Protein AF-A0A1C3MW18-F1 (afdb_monomer_lite)

Structure (mmCIF, N/CA/C/O backbone):
data_AF-A0A1C3MW18-F1
#
_entry.id   AF-A0A1C3MW18-F1
#
loop_
_atom_site.group_PDB
_atom_site.id
_atom_site.type_symbol
_atom_site.label_atom_id
_atom_site.label_alt_id
_atom_site.label_comp_id
_atom_site.label_asym_id
_atom_site.label_entity_id
_atom_site.label_seq_id
_atom_site.pdbx_PDB_ins_code
_atom_site.Cartn_x
_atom_site.Cartn_y
_atom_site.Cartn_z
_atom_site.occupancy
_atom_site.B_iso_or_equiv
_atom_site.auth_seq_id
_atom_site.auth_comp_id
_atom_site.auth_asym_id
_atom_site.auth_atom_id
_atom_site.pdbx_PDB_model_num
ATOM 1 N N . MET A 1 1 ? 19.384 6.526 34.925 1.00 29.81 1 MET A N 1
ATOM 2 C CA . MET A 1 1 ? 20.751 7.084 34.807 1.00 29.81 1 MET A CA 1
ATOM 3 C C . MET A 1 1 ? 21.714 6.099 35.447 1.00 29.81 1 MET A C 1
ATOM 5 O O . MET A 1 1 ? 21.604 5.882 36.644 1.00 29.81 1 MET A O 1
ATOM 9 N N . LEU A 1 2 ? 22.582 5.460 34.663 1.00 31.50 2 LEU A N 1
ATOM 10 C CA . LEU A 1 2 ? 23.669 4.613 35.172 1.00 31.50 2 LEU A CA 1
ATOM 11 C C . LEU A 1 2 ? 24.960 5.451 35.224 1.00 31.50 2 LEU A C 1
ATOM 13 O O . LEU A 1 2 ? 25.157 6.311 34.366 1.00 31.50 2 LEU A O 1
ATOM 17 N N . CYS A 1 3 ? 25.785 5.250 36.256 1.00 32.03 3 CYS A N 1
ATOM 18 C CA . CYS A 1 3 ? 27.031 5.993 36.486 1.00 32.03 3 CYS A CA 1
ATOM 19 C C . CYS A 1 3 ? 28.016 5.883 35.301 1.00 32.03 3 CYS A C 1
ATOM 21 O O . CYS A 1 3 ? 28.134 4.801 34.724 1.00 32.03 3 CYS A O 1
ATOM 23 N N . PRO A 1 4 ? 28.770 6.951 34.973 1.00 40.31 4 PRO A N 1
ATOM 24 C CA . PRO A 1 4 ? 29.884 6.882 34.025 1.00 40.31 4 PRO A CA 1
ATOM 25 C C . PRO A 1 4 ? 30.968 5.908 34.509 1.00 40.31 4 PRO A C 1
ATOM 27 O O . PRO A 1 4 ? 31.241 5.837 35.708 1.00 40.31 4 PRO A O 1
ATOM 30 N N . GLY A 1 5 ? 31.593 5.177 33.581 1.00 43.56 5 GLY A N 1
ATOM 31 C CA . GLY A 1 5 ? 32.762 4.345 33.873 1.00 43.56 5 GLY A CA 1
ATOM 32 C C . GLY A 1 5 ? 33.980 5.190 34.256 1.00 43.56 5 GLY A C 1
ATOM 33 O O . GLY A 1 5 ? 34.116 6.338 33.828 1.00 43.56 5 GLY A O 1
ATOM 34 N N . GLU A 1 6 ? 34.874 4.626 35.069 1.00 46.44 6 GLU A N 1
ATOM 35 C CA . GLU A 1 6 ? 36.147 5.270 35.397 1.00 46.44 6 GLU A CA 1
ATOM 36 C C . GLU A 1 6 ? 36.964 5.494 34.106 1.00 46.44 6 GLU A C 1
ATOM 38 O O . GLU A 1 6 ? 37.171 4.573 33.316 1.00 46.44 6 GLU A O 1
ATOM 43 N N . ASN A 1 7 ? 37.441 6.729 33.905 1.00 44.31 7 ASN A N 1
ATOM 44 C CA . ASN A 1 7 ? 38.323 7.178 32.812 1.00 44.31 7 ASN A CA 1
ATOM 45 C C . ASN A 1 7 ? 37.696 7.457 31.433 1.00 44.31 7 ASN A C 1
ATOM 47 O O . ASN A 1 7 ? 38.315 7.123 30.423 1.00 44.31 7 ASN A O 1
ATOM 51 N N . ASP A 1 8 ? 36.522 8.096 31.350 1.00 48.06 8 ASP A N 1
ATOM 52 C CA . ASP A 1 8 ? 35.960 8.583 30.065 1.00 48.06 8 ASP A CA 1
ATOM 53 C C . ASP A 1 8 ? 35.749 7.478 29.002 1.00 48.06 8 ASP A C 1
ATOM 55 O O . ASP A 1 8 ? 35.502 7.736 27.821 1.00 48.06 8 ASP A O 1
ATOM 59 N N . THR A 1 9 ? 35.813 6.215 29.424 1.00 49.28 9 THR A N 1
ATOM 60 C CA . THR A 1 9 ? 35.511 5.059 28.590 1.00 49.28 9 THR A CA 1
ATOM 61 C C . THR A 1 9 ? 34.041 4.716 28.762 1.00 49.28 9 THR A C 1
ATOM 63 O O . THR A 1 9 ? 33.507 4.695 29.874 1.00 49.28 9 THR A O 1
ATOM 66 N N . ALA A 1 10 ? 33.360 4.486 27.637 1.00 47.56 10 ALA A N 1
ATOM 67 C CA . ALA A 1 10 ? 31.995 3.980 27.663 1.00 47.56 10 ALA A CA 1
ATOM 68 C C . ALA A 1 10 ? 31.957 2.703 28.533 1.00 47.56 10 ALA A C 1
ATOM 70 O O . ALA A 1 10 ? 32.890 1.899 28.430 1.00 47.56 10 ALA A O 1
ATOM 71 N N . PRO A 1 11 ? 30.928 2.508 29.380 1.00 59.19 11 PRO A N 1
ATOM 72 C CA . PRO A 1 11 ? 30.759 1.293 30.171 1.00 59.19 11 PRO A CA 1
ATOM 73 C C . PRO A 1 11 ? 31.048 0.037 29.335 1.00 59.19 11 PRO A C 1
ATOM 75 O O . PRO A 1 11 ? 30.653 -0.033 28.174 1.00 59.19 11 PRO A O 1
ATOM 78 N N . ALA A 1 12 ? 31.710 -0.979 29.900 1.00 53.59 12 ALA A N 1
ATOM 79 C CA . ALA A 1 12 ? 32.057 -2.204 29.161 1.00 53.59 12 ALA A CA 1
ATOM 80 C C . ALA A 1 12 ? 30.832 -2.864 28.487 1.00 53.59 12 ALA A C 1
ATOM 82 O O . ALA A 1 12 ? 30.934 -3.405 27.388 1.00 53.59 12 ALA A O 1
ATOM 83 N N . MET A 1 13 ? 29.660 -2.736 29.116 1.00 46.38 13 MET A N 1
ATOM 84 C CA . MET A 1 13 ? 28.347 -3.084 28.563 1.00 46.38 13 MET A CA 1
ATOM 85 C C . MET A 1 13 ? 28.013 -2.326 27.268 1.00 46.38 13 MET A C 1
ATOM 87 O O . MET A 1 13 ? 27.612 -2.947 26.289 1.00 46.38 13 MET A O 1
ATOM 91 N N . ASP A 1 14 ? 28.223 -1.009 27.226 1.00 50.31 14 ASP A N 1
ATOM 92 C CA . ASP A 1 14 ? 27.969 -0.178 26.042 1.00 50.31 14 ASP A CA 1
ATOM 93 C C . ASP A 1 14 ? 28.933 -0.526 24.904 1.00 50.31 14 ASP A C 1
ATOM 95 O O . ASP A 1 14 ? 28.542 -0.540 23.738 1.00 50.31 14 ASP A O 1
ATOM 99 N N . ALA A 1 15 ? 30.188 -0.855 25.224 1.00 56.31 15 ALA A N 1
ATOM 100 C CA . ALA A 1 15 ? 31.162 -1.315 24.236 1.00 56.31 15 ALA A CA 1
ATOM 101 C C . ALA A 1 15 ? 30.784 -2.686 23.639 1.00 56.31 15 ALA A C 1
ATOM 103 O O . ALA A 1 15 ? 30.919 -2.881 22.431 1.00 56.31 15 ALA A O 1
ATOM 104 N N . LEU A 1 16 ? 30.268 -3.611 24.457 1.00 56.97 16 LEU A N 1
ATOM 105 C CA . LEU A 1 16 ? 29.774 -4.918 24.007 1.00 56.97 16 LEU A CA 1
ATOM 106 C C . LEU A 1 16 ? 28.490 -4.795 23.176 1.00 56.97 16 LEU A C 1
ATOM 108 O O . LEU A 1 16 ? 28.403 -5.397 22.106 1.00 56.97 16 LEU A O 1
ATOM 112 N N . LEU A 1 17 ? 27.532 -3.970 23.611 1.00 57.44 17 LEU A N 1
ATOM 113 C CA . LEU A 1 17 ? 26.321 -3.661 22.844 1.00 57.44 17 LEU A CA 1
ATOM 114 C C . LEU A 1 17 ? 26.677 -3.028 21.495 1.00 57.44 17 LEU A C 1
ATOM 116 O O . LEU A 1 17 ? 26.160 -3.452 20.465 1.00 57.44 17 LEU A O 1
ATOM 120 N N . LYS A 1 18 ? 27.629 -2.088 21.480 1.00 59.53 18 LYS A N 1
ATOM 121 C CA . LYS A 1 18 ? 28.151 -1.463 20.257 1.00 59.53 18 LYS A CA 1
ATOM 122 C C . LYS A 1 18 ? 28.840 -2.467 19.330 1.00 59.53 18 LYS A C 1
ATOM 124 O O . LYS A 1 18 ? 28.676 -2.393 18.116 1.00 59.53 18 LYS A O 1
ATOM 129 N N . GLY A 1 19 ? 29.620 -3.396 19.882 1.00 57.22 19 GLY A N 1
ATOM 130 C CA . GLY A 1 19 ? 30.246 -4.469 19.109 1.00 57.22 19 GLY A CA 1
ATOM 131 C C . GLY A 1 19 ? 29.212 -5.411 18.487 1.00 57.22 19 GLY A C 1
ATOM 132 O O . GLY A 1 19 ? 29.358 -5.808 17.331 1.00 57.22 19 GLY A O 1
ATOM 133 N N . SER A 1 20 ? 28.143 -5.717 19.226 1.00 56.72 20 SER A N 1
ATOM 134 C CA . SER A 1 20 ? 27.041 -6.560 18.754 1.00 56.72 20 SER A CA 1
ATOM 135 C C . SER A 1 20 ? 26.252 -5.895 17.622 1.00 56.72 20 SER A C 1
ATOM 137 O O . SER A 1 20 ? 26.083 -6.500 16.564 1.00 56.72 20 SER A O 1
ATOM 139 N N . THR A 1 21 ? 25.849 -4.630 17.789 1.00 59.78 21 THR A N 1
ATOM 140 C CA . THR A 1 21 ? 25.083 -3.890 16.770 1.00 59.78 21 THR A CA 1
ATOM 141 C C . THR A 1 21 ? 25.893 -3.655 15.499 1.00 59.78 21 THR A C 1
ATOM 143 O O . THR A 1 21 ? 25.396 -3.893 14.402 1.00 59.78 21 THR A O 1
ATOM 146 N N . ALA A 1 22 ? 27.169 -3.273 15.612 1.00 59.69 22 ALA A N 1
ATOM 147 C CA . ALA A 1 22 ? 28.039 -3.104 14.446 1.00 59.69 22 ALA A CA 1
ATOM 148 C C . ALA A 1 22 ? 28.231 -4.416 13.662 1.00 59.69 22 ALA A C 1
ATOM 150 O O . ALA A 1 22 ? 28.236 -4.407 12.431 1.00 59.69 22 ALA A O 1
ATOM 151 N N . ASN A 1 23 ? 28.347 -5.550 14.362 1.00 64.25 23 ASN A N 1
ATOM 152 C CA . ASN A 1 23 ? 28.403 -6.868 13.730 1.00 64.25 23 ASN A CA 1
ATOM 153 C C . ASN A 1 23 ? 27.071 -7.224 13.047 1.00 64.25 23 ASN A C 1
ATOM 155 O O . ASN A 1 23 ? 27.092 -7.701 11.917 1.00 64.25 23 ASN A O 1
ATOM 159 N N . ALA A 1 24 ? 25.923 -6.949 13.676 1.00 60.16 24 ALA A N 1
ATOM 160 C CA . ALA A 1 24 ? 24.603 -7.187 13.082 1.00 60.16 24 ALA A CA 1
ATOM 161 C C . ALA A 1 24 ? 24.384 -6.367 11.794 1.00 60.16 24 ALA A C 1
ATOM 163 O O . ALA A 1 24 ? 23.957 -6.915 10.778 1.00 60.16 24 ALA A O 1
ATOM 164 N N . VAL A 1 25 ? 24.772 -5.086 11.790 1.00 61.47 25 VAL A N 1
ATOM 165 C CA . VAL A 1 25 ? 24.708 -4.217 10.600 1.00 61.47 25 VAL A CA 1
ATOM 166 C C . VAL A 1 25 ? 25.632 -4.716 9.484 1.00 61.47 25 VAL A C 1
ATOM 168 O O . VAL A 1 25 ? 25.227 -4.760 8.322 1.00 61.47 25 VAL A O 1
ATOM 171 N N . GLY A 1 26 ? 26.860 -5.128 9.819 1.00 62.22 26 GLY A N 1
ATOM 172 C CA . GLY A 1 26 ? 27.791 -5.710 8.846 1.00 62.22 26 GLY A CA 1
ATOM 173 C C . GLY A 1 26 ? 27.245 -6.992 8.210 1.00 62.22 26 GLY A C 1
ATOM 174 O O . GLY A 1 26 ? 27.276 -7.136 6.989 1.00 62.22 26 GLY A O 1
ATOM 175 N N . VAL A 1 27 ? 26.662 -7.875 9.027 1.00 63.16 27 VAL A N 1
ATOM 176 C CA . VAL A 1 27 ? 25.999 -9.103 8.564 1.00 63.16 27 VAL A CA 1
ATOM 177 C C . VAL A 1 27 ? 24.808 -8.793 7.658 1.00 63.16 27 VAL A C 1
ATOM 179 O O . VAL A 1 27 ? 24.658 -9.442 6.630 1.00 63.16 27 VAL A O 1
ATOM 182 N N . SER A 1 28 ? 23.993 -7.788 7.987 1.00 69.12 28 SER A N 1
ATOM 183 C CA . SER A 1 28 ? 22.853 -7.372 7.156 1.00 69.12 28 SER A CA 1
ATOM 184 C C . SER A 1 28 ? 23.298 -6.927 5.752 1.00 69.12 28 SER A C 1
ATOM 186 O O . SER A 1 28 ? 22.679 -7.307 4.757 1.00 69.12 28 SER A O 1
ATOM 188 N N . LYS A 1 29 ? 24.420 -6.198 5.632 1.00 71.06 29 LYS A N 1
ATOM 189 C CA . LYS A 1 29 ? 24.961 -5.790 4.322 1.00 71.06 29 LYS A CA 1
ATOM 190 C C . LYS A 1 29 ? 25.418 -6.988 3.481 1.00 71.06 29 LYS A C 1
ATOM 192 O O . LYS A 1 29 ? 25.063 -7.064 2.308 1.00 71.06 29 LYS A O 1
ATOM 197 N N . GLU A 1 30 ? 26.189 -7.906 4.066 1.00 74.62 30 GLU A N 1
ATOM 198 C CA . GLU A 1 30 ? 26.635 -9.129 3.376 1.00 74.62 30 GLU A CA 1
ATOM 199 C C . GLU A 1 30 ? 25.443 -9.997 2.958 1.00 74.62 30 GLU A C 1
ATOM 201 O O . GLU A 1 30 ? 25.388 -10.476 1.827 1.00 74.62 30 GLU A O 1
ATOM 206 N N . LEU A 1 31 ? 24.454 -10.134 3.845 1.00 80.69 31 LEU A N 1
ATOM 207 C CA . LEU A 1 31 ? 23.249 -10.909 3.585 1.00 80.69 31 LEU A CA 1
ATOM 208 C C . LEU A 1 31 ? 22.425 -10.312 2.441 1.00 80.69 31 LEU A C 1
ATOM 210 O O . LEU A 1 31 ? 21.956 -11.059 1.592 1.00 80.69 31 LEU A O 1
ATOM 214 N N . ARG A 1 32 ? 22.296 -8.982 2.354 1.00 81.00 32 ARG A N 1
ATOM 215 C CA . ARG A 1 32 ? 21.604 -8.320 1.234 1.00 81.00 32 ARG A CA 1
ATOM 216 C C . ARG A 1 32 ? 22.215 -8.686 -0.115 1.00 81.00 32 ARG A C 1
ATOM 218 O O . ARG A 1 32 ? 21.478 -9.057 -1.022 1.00 81.00 32 ARG A O 1
ATOM 225 N N . HIS A 1 33 ? 23.539 -8.618 -0.226 1.00 80.62 33 HIS A N 1
ATOM 226 C CA . HIS A 1 33 ? 24.250 -9.012 -1.442 1.00 80.62 33 HIS A CA 1
ATOM 227 C C . HIS A 1 33 ? 24.053 -10.505 -1.749 1.00 80.62 33 HIS A C 1
ATOM 229 O O . HIS A 1 33 ? 23.771 -10.881 -2.883 1.00 80.62 33 HIS A O 1
ATOM 235 N N . GLY A 1 34 ? 24.132 -11.363 -0.725 1.00 85.38 34 GLY A N 1
ATOM 236 C CA . GLY A 1 34 ? 23.873 -12.797 -0.872 1.00 85.38 34 GLY A CA 1
ATOM 237 C C . GLY A 1 34 ? 22.457 -13.104 -1.370 1.00 85.38 34 GLY A C 1
ATOM 238 O O . GLY A 1 34 ? 22.287 -13.943 -2.249 1.00 85.38 34 GLY A O 1
ATOM 239 N N . VAL A 1 35 ? 21.443 -12.396 -0.863 1.00 87.38 35 VAL A N 1
ATOM 240 C CA . VAL A 1 35 ? 20.048 -12.551 -1.304 1.00 87.38 35 VAL A CA 1
ATOM 241 C C . VAL A 1 35 ? 19.860 -12.037 -2.733 1.00 87.38 35 VAL A C 1
ATOM 243 O O . VAL A 1 35 ? 19.193 -12.707 -3.514 1.00 87.38 35 VAL A O 1
ATOM 246 N N . GLN A 1 36 ? 20.470 -10.905 -3.102 1.00 87.12 36 GLN A N 1
ATOM 247 C CA . GLN A 1 36 ? 20.425 -10.384 -4.474 1.00 87.12 36 GLN A CA 1
ATOM 248 C C . GLN A 1 36 ? 20.937 -11.423 -5.482 1.00 87.12 36 GLN A C 1
ATOM 250 O O . GLN A 1 36 ? 20.230 -11.752 -6.430 1.00 87.12 36 GLN A O 1
ATOM 255 N N . HIS A 1 37 ? 22.121 -11.991 -5.242 1.00 87.25 37 HIS A N 1
ATOM 256 C CA . HIS A 1 37 ? 22.698 -13.016 -6.120 1.00 87.25 37 HIS A CA 1
ATOM 257 C C . HIS A 1 37 ? 21.869 -14.307 -6.112 1.00 87.25 37 HIS A C 1
ATOM 259 O O . HIS A 1 37 ? 21.693 -14.956 -7.141 1.00 87.25 37 HIS A O 1
ATOM 265 N N . ALA A 1 38 ? 21.302 -14.676 -4.961 1.00 92.69 38 ALA A N 1
ATOM 266 C CA . ALA A 1 38 ? 20.441 -15.846 -4.868 1.00 92.69 38 ALA A CA 1
ATOM 267 C C . ALA A 1 38 ? 19.153 -15.707 -5.703 1.00 92.69 38 ALA A C 1
ATOM 269 O O . ALA A 1 38 ? 18.687 -16.711 -6.241 1.00 92.69 38 ALA A O 1
ATOM 270 N N . VAL A 1 39 ? 18.598 -14.495 -5.858 1.00 93.12 39 VAL A N 1
ATOM 271 C CA . VAL A 1 39 ? 17.444 -14.249 -6.746 1.00 93.12 39 VAL A CA 1
ATOM 272 C C . VAL A 1 39 ? 17.795 -14.572 -8.197 1.00 93.12 39 VAL A C 1
ATOM 274 O O . VAL A 1 39 ? 17.025 -15.276 -8.847 1.00 93.12 39 VAL A O 1
ATOM 277 N N . GLU A 1 40 ? 18.950 -14.110 -8.687 1.00 92.38 40 GLU A N 1
ATOM 278 C CA . GLU A 1 40 ? 19.412 -14.389 -10.055 1.00 92.38 40 GLU A CA 1
ATOM 279 C C . GLU A 1 40 ? 19.620 -15.892 -10.272 1.00 92.38 40 GLU A C 1
ATOM 281 O O . GLU A 1 40 ? 19.066 -16.457 -11.212 1.00 92.38 40 GLU A O 1
ATOM 286 N N . ILE A 1 41 ? 20.299 -16.574 -9.339 1.00 94.38 41 ILE A N 1
ATOM 287 C CA . ILE A 1 41 ? 20.541 -18.025 -9.414 1.00 94.38 41 ILE A CA 1
ATOM 288 C C . ILE A 1 41 ? 19.230 -18.817 -9.493 1.00 94.38 41 ILE A C 1
ATOM 290 O O . ILE A 1 41 ? 19.119 -19.748 -10.293 1.00 94.38 41 ILE A O 1
ATOM 294 N N . ILE A 1 42 ? 18.244 -18.479 -8.653 1.00 97.19 42 ILE A N 1
ATOM 295 C CA . ILE A 1 42 ? 16.944 -19.163 -8.638 1.00 97.19 42 ILE A CA 1
ATOM 296 C C . ILE A 1 42 ? 16.184 -18.882 -9.934 1.00 97.19 42 ILE A C 1
ATOM 298 O O . ILE A 1 42 ? 15.671 -19.817 -10.547 1.00 97.19 42 ILE A O 1
ATOM 302 N N . ALA A 1 43 ? 16.128 -17.621 -10.364 1.00 96.56 43 ALA A N 1
ATOM 303 C CA . ALA A 1 43 ? 15.400 -17.230 -11.564 1.00 96.56 43 ALA A CA 1
ATOM 304 C C . ALA A 1 43 ? 15.988 -17.885 -12.825 1.00 96.56 43 ALA A C 1
ATOM 306 O O . ALA A 1 43 ? 15.246 -18.471 -13.614 1.00 96.56 43 ALA A O 1
ATOM 307 N N . ASP A 1 44 ? 17.313 -17.873 -12.980 1.00 95.94 44 ASP A N 1
ATOM 308 C CA . ASP A 1 44 ? 17.994 -18.539 -14.093 1.00 95.94 44 ASP A CA 1
ATOM 309 C C . ASP A 1 44 ? 17.832 -20.058 -14.058 1.00 95.94 44 ASP A C 1
ATOM 311 O O . ASP A 1 44 ? 17.771 -20.700 -15.107 1.00 95.94 44 ASP A O 1
ATOM 315 N N . GLU A 1 45 ? 17.766 -20.663 -12.870 1.00 96.62 45 GLU A N 1
ATOM 316 C CA . GLU A 1 45 ? 17.464 -22.086 -12.750 1.00 96.62 45 GLU A CA 1
ATOM 317 C C . GLU A 1 45 ? 16.042 -22.387 -13.235 1.00 96.62 45 GLU A C 1
ATOM 319 O O . GLU A 1 45 ? 15.874 -23.314 -14.023 1.00 96.62 45 GLU A O 1
ATOM 324 N N . VAL A 1 46 ? 15.038 -21.589 -12.855 1.00 96.88 46 VAL A N 1
ATOM 325 C CA . VAL A 1 46 ? 13.659 -21.744 -13.354 1.00 96.88 46 VAL A CA 1
ATOM 326 C C . VAL A 1 46 ? 13.609 -21.606 -14.877 1.00 96.88 46 VAL A C 1
ATOM 328 O O . VAL A 1 46 ? 13.050 -22.474 -15.546 1.00 96.88 46 VAL A O 1
ATOM 331 N N . LEU A 1 47 ? 14.248 -20.579 -15.446 1.00 96.00 47 LEU A N 1
ATOM 332 C CA . LEU A 1 47 ? 14.302 -20.376 -16.899 1.00 96.00 47 LEU A CA 1
ATOM 333 C C . LEU A 1 47 ? 14.996 -21.543 -17.618 1.00 96.00 47 LEU A C 1
ATOM 335 O O . LEU A 1 47 ? 14.509 -22.016 -18.647 1.00 96.00 47 LEU A O 1
ATOM 339 N N . ARG A 1 48 ? 16.087 -22.077 -17.050 1.00 95.06 48 ARG A N 1
ATOM 340 C CA . ARG A 1 48 ? 16.745 -23.285 -17.570 1.00 95.06 48 ARG A CA 1
ATOM 341 C C . ARG A 1 48 ? 15.825 -24.501 -17.508 1.00 95.06 48 ARG A C 1
ATOM 343 O O . ARG A 1 48 ? 15.722 -25.207 -18.504 1.00 95.06 48 ARG A O 1
ATOM 350 N N . ARG A 1 49 ? 15.130 -24.726 -16.385 1.00 95.38 49 ARG A N 1
ATOM 351 C CA . ARG A 1 49 ? 14.156 -25.820 -16.224 1.00 95.38 49 ARG A CA 1
ATOM 352 C C . ARG A 1 49 ? 13.029 -25.719 -17.250 1.00 95.38 49 ARG A C 1
ATOM 354 O O . ARG A 1 49 ? 12.645 -26.743 -17.804 1.00 95.38 49 ARG A O 1
ATOM 361 N N . MET A 1 50 ? 12.519 -24.520 -17.532 1.00 95.00 50 MET A N 1
ATOM 362 C CA . MET A 1 50 ? 11.478 -24.291 -18.545 1.00 95.00 50 MET A CA 1
ATOM 363 C C . MET A 1 50 ? 11.929 -24.694 -19.954 1.00 95.00 50 MET A C 1
ATOM 365 O O . MET A 1 50 ? 11.179 -25.352 -20.672 1.00 95.00 50 MET A O 1
ATOM 369 N N . ALA A 1 51 ? 13.167 -24.352 -20.315 1.00 94.06 51 ALA A N 1
ATOM 370 C CA . ALA A 1 51 ? 13.742 -24.640 -21.627 1.00 94.06 51 ALA A CA 1
ATOM 371 C C . ALA A 1 51 ? 14.194 -26.103 -21.813 1.00 94.06 51 ALA A C 1
ATOM 373 O O . ALA A 1 51 ? 14.537 -26.504 -22.925 1.00 94.06 51 ALA A O 1
ATOM 374 N N . GLU A 1 52 ? 14.240 -26.916 -20.752 1.00 93.94 52 GLU A N 1
ATOM 375 C CA . GLU A 1 52 ? 14.612 -28.327 -20.874 1.00 93.94 52 GLU A CA 1
ATOM 376 C C . GLU A 1 52 ? 13.585 -29.112 -21.705 1.00 93.94 52 GLU A C 1
ATOM 378 O O . GLU A 1 52 ? 12.391 -28.872 -21.551 1.00 93.94 52 GLU A O 1
ATOM 383 N N . PRO A 1 53 ? 13.989 -30.148 -22.470 1.00 91.88 53 PRO A N 1
ATOM 384 C CA . PRO A 1 53 ? 13.070 -30.931 -23.309 1.00 91.88 53 PRO A CA 1
ATOM 385 C C . PRO A 1 53 ? 11.873 -31.552 -22.570 1.00 91.88 53 PRO A C 1
ATOM 387 O O . PRO A 1 53 ? 10.855 -31.865 -23.179 1.00 91.88 53 PRO A O 1
ATOM 390 N N . VAL A 1 54 ? 11.994 -31.765 -21.254 1.00 89.06 54 VAL A N 1
ATOM 391 C CA . VAL A 1 54 ? 10.903 -32.282 -20.415 1.00 89.06 54 VAL A CA 1
ATOM 392 C C . VAL A 1 54 ? 9.792 -31.256 -20.194 1.00 89.06 54 VAL A C 1
ATOM 394 O O . VAL A 1 54 ? 8.654 -31.654 -19.976 1.00 89.06 54 VAL A O 1
ATOM 397 N N . ASN A 1 55 ? 10.094 -29.961 -20.256 1.00 92.81 55 ASN A N 1
ATOM 398 C CA . ASN A 1 55 ? 9.123 -28.885 -20.097 1.00 92.81 55 ASN A CA 1
ATOM 399 C C . ASN A 1 55 ? 8.894 -28.180 -21.435 1.00 92.81 55 ASN A C 1
ATOM 401 O O . ASN A 1 55 ? 7.749 -28.094 -21.845 1.00 92.81 55 ASN A O 1
ATOM 405 N N . ASP A 1 56 ? 9.945 -27.785 -22.154 1.00 93.00 56 ASP A N 1
ATOM 406 C CA . ASP A 1 56 ? 9.904 -27.193 -23.499 1.00 93.00 56 ASP A CA 1
ATOM 407 C C . ASP A 1 56 ? 8.833 -26.095 -23.620 1.00 93.00 56 ASP A C 1
ATOM 409 O O . ASP A 1 56 ? 7.923 -26.158 -24.448 1.00 93.00 56 ASP A O 1
ATOM 413 N N . VAL A 1 57 ? 8.910 -25.126 -22.702 1.00 92.94 57 VAL A N 1
ATOM 414 C CA . VAL A 1 57 ? 8.039 -23.947 -22.635 1.00 92.94 57 VAL A CA 1
ATOM 415 C C . VAL A 1 57 ? 8.872 -22.676 -22.519 1.00 92.94 57 VAL A C 1
ATOM 417 O O . VAL A 1 57 ? 9.983 -22.669 -21.987 1.00 92.94 57 VAL A O 1
ATOM 420 N N . THR A 1 58 ? 8.308 -21.570 -22.979 1.00 91.81 58 THR A N 1
ATOM 421 C CA . THR A 1 58 ? 8.882 -20.231 -22.862 1.00 91.81 58 THR A CA 1
ATOM 422 C C . THR A 1 58 ? 8.110 -19.396 -21.835 1.00 91.81 58 THR A C 1
ATOM 424 O O . THR A 1 58 ? 6.956 -19.702 -21.531 1.00 91.81 58 THR A O 1
ATOM 427 N N . PRO A 1 59 ? 8.701 -18.309 -21.301 1.00 91.75 59 PRO A N 1
ATOM 428 C CA . PRO A 1 59 ? 7.993 -17.373 -20.424 1.00 91.75 59 PRO A CA 1
ATOM 429 C C . PRO A 1 59 ? 6.643 -16.898 -20.972 1.00 91.75 59 PRO A C 1
ATOM 431 O O . PRO A 1 59 ? 5.691 -16.779 -20.209 1.00 91.75 59 PRO A O 1
ATOM 434 N N . ALA A 1 60 ? 6.544 -16.686 -22.288 1.00 89.19 60 ALA A N 1
ATOM 435 C CA . ALA A 1 60 ? 5.324 -16.215 -22.938 1.00 89.19 60 ALA A CA 1
ATOM 436 C C . ALA A 1 60 ? 4.181 -17.247 -22.910 1.00 89.19 60 ALA A C 1
ATOM 438 O O . ALA A 1 60 ? 3.019 -16.855 -22.942 1.00 89.19 60 ALA A O 1
ATOM 439 N N . ASP A 1 61 ? 4.492 -18.545 -22.823 1.00 89.44 61 ASP A N 1
ATOM 440 C CA . ASP A 1 61 ? 3.483 -19.613 -22.853 1.00 89.44 61 ASP A CA 1
ATOM 441 C C . ASP A 1 61 ? 2.708 -19.734 -21.529 1.00 89.44 61 ASP A C 1
ATOM 443 O O . ASP A 1 61 ? 1.605 -20.274 -21.506 1.00 89.44 61 ASP A O 1
ATOM 447 N N . ILE A 1 62 ? 3.277 -19.238 -20.422 1.00 89.31 62 ILE A N 1
ATOM 448 C CA . ILE A 1 62 ? 2.708 -19.345 -19.066 1.00 89.31 62 ILE A CA 1
ATOM 449 C C . ILE A 1 62 ? 2.574 -17.992 -18.346 1.00 89.31 62 ILE A C 1
ATOM 451 O O . ILE A 1 62 ? 2.366 -17.960 -17.127 1.00 89.31 62 ILE A O 1
ATOM 455 N N . GLU A 1 63 ? 2.738 -16.885 -19.073 1.00 87.50 63 GLU A N 1
ATOM 456 C CA . GLU A 1 63 ? 2.631 -15.520 -18.549 1.00 87.50 63 GLU A CA 1
ATOM 457 C C . GLU A 1 63 ? 1.182 -15.185 -18.162 1.00 87.50 63 GLU A C 1
ATOM 459 O O . GLU A 1 63 ? 0.244 -15.436 -18.921 1.00 87.50 63 GLU A O 1
ATOM 464 N N . ASP A 1 64 ? 0.989 -14.591 -16.979 1.00 79.62 64 ASP A N 1
ATOM 465 C CA . ASP A 1 64 ? -0.312 -14.042 -16.592 1.00 79.62 64 ASP A CA 1
ATOM 466 C C . ASP A 1 64 ? -0.562 -12.740 -17.379 1.00 79.62 64 ASP A C 1
ATOM 468 O O . ASP A 1 64 ? 0.244 -11.807 -17.288 1.00 79.62 64 ASP A O 1
ATOM 472 N N . PRO A 1 65 ? -1.698 -12.594 -18.089 1.00 74.06 65 PRO A N 1
ATOM 473 C CA . PRO A 1 65 ? -2.054 -11.350 -18.774 1.00 74.06 65 PRO A CA 1
ATOM 474 C C . PRO A 1 65 ? -2.034 -10.093 -17.884 1.00 74.06 65 PRO A C 1
ATOM 476 O O . PRO A 1 65 ? -1.974 -8.973 -18.395 1.00 74.06 65 PRO A O 1
ATOM 479 N N . ARG A 1 66 ? -2.136 -10.253 -16.558 1.00 68.50 66 ARG A N 1
ATOM 480 C CA . ARG A 1 66 ? -2.182 -9.166 -15.570 1.00 68.50 66 ARG A CA 1
ATOM 481 C C . ARG A 1 66 ? -0.823 -8.827 -14.959 1.00 68.50 66 ARG A C 1
ATOM 483 O O . ARG A 1 66 ? -0.654 -7.699 -14.491 1.00 68.50 66 ARG A O 1
ATOM 490 N N . LEU A 1 67 ? 0.126 -9.762 -14.926 1.00 76.75 67 LEU A N 1
ATOM 491 C CA . LEU A 1 67 ? 1.419 -9.589 -14.264 1.00 76.75 67 LEU A CA 1
ATOM 492 C C . LEU A 1 67 ? 2.542 -10.094 -15.177 1.00 76.75 67 LEU A C 1
ATOM 494 O O . LEU A 1 67 ? 2.607 -11.293 -15.427 1.00 76.75 67 LEU A O 1
ATOM 498 N N . PRO A 1 68 ? 3.459 -9.213 -15.627 1.00 86.25 68 PRO A N 1
ATOM 499 C CA . PRO A 1 68 ? 4.578 -9.637 -16.455 1.00 86.25 68 PRO A CA 1
ATOM 500 C C . PRO A 1 68 ? 5.383 -10.753 -15.793 1.00 86.25 68 PRO A C 1
ATOM 502 O O . PRO A 1 68 ? 5.731 -10.640 -14.612 1.00 86.25 68 PRO A O 1
ATOM 505 N N . PHE A 1 69 ? 5.744 -11.771 -16.569 1.00 91.94 69 PHE A N 1
ATOM 506 C CA . PHE A 1 69 ? 6.382 -12.989 -16.069 1.00 91.94 69 PHE A CA 1
ATOM 507 C C . PHE A 1 69 ? 7.630 -12.694 -15.225 1.00 91.94 69 PHE A C 1
ATOM 509 O O . PHE A 1 69 ? 7.788 -13.229 -14.133 1.00 91.94 69 PHE A O 1
ATOM 516 N N . ALA A 1 70 ? 8.497 -11.781 -15.680 1.00 91.44 70 ALA A N 1
ATOM 517 C CA . ALA A 1 70 ? 9.718 -11.425 -14.953 1.00 91.44 70 ALA A CA 1
ATOM 518 C C . ALA A 1 70 ? 9.432 -10.854 -13.552 1.00 91.44 70 ALA A C 1
ATOM 520 O O . ALA A 1 70 ? 10.154 -11.161 -12.608 1.00 91.44 70 ALA A O 1
ATOM 521 N N . ARG A 1 71 ? 8.355 -10.067 -13.399 1.00 86.81 71 ARG A N 1
ATOM 522 C CA . ARG A 1 71 ? 7.945 -9.502 -12.103 1.00 86.81 71 ARG A CA 1
ATOM 523 C C . ARG A 1 71 ? 7.357 -10.565 -11.184 1.00 86.81 71 ARG A C 1
ATOM 525 O O . ARG A 1 71 ? 7.606 -10.525 -9.981 1.00 86.81 71 ARG A O 1
ATOM 532 N N . GLU A 1 72 ? 6.583 -11.495 -11.738 1.00 90.50 72 GLU A N 1
ATOM 533 C CA . GLU A 1 72 ? 6.088 -12.648 -10.988 1.00 90.50 72 GLU A CA 1
ATOM 534 C C . GLU A 1 72 ? 7.247 -13.523 -10.502 1.00 90.50 72 GLU A C 1
ATOM 536 O O . GLU A 1 72 ? 7.321 -13.830 -9.316 1.00 90.50 72 GLU A O 1
ATOM 541 N N . LEU A 1 73 ? 8.204 -13.826 -11.382 1.00 94.06 73 LEU A N 1
ATOM 542 C CA . LEU A 1 73 ? 9.386 -14.610 -11.040 1.00 94.06 73 LEU A CA 1
ATOM 543 C C . LEU A 1 73 ? 10.230 -13.926 -9.958 1.00 94.06 73 LEU A C 1
ATOM 545 O O . LEU A 1 73 ? 10.613 -14.585 -8.998 1.00 94.06 73 LEU A O 1
ATOM 549 N N . THR A 1 74 ? 10.456 -12.605 -10.038 1.00 90.88 74 THR A N 1
ATOM 550 C CA . THR A 1 74 ? 11.113 -11.851 -8.951 1.00 90.88 74 THR A CA 1
ATOM 551 C C . THR A 1 74 ? 10.410 -12.071 -7.614 1.00 90.88 74 THR A C 1
ATOM 553 O O . THR A 1 74 ? 11.063 -12.359 -6.610 1.00 90.88 74 THR A O 1
ATOM 556 N N . ARG A 1 75 ? 9.078 -11.931 -7.589 1.00 88.31 75 ARG A N 1
ATOM 557 C CA . ARG A 1 75 ? 8.273 -12.085 -6.372 1.00 88.31 75 ARG A CA 1
ATOM 558 C C . ARG A 1 75 ? 8.396 -13.497 -5.800 1.00 88.31 75 ARG A C 1
ATOM 560 O O . ARG A 1 75 ? 8.619 -13.646 -4.601 1.00 88.31 75 ARG A O 1
ATOM 567 N N . ASP A 1 76 ? 8.283 -14.509 -6.651 1.00 92.44 76 ASP A N 1
ATOM 568 C CA . ASP A 1 76 ? 8.351 -15.917 -6.265 1.00 92.44 76 ASP A CA 1
ATOM 569 C C . ASP A 1 76 ? 9.750 -16.294 -5.745 1.00 92.44 76 ASP A C 1
ATOM 571 O O . ASP A 1 76 ? 9.859 -16.944 -4.703 1.00 92.44 76 ASP A O 1
ATOM 575 N N . CYS A 1 77 ? 10.823 -15.806 -6.385 1.00 93.75 77 CYS A N 1
ATOM 576 C CA . CYS A 1 77 ? 12.200 -15.961 -5.903 1.00 93.75 77 CYS A CA 1
ATOM 577 C C . CYS A 1 77 ? 12.395 -15.335 -4.516 1.00 93.75 77 CYS A C 1
ATOM 579 O O . CYS A 1 77 ? 12.947 -15.976 -3.619 1.00 93.75 77 CYS A O 1
ATOM 581 N N . LEU A 1 78 ? 11.924 -14.097 -4.317 1.00 89.06 78 LEU A N 1
ATOM 582 C CA . LEU A 1 78 ? 12.017 -13.414 -3.025 1.00 89.06 78 LEU A CA 1
ATOM 583 C C . LEU A 1 78 ? 11.246 -14.174 -1.942 1.00 89.06 78 LEU A C 1
ATOM 585 O O . LEU A 1 78 ? 11.814 -14.460 -0.891 1.00 89.06 78 LEU A O 1
ATOM 589 N N . ARG A 1 79 ? 9.998 -14.582 -2.206 1.00 89.19 79 ARG A N 1
ATOM 590 C CA . ARG A 1 79 ? 9.202 -15.386 -1.262 1.00 89.19 79 ARG A CA 1
ATOM 591 C C . ARG A 1 79 ? 9.900 -16.699 -0.910 1.00 89.19 79 ARG A C 1
ATOM 593 O O . ARG A 1 79 ? 9.974 -17.046 0.267 1.00 89.19 79 ARG A O 1
ATOM 600 N N . TYR A 1 80 ? 10.472 -17.395 -1.893 1.00 93.56 80 TYR A N 1
ATOM 601 C CA . TYR A 1 80 ? 11.217 -18.633 -1.654 1.00 93.56 80 TYR A CA 1
ATOM 602 C C . TYR A 1 80 ? 12.425 -18.407 -0.730 1.00 93.56 80 TYR A C 1
ATOM 604 O O . TYR A 1 80 ? 12.611 -19.137 0.245 1.00 93.56 80 TYR A O 1
ATOM 612 N N . LEU A 1 81 ? 13.215 -17.356 -0.976 1.00 91.50 81 LEU A N 1
ATOM 613 C CA . LEU A 1 81 ? 14.356 -16.991 -0.128 1.00 91.50 81 LEU A CA 1
ATOM 614 C C . LEU A 1 81 ? 13.920 -16.569 1.276 1.00 91.50 81 LEU A C 1
ATOM 616 O O . LEU A 1 81 ? 14.570 -16.926 2.258 1.00 91.50 81 LEU A O 1
ATOM 620 N N . TYR A 1 82 ? 12.798 -15.862 1.391 1.00 86.06 82 TYR A N 1
ATOM 621 C CA . TYR A 1 82 ? 12.254 -15.422 2.674 1.00 86.06 82 TYR A CA 1
ATOM 622 C C . TYR A 1 82 ? 11.815 -16.608 3.529 1.00 86.06 82 TYR A C 1
ATOM 624 O O . TYR A 1 82 ? 12.058 -16.595 4.734 1.00 86.06 82 TYR A O 1
ATOM 632 N N . ARG A 1 83 ? 11.272 -17.676 2.927 1.00 90.25 83 ARG A N 1
ATOM 633 C CA . ARG A 1 83 ? 11.002 -18.931 3.647 1.00 90.25 83 ARG A CA 1
ATOM 634 C C . ARG A 1 83 ? 12.282 -19.538 4.229 1.00 90.25 83 ARG A C 1
ATOM 636 O O . ARG A 1 83 ? 12.282 -19.960 5.381 1.00 90.25 83 ARG A O 1
ATOM 643 N N . ILE A 1 84 ? 13.385 -19.550 3.474 1.00 92.19 84 ILE A N 1
ATOM 644 C CA . ILE A 1 84 ? 14.677 -20.082 3.954 1.00 92.19 84 ILE A CA 1
ATOM 645 C C . ILE A 1 84 ? 15.231 -19.223 5.096 1.00 92.19 84 ILE A C 1
ATOM 647 O O . ILE A 1 84 ? 15.612 -19.750 6.141 1.00 92.19 84 ILE A O 1
ATOM 651 N N . LEU A 1 85 ? 15.259 -17.902 4.915 1.00 86.94 85 LEU A N 1
ATOM 652 C CA . LEU A 1 85 ? 15.735 -16.958 5.930 1.00 86.94 85 LEU A CA 1
ATOM 653 C C . LEU A 1 85 ? 14.901 -17.028 7.206 1.00 86.94 85 LEU A C 1
ATOM 655 O O . LEU A 1 85 ? 15.447 -16.964 8.306 1.00 86.94 85 LEU A O 1
ATOM 659 N N . PHE A 1 86 ? 13.591 -17.212 7.060 1.00 85.31 86 PHE A N 1
ATOM 660 C CA . PHE A 1 86 ? 12.693 -17.433 8.176 1.00 85.31 86 PHE A CA 1
ATOM 661 C C . PHE A 1 86 ? 13.075 -18.688 8.971 1.00 85.31 86 PHE A C 1
ATOM 663 O O . PHE A 1 86 ? 13.212 -18.609 10.189 1.00 85.31 86 PHE A O 1
ATOM 670 N N . LEU A 1 87 ? 13.295 -19.828 8.304 1.00 88.88 87 LEU A N 1
ATOM 671 C CA . LEU A 1 87 ? 13.714 -21.059 8.985 1.00 88.88 87 LEU A CA 1
ATOM 672 C C . LEU A 1 87 ? 15.058 -20.874 9.705 1.00 88.88 87 LEU A C 1
ATOM 674 O O . LEU A 1 87 ? 15.185 -21.256 10.865 1.00 88.88 87 LEU A O 1
ATOM 678 N N . LEU A 1 88 ? 16.033 -20.224 9.059 1.00 88.00 88 LEU A N 1
ATOM 679 C CA . LEU A 1 88 ? 17.333 -19.902 9.665 1.00 88.00 88 LEU A CA 1
ATOM 680 C C . LEU A 1 88 ? 17.190 -19.032 10.922 1.00 88.00 88 LEU A C 1
ATOM 682 O O . LEU A 1 88 ? 17.918 -19.223 11.898 1.00 88.00 88 LEU A O 1
ATOM 686 N N . TYR A 1 89 ? 16.257 -18.080 10.905 1.00 83.50 89 TYR A N 1
ATOM 687 C CA . TYR A 1 89 ? 15.955 -17.229 12.050 1.00 83.50 89 TYR A CA 1
ATOM 688 C C . TYR A 1 89 ? 15.255 -18.000 13.175 1.00 83.50 89 TYR A C 1
ATOM 690 O O . TYR A 1 89 ? 15.662 -17.897 14.332 1.00 83.50 89 TYR A O 1
ATOM 698 N N . ALA A 1 90 ? 14.226 -18.781 12.838 1.00 82.62 90 ALA A N 1
ATOM 699 C CA . ALA A 1 90 ? 13.440 -19.553 13.794 1.00 82.62 90 ALA A CA 1
ATOM 700 C C . ALA A 1 90 ? 14.288 -20.626 14.500 1.00 82.62 90 ALA A C 1
ATOM 702 O O . ALA A 1 90 ? 14.205 -20.758 15.717 1.00 82.62 90 ALA A O 1
ATOM 703 N N . GLU A 1 91 ? 15.169 -21.330 13.780 1.00 87.44 91 GLU A N 1
ATOM 704 C CA . GLU A 1 91 ? 16.097 -22.300 14.385 1.00 87.44 91 GLU A CA 1
ATOM 705 C C . GLU A 1 91 ? 17.125 -21.643 15.311 1.00 87.44 91 GLU A C 1
ATOM 707 O O . GLU A 1 91 ? 17.559 -22.244 16.290 1.00 87.44 91 GLU A O 1
ATOM 712 N N . ALA A 1 92 ? 17.520 -20.399 15.032 1.00 85.12 92 ALA A N 1
ATOM 713 C CA . ALA A 1 92 ? 18.471 -19.677 15.871 1.00 85.12 92 ALA A CA 1
ATOM 714 C C . ALA A 1 92 ? 17.869 -19.192 17.207 1.00 85.12 92 ALA A C 1
ATOM 716 O O . ALA A 1 92 ? 18.624 -18.690 18.049 1.00 85.12 92 ALA A O 1
ATOM 717 N N . ARG A 1 93 ? 16.542 -19.308 17.385 1.00 80.31 93 ARG A N 1
ATOM 718 C CA . ARG A 1 93 ? 15.772 -18.837 18.548 1.00 80.31 93 ARG A CA 1
ATOM 719 C C . ARG A 1 93 ? 14.747 -19.889 19.008 1.00 80.31 93 ARG A C 1
ATOM 721 O O . ARG A 1 93 ? 13.540 -19.667 18.860 1.00 80.31 93 ARG A O 1
ATOM 728 N N . PRO A 1 94 ? 15.204 -21.023 19.572 1.00 79.88 94 PRO A N 1
ATOM 729 C CA . PRO A 1 94 ? 14.317 -22.081 20.061 1.00 79.88 94 PRO A CA 1
ATOM 730 C C . PRO A 1 94 ? 13.291 -21.582 21.090 1.00 79.88 94 PRO A C 1
ATOM 732 O O . PRO A 1 94 ? 12.177 -22.096 21.144 1.00 79.88 94 PRO A O 1
ATOM 735 N N . GLU A 1 95 ? 13.604 -20.513 21.833 1.00 74.62 95 GLU A N 1
ATOM 736 C CA . GLU A 1 95 ? 12.699 -19.884 22.799 1.00 74.62 95 GLU A CA 1
ATOM 737 C C . GLU A 1 95 ? 11.367 -19.384 22.205 1.00 74.62 95 GLU A C 1
ATOM 739 O O . GLU A 1 95 ? 10.415 -19.160 22.952 1.00 74.62 95 GLU A O 1
ATOM 744 N N . LEU A 1 96 ? 11.278 -19.209 20.880 1.00 73.56 96 LEU A N 1
ATOM 745 C CA . LEU A 1 96 ? 10.037 -18.831 20.196 1.00 73.56 96 LEU A CA 1
ATOM 746 C C . LEU A 1 96 ? 9.070 -20.013 20.012 1.00 73.56 96 LEU A C 1
ATOM 748 O O . LEU A 1 96 ? 7.892 -19.784 19.749 1.00 73.56 96 LEU A O 1
ATOM 752 N N . GLY A 1 97 ? 9.551 -21.258 20.114 1.00 73.56 97 GLY A N 1
ATOM 753 C CA . GLY A 1 97 ? 8.735 -22.470 19.979 1.00 73.56 97 GLY A CA 1
ATOM 754 C C . GLY A 1 97 ? 8.152 -22.721 18.580 1.00 73.56 97 GLY A C 1
ATOM 755 O O . GLY A 1 97 ? 7.213 -23.495 18.453 1.00 73.56 97 GLY A O 1
ATOM 756 N N . ILE A 1 98 ? 8.671 -22.064 17.534 1.00 76.69 98 ILE A N 1
ATOM 757 C CA . ILE A 1 98 ? 8.148 -22.166 16.153 1.00 76.69 98 ILE A CA 1
ATOM 758 C C . ILE A 1 98 ? 8.546 -23.494 15.502 1.00 76.69 98 ILE A C 1
ATOM 760 O O . ILE A 1 98 ? 7.750 -24.146 14.828 1.00 76.69 98 ILE A O 1
ATOM 764 N N . LEU A 1 99 ? 9.811 -23.865 15.679 1.00 84.19 99 LEU A N 1
ATOM 765 C CA . LEU A 1 99 ? 10.385 -25.118 15.216 1.00 84.19 99 LEU A CA 1
ATOM 766 C C . LEU A 1 99 ? 10.798 -25.919 16.452 1.00 84.19 99 LEU A C 1
ATOM 768 O O . LEU A 1 99 ? 11.242 -25.308 17.429 1.00 84.19 99 LEU A O 1
ATOM 772 N N . PRO A 1 100 ? 10.721 -27.260 16.424 1.00 84.25 100 PRO A N 1
ATOM 773 C CA . PRO A 1 100 ? 11.213 -28.113 17.503 1.00 84.25 100 PRO A CA 1
ATOM 774 C C . PRO A 1 100 ? 12.753 -28.174 17.485 1.00 84.25 100 PRO A C 1
ATOM 776 O O . PRO A 1 100 ? 13.345 -29.245 17.420 1.00 84.25 100 PRO A O 1
ATOM 779 N N . ALA A 1 101 ? 13.408 -27.011 17.506 1.00 84.25 101 ALA A N 1
ATOM 780 C CA . ALA A 1 101 ? 14.856 -26.862 17.385 1.00 84.25 101 ALA A CA 1
ATOM 781 C C . ALA A 1 101 ? 15.621 -27.455 18.582 1.00 84.25 101 ALA A C 1
ATOM 783 O O . ALA A 1 101 ? 16.790 -27.793 18.438 1.00 84.25 101 ALA A O 1
ATOM 784 N N . ASP A 1 102 ? 14.947 -27.641 19.722 1.00 80.69 102 ASP A N 1
ATOM 785 C CA . ASP A 1 102 ? 15.494 -28.313 20.906 1.00 80.69 102 ASP A CA 1
ATOM 786 C C . ASP A 1 102 ? 15.383 -29.855 20.841 1.00 80.69 102 ASP A C 1
ATOM 788 O O . ASP A 1 102 ? 15.904 -30.550 21.715 1.00 80.69 102 ASP A O 1
ATOM 792 N N . ASP A 1 103 ? 14.706 -30.419 19.829 1.00 84.19 103 ASP A N 1
ATOM 793 C CA . ASP A 1 103 ? 14.572 -31.870 19.645 1.00 84.19 103 ASP A CA 1
ATOM 794 C C . ASP A 1 103 ? 15.724 -32.425 18.792 1.00 84.19 103 ASP A C 1
ATOM 796 O O . ASP A 1 103 ? 15.882 -32.089 17.614 1.00 84.19 103 ASP A O 1
ATOM 800 N N . GLY A 1 104 ? 16.509 -33.348 19.354 1.00 83.38 104 GLY A N 1
ATOM 801 C CA . GLY A 1 104 ? 17.646 -33.952 18.648 1.00 83.38 104 GLY A CA 1
ATOM 802 C C . GLY A 1 104 ? 17.265 -34.708 17.364 1.00 83.38 104 GLY A C 1
ATOM 803 O O . GLY A 1 104 ? 18.078 -34.821 16.446 1.00 83.38 104 GLY A O 1
ATOM 804 N N . SER A 1 105 ? 16.025 -35.194 17.251 1.00 84.81 105 SER A N 1
ATOM 805 C CA . SER A 1 105 ? 15.507 -35.842 16.037 1.00 84.81 105 SER A CA 1
ATOM 806 C C . SER A 1 105 ? 15.252 -34.826 14.925 1.00 84.81 105 SER A C 1
ATOM 808 O O . SER A 1 105 ? 15.478 -35.124 13.748 1.00 84.81 105 SER A O 1
ATOM 810 N N . TYR A 1 106 ? 14.796 -33.621 15.285 1.00 89.31 106 TYR A N 1
ATOM 811 C CA . TYR A 1 106 ? 14.669 -32.508 14.349 1.00 89.31 106 TYR A CA 1
ATOM 812 C C . TYR A 1 106 ? 16.047 -32.066 13.858 1.00 89.31 106 TYR A C 1
ATOM 814 O O . TYR A 1 106 ? 16.273 -31.998 12.647 1.00 89.31 106 TYR A O 1
ATOM 822 N N . GLU A 1 107 ? 16.981 -31.848 14.788 1.00 85.44 107 GLU A N 1
ATOM 823 C CA . GLU A 1 107 ? 18.342 -31.408 14.479 1.00 85.44 107 GLU A CA 1
ATOM 824 C C . GLU A 1 107 ? 19.040 -32.377 13.511 1.00 85.44 107 GLU A C 1
ATOM 826 O O . GLU A 1 107 ? 19.562 -31.955 12.476 1.00 85.44 107 GLU A O 1
ATOM 831 N N . ALA A 1 108 ? 18.960 -33.684 13.783 1.00 83.50 108 ALA A N 1
ATOM 832 C CA . ALA A 1 108 ? 19.623 -34.718 12.990 1.00 83.50 108 ALA A CA 1
ATOM 833 C C . ALA A 1 108 ? 18.959 -35.015 11.632 1.00 83.50 108 ALA A C 1
ATOM 835 O O . ALA A 1 108 ? 19.633 -35.496 10.717 1.00 83.50 108 ALA A O 1
ATOM 836 N N . GLY A 1 109 ? 17.648 -34.789 11.494 1.00 82.50 109 GLY A N 1
ATOM 837 C CA . GLY A 1 109 ? 16.879 -35.203 10.316 1.00 82.50 109 GLY A CA 1
ATOM 838 C C . GLY A 1 109 ? 16.480 -34.062 9.384 1.00 82.50 109 GLY A C 1
ATOM 839 O O . GLY A 1 109 ? 16.650 -34.170 8.166 1.00 82.50 109 GLY A O 1
ATOM 840 N N . TYR A 1 110 ? 15.966 -32.975 9.957 1.00 87.06 110 TYR A N 1
ATOM 841 C CA . TYR A 1 110 ? 15.174 -31.974 9.241 1.00 87.06 110 TYR A CA 1
ATOM 842 C C . TYR A 1 110 ? 15.773 -30.569 9.279 1.00 87.06 110 TYR A C 1
ATOM 844 O O . TYR A 1 110 ? 15.426 -29.776 8.417 1.00 87.06 110 TYR A O 1
ATOM 852 N N . SER A 1 111 ? 16.658 -30.255 10.228 1.00 90.31 111 SER A N 1
ATOM 853 C CA . SER A 1 111 ? 17.131 -28.881 10.427 1.00 90.31 111 SER A CA 1
ATOM 854 C C . SER A 1 111 ? 17.813 -28.256 9.201 1.00 90.31 111 SER A C 1
ATOM 856 O O . SER A 1 111 ? 18.540 -28.906 8.441 1.00 90.31 111 SER A O 1
ATOM 858 N N . VAL A 1 112 ? 17.654 -26.943 9.041 1.00 89.12 112 VAL A N 1
ATOM 859 C CA . VAL A 1 112 ? 18.427 -26.153 8.077 1.00 89.12 112 VAL A CA 1
ATOM 860 C C . VAL A 1 112 ? 19.893 -26.091 8.502 1.00 89.12 112 VAL A C 1
ATOM 862 O O . VAL A 1 112 ? 20.773 -26.062 7.641 1.00 89.12 112 VAL A O 1
ATOM 865 N N . ALA A 1 113 ? 20.191 -26.164 9.803 1.00 85.56 113 ALA A N 1
ATOM 866 C CA . ALA A 1 113 ? 21.552 -26.353 10.305 1.00 85.56 113 ALA A CA 1
ATOM 867 C C . ALA A 1 113 ? 22.255 -27.575 9.676 1.00 85.56 113 ALA A C 1
ATOM 869 O O . ALA A 1 113 ? 23.411 -27.461 9.260 1.00 85.56 113 ALA A O 1
ATOM 870 N N . ARG A 1 114 ? 21.554 -28.702 9.504 1.00 88.75 114 ARG A N 1
ATOM 871 C CA . ARG A 1 114 ? 22.068 -29.883 8.792 1.00 88.75 114 ARG A CA 1
ATOM 872 C C . ARG A 1 114 ? 22.297 -29.608 7.307 1.00 88.75 114 ARG A C 1
ATOM 874 O O . ARG A 1 114 ? 23.336 -29.990 6.770 1.00 88.75 114 ARG A O 1
ATOM 881 N N . LEU A 1 115 ? 21.362 -28.935 6.631 1.00 89.94 115 LEU A N 1
ATOM 882 C CA . LEU A 1 115 ? 21.542 -28.548 5.222 1.00 89.94 115 LEU A CA 1
ATOM 883 C C . LEU A 1 115 ? 22.757 -27.627 5.048 1.00 89.94 115 LEU A C 1
ATOM 885 O O . LEU A 1 115 ? 23.547 -27.808 4.124 1.00 89.94 115 LEU A O 1
ATOM 889 N N . ARG A 1 116 ? 22.952 -26.694 5.984 1.00 87.50 116 ARG A N 1
ATOM 890 C CA . ARG A 1 116 ? 24.131 -25.828 6.061 1.00 87.50 116 ARG A CA 1
ATOM 891 C C . ARG A 1 116 ? 25.420 -26.637 6.204 1.00 87.50 116 ARG A C 1
ATOM 893 O O . ARG A 1 116 ? 26.398 -26.327 5.535 1.00 87.50 116 ARG A O 1
ATOM 900 N N . GLU A 1 117 ? 25.447 -27.666 7.049 1.00 86.12 117 GLU A N 1
ATOM 901 C CA . GLU A 1 117 ? 26.623 -28.535 7.181 1.00 86.12 117 GLU A CA 1
ATOM 902 C C . GLU A 1 117 ? 26.935 -29.311 5.902 1.00 86.12 117 GLU A C 1
ATOM 904 O O . GLU A 1 117 ? 28.107 -29.481 5.572 1.00 86.12 117 GLU A O 1
ATOM 909 N N . LEU A 1 118 ? 25.909 -29.762 5.173 1.00 86.25 118 LEU A N 1
ATOM 910 C CA . LEU A 1 118 ? 26.092 -30.449 3.894 1.00 86.25 118 LEU A CA 1
ATOM 911 C C . LEU A 1 118 ? 26.762 -29.533 2.867 1.00 86.25 118 LEU A C 1
ATOM 913 O O . LEU A 1 118 ? 27.770 -29.921 2.286 1.00 86.25 118 LEU A O 1
ATOM 917 N N . VAL A 1 119 ? 26.261 -28.306 2.700 1.00 87.12 119 VAL A N 1
ATOM 918 C CA . VAL A 1 119 ? 26.818 -27.357 1.719 1.00 87.12 119 VAL A CA 1
ATOM 919 C C . VAL A 1 119 ? 28.131 -26.713 2.169 1.00 87.12 119 VAL A C 1
ATOM 921 O O . VAL A 1 119 ? 28.830 -26.116 1.359 1.00 87.12 119 VAL A O 1
ATOM 924 N N . ALA A 1 120 ? 28.483 -26.795 3.456 1.00 83.44 120 ALA A N 1
ATOM 925 C CA . ALA A 1 120 ? 29.751 -26.279 3.971 1.00 83.44 120 ALA A CA 1
ATOM 926 C C . ALA A 1 120 ? 30.933 -27.230 3.721 1.00 83.44 120 ALA A C 1
ATOM 928 O O . ALA A 1 120 ? 32.078 -26.772 3.723 1.00 83.44 120 ALA A O 1
ATOM 929 N N . ARG A 1 121 ? 30.676 -28.535 3.540 1.00 79.75 121 ARG A N 1
ATOM 930 C CA . ARG A 1 121 ? 31.719 -29.554 3.322 1.00 79.75 121 ARG A CA 1
ATOM 931 C C . ARG A 1 121 ? 32.428 -29.368 1.989 1.00 79.75 121 ARG A C 1
ATOM 933 O O . ARG A 1 121 ? 33.657 -29.358 1.968 1.00 79.75 121 ARG A O 1
ATOM 940 N N . ASP A 1 122 ? 31.651 -29.173 0.932 1.00 74.62 122 ASP A N 1
ATOM 941 C CA . ASP A 1 122 ? 32.146 -29.035 -0.431 1.00 74.62 122 ASP A CA 1
ATOM 942 C C . ASP A 1 122 ? 31.949 -27.591 -0.903 1.00 74.62 122 ASP A C 1
ATOM 944 O O . ASP A 1 122 ? 30.887 -26.997 -0.721 1.00 74.62 122 ASP A O 1
ATOM 948 N N . GLU A 1 123 ? 32.993 -26.979 -1.471 1.00 69.44 123 GLU A N 1
ATOM 949 C CA . GLU A 1 123 ? 32.860 -25.631 -2.044 1.00 69.44 123 GLU A CA 1
ATOM 950 C C . GLU A 1 123 ? 32.005 -25.648 -3.313 1.00 69.44 123 GLU A C 1
ATOM 952 O O . GLU A 1 123 ? 31.195 -24.744 -3.516 1.00 69.44 123 GLU A O 1
ATOM 957 N N . GLU A 1 124 ? 32.123 -26.717 -4.102 1.00 70.31 124 GLU A N 1
ATOM 958 C CA . GLU A 1 124 ? 31.344 -26.974 -5.307 1.00 70.31 124 GLU A CA 1
ATOM 959 C C . GLU A 1 124 ? 30.989 -28.462 -5.394 1.00 70.31 124 GLU A C 1
ATOM 961 O O . GLU A 1 124 ? 31.796 -29.331 -5.055 1.00 70.31 124 GLU A O 1
ATOM 966 N N . LEU A 1 125 ? 29.790 -28.767 -5.893 1.00 79.75 125 LEU A N 1
ATOM 967 C CA . LEU A 1 125 ? 29.421 -30.138 -6.239 1.00 79.75 125 LEU A CA 1
ATOM 968 C C . LEU A 1 125 ? 30.203 -30.542 -7.493 1.00 79.75 125 LEU A C 1
ATOM 970 O O . LEU A 1 125 ? 30.053 -29.908 -8.533 1.00 79.75 125 LEU A O 1
ATOM 974 N N . VAL A 1 126 ? 31.029 -31.584 -7.417 1.00 75.75 126 VAL A N 1
ATOM 975 C CA . VAL A 1 126 ? 31.869 -32.018 -8.552 1.00 75.75 126 VAL A CA 1
ATOM 976 C C . VAL A 1 126 ? 31.139 -33.027 -9.443 1.00 75.75 126 VAL A C 1
ATOM 978 O O . VAL A 1 126 ? 31.271 -32.986 -10.664 1.00 75.75 126 VAL A O 1
ATOM 981 N N . GLU A 1 127 ? 30.331 -33.908 -8.851 1.00 82.56 127 GLU A N 1
ATOM 982 C CA . GLU A 1 127 ? 29.621 -34.972 -9.567 1.00 82.56 127 GLU A CA 1
ATOM 983 C C . GLU A 1 127 ? 28.351 -34.450 -10.263 1.00 82.56 127 GLU A C 1
ATOM 985 O O . GLU A 1 127 ? 27.473 -33.862 -9.628 1.00 82.56 127 GLU A O 1
ATOM 990 N N . GLU A 1 128 ? 28.222 -34.703 -11.571 1.00 80.25 128 GLU A N 1
ATOM 991 C CA . GLU A 1 128 ? 27.064 -34.278 -12.380 1.00 80.25 128 GLU A CA 1
ATOM 992 C C . GLU A 1 128 ? 25.735 -34.867 -11.887 1.00 80.25 128 GLU A C 1
ATOM 994 O O . GLU A 1 128 ? 24.694 -34.211 -11.932 1.00 80.25 128 GLU A O 1
ATOM 999 N N . GLU A 1 129 ? 25.759 -36.087 -11.358 1.00 83.19 129 GLU A N 1
ATOM 1000 C CA . GLU A 1 129 ? 24.581 -36.732 -10.775 1.00 83.19 129 GLU A CA 1
ATOM 1001 C C . GLU A 1 129 ? 24.120 -35.980 -9.521 1.00 83.19 129 GLU A C 1
ATOM 1003 O O . GLU A 1 129 ? 22.949 -35.616 -9.412 1.00 83.19 129 GLU A O 1
ATOM 1008 N N . ALA A 1 130 ? 25.049 -35.644 -8.619 1.00 85.31 130 ALA A N 1
ATOM 1009 C CA . ALA A 1 130 ? 24.754 -34.896 -7.400 1.00 85.31 130 ALA A CA 1
ATOM 1010 C C . ALA A 1 130 ? 24.181 -33.501 -7.698 1.00 85.31 130 ALA A C 1
ATOM 1012 O O . ALA A 1 130 ? 23.236 -33.078 -7.023 1.00 85.31 130 ALA A O 1
ATOM 1013 N N . LYS A 1 131 ? 24.703 -32.822 -8.732 1.00 87.88 131 LYS A N 1
ATOM 1014 C CA . LYS A 1 131 ? 24.225 -31.508 -9.198 1.00 87.88 131 LYS A CA 1
ATOM 1015 C C . LYS A 1 131 ? 22.768 -31.533 -9.650 1.00 87.88 131 LYS A C 1
ATOM 1017 O O . LYS A 1 131 ? 22.041 -30.587 -9.358 1.00 87.88 131 LYS A O 1
ATOM 1022 N N . ASN A 1 132 ? 22.349 -32.589 -10.348 1.00 90.19 132 ASN A N 1
ATOM 1023 C CA . ASN A 1 132 ? 21.049 -32.648 -11.021 1.00 90.19 132 ASN A CA 1
ATOM 1024 C C . ASN A 1 132 ? 19.918 -33.290 -10.192 1.00 90.19 132 ASN A C 1
ATOM 1026 O O . ASN A 1 132 ? 18.788 -33.366 -10.667 1.00 90.19 132 ASN A O 1
ATOM 1030 N N . THR A 1 133 ? 20.182 -33.724 -8.954 1.00 92.31 133 THR A N 1
ATOM 1031 C CA . THR A 1 133 ? 19.132 -34.221 -8.040 1.00 92.31 133 THR A CA 1
ATOM 1032 C C . THR A 1 133 ? 18.383 -33.093 -7.307 1.00 92.31 133 THR A C 1
ATOM 1034 O O . THR A 1 133 ? 18.782 -31.931 -7.360 1.00 92.31 133 THR A O 1
ATOM 1037 N N . PHE A 1 134 ? 17.301 -33.438 -6.593 1.00 94.94 134 PHE A N 1
ATOM 1038 C CA . PHE A 1 134 ? 16.401 -32.499 -5.895 1.00 94.94 134 PHE A CA 1
ATOM 1039 C C . PHE A 1 134 ? 16.394 -32.667 -4.362 1.00 94.94 134 PHE A C 1
ATOM 1041 O O . PHE A 1 134 ? 15.416 -32.320 -3.700 1.00 94.94 134 PHE A O 1
ATOM 1048 N N . HIS A 1 135 ? 17.448 -33.239 -3.768 1.00 93.06 135 HIS A N 1
ATOM 1049 C CA . HIS A 1 135 ? 17.471 -33.544 -2.329 1.00 93.06 135 HIS A CA 1
ATOM 1050 C C . HIS A 1 135 ? 17.293 -32.296 -1.448 1.00 93.06 135 HIS A C 1
ATOM 1052 O O . HIS A 1 135 ? 16.503 -32.318 -0.500 1.00 93.06 135 HIS A O 1
ATOM 1058 N N . LEU A 1 136 ? 17.993 -31.203 -1.775 1.00 94.31 136 LEU A N 1
ATOM 1059 C CA . LEU A 1 136 ? 17.889 -29.943 -1.034 1.00 94.31 136 LEU A CA 1
ATOM 1060 C C . LEU A 1 136 ? 16.486 -29.336 -1.167 1.00 94.31 136 LEU A C 1
ATOM 1062 O O . LEU A 1 136 ? 15.920 -28.887 -0.173 1.00 94.31 136 LEU A O 1
ATOM 1066 N N . TYR A 1 137 ? 15.904 -29.393 -2.370 1.00 95.88 137 TYR A N 1
ATOM 1067 C CA . TYR A 1 137 ? 14.551 -28.902 -2.635 1.00 95.88 137 TYR A CA 1
ATOM 1068 C C . TYR A 1 137 ? 13.517 -29.665 -1.806 1.00 95.88 137 TYR A C 1
ATOM 1070 O O . TYR A 1 137 ? 12.763 -29.052 -1.062 1.00 95.88 137 TYR A O 1
ATOM 1078 N N . HIS A 1 138 ? 13.529 -31.001 -1.854 1.00 95.50 138 HIS A N 1
ATOM 1079 C CA . HIS A 1 138 ? 12.589 -31.828 -1.092 1.00 95.50 138 HIS A CA 1
ATOM 1080 C C . HIS A 1 138 ? 12.708 -31.640 0.423 1.00 95.50 138 HIS A C 1
ATOM 1082 O O . HIS A 1 138 ? 11.705 -31.707 1.129 1.00 95.50 138 HIS A O 1
ATOM 1088 N N . SER A 1 139 ? 13.922 -31.398 0.924 1.00 94.69 139 SER A N 1
ATOM 1089 C CA . SER A 1 139 ? 14.145 -31.145 2.351 1.00 94.69 139 SER A CA 1
ATOM 1090 C C . SER A 1 139 ? 13.515 -29.819 2.787 1.00 94.69 139 SER A C 1
ATOM 1092 O O . SER A 1 139 ? 12.823 -29.772 3.802 1.00 94.69 139 SER A O 1
ATOM 1094 N N . LEU A 1 140 ? 13.710 -28.756 1.999 1.00 95.50 140 LEU A N 1
ATOM 1095 C CA . LEU A 1 140 ? 13.114 -27.444 2.258 1.00 95.50 140 LEU A CA 1
ATOM 1096 C C . LEU A 1 140 ? 11.593 -27.457 2.077 1.00 95.50 140 LEU A C 1
ATOM 1098 O O . LEU A 1 140 ? 10.880 -26.956 2.938 1.00 95.50 140 LEU A O 1
ATOM 1102 N N . ASP A 1 141 ? 11.094 -28.070 1.005 1.00 94.31 141 ASP A N 1
ATOM 1103 C CA . ASP A 1 141 ? 9.662 -28.161 0.708 1.00 94.31 141 ASP A CA 1
ATOM 1104 C C . ASP A 1 141 ? 8.894 -28.901 1.815 1.00 94.31 141 ASP A C 1
ATOM 1106 O O . ASP A 1 141 ? 7.842 -28.449 2.270 1.00 94.31 141 ASP A O 1
ATOM 1110 N N . LEU A 1 142 ? 9.480 -29.975 2.358 1.00 92.44 142 LEU A N 1
ATOM 1111 C CA . LEU A 1 142 ? 8.926 -30.662 3.520 1.00 92.44 142 LEU A CA 1
ATOM 1112 C C . LEU A 1 142 ? 8.847 -29.738 4.743 1.00 92.44 142 LEU A C 1
ATOM 1114 O O . LEU A 1 142 ? 7.805 -29.699 5.395 1.00 92.44 142 LEU A O 1
ATOM 1118 N N . LEU A 1 143 ? 9.908 -28.987 5.057 1.00 92.31 143 LEU A N 1
ATOM 1119 C CA . LEU A 1 143 ? 9.881 -28.021 6.161 1.00 92.31 143 LEU A CA 1
ATOM 1120 C C . LEU A 1 143 ? 8.835 -26.930 5.929 1.00 92.31 143 LEU A C 1
ATOM 1122 O O . LEU A 1 143 ? 8.086 -26.613 6.848 1.00 92.31 143 LEU A O 1
ATOM 1126 N N . PHE A 1 144 ? 8.737 -26.391 4.712 1.00 93.00 144 PHE A N 1
ATOM 1127 C CA . PHE A 1 144 ? 7.742 -25.377 4.365 1.00 93.00 144 PHE A CA 1
ATOM 1128 C C . PHE A 1 144 ? 6.324 -25.903 4.584 1.00 93.00 144 PHE A C 1
ATOM 1130 O O . PHE A 1 144 ? 5.518 -25.237 5.233 1.00 93.00 144 PHE A O 1
ATOM 1137 N N . ALA A 1 145 ? 6.040 -27.127 4.136 1.00 89.81 145 ALA A N 1
ATOM 1138 C CA . ALA A 1 145 ? 4.756 -27.775 4.361 1.00 89.81 145 ALA A CA 1
ATOM 1139 C C . ALA A 1 145 ? 4.477 -28.006 5.857 1.00 89.81 145 ALA A C 1
ATOM 1141 O O . ALA A 1 145 ? 3.360 -27.759 6.315 1.00 89.81 145 ALA A O 1
ATOM 1142 N N . LYS A 1 146 ? 5.477 -28.446 6.635 1.00 88.75 146 LYS A N 1
ATOM 1143 C CA . LYS A 1 146 ? 5.338 -28.682 8.084 1.00 88.75 146 LYS A CA 1
ATOM 1144 C C . LYS A 1 146 ? 5.129 -27.394 8.868 1.00 88.75 146 LYS A C 1
ATOM 1146 O O . LYS A 1 146 ? 4.308 -27.389 9.776 1.00 88.75 146 LYS A O 1
ATOM 1151 N N . VAL A 1 147 ? 5.802 -26.310 8.493 1.00 86.31 147 VAL A N 1
ATOM 1152 C CA . VAL A 1 147 ? 5.568 -24.981 9.069 1.00 86.31 147 VAL A CA 1
ATOM 1153 C C . VAL A 1 147 ? 4.175 -24.480 8.693 1.00 86.31 147 VAL A C 1
ATOM 1155 O O . VAL A 1 147 ? 3.436 -24.043 9.566 1.00 86.31 147 VAL A O 1
ATOM 1158 N N . ASN A 1 148 ? 3.757 -24.590 7.428 1.00 85.31 148 ASN A N 1
ATOM 1159 C CA . ASN A 1 148 ? 2.465 -24.055 6.995 1.00 85.31 148 ASN A CA 1
ATOM 1160 C C . ASN A 1 148 ? 1.266 -24.802 7.595 1.00 85.31 148 ASN A C 1
ATOM 1162 O O . ASN A 1 148 ? 0.377 -24.201 8.201 1.00 85.31 148 ASN A O 1
ATOM 1166 N N . PHE A 1 149 ? 1.230 -26.120 7.400 1.00 81.69 149 PHE A N 1
ATOM 1167 C CA . PHE A 1 149 ? 0.095 -26.965 7.772 1.00 81.69 149 PHE A CA 1
ATOM 1168 C C . PHE A 1 149 ? 0.192 -27.501 9.196 1.00 81.69 149 PHE A C 1
ATOM 1170 O O . PHE A 1 149 ? -0.779 -28.071 9.698 1.00 81.69 149 PHE A O 1
ATOM 1177 N N . GLY A 1 150 ? 1.336 -27.299 9.848 1.00 79.38 150 GLY A N 1
ATOM 1178 C CA . GLY A 1 150 ? 1.644 -27.905 11.127 1.00 79.38 150 GLY A CA 1
ATOM 1179 C C . GLY A 1 150 ? 1.899 -29.401 10.996 1.00 79.38 150 GLY A C 1
ATOM 1180 O O . GLY A 1 150 ? 1.760 -30.041 9.947 1.00 79.38 150 GLY A O 1
ATOM 1181 N N . HIS A 1 151 ? 2.266 -29.988 12.118 1.00 79.69 151 HIS A N 1
ATOM 1182 C CA . HIS A 1 151 ? 2.350 -31.419 12.297 1.00 79.69 151 HIS A CA 1
ATOM 1183 C C . HIS A 1 151 ? 2.152 -31.708 13.773 1.00 79.69 151 HIS A C 1
ATOM 1185 O O . HIS A 1 151 ? 3.035 -31.474 14.592 1.00 79.69 151 HIS A O 1
ATOM 1191 N N . ARG A 1 152 ? 0.975 -32.224 14.105 1.00 68.50 152 ARG A N 1
ATOM 1192 C CA . ARG A 1 152 ? 0.679 -32.775 15.423 1.00 68.50 152 ARG A CA 1
ATOM 1193 C C . ARG A 1 152 ? 0.136 -34.186 15.250 1.00 68.50 152 ARG A C 1
ATOM 1195 O O . ARG A 1 152 ? -0.455 -34.493 14.210 1.00 68.50 152 ARG A O 1
ATOM 1202 N N . ARG A 1 153 ? 0.350 -35.053 16.240 1.00 64.06 153 ARG A N 1
ATOM 1203 C CA . ARG A 1 153 ? -0.350 -36.343 16.282 1.00 64.06 153 ARG A CA 1
ATOM 1204 C C . ARG A 1 153 ? -1.822 -36.092 16.616 1.00 64.06 153 ARG A C 1
ATOM 1206 O O . ARG A 1 153 ? -2.150 -35.134 17.303 1.00 64.06 153 ARG A O 1
ATOM 1213 N N . TYR A 1 154 ? -2.701 -36.925 16.079 1.00 52.12 154 TYR A N 1
ATOM 1214 C CA . TYR A 1 154 ? -4.140 -36.820 16.300 1.00 52.12 154 TYR A CA 1
ATOM 1215 C C . TYR A 1 154 ? -4.497 -37.123 17.768 1.00 52.12 154 TYR A C 1
ATOM 1217 O O . TYR A 1 154 ? -4.005 -38.116 18.308 1.00 52.12 154 TYR A O 1
ATOM 1225 N N . GLY A 1 155 ? -5.340 -36.297 18.401 1.00 54.50 155 GLY A N 1
ATOM 1226 C CA . GLY A 1 155 ? -5.816 -36.497 19.776 1.00 54.50 155 GLY A CA 1
ATOM 1227 C C . GLY A 1 155 ? -4.960 -35.857 20.877 1.00 54.50 155 GLY A C 1
ATOM 1228 O O . GLY A 1 155 ? -5.014 -36.310 22.020 1.00 54.50 155 GLY A O 1
ATOM 1229 N N . SER A 1 156 ? -4.142 -34.854 20.542 1.00 54.53 156 SER A N 1
ATOM 1230 C CA . SER A 1 156 ? -3.232 -34.168 21.469 1.00 54.53 156 SER A CA 1
ATOM 1231 C C . SER A 1 156 ? -3.742 -32.810 21.968 1.00 54.53 156 SER A C 1
ATOM 1233 O O . SER A 1 156 ? -3.071 -32.202 22.797 1.00 54.53 156 SER A O 1
ATOM 1235 N N . GLU A 1 157 ? -4.869 -32.304 21.456 1.00 55.03 157 GLU A N 1
ATOM 1236 C CA . GLU A 1 157 ? -5.447 -31.011 21.855 1.00 55.03 157 GLU A CA 1
ATOM 1237 C C . GLU A 1 157 ? -6.889 -31.165 22.377 1.00 55.03 157 GLU A C 1
ATOM 1239 O O . GLU A 1 157 ? -7.606 -32.059 21.921 1.00 55.03 157 GLU A O 1
ATOM 1244 N N . PRO A 1 158 ? -7.351 -30.286 23.291 1.00 48.25 158 PRO A N 1
ATOM 1245 C CA . PRO A 1 158 ? -8.722 -30.314 23.816 1.00 48.25 158 PRO A CA 1
ATOM 1246 C C . PRO A 1 158 ? -9.804 -30.203 22.730 1.00 48.25 158 PRO A C 1
ATOM 1248 O O . PRO A 1 158 ? -10.891 -30.744 22.900 1.00 48.25 158 PRO A O 1
ATOM 1251 N N . ASP A 1 159 ? -9.480 -29.543 21.613 1.00 52.53 159 ASP A N 1
ATOM 1252 C CA . ASP A 1 159 ? -10.383 -29.273 20.486 1.00 52.53 159 ASP A CA 1
ATOM 1253 C C . ASP A 1 159 ? -10.429 -30.410 19.439 1.00 52.53 159 ASP A C 1
ATOM 1255 O O . ASP A 1 159 ? -11.090 -30.277 18.407 1.00 52.53 159 ASP A O 1
ATOM 1259 N N . ASP A 1 160 ? -9.700 -31.518 19.643 1.00 58.31 160 ASP A N 1
ATOM 1260 C CA . ASP A 1 160 ? -9.784 -32.684 18.744 1.00 58.31 160 ASP A CA 1
ATOM 1261 C C . ASP A 1 160 ? -11.161 -33.379 18.839 1.00 58.31 160 ASP A C 1
ATOM 1263 O O . ASP A 1 160 ? -11.609 -34.005 17.869 1.00 58.31 160 ASP A O 1
ATOM 1267 N N . ASP A 1 161 ? -11.857 -33.193 19.964 1.00 56.47 161 ASP A N 1
ATOM 1268 C CA . ASP A 1 161 ? -13.255 -33.563 20.180 1.00 56.47 161 ASP A CA 1
ATOM 1269 C C . ASP A 1 161 ? -14.146 -32.319 19.936 1.00 56.47 161 ASP A C 1
ATOM 1271 O O . ASP A 1 161 ? -14.079 -31.327 20.660 1.00 56.47 161 ASP A O 1
ATOM 1275 N N . GLN A 1 162 ? -14.979 -32.345 18.892 1.00 58.03 162 GLN A N 1
ATOM 1276 C CA . GLN A 1 162 ? -15.935 -31.279 18.585 1.00 58.03 162 GLN A CA 1
ATOM 1277 C C . GLN A 1 162 ? -17.241 -31.480 19.373 1.00 58.03 162 GLN A C 1
ATOM 1279 O O . GLN A 1 162 ? -17.677 -32.617 19.566 1.00 58.03 162 GLN A O 1
ATOM 1284 N N . PRO A 1 163 ? -17.951 -30.401 19.759 1.00 53.91 163 PRO A N 1
ATOM 1285 C CA . PRO A 1 163 ? -19.244 -30.503 20.448 1.00 53.91 163 PRO A CA 1
ATOM 1286 C C . PRO A 1 163 ? -20.319 -31.275 19.662 1.00 53.91 163 PRO A C 1
ATOM 1288 O O . PRO A 1 163 ? -21.267 -31.788 20.252 1.00 53.91 163 PRO A O 1
ATOM 1291 N N . SER A 1 164 ? -20.178 -31.344 18.335 1.00 63.56 164 SER A N 1
ATOM 1292 C CA . SER A 1 164 ? -21.047 -32.065 17.400 1.00 63.56 164 SER A CA 1
ATOM 1293 C C . SER A 1 164 ? -20.708 -33.551 17.243 1.00 63.56 164 SER A C 1
ATOM 1295 O O . SER A 1 164 ? -21.481 -34.268 16.606 1.00 63.56 164 SER A O 1
ATOM 1297 N N . ASP A 1 165 ? -19.587 -34.026 17.794 1.00 71.69 165 ASP A N 1
ATOM 1298 C CA . ASP A 1 165 ? -19.211 -35.435 17.699 1.00 71.69 165 ASP A CA 1
ATOM 1299 C C . ASP A 1 165 ? -20.179 -36.299 18.509 1.00 71.69 165 ASP A C 1
ATOM 1301 O O . ASP A 1 165 ? -20.425 -36.039 19.694 1.00 71.69 165 ASP A O 1
ATOM 1305 N N . ASP A 1 166 ? -20.699 -37.358 17.890 1.00 78.69 166 ASP A N 1
ATOM 1306 C CA . ASP A 1 166 ? -21.464 -38.386 18.589 1.00 78.69 166 ASP A CA 1
ATOM 1307 C C . ASP A 1 166 ? -20.544 -39.313 19.413 1.00 78.69 166 ASP A C 1
ATOM 1309 O O . ASP A 1 166 ? -19.321 -39.320 19.263 1.00 78.69 166 ASP A O 1
ATOM 1313 N N . GLU A 1 167 ? -21.134 -40.090 20.327 1.00 74.88 167 GLU A N 1
ATOM 1314 C CA . GLU A 1 167 ? -20.397 -40.966 21.257 1.00 74.88 167 GLU A CA 1
ATOM 1315 C C . GLU A 1 167 ? -19.449 -41.928 20.516 1.00 74.88 167 GLU A C 1
ATOM 1317 O O . GLU A 1 167 ? -18.306 -42.123 20.922 1.00 74.88 167 GLU A O 1
ATOM 1322 N N . ARG A 1 168 ? -19.896 -42.453 19.367 1.00 74.19 168 ARG A N 1
ATOM 1323 C CA . ARG A 1 168 ? -19.116 -43.355 18.512 1.00 74.19 168 ARG A CA 1
ATOM 1324 C C . ARG A 1 168 ? -17.931 -42.643 17.861 1.00 74.19 168 ARG A C 1
ATOM 1326 O O . ARG A 1 168 ? -16.839 -43.197 17.822 1.00 74.19 168 ARG A O 1
ATOM 1333 N N . THR A 1 169 ? -18.122 -41.413 17.381 1.00 71.88 169 THR A N 1
ATOM 1334 C CA . THR A 1 169 ? -17.032 -40.596 16.838 1.00 71.88 169 THR A CA 1
ATOM 1335 C C . THR A 1 169 ? -15.992 -40.314 17.920 1.00 71.88 169 THR A C 1
ATOM 1337 O O . THR A 1 169 ? -14.803 -40.444 17.653 1.00 71.88 169 THR A O 1
ATOM 1340 N N . ARG A 1 170 ? -16.398 -40.018 19.162 1.00 72.50 170 ARG A N 1
ATOM 1341 C CA . ARG A 1 170 ? -15.446 -39.824 20.273 1.00 72.50 170 ARG A CA 1
ATOM 1342 C C . ARG A 1 170 ? -14.673 -41.098 20.628 1.00 72.50 170 ARG A C 1
ATOM 1344 O O . ARG A 1 170 ? -13.477 -41.010 20.897 1.00 72.50 170 ARG A O 1
ATOM 1351 N N . GLU A 1 171 ? -15.307 -42.271 20.586 1.00 68.38 171 GLU A N 1
ATOM 1352 C CA . GLU A 1 171 ? -14.632 -43.565 20.788 1.00 68.38 171 GLU A CA 1
ATOM 1353 C C . GLU A 1 171 ? -13.622 -43.873 19.667 1.00 68.38 171 GLU A C 1
ATOM 1355 O O . GLU A 1 171 ? -12.463 -44.176 19.951 1.00 68.38 171 GLU A O 1
ATOM 1360 N N . GLU A 1 172 ? -13.993 -43.684 18.396 1.00 66.19 172 GLU A N 1
ATOM 1361 C CA . GLU A 1 172 ? -13.073 -43.835 17.255 1.00 66.19 172 GLU A CA 1
ATOM 1362 C C . GLU A 1 172 ? -11.898 -42.844 17.321 1.00 66.19 172 GLU A C 1
ATOM 1364 O O . GLU A 1 172 ? -10.765 -43.166 16.945 1.00 66.19 172 GLU A O 1
ATOM 1369 N N . LYS A 1 173 ? -12.149 -41.625 17.814 1.00 66.75 173 LYS A N 1
ATOM 1370 C CA . LYS A 1 173 ? -11.111 -40.621 18.065 1.00 66.75 173 LYS A CA 1
ATOM 1371 C C . LYS A 1 173 ? -10.193 -41.022 19.212 1.00 66.75 173 LYS A C 1
ATOM 1373 O O . LYS A 1 173 ? -8.986 -40.808 19.113 1.00 66.75 173 LYS A O 1
ATOM 1378 N N . ALA A 1 174 ? -10.741 -41.619 20.271 1.00 65.25 174 ALA A N 1
ATOM 1379 C CA . ALA A 1 174 ? -9.994 -42.137 21.411 1.00 65.25 174 ALA A CA 1
ATOM 1380 C C . ALA A 1 174 ? -9.056 -43.290 21.032 1.00 65.25 174 ALA A C 1
ATOM 1382 O O . ALA A 1 174 ? -7.904 -43.285 21.457 1.00 65.25 174 ALA A O 1
ATOM 1383 N N . GLU A 1 175 ? -9.491 -44.207 20.168 1.00 62.91 175 GLU A N 1
ATOM 1384 C CA . GLU A 1 175 ? -8.654 -45.311 19.672 1.00 62.91 175 GLU A CA 1
ATOM 1385 C C . GLU A 1 175 ? -7.493 -44.846 18.775 1.00 62.91 175 GLU A C 1
ATOM 1387 O O . GLU A 1 175 ? -6.463 -45.514 18.690 1.00 62.91 175 GLU A O 1
ATOM 1392 N N . ARG A 1 176 ? -7.622 -43.683 18.121 1.00 57.94 176 ARG A N 1
ATOM 1393 C CA . ARG A 1 176 ? -6.555 -43.070 17.307 1.00 57.94 176 ARG A CA 1
ATOM 1394 C C . ARG A 1 176 ? -5.563 -42.230 18.121 1.00 57.94 176 ARG A C 1
ATOM 1396 O O . ARG A 1 176 ? -4.593 -41.740 17.536 1.00 57.94 176 ARG A O 1
ATOM 1403 N N . ARG A 1 177 ? -5.781 -42.044 19.433 1.00 61.09 177 ARG A N 1
ATOM 1404 C CA . ARG A 1 177 ? -4.862 -41.294 20.310 1.00 61.09 177 ARG A CA 1
ATOM 1405 C C . ARG A 1 177 ? -3.554 -42.069 20.439 1.00 61.09 177 ARG A C 1
ATOM 1407 O O . ARG A 1 177 ? -3.529 -43.225 20.843 1.00 61.09 177 ARG A O 1
ATOM 1414 N N . SER A 1 178 ? -2.453 -41.427 20.069 1.00 53.09 178 SER A N 1
ATOM 1415 C CA . SER A 1 178 ? -1.119 -42.021 20.151 1.00 53.09 178 SER A CA 1
ATOM 1416 C C . SER A 1 178 ? -0.475 -41.734 21.511 1.00 53.09 178 SER A C 1
ATOM 1418 O O . SER A 1 178 ? -0.521 -40.599 21.973 1.00 53.09 178 SER A O 1
ATOM 1420 N N . GLU A 1 179 ? 0.163 -42.738 22.120 1.00 52.56 179 GLU A N 1
ATOM 1421 C CA . GLU A 1 179 ? 0.821 -42.630 23.438 1.00 52.56 179 GLU A CA 1
ATOM 1422 C C . GLU A 1 179 ? 2.212 -41.947 23.403 1.00 52.56 179 GLU A C 1
ATOM 1424 O O . GLU A 1 179 ? 2.755 -41.618 24.453 1.00 52.56 179 GLU A O 1
ATOM 1429 N N . ASP A 1 180 ? 2.784 -41.697 22.215 1.00 51.75 180 ASP A N 1
ATOM 1430 C CA . ASP A 1 180 ? 4.145 -41.154 22.032 1.00 51.75 180 ASP A CA 1
ATOM 1431 C C . ASP A 1 180 ? 4.143 -39.681 21.572 1.00 51.75 180 ASP A C 1
ATOM 1433 O O . ASP A 1 180 ? 3.482 -39.321 20.592 1.00 51.75 180 ASP A O 1
ATOM 1437 N N . ILE A 1 181 ? 4.967 -38.838 22.204 1.00 57.81 181 ILE A N 1
ATOM 1438 C CA . ILE A 1 181 ? 5.155 -37.417 21.857 1.00 57.81 181 ILE A CA 1
ATOM 1439 C C . ILE A 1 181 ? 6.180 -37.324 20.708 1.00 57.81 181 ILE A C 1
ATOM 1441 O O . ILE A 1 181 ? 7.379 -37.226 20.936 1.00 57.81 181 ILE A O 1
ATOM 1445 N N . GLY A 1 182 ? 5.738 -37.451 19.451 1.00 67.25 182 GLY A N 1
ATOM 1446 C CA . GLY A 1 182 ? 6.605 -37.228 18.277 1.00 67.25 182 GLY A CA 1
ATOM 1447 C C . GLY A 1 182 ? 6.950 -35.747 18.039 1.00 67.25 182 GLY A C 1
ATOM 1448 O O . GLY A 1 182 ? 6.493 -34.879 18.778 1.00 67.25 182 GLY A O 1
ATOM 1449 N N . LEU A 1 183 ? 7.693 -35.450 16.959 1.00 78.38 183 LEU A N 1
ATOM 1450 C CA . LEU A 1 183 ? 7.970 -34.068 16.530 1.00 78.38 183 LEU A CA 1
ATOM 1451 C C . LEU A 1 183 ? 6.668 -33.273 16.352 1.00 78.38 183 LEU A C 1
ATOM 1453 O O . LEU A 1 183 ? 5.769 -33.708 15.627 1.00 78.38 183 LEU A O 1
ATOM 1457 N N . ARG A 1 184 ? 6.600 -32.092 16.972 1.00 77.00 184 ARG A N 1
ATOM 1458 C CA . ARG A 1 184 ? 5.459 -31.173 16.896 1.00 77.00 184 ARG A CA 1
ATOM 1459 C C . ARG A 1 184 ? 5.841 -29.911 16.124 1.00 77.00 184 ARG A C 1
ATOM 1461 O O . ARG A 1 184 ? 6.854 -29.288 16.420 1.00 77.00 184 ARG A O 1
ATOM 1468 N N . PHE A 1 185 ? 5.006 -29.541 15.159 1.00 79.75 185 PHE A N 1
ATOM 1469 C CA . PHE A 1 185 ? 5.030 -28.254 14.467 1.00 79.75 185 PHE A CA 1
ATOM 1470 C C . PHE A 1 185 ? 3.664 -27.604 14.649 1.00 79.75 185 PHE A C 1
ATOM 1472 O O . PHE A 1 185 ? 2.646 -28.191 14.265 1.00 79.75 185 PHE A O 1
ATOM 1479 N N . ASP A 1 186 ? 3.629 -26.403 15.211 1.00 73.69 186 ASP A N 1
ATOM 1480 C CA . ASP A 1 186 ? 2.388 -25.643 15.271 1.00 73.69 186 ASP A CA 1
ATOM 1481 C C . ASP A 1 186 ? 2.107 -25.017 13.889 1.00 73.69 186 ASP A C 1
ATOM 1483 O O . ASP A 1 186 ? 3.015 -24.462 13.264 1.00 73.69 186 ASP A O 1
ATOM 1487 N N . PRO A 1 187 ? 0.877 -25.153 13.356 1.00 75.06 187 PRO A N 1
ATOM 1488 C CA . PRO A 1 187 ? 0.549 -24.669 12.022 1.00 75.06 187 PRO A CA 1
ATOM 1489 C C . PRO A 1 187 ? 0.629 -23.149 11.944 1.00 75.06 187 PRO A C 1
ATOM 1491 O O . PRO A 1 187 ? -0.034 -22.438 12.704 1.00 75.06 187 PRO A O 1
ATOM 1494 N N . LEU A 1 188 ? 1.384 -22.664 10.961 1.00 70.88 188 LEU A N 1
ATOM 1495 C CA . LEU A 1 188 ? 1.564 -21.244 10.727 1.00 70.88 188 LEU A CA 1
ATOM 1496 C C . LEU A 1 188 ? 0.465 -20.616 9.859 1.00 70.88 188 LEU A C 1
ATOM 1498 O O . LEU A 1 188 ? 0.077 -19.487 10.114 1.00 70.88 188 LEU A O 1
ATOM 1502 N N . ARG A 1 189 ? -0.031 -21.290 8.814 1.00 69.50 189 ARG A N 1
ATOM 1503 C CA . ARG A 1 189 ? -1.061 -20.725 7.908 1.00 69.50 189 ARG A CA 1
ATOM 1504 C C . ARG A 1 189 ? -0.774 -19.270 7.461 1.00 69.50 189 ARG A C 1
ATOM 1506 O O . ARG A 1 189 ? -1.658 -18.421 7.487 1.00 69.50 189 ARG A O 1
ATOM 1513 N N . SER A 1 190 ? 0.473 -18.967 7.100 1.00 71.62 190 SER A N 1
ATOM 1514 C CA . SER A 1 190 ? 0.903 -17.636 6.636 1.00 71.62 190 SER A CA 1
ATOM 1515 C C . SER A 1 190 ? 0.900 -17.582 5.110 1.00 71.62 190 SER A C 1
ATOM 1517 O O . SER A 1 190 ? 1.313 -18.552 4.478 1.00 71.62 190 SER A O 1
ATOM 1519 N N . GLU A 1 191 ? 0.555 -16.432 4.515 1.00 73.94 191 GLU A N 1
ATOM 1520 C CA . GLU A 1 191 ? 0.691 -16.205 3.063 1.00 73.94 191 GLU A CA 1
ATOM 1521 C C . GLU A 1 191 ? 2.122 -16.501 2.575 1.00 73.94 191 GLU A C 1
ATOM 1523 O O . GLU A 1 191 ? 2.309 -17.068 1.498 1.00 73.94 191 GLU A O 1
ATOM 1528 N N . LEU A 1 192 ? 3.147 -16.218 3.394 1.00 81.06 192 LEU A N 1
ATOM 1529 C CA . LEU A 1 192 ? 4.538 -16.516 3.051 1.00 81.06 192 LEU A CA 1
ATOM 1530 C C . LEU A 1 192 ? 4.755 -18.014 2.813 1.00 81.06 192 LEU A C 1
ATOM 1532 O O . LEU A 1 192 ? 5.483 -18.365 1.892 1.00 81.06 192 LEU A O 1
ATOM 1536 N N . PHE A 1 193 ? 4.143 -18.888 3.616 1.00 85.38 193 PHE A N 1
ATOM 1537 C CA . PHE A 1 193 ? 4.342 -20.342 3.577 1.00 85.38 193 PHE A CA 1
ATOM 1538 C C . PHE A 1 193 ? 3.222 -21.108 2.864 1.00 85.38 193 PHE A C 1
ATOM 1540 O O . PHE A 1 193 ? 3.341 -22.321 2.686 1.00 85.38 193 PHE A O 1
ATOM 1547 N N . ASP A 1 194 ? 2.172 -20.422 2.418 1.00 84.31 194 ASP A N 1
ATOM 1548 C CA . ASP A 1 194 ? 1.125 -21.020 1.600 1.00 84.31 194 ASP A CA 1
ATOM 1549 C C . ASP A 1 194 ? 1.707 -21.557 0.277 1.00 84.31 194 ASP A C 1
ATOM 1551 O O . ASP A 1 194 ? 2.359 -20.809 -0.456 1.00 84.31 194 ASP A O 1
ATOM 1555 N N . PRO A 1 195 ? 1.507 -22.838 -0.081 1.00 85.81 195 PRO A N 1
ATOM 1556 C CA . PRO A 1 195 ? 1.993 -23.366 -1.352 1.00 85.81 195 PRO A CA 1
ATOM 1557 C C . PRO A 1 195 ? 1.488 -22.583 -2.570 1.00 85.81 195 PRO A C 1
ATOM 1559 O O . PRO A 1 195 ? 2.228 -22.453 -3.538 1.00 85.81 195 PRO A O 1
ATOM 1562 N N . GLY A 1 196 ? 0.279 -22.009 -2.504 1.00 86.50 196 GLY A N 1
ATOM 1563 C CA . GLY A 1 196 ? -0.296 -21.201 -3.583 1.00 86.50 196 GLY A CA 1
ATOM 1564 C C . GLY A 1 196 ? 0.376 -19.841 -3.802 1.00 86.50 196 GLY A C 1
ATOM 1565 O O . GLY A 1 196 ? 0.179 -19.231 -4.852 1.00 86.50 196 GLY A O 1
ATOM 1566 N N . SER A 1 197 ? 1.194 -19.356 -2.858 1.00 85.69 197 SER A N 1
ATOM 1567 C CA . SER A 1 197 ? 1.849 -18.046 -2.969 1.00 85.69 197 SER A CA 1
ATOM 1568 C C . SER A 1 197 ? 3.123 -18.046 -3.819 1.00 85.69 197 SER A C 1
ATOM 1570 O O . SER A 1 197 ? 3.666 -16.974 -4.096 1.00 85.69 197 SER A O 1
ATOM 1572 N N . ILE A 1 198 ? 3.589 -19.220 -4.256 1.00 91.56 198 ILE A N 1
ATOM 1573 C CA . ILE A 1 198 ? 4.696 -19.384 -5.202 1.00 91.56 198 ILE A CA 1
ATOM 1574 C C . ILE A 1 198 ? 4.208 -20.278 -6.338 1.00 91.56 198 ILE A C 1
ATOM 1576 O O . ILE A 1 198 ? 3.960 -21.465 -6.136 1.00 91.56 198 ILE A O 1
ATOM 1580 N N . ARG A 1 199 ? 4.082 -19.714 -7.538 1.00 92.06 199 ARG A N 1
ATOM 1581 C CA . ARG A 1 199 ? 3.581 -20.429 -8.715 1.00 92.06 199 ARG A CA 1
ATOM 1582 C C . ARG A 1 199 ? 4.724 -21.011 -9.541 1.00 92.06 199 ARG A C 1
ATOM 1584 O O . ARG A 1 199 ? 4.644 -22.158 -9.967 1.00 92.06 199 ARG A O 1
ATOM 1591 N N . LEU A 1 200 ? 5.781 -20.231 -9.765 1.00 94.25 200 LEU A N 1
ATOM 1592 C CA . LEU A 1 200 ? 6.818 -20.503 -10.769 1.00 94.25 200 LEU A CA 1
ATOM 1593 C C . LEU A 1 200 ? 7.980 -21.382 -10.276 1.00 94.25 200 LEU A C 1
ATOM 1595 O O . LEU A 1 200 ? 8.868 -21.710 -11.059 1.00 94.25 200 LEU A O 1
ATOM 1599 N N . ILE A 1 201 ? 7.987 -21.786 -9.003 1.00 95.62 201 ILE A N 1
ATOM 1600 C CA . ILE A 1 201 ? 9.029 -22.642 -8.418 1.00 95.62 201 ILE A CA 1
ATOM 1601 C C . ILE A 1 201 ? 8.375 -23.905 -7.855 1.00 95.62 201 ILE A C 1
ATOM 1603 O O . ILE A 1 201 ? 7.652 -23.848 -6.863 1.00 95.62 201 ILE A O 1
ATOM 1607 N N . GLY A 1 202 ? 8.667 -25.061 -8.455 1.00 92.94 202 GLY A N 1
ATOM 1608 C CA . GLY A 1 202 ? 8.103 -26.351 -8.048 1.00 92.94 202 GLY A CA 1
ATOM 1609 C C . GLY A 1 202 ? 7.322 -27.051 -9.154 1.00 92.94 202 GLY A C 1
ATOM 1610 O O . GLY A 1 202 ? 7.748 -27.042 -10.303 1.00 92.94 202 GLY A O 1
ATOM 1611 N N . GLN A 1 203 ? 6.210 -27.699 -8.800 1.00 90.69 203 GLN A N 1
ATOM 1612 C CA . GLN A 1 203 ? 5.391 -28.504 -9.725 1.00 90.69 203 GLN A CA 1
ATOM 1613 C C . GLN A 1 203 ? 3.944 -27.991 -9.852 1.00 90.69 203 GLN A C 1
ATOM 1615 O O . GLN A 1 203 ? 3.035 -28.749 -10.170 1.00 90.69 203 GLN A O 1
ATOM 1620 N N . GLY A 1 204 ? 3.718 -26.708 -9.555 1.00 85.50 204 GLY A N 1
ATOM 1621 C CA . GLY A 1 204 ? 2.383 -26.102 -9.484 1.00 85.50 204 GLY A CA 1
ATOM 1622 C C . GLY A 1 204 ? 1.879 -25.453 -10.777 1.00 85.50 204 GLY A C 1
ATOM 1623 O O . GLY A 1 204 ? 0.790 -24.888 -10.775 1.00 85.50 204 GLY A O 1
ATOM 1624 N N . VAL A 1 205 ? 2.645 -25.494 -11.873 1.00 89.94 205 VAL A N 1
ATOM 1625 C CA . VAL A 1 205 ? 2.255 -24.870 -13.150 1.00 89.94 205 VAL A CA 1
ATOM 1626 C C . VAL A 1 205 ? 1.704 -25.926 -14.097 1.00 89.94 205 VAL A C 1
ATOM 1628 O O . VAL A 1 205 ? 2.394 -26.896 -14.405 1.00 89.94 205 VAL A O 1
ATOM 1631 N N . LEU A 1 206 ? 0.472 -25.734 -14.565 1.00 90.00 206 LEU A N 1
ATOM 1632 C CA . LEU A 1 206 ? -0.123 -26.589 -15.588 1.00 90.00 206 LEU A CA 1
ATOM 1633 C C . LEU A 1 206 ? 0.602 -26.374 -16.925 1.00 90.00 206 LEU A C 1
ATOM 1635 O O . LEU A 1 206 ? 0.864 -25.235 -17.311 1.00 90.00 206 LEU A O 1
ATOM 1639 N N . ASP A 1 207 ? 0.930 -27.459 -17.622 1.00 89.12 207 ASP A N 1
ATOM 1640 C CA . ASP A 1 207 ? 1.531 -27.393 -18.953 1.00 89.12 207 ASP A CA 1
ATOM 1641 C C . ASP A 1 207 ? 0.508 -26.789 -19.935 1.00 89.12 207 ASP A C 1
ATOM 1643 O O . ASP A 1 207 ? -0.569 -27.370 -20.110 1.00 89.12 207 ASP A O 1
ATOM 1647 N N . PRO A 1 208 ? 0.817 -25.648 -20.585 1.00 87.31 208 PRO A N 1
ATOM 1648 C CA . PRO A 1 208 ? -0.124 -24.936 -21.454 1.00 87.31 208 PRO A CA 1
ATOM 1649 C C . PRO A 1 208 ? -0.535 -25.739 -22.695 1.00 87.31 208 PRO A C 1
ATOM 1651 O O . PRO A 1 208 ? -1.469 -25.357 -23.394 1.00 87.31 208 PRO A O 1
ATOM 1654 N N . ARG A 1 209 ? 0.154 -26.849 -22.985 1.00 84.69 209 ARG A N 1
ATOM 1655 C CA . ARG A 1 209 ? -0.146 -27.744 -24.109 1.00 84.69 209 ARG A CA 1
ATOM 1656 C C . ARG A 1 209 ? -1.149 -28.845 -23.752 1.00 84.69 209 ARG A C 1
ATOM 1658 O O . ARG A 1 209 ? -1.456 -29.656 -24.621 1.00 84.69 209 ARG A O 1
ATOM 1665 N N . CYS A 1 210 ? -1.624 -28.916 -22.506 1.00 81.56 210 CYS A N 1
ATOM 1666 C CA . CYS A 1 210 ? -2.698 -29.841 -22.138 1.00 81.56 210 CYS A CA 1
ATOM 1667 C C . CYS A 1 210 ? -4.025 -29.372 -22.740 1.00 81.56 210 CYS A C 1
ATOM 1669 O O . CYS A 1 210 ? -4.400 -28.212 -22.574 1.00 81.56 210 CYS A O 1
ATOM 1671 N N . ASP A 1 211 ? -4.744 -30.278 -23.401 1.00 75.12 211 ASP A N 1
ATOM 1672 C CA . ASP A 1 211 ? -6.144 -30.063 -23.768 1.00 75.12 211 ASP A CA 1
ATOM 1673 C C . ASP A 1 211 ? -7.078 -30.474 -22.610 1.00 75.12 211 ASP A C 1
ATOM 1675 O O . ASP A 1 211 ? -6.663 -31.142 -21.663 1.00 75.12 211 ASP A O 1
ATOM 1679 N N . GLU A 1 212 ? -8.349 -30.057 -22.660 1.00 70.62 212 GLU A N 1
ATOM 1680 C CA . GLU A 1 212 ? -9.348 -30.418 -21.636 1.00 70.62 212 GLU A CA 1
ATOM 1681 C C . GLU A 1 212 ? -9.697 -31.924 -21.640 1.00 70.62 212 GLU A C 1
ATOM 1683 O O . GLU A 1 212 ? -10.323 -32.413 -20.699 1.00 70.62 212 GLU A O 1
ATOM 1688 N N . GLU A 1 213 ? -9.300 -32.663 -22.683 1.00 71.19 213 GLU A N 1
ATOM 1689 C CA . GLU A 1 213 ? -9.628 -34.080 -22.885 1.00 71.19 213 GLU A CA 1
ATOM 1690 C C . GLU A 1 213 ? -8.542 -35.039 -22.352 1.00 71.19 213 GLU A C 1
ATOM 1692 O O . GLU A 1 213 ? -8.829 -36.213 -22.096 1.00 71.19 213 GLU A O 1
ATOM 1697 N N . THR A 1 214 ? -7.309 -34.564 -22.132 1.00 74.56 214 THR A N 1
ATOM 1698 C CA . THR A 1 214 ? -6.205 -35.331 -21.536 1.00 74.56 214 THR A CA 1
ATOM 1699 C C . THR A 1 214 ? -5.997 -35.036 -20.052 1.00 74.56 214 THR A C 1
ATOM 1701 O O . THR A 1 214 ? -6.397 -34.012 -19.503 1.00 74.56 214 THR A O 1
ATOM 1704 N N . ALA A 1 215 ? -5.364 -35.986 -19.354 1.00 79.06 215 ALA A N 1
ATOM 1705 C CA . ALA A 1 215 ? -5.010 -35.807 -17.951 1.00 79.06 215 ALA A CA 1
ATOM 1706 C C . ALA A 1 215 ? -4.057 -34.604 -17.780 1.00 79.06 215 ALA A C 1
ATOM 1708 O O . ALA A 1 215 ? -3.079 -34.504 -18.528 1.00 79.06 215 ALA A O 1
ATOM 1709 N N . PRO A 1 216 ? -4.287 -33.730 -16.779 1.00 84.38 216 PRO A N 1
ATOM 1710 C CA . PRO A 1 216 ? -3.485 -32.529 -16.585 1.00 84.38 216 PRO A CA 1
ATOM 1711 C C . PRO A 1 216 ? -2.026 -32.897 -16.307 1.00 84.38 216 PRO A C 1
ATOM 1713 O O . PRO A 1 216 ? -1.716 -33.606 -15.343 1.00 84.38 216 PRO A O 1
ATOM 1716 N N . ARG A 1 217 ? -1.120 -32.399 -17.149 1.00 88.38 217 ARG A N 1
ATOM 1717 C CA . ARG A 1 217 ? 0.328 -32.496 -16.958 1.00 88.38 217 ARG A CA 1
ATOM 1718 C C . ARG A 1 217 ? 0.840 -31.217 -16.310 1.00 88.38 217 ARG A C 1
ATOM 1720 O O . ARG A 1 217 ? 0.496 -30.118 -16.729 1.00 88.38 217 ARG A O 1
ATOM 1727 N N . TRP A 1 218 ? 1.708 -31.371 -15.319 1.00 91.19 218 TRP A N 1
ATOM 1728 C CA . TRP A 1 218 ? 2.321 -30.263 -14.594 1.00 91.19 218 TRP A CA 1
ATOM 1729 C C . TRP A 1 218 ? 3.790 -30.126 -14.987 1.00 91.19 218 TRP A C 1
ATOM 1731 O O . TRP A 1 218 ? 4.487 -31.131 -15.157 1.00 91.19 218 TRP A O 1
ATOM 1741 N N . LEU A 1 219 ? 4.254 -28.889 -15.143 1.00 93.69 219 LEU A N 1
ATOM 1742 C CA . LEU A 1 219 ? 5.653 -28.580 -15.416 1.00 93.69 219 LEU A CA 1
ATOM 1743 C C . LEU A 1 219 ? 6.513 -28.889 -14.189 1.00 93.69 219 LEU A C 1
ATOM 1745 O O . LEU A 1 219 ? 6.099 -28.663 -13.053 1.00 93.69 219 LEU A O 1
ATOM 1749 N N . ASP A 1 220 ? 7.739 -29.361 -14.412 1.00 94.12 220 ASP A N 1
ATOM 1750 C CA . ASP A 1 220 ? 8.704 -29.601 -13.340 1.00 94.12 220 ASP A CA 1
ATOM 1751 C C . ASP A 1 220 ? 9.743 -28.477 -13.281 1.00 94.12 220 ASP A C 1
ATOM 1753 O O . ASP A 1 220 ? 10.798 -28.548 -13.917 1.00 94.12 220 ASP A O 1
ATOM 1757 N N . LEU A 1 221 ? 9.450 -27.444 -12.495 1.00 95.94 221 LEU A N 1
ATOM 1758 C CA . LEU A 1 221 ? 10.282 -26.256 -12.283 1.00 95.94 221 LEU A CA 1
ATOM 1759 C C . LEU A 1 221 ? 10.992 -26.286 -10.919 1.00 95.94 221 LEU A C 1
ATOM 1761 O O . LEU A 1 221 ? 11.307 -25.244 -10.342 1.00 95.94 221 LEU A O 1
ATOM 1765 N N . ARG A 1 222 ? 11.217 -27.479 -10.353 1.00 96.25 222 ARG A N 1
ATOM 1766 C CA . ARG A 1 222 ? 11.962 -27.628 -9.096 1.00 96.25 222 ARG A CA 1
ATOM 1767 C C . ARG A 1 222 ? 13.417 -27.198 -9.269 1.00 96.25 222 ARG A C 1
ATOM 1769 O O . ARG A 1 222 ? 14.038 -27.456 -10.298 1.00 96.25 222 ARG A O 1
ATOM 1776 N N . LEU A 1 223 ? 13.974 -26.602 -8.219 1.00 97.25 223 LEU A N 1
ATOM 1777 C CA . LEU A 1 223 ? 15.367 -26.161 -8.198 1.00 97.25 223 LEU A CA 1
ATOM 1778 C C . LEU A 1 223 ? 16.297 -27.357 -7.975 1.00 97.25 223 LEU A C 1
ATOM 1780 O O . LEU A 1 223 ? 16.156 -28.085 -6.989 1.00 97.25 223 LEU A O 1
ATOM 1784 N N . ARG A 1 224 ? 17.268 -27.548 -8.871 1.00 95.75 224 ARG A N 1
ATOM 1785 C CA . ARG A 1 224 ? 18.301 -28.579 -8.715 1.00 95.75 224 ARG A CA 1
ATOM 1786 C C . ARG A 1 224 ? 19.247 -28.281 -7.552 1.00 95.75 224 ARG A C 1
ATOM 1788 O O . ARG A 1 224 ? 19.420 -27.136 -7.125 1.00 95.75 224 ARG A O 1
ATOM 1795 N N . ASN A 1 225 ? 19.916 -29.329 -7.075 1.00 94.88 225 ASN A N 1
ATOM 1796 C CA . ASN A 1 225 ? 20.919 -29.243 -6.020 1.00 94.88 225 ASN A CA 1
ATOM 1797 C C . ASN A 1 225 ? 22.042 -28.255 -6.349 1.00 94.88 225 ASN A C 1
ATOM 1799 O O . ASN A 1 225 ? 22.480 -27.560 -5.444 1.00 94.88 225 ASN A O 1
ATOM 1803 N N . SER A 1 226 ? 22.492 -28.156 -7.604 1.00 92.69 226 SER A N 1
ATOM 1804 C CA . SER A 1 226 ? 23.515 -27.178 -8.005 1.00 92.69 226 SER A CA 1
ATOM 1805 C C . SER A 1 226 ? 23.118 -25.738 -7.662 1.00 92.69 226 SER A C 1
ATOM 1807 O O . SER A 1 226 ? 23.895 -25.023 -7.032 1.00 92.69 226 SER A O 1
ATOM 1809 N N . ALA A 1 227 ? 21.892 -25.333 -8.002 1.00 94.31 227 ALA A N 1
ATOM 1810 C CA . ALA A 1 227 ? 21.373 -24.002 -7.702 1.00 94.31 227 ALA A CA 1
ATOM 1811 C C . ALA A 1 227 ? 21.174 -23.800 -6.191 1.00 94.31 227 ALA A C 1
ATOM 1813 O O . ALA A 1 227 ? 21.673 -22.829 -5.619 1.00 94.31 227 ALA A O 1
ATOM 1814 N N . LEU A 1 228 ? 20.500 -24.741 -5.515 1.00 95.12 228 LEU A N 1
ATOM 1815 C CA . LEU A 1 228 ? 20.221 -24.625 -4.078 1.00 95.12 228 LEU A CA 1
ATOM 1816 C C . LEU A 1 228 ? 21.474 -24.704 -3.203 1.00 95.12 228 LEU A C 1
ATOM 1818 O O . LEU A 1 228 ? 21.511 -24.076 -2.148 1.00 95.12 228 LEU A O 1
ATOM 1822 N N . HIS A 1 229 ? 22.503 -25.432 -3.630 1.00 93.75 229 HIS A N 1
ATOM 1823 C CA . HIS A 1 229 ? 23.792 -25.477 -2.948 1.00 93.75 229 HIS A CA 1
ATOM 1824 C C . HIS A 1 229 ? 24.435 -24.087 -2.917 1.00 93.75 229 HIS A C 1
ATOM 1826 O O . HIS A 1 229 ? 24.795 -23.598 -1.845 1.00 93.75 229 HIS A O 1
ATOM 1832 N N . SER A 1 230 ? 24.509 -23.417 -4.071 1.00 90.81 230 SER A N 1
ATOM 1833 C CA . SER A 1 230 ? 25.032 -22.050 -4.175 1.00 90.81 230 SER A CA 1
ATOM 1834 C C . SER A 1 230 ? 24.208 -21.062 -3.348 1.00 90.81 230 SER A C 1
ATOM 1836 O O . SER A 1 230 ? 24.775 -20.299 -2.567 1.00 90.81 230 SER A O 1
ATOM 1838 N N . VAL A 1 231 ? 22.874 -21.136 -3.434 1.00 93.38 231 VAL A N 1
ATOM 1839 C CA . VAL A 1 231 ? 21.967 -20.292 -2.638 1.00 93.38 231 VAL A CA 1
ATOM 1840 C C . VAL A 1 231 ? 22.197 -20.487 -1.137 1.00 93.38 231 VAL A C 1
ATOM 1842 O O . VAL A 1 231 ? 22.409 -19.517 -0.414 1.00 93.38 231 VAL A O 1
ATOM 1845 N N . LEU A 1 232 ? 22.212 -21.725 -0.637 1.00 92.38 232 LEU A N 1
ATOM 1846 C CA . LEU A 1 232 ? 22.399 -21.980 0.794 1.00 92.38 232 LEU A CA 1
ATOM 1847 C C . LEU A 1 232 ? 23.774 -21.515 1.287 1.00 92.38 232 LEU A C 1
ATOM 1849 O O . LEU A 1 232 ? 23.867 -21.004 2.404 1.00 92.38 232 LEU A O 1
ATOM 1853 N N . ARG A 1 233 ? 24.833 -21.626 0.475 1.00 89.62 233 ARG A N 1
ATOM 1854 C CA . ARG A 1 233 ? 26.156 -21.086 0.831 1.00 89.62 233 ARG A CA 1
ATOM 1855 C C . ARG A 1 233 ? 26.138 -19.565 0.951 1.00 89.62 233 ARG A C 1
ATOM 1857 O O . ARG A 1 233 ? 26.627 -19.055 1.958 1.00 89.62 233 ARG A O 1
ATOM 1864 N N . LEU A 1 234 ? 25.517 -18.865 -0.003 1.00 88.25 234 LEU A N 1
ATOM 1865 C CA . LEU A 1 234 ? 25.354 -17.404 0.034 1.00 88.25 234 LEU A CA 1
ATOM 1866 C C . LEU A 1 234 ? 24.628 -16.928 1.298 1.00 88.25 234 LEU A C 1
ATOM 1868 O O . LEU A 1 234 ? 24.985 -15.900 1.866 1.00 88.25 234 LEU A O 1
ATOM 1872 N N . LEU A 1 235 ? 23.627 -17.683 1.759 1.00 88.50 235 LEU A N 1
ATOM 1873 C CA . LEU A 1 235 ? 22.827 -17.305 2.925 1.00 88.50 235 LEU A CA 1
ATOM 1874 C C . LEU A 1 235 ? 23.457 -17.716 4.264 1.00 88.50 235 LEU A C 1
ATOM 1876 O O . LEU A 1 235 ? 23.149 -17.124 5.296 1.00 88.50 235 LEU A O 1
ATOM 1880 N N . THR A 1 236 ? 24.309 -18.742 4.303 1.00 87.75 236 THR A N 1
ATOM 1881 C CA . THR A 1 236 ? 24.760 -19.333 5.578 1.00 87.75 236 THR A CA 1
ATOM 1882 C C . THR A 1 236 ? 26.240 -19.136 5.888 1.00 87.75 236 THR A C 1
ATOM 1884 O O . THR A 1 236 ? 26.636 -19.293 7.050 1.00 87.75 236 THR A O 1
ATOM 1887 N N . MET A 1 237 ? 27.059 -18.754 4.906 1.00 83.19 237 MET A N 1
ATOM 1888 C CA . MET A 1 237 ? 28.509 -18.615 5.055 1.00 83.19 237 MET A CA 1
ATOM 1889 C C . MET A 1 237 ? 28.964 -17.156 4.923 1.00 83.19 237 MET A C 1
ATOM 1891 O O . MET A 1 237 ? 28.525 -16.425 4.044 1.00 83.19 237 MET A O 1
ATOM 1895 N N . LYS A 1 238 ? 29.884 -16.733 5.795 1.00 77.00 238 LYS A N 1
ATOM 1896 C CA . LYS A 1 238 ? 30.574 -15.438 5.730 1.00 77.00 238 LYS A CA 1
ATOM 1897 C C . LYS A 1 238 ? 31.815 -15.530 4.853 1.00 77.00 238 LYS A C 1
ATOM 1899 O O . LYS A 1 238 ? 32.500 -16.555 4.840 1.00 77.00 238 LYS A O 1
ATOM 1904 N N . LYS A 1 239 ? 32.180 -14.418 4.212 1.00 65.69 239 LYS A N 1
ATOM 1905 C CA . LYS A 1 239 ? 33.451 -14.302 3.486 1.00 65.69 239 LYS A CA 1
ATOM 1906 C C . LYS A 1 239 ? 34.616 -14.339 4.491 1.00 65.69 239 LYS A C 1
ATOM 1908 O O . LYS A 1 239 ? 34.696 -13.523 5.407 1.00 65.69 239 LYS A O 1
ATOM 1913 N N . GLY A 1 240 ? 35.504 -15.325 4.351 1.00 61.47 240 GLY A N 1
ATOM 1914 C CA . GLY A 1 240 ? 36.782 -15.357 5.068 1.00 61.47 240 GLY A CA 1
ATOM 1915 C C . GLY A 1 240 ? 37.766 -14.357 4.462 1.00 61.47 240 GLY A C 1
ATOM 1916 O O . GLY A 1 240 ? 37.646 -13.993 3.290 1.00 61.47 240 GLY A O 1
ATOM 1917 N N . ARG A 1 241 ? 38.760 -13.909 5.238 1.00 60.06 241 ARG A N 1
ATOM 1918 C CA . ARG A 1 241 ? 39.901 -13.174 4.669 1.00 60.06 241 ARG A CA 1
ATOM 1919 C C . ARG A 1 241 ? 40.675 -14.092 3.710 1.00 60.06 241 ARG A C 1
ATOM 1921 O O . ARG A 1 241 ? 40.618 -15.309 3.884 1.00 60.06 241 ARG A O 1
ATOM 1928 N N . PRO A 1 242 ? 41.421 -13.557 2.725 1.00 43.53 242 PRO A N 1
ATOM 1929 C CA . PRO A 1 242 ? 42.231 -14.386 1.834 1.00 43.53 242 PRO A CA 1
ATOM 1930 C C . PRO A 1 242 ? 43.146 -15.332 2.636 1.00 43.53 242 PRO A C 1
ATOM 1932 O O . PRO A 1 242 ? 44.022 -14.868 3.363 1.00 43.53 242 PRO A O 1
ATOM 1935 N N . GLY A 1 243 ? 42.917 -16.648 2.533 1.00 54.06 243 GLY A N 1
ATOM 1936 C CA . GLY A 1 243 ? 43.653 -17.688 3.270 1.00 54.06 243 GLY A CA 1
ATOM 1937 C C . GLY A 1 243 ? 42.994 -18.217 4.558 1.00 54.06 243 GLY A C 1
ATOM 1938 O O . GLY A 1 243 ? 43.499 -19.183 5.124 1.00 54.06 243 GLY A O 1
ATOM 1939 N N . GLU A 1 244 ? 41.867 -17.653 5.007 1.00 57.19 244 GLU A N 1
ATOM 1940 C CA . GLU A 1 244 ? 41.069 -18.151 6.141 1.00 57.19 244 GLU A CA 1
ATOM 1941 C C . GLU A 1 244 ? 39.749 -18.772 5.653 1.00 57.19 244 GLU A C 1
ATOM 1943 O O . GLU A 1 244 ? 39.079 -18.225 4.775 1.00 57.19 244 GLU A O 1
ATOM 1948 N N . ARG A 1 245 ? 39.332 -19.906 6.242 1.00 58.97 245 ARG A N 1
ATOM 1949 C CA . ARG A 1 245 ? 37.988 -20.459 5.997 1.00 58.97 245 ARG A CA 1
ATOM 1950 C C . ARG A 1 245 ? 36.937 -19.488 6.539 1.00 58.97 245 ARG A C 1
ATOM 1952 O O . ARG A 1 245 ? 37.010 -19.081 7.698 1.00 58.97 245 ARG A O 1
ATOM 1959 N N . GLY A 1 246 ? 35.965 -19.135 5.699 1.00 65.00 246 GLY A N 1
ATOM 1960 C CA . GLY A 1 246 ? 34.818 -18.316 6.088 1.00 65.00 246 GLY A CA 1
ATOM 1961 C C . GLY A 1 246 ? 34.037 -18.926 7.256 1.00 65.00 246 GLY A C 1
ATOM 1962 O O . GLY A 1 246 ? 33.894 -20.145 7.342 1.00 65.00 246 GLY A O 1
ATOM 1963 N N . GLY A 1 247 ? 33.567 -18.083 8.179 1.00 76.25 247 GLY A N 1
ATOM 1964 C CA . GLY A 1 247 ? 32.729 -18.504 9.310 1.00 76.25 247 GLY A CA 1
ATOM 1965 C C . GLY A 1 247 ? 31.249 -18.618 8.936 1.00 76.25 247 GLY A C 1
ATOM 1966 O O . GLY A 1 247 ? 30.861 -18.304 7.818 1.00 76.25 247 GLY A O 1
ATOM 1967 N N . PHE A 1 248 ? 30.393 -19.015 9.877 1.00 81.19 248 PHE A N 1
ATOM 1968 C CA . PHE A 1 248 ? 28.942 -19.030 9.655 1.00 81.19 248 PHE A CA 1
ATOM 1969 C C . PHE A 1 248 ? 28.297 -17.665 9.917 1.00 81.19 248 PHE A C 1
ATOM 1971 O O . PHE A 1 248 ? 28.726 -16.900 10.790 1.00 81.19 248 PHE A O 1
ATOM 1978 N N . VAL A 1 249 ? 27.223 -17.378 9.185 1.00 79.75 249 VAL A N 1
ATOM 1979 C CA . VAL A 1 249 ? 26.324 -16.264 9.497 1.00 79.75 249 VAL A CA 1
ATOM 1980 C C . VAL A 1 249 ? 25.538 -16.617 10.763 1.00 79.75 249 VAL A C 1
ATOM 1982 O O . VAL A 1 249 ? 24.917 -17.675 10.851 1.00 79.75 249 VAL A O 1
ATOM 1985 N N . SER A 1 250 ? 25.584 -15.739 11.769 1.00 80.06 250 SER A N 1
ATOM 1986 C CA . SER A 1 250 ? 24.829 -15.918 13.012 1.00 80.06 250 SER A CA 1
ATOM 1987 C C . SER A 1 250 ? 23.511 -15.159 12.938 1.00 80.06 250 SER A C 1
ATOM 1989 O O . SER A 1 250 ? 23.495 -13.933 13.049 1.00 80.06 250 SER A O 1
ATOM 1991 N N . TYR A 1 251 ? 22.415 -15.901 12.798 1.00 81.06 251 TYR A N 1
ATOM 1992 C CA . TYR A 1 251 ? 21.050 -15.367 12.782 1.00 81.06 251 TYR A CA 1
ATOM 1993 C C . TYR A 1 251 ? 20.516 -15.014 14.177 1.00 81.06 251 TYR A C 1
ATOM 1995 O O . TYR A 1 251 ? 19.563 -14.252 14.300 1.00 81.06 251 TYR A O 1
ATOM 2003 N N . ARG A 1 252 ? 21.178 -15.475 15.246 1.00 76.38 252 ARG A N 1
ATOM 2004 C CA . ARG A 1 252 ? 20.781 -15.179 16.632 1.00 76.38 252 ARG A CA 1
ATOM 2005 C C . ARG A 1 252 ? 20.887 -13.689 16.972 1.00 76.38 252 ARG A C 1
ATOM 2007 O O . ARG A 1 252 ? 20.051 -13.161 17.698 1.00 76.38 252 ARG A O 1
ATOM 2014 N N . ASN A 1 253 ? 21.903 -13.019 16.423 1.00 66.94 253 ASN A N 1
ATOM 2015 C CA . ASN A 1 253 ? 22.194 -11.605 16.688 1.00 66.94 253 ASN A CA 1
ATOM 2016 C C . ASN A 1 253 ? 21.535 -10.647 15.684 1.00 66.94 253 ASN A C 1
ATOM 2018 O O . ASN A 1 253 ? 21.662 -9.437 15.845 1.00 66.94 253 ASN A O 1
ATOM 2022 N N . LEU A 1 254 ? 20.862 -11.165 14.652 1.00 71.62 254 LEU A N 1
ATOM 2023 C CA . LEU A 1 254 ? 20.022 -10.350 13.779 1.00 71.62 254 LEU A CA 1
ATOM 2024 C C . LEU A 1 254 ? 18.735 -10.024 14.540 1.00 71.62 254 LEU A C 1
ATOM 2026 O O . LEU A 1 254 ? 17.995 -10.923 14.951 1.00 71.62 254 LEU A O 1
ATOM 2030 N N . GLY A 1 255 ? 18.493 -8.740 14.783 1.00 68.94 255 GLY A N 1
ATOM 2031 C CA . GLY A 1 255 ? 17.200 -8.264 15.240 1.00 68.94 255 GLY A CA 1
ATOM 2032 C C . GLY A 1 255 ? 16.203 -8.216 14.084 1.00 68.94 255 GLY A C 1
ATOM 2033 O O . GLY A 1 255 ? 16.527 -8.415 12.911 1.00 68.94 255 GLY A O 1
ATOM 2034 N N . ILE A 1 256 ? 14.946 -7.979 14.445 1.00 70.62 256 ILE A N 1
ATOM 2035 C CA . ILE A 1 256 ? 13.829 -7.905 13.497 1.00 70.62 256 ILE A CA 1
ATOM 2036 C C . ILE A 1 256 ? 14.020 -6.713 12.546 1.00 70.62 256 ILE A C 1
ATOM 2038 O O . ILE A 1 256 ? 13.785 -6.827 11.345 1.00 70.62 256 ILE A O 1
ATOM 2042 N N . ASN A 1 257 ? 14.547 -5.603 13.071 1.00 68.69 257 ASN A N 1
ATOM 2043 C CA . ASN A 1 257 ? 14.845 -4.402 12.298 1.00 68.69 257 ASN A CA 1
ATOM 2044 C C . ASN A 1 257 ? 15.942 -4.660 11.249 1.00 68.69 257 ASN A C 1
ATOM 2046 O O . ASN A 1 257 ? 15.788 -4.268 10.095 1.00 68.69 257 ASN A O 1
ATOM 2050 N N . GLU A 1 258 ? 17.025 -5.367 11.596 1.00 74.88 258 GLU A N 1
ATOM 2051 C CA . GLU A 1 258 ? 18.103 -5.675 10.648 1.00 74.88 258 GLU A CA 1
ATOM 2052 C C . GLU A 1 258 ? 17.667 -6.638 9.545 1.00 74.88 258 GLU A C 1
ATOM 2054 O O . GLU A 1 258 ? 18.137 -6.511 8.413 1.00 74.88 258 GLU A O 1
ATOM 2059 N N . LEU A 1 259 ? 16.774 -7.581 9.857 1.00 72.00 259 LEU A N 1
ATOM 2060 C CA . LEU A 1 259 ? 16.173 -8.465 8.863 1.00 72.00 259 LEU A CA 1
ATOM 2061 C C . LEU A 1 259 ? 15.273 -7.663 7.907 1.00 72.00 259 LEU A C 1
ATOM 2063 O O . LEU A 1 259 ? 15.410 -7.780 6.689 1.00 72.00 259 LEU A O 1
ATOM 2067 N N . GLY A 1 260 ? 14.446 -6.761 8.448 1.00 71.56 260 GLY A N 1
ATOM 2068 C CA . GLY A 1 260 ? 13.682 -5.788 7.666 1.00 71.56 260 GLY A CA 1
ATOM 2069 C C . GLY A 1 260 ? 14.566 -4.945 6.740 1.00 71.56 260 GLY A C 1
ATOM 2070 O O . GLY A 1 260 ? 14.228 -4.760 5.575 1.00 71.56 260 GLY A O 1
ATOM 2071 N N . ALA A 1 261 ? 15.745 -4.521 7.207 1.00 71.56 261 ALA A N 1
ATOM 2072 C CA . ALA A 1 261 ? 16.704 -3.741 6.422 1.00 71.56 261 ALA A CA 1
ATOM 2073 C C . ALA A 1 261 ? 17.283 -4.491 5.212 1.00 71.56 261 ALA A C 1
ATOM 2075 O O . ALA A 1 261 ? 17.614 -3.868 4.194 1.00 71.56 261 ALA A O 1
ATOM 2076 N N . VAL A 1 262 ? 17.462 -5.812 5.320 1.00 74.81 262 VAL A N 1
ATOM 2077 C CA . VAL A 1 262 ? 17.894 -6.651 4.191 1.00 74.81 262 VAL A CA 1
ATOM 2078 C C . VAL A 1 262 ? 16.822 -6.611 3.117 1.00 74.81 262 VAL A C 1
ATOM 2080 O O . VAL A 1 262 ? 17.114 -6.273 1.972 1.00 74.81 262 VAL A O 1
ATOM 2083 N N . TYR A 1 263 ? 15.583 -6.879 3.518 1.00 73.06 263 TYR A N 1
ATOM 2084 C CA . TYR A 1 263 ? 14.446 -6.984 2.621 1.00 73.06 263 TYR A CA 1
ATOM 2085 C C . TYR A 1 263 ? 14.059 -5.661 1.971 1.00 73.06 263 TYR A C 1
ATOM 2087 O O . TYR A 1 263 ? 13.882 -5.592 0.759 1.00 73.06 263 TYR A O 1
ATOM 2095 N N . GLU A 1 264 ? 14.002 -4.588 2.753 1.00 71.25 264 GLU A N 1
ATOM 2096 C CA . GLU A 1 264 ? 13.666 -3.256 2.261 1.00 71.25 264 GLU A CA 1
ATOM 2097 C C . GLU A 1 264 ? 14.693 -2.756 1.236 1.00 71.25 264 GLU A C 1
ATOM 2099 O O . GLU A 1 264 ? 14.331 -2.150 0.230 1.00 71.25 264 GLU A O 1
ATOM 2104 N N . GLY A 1 265 ? 15.975 -3.094 1.428 1.00 71.62 265 GLY A N 1
ATOM 2105 C CA . GLY A 1 265 ? 17.023 -2.781 0.457 1.00 71.62 265 GLY A CA 1
ATOM 2106 C C . GLY A 1 265 ? 16.818 -3.449 -0.906 1.00 71.62 265 GLY A C 1
ATOM 2107 O O . GLY A 1 265 ? 17.213 -2.879 -1.921 1.00 71.62 265 GLY A O 1
ATOM 2108 N N . LEU A 1 266 ? 16.174 -4.618 -0.945 1.00 74.56 266 LEU A N 1
ATOM 2109 C CA . LEU A 1 266 ? 15.915 -5.372 -2.175 1.00 74.56 266 LEU A CA 1
ATOM 2110 C C . LEU A 1 266 ? 14.678 -4.873 -2.929 1.00 74.56 266 LEU A C 1
ATOM 2112 O O . LEU A 1 266 ? 14.537 -5.158 -4.110 1.00 74.56 266 LEU A O 1
ATOM 2116 N N . MET A 1 267 ? 13.819 -4.071 -2.295 1.00 71.38 267 MET A N 1
ATOM 2117 C CA . MET A 1 267 ? 12.583 -3.571 -2.910 1.00 71.38 267 MET A CA 1
ATOM 2118 C C . MET A 1 267 ? 12.796 -2.569 -4.048 1.00 71.3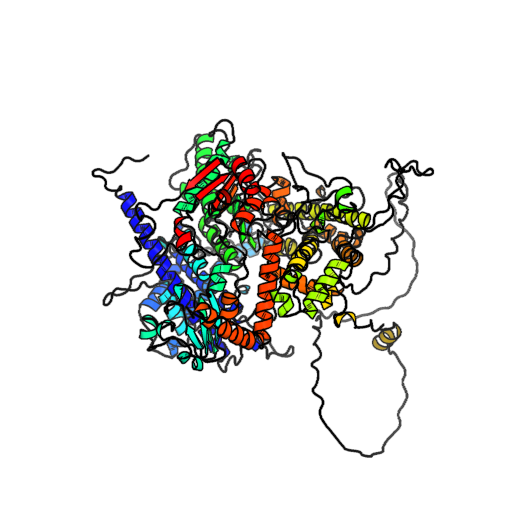8 267 MET A C 1
ATOM 2120 O O . MET A 1 267 ? 11.859 -2.255 -4.777 1.00 71.38 267 MET A O 1
ATOM 2124 N N . SER A 1 268 ? 14.015 -2.048 -4.180 1.00 71.50 268 SER A N 1
ATOM 2125 C CA . SER A 1 268 ? 14.410 -1.121 -5.245 1.00 71.50 268 SER A CA 1
ATOM 2126 C C . SER A 1 268 ? 14.970 -1.818 -6.491 1.00 71.50 268 SER A C 1
ATOM 2128 O O . SER A 1 268 ? 15.274 -1.151 -7.480 1.00 71.50 268 SER A O 1
ATOM 2130 N N . TYR A 1 269 ? 15.099 -3.146 -6.450 1.00 81.25 269 TYR A N 1
ATOM 2131 C CA . TYR A 1 269 ? 15.605 -3.941 -7.558 1.00 81.25 269 TYR A CA 1
ATOM 2132 C C . TYR A 1 269 ? 14.473 -4.408 -8.472 1.00 81.25 269 TYR A C 1
ATOM 2134 O O . TYR A 1 269 ? 13.380 -4.758 -8.023 1.00 81.25 269 TYR A O 1
ATOM 2142 N N . THR A 1 270 ? 14.771 -4.473 -9.763 1.00 82.12 270 THR A N 1
ATOM 2143 C CA . THR A 1 270 ? 13.838 -4.886 -10.808 1.00 82.12 270 THR A CA 1
ATOM 2144 C C . THR A 1 270 ? 14.397 -6.102 -11.532 1.00 82.12 270 THR A C 1
ATOM 2146 O O . THR A 1 270 ? 15.539 -6.087 -11.997 1.00 82.12 270 THR A O 1
ATOM 2149 N N . GLY A 1 271 ? 13.575 -7.144 -11.664 1.00 88.88 271 GLY A N 1
ATOM 2150 C CA . GLY A 1 271 ? 13.876 -8.300 -12.502 1.00 88.88 271 GLY A CA 1
ATOM 2151 C C . GLY A 1 271 ? 13.442 -8.088 -13.947 1.00 88.88 271 GLY A C 1
ATOM 2152 O O . GLY A 1 271 ? 12.299 -7.696 -14.200 1.00 88.88 271 GLY A O 1
ATOM 2153 N N . ILE A 1 272 ? 14.333 -8.378 -14.894 1.00 91.38 272 ILE A N 1
ATOM 2154 C CA . ILE A 1 272 ? 14.006 -8.465 -16.320 1.00 91.38 272 ILE A CA 1
ATOM 2155 C C . ILE A 1 272 ? 14.605 -9.729 -16.940 1.00 91.38 272 ILE A C 1
ATOM 2157 O O . ILE A 1 272 ? 15.572 -10.276 -16.425 1.00 91.38 272 ILE A O 1
ATOM 2161 N N . ILE A 1 273 ? 14.049 -10.172 -18.067 1.00 92.38 273 ILE A N 1
ATOM 2162 C CA . ILE A 1 273 ? 14.624 -11.255 -18.874 1.00 92.38 273 ILE A CA 1
ATOM 2163 C C . ILE A 1 273 ? 15.279 -10.629 -20.100 1.00 92.38 273 ILE A C 1
ATOM 2165 O O . ILE A 1 273 ? 14.647 -9.834 -20.799 1.00 92.38 273 ILE A O 1
ATOM 2169 N N . ALA A 1 274 ? 16.536 -10.982 -20.347 1.00 92.62 274 ALA A N 1
ATOM 2170 C CA . ALA A 1 274 ? 17.303 -10.485 -21.476 1.00 92.62 274 ALA A CA 1
ATOM 2171 C C . ALA A 1 274 ? 16.739 -11.039 -22.798 1.00 92.62 274 ALA A C 1
ATOM 2173 O O . ALA A 1 274 ? 16.722 -12.247 -23.034 1.00 92.62 274 ALA A O 1
ATOM 2174 N N . ASP A 1 275 ? 16.264 -10.164 -23.682 1.00 89.94 275 ASP A N 1
ATOM 2175 C CA . ASP A 1 275 ? 15.767 -10.526 -25.016 1.00 89.94 275 ASP A CA 1
ATOM 2176 C C . ASP A 1 275 ? 16.900 -10.713 -26.040 1.00 89.94 275 ASP A C 1
ATOM 2178 O O . ASP A 1 275 ? 16.759 -11.437 -27.031 1.00 89.94 275 ASP A O 1
ATOM 2182 N N . GLU A 1 276 ? 18.047 -10.104 -25.764 1.00 93.81 276 GLU A N 1
ATOM 2183 C CA . GLU A 1 276 ? 19.300 -10.213 -26.497 1.00 93.81 276 GLU A CA 1
ATOM 2184 C C . GLU A 1 276 ? 20.503 -10.207 -25.538 1.00 93.81 276 GLU A C 1
ATOM 2186 O O . GLU A 1 276 ? 20.323 -10.160 -24.328 1.00 93.81 276 GLU A O 1
ATOM 2191 N N . GLU A 1 277 ? 21.735 -10.282 -26.054 1.00 95.19 277 GLU A N 1
ATOM 2192 C CA . GLU A 1 277 ? 22.923 -10.123 -25.204 1.00 95.19 277 GLU A CA 1
ATOM 2193 C C . GLU A 1 277 ? 23.005 -8.669 -24.706 1.00 95.19 277 GLU A C 1
ATOM 2195 O O . GLU A 1 277 ? 23.100 -7.731 -25.508 1.00 95.19 277 GLU A O 1
ATOM 2200 N N . LEU A 1 278 ? 22.976 -8.479 -23.387 1.00 94.31 278 LEU A N 1
ATOM 2201 C CA . LEU A 1 278 ? 22.987 -7.169 -22.735 1.00 94.31 278 LEU A CA 1
ATOM 2202 C C . LEU A 1 278 ? 24.308 -6.936 -21.999 1.00 94.31 278 LEU A C 1
ATOM 2204 O O . LEU A 1 278 ? 24.941 -7.876 -21.525 1.00 94.31 278 LEU A O 1
ATOM 2208 N N . CYS A 1 279 ? 24.711 -5.676 -21.861 1.00 93.25 279 CYS A N 1
ATOM 2209 C CA . CYS A 1 279 ? 25.736 -5.250 -20.915 1.00 93.25 279 CYS A CA 1
ATOM 2210 C C . CYS A 1 279 ? 25.206 -4.144 -20.002 1.00 93.25 279 CYS A C 1
ATOM 2212 O O . CYS A 1 279 ? 24.290 -3.398 -20.363 1.00 93.25 279 CYS A O 1
ATOM 2214 N N . GLU A 1 280 ? 25.776 -4.065 -18.807 1.00 92.50 280 GLU A N 1
ATOM 2215 C CA . GLU A 1 280 ? 25.337 -3.139 -17.768 1.00 92.50 280 GLU A CA 1
ATOM 2216 C C . GLU A 1 280 ? 26.182 -1.867 -17.754 1.00 92.50 280 GLU A C 1
ATOM 2218 O O . GLU A 1 280 ? 27.411 -1.909 -17.863 1.00 92.50 280 GLU A O 1
ATOM 2223 N N . VAL A 1 281 ? 25.500 -0.730 -17.640 1.00 92.25 281 VAL A N 1
ATOM 2224 C CA . VAL A 1 281 ? 26.105 0.595 -17.531 1.00 92.25 281 VAL A CA 1
ATOM 2225 C C . VAL A 1 281 ? 25.582 1.314 -16.303 1.00 92.25 281 VAL A C 1
ATOM 2227 O O . VAL A 1 281 ? 24.400 1.231 -15.978 1.00 92.25 281 VAL A O 1
ATOM 2230 N N . ALA A 1 282 ? 26.452 2.047 -15.632 1.00 91.19 282 ALA A N 1
ATOM 2231 C CA . ALA A 1 282 ? 26.108 2.838 -14.466 1.00 91.19 282 ALA A CA 1
ATOM 2232 C C . ALA A 1 282 ? 26.959 4.104 -14.427 1.00 91.19 282 ALA A C 1
ATOM 2234 O O . ALA A 1 282 ? 27.970 4.229 -15.122 1.00 91.19 282 ALA A O 1
ATOM 2235 N N . LYS A 1 283 ? 26.542 5.068 -13.612 1.00 87.19 283 LYS A N 1
ATOM 2236 C CA . LYS A 1 283 ? 27.322 6.285 -13.415 1.00 87.19 283 LYS A CA 1
ATOM 2237 C C . LYS A 1 283 ? 28.635 5.938 -12.717 1.00 87.19 283 LYS A C 1
ATOM 2239 O O . LYS A 1 283 ? 28.615 5.257 -11.699 1.00 87.19 283 LYS A O 1
ATOM 2244 N N . ASP A 1 284 ? 29.759 6.381 -13.278 1.00 85.94 284 ASP A N 1
ATOM 2245 C CA . ASP A 1 284 ? 31.108 6.032 -12.802 1.00 85.94 284 ASP A CA 1
ATOM 2246 C C . ASP A 1 284 ? 31.355 4.502 -12.691 1.00 85.94 284 ASP A C 1
ATOM 2248 O O . ASP A 1 284 ? 32.240 4.067 -11.953 1.00 85.94 284 ASP A O 1
ATOM 2252 N N . GLY A 1 285 ? 30.554 3.680 -13.390 1.00 84.31 285 GLY A N 1
ATOM 2253 C CA . GLY A 1 285 ? 30.642 2.218 -13.357 1.00 84.31 285 GLY A CA 1
ATOM 2254 C C . GLY A 1 285 ? 30.154 1.594 -12.045 1.00 84.31 285 GLY A C 1
ATOM 2255 O O . GLY A 1 285 ? 30.372 0.401 -11.833 1.00 84.31 285 GLY A O 1
ATOM 2256 N N . ASP A 1 286 ? 29.499 2.374 -11.176 1.00 84.62 286 ASP A N 1
ATOM 2257 C CA . ASP A 1 286 ? 29.001 1.936 -9.869 1.00 84.62 286 ASP A CA 1
ATOM 2258 C C . ASP A 1 286 ? 27.488 1.628 -9.912 1.00 84.62 286 ASP A C 1
ATOM 2260 O O . ASP A 1 286 ? 26.668 2.554 -9.956 1.00 84.62 286 ASP A O 1
ATOM 2264 N N . PRO A 1 287 ? 27.079 0.344 -9.882 1.00 82.50 287 PRO A N 1
ATOM 2265 C CA . PRO A 1 287 ? 25.668 -0.031 -9.906 1.00 82.50 287 PRO A CA 1
ATOM 2266 C C . PRO A 1 287 ? 24.920 0.286 -8.595 1.00 82.50 287 PRO A C 1
ATOM 2268 O O . PRO A 1 287 ? 23.688 0.259 -8.595 1.00 82.50 287 PRO A O 1
ATOM 2271 N N . ASP A 1 288 ? 25.603 0.639 -7.493 1.00 76.38 288 ASP A N 1
ATOM 2272 C CA . ASP A 1 288 ? 24.971 0.910 -6.187 1.00 76.38 288 ASP A CA 1
ATOM 2273 C C . ASP A 1 288 ? 24.103 2.187 -6.180 1.00 76.38 288 ASP A C 1
ATOM 2275 O O . ASP A 1 288 ? 23.214 2.346 -5.326 1.00 76.38 288 ASP A O 1
ATOM 2279 N N . GLU A 1 289 ? 24.337 3.125 -7.106 1.00 70.31 289 GLU A N 1
ATOM 2280 C CA . GLU A 1 289 ? 23.483 4.308 -7.309 1.00 70.31 289 GLU A CA 1
ATOM 2281 C C . GLU A 1 289 ? 22.354 4.069 -8.327 1.00 70.31 289 GLU A C 1
ATOM 2283 O O . GLU A 1 289 ? 21.416 4.865 -8.403 1.00 70.31 289 GLU A O 1
ATOM 2288 N N . GLY A 1 290 ? 22.374 2.923 -9.005 1.00 83.00 290 GLY A N 1
ATOM 2289 C CA . GLY A 1 290 ? 21.441 2.530 -10.052 1.00 83.00 290 GLY A CA 1
ATOM 2290 C C . GLY A 1 290 ? 22.160 2.306 -11.380 1.00 83.00 290 GLY A C 1
ATOM 2291 O O . GLY A 1 290 ? 23.088 3.032 -11.735 1.00 83.00 290 GLY A O 1
ATOM 2292 N N . SER A 1 291 ? 21.707 1.304 -12.127 1.00 88.81 291 SER A N 1
ATOM 2293 C CA . SER A 1 291 ? 22.293 0.913 -13.409 1.00 88.81 291 SER A CA 1
ATOM 2294 C C . SER A 1 291 ? 21.235 0.774 -14.498 1.00 88.81 291 SER A C 1
ATOM 2296 O O . SER A 1 291 ? 20.034 0.699 -14.225 1.00 88.81 291 SER A O 1
ATOM 2298 N N . TRP A 1 292 ? 21.679 0.721 -15.749 1.00 90.62 292 TRP A N 1
ATOM 2299 C CA . TRP A 1 292 ? 20.864 0.480 -16.933 1.00 90.62 292 TRP A CA 1
ATOM 2300 C C . TRP A 1 292 ? 21.472 -0.626 -17.788 1.00 90.62 292 TRP A C 1
ATOM 2302 O O . TRP A 1 292 ? 22.651 -0.955 -17.677 1.00 90.62 292 TRP A O 1
ATOM 2312 N N . LEU A 1 293 ? 20.656 -1.186 -18.675 1.00 90.75 293 LEU A N 1
ATOM 2313 C CA . LEU A 1 293 ? 21.064 -2.265 -19.565 1.00 90.75 293 LEU A CA 1
ATOM 2314 C C . LEU A 1 293 ? 21.006 -1.785 -21.006 1.00 90.75 293 LEU A C 1
ATOM 2316 O O . LEU A 1 293 ? 20.039 -1.149 -21.428 1.00 90.75 293 LEU A O 1
ATOM 2320 N N . ILE A 1 294 ? 22.050 -2.106 -21.759 1.00 92.50 294 ILE A N 1
ATOM 2321 C CA . ILE A 1 294 ? 22.161 -1.793 -23.180 1.00 92.50 294 ILE A CA 1
ATOM 2322 C C . ILE A 1 294 ? 22.494 -3.067 -23.960 1.00 92.50 294 ILE A C 1
ATOM 2324 O O . ILE A 1 294 ? 23.145 -3.958 -23.421 1.00 92.50 294 ILE A O 1
ATOM 2328 N N . PRO A 1 295 ? 22.118 -3.166 -25.244 1.00 93.44 295 PRO A N 1
ATOM 2329 C CA . PRO A 1 295 ? 22.597 -4.245 -26.099 1.00 93.44 295 PRO A CA 1
ATOM 2330 C C . PRO A 1 295 ? 24.126 -4.276 -26.148 1.00 93.44 295 PRO A C 1
ATOM 2332 O O . PRO A 1 295 ? 24.745 -3.244 -26.410 1.00 93.44 295 PRO A O 1
ATOM 2335 N N . ALA A 1 296 ? 24.744 -5.448 -26.003 1.00 92.38 296 ALA A N 1
ATOM 2336 C CA . ALA A 1 296 ? 26.204 -5.590 -25.965 1.00 92.38 296 ALA A CA 1
ATOM 2337 C C . ALA A 1 296 ? 26.900 -5.034 -27.227 1.00 92.38 296 ALA A C 1
ATOM 2339 O O . ALA A 1 296 ? 28.010 -4.506 -27.163 1.00 92.38 296 ALA A O 1
ATOM 2340 N N . ARG A 1 297 ? 26.219 -5.046 -28.384 1.00 93.38 297 ARG A N 1
ATOM 2341 C CA . ARG A 1 297 ? 26.697 -4.399 -29.626 1.00 93.38 297 ARG A CA 1
ATOM 2342 C C . ARG A 1 297 ? 26.929 -2.885 -29.494 1.00 93.38 297 ARG A C 1
ATOM 2344 O O . ARG A 1 297 ? 27.709 -2.333 -30.263 1.00 93.38 297 ARG A O 1
ATOM 2351 N N . ARG A 1 298 ? 26.253 -2.232 -28.543 1.00 91.75 298 ARG A N 1
ATOM 2352 C CA . ARG A 1 298 ? 26.337 -0.796 -28.241 1.00 91.75 298 ARG A CA 1
ATOM 2353 C C . ARG A 1 298 ? 27.327 -0.478 -27.125 1.00 91.75 298 ARG A C 1
ATOM 2355 O O . ARG A 1 298 ? 27.459 0.683 -26.773 1.00 91.75 298 ARG A O 1
ATOM 2362 N N . GLN A 1 299 ? 28.064 -1.459 -26.597 1.00 90.81 299 GLN A N 1
ATOM 2363 C CA . GLN A 1 299 ? 29.068 -1.230 -25.550 1.00 90.81 299 GLN A CA 1
ATOM 2364 C C . GLN A 1 299 ? 30.048 -0.098 -25.917 1.00 90.81 299 GLN A C 1
ATOM 2366 O O . GLN A 1 299 ? 30.410 0.704 -25.069 1.00 90.81 299 GLN A O 1
ATOM 2371 N N . LYS A 1 300 ? 30.435 0.000 -27.197 1.00 90.56 300 LYS A N 1
ATOM 2372 C CA . LYS A 1 300 ? 31.360 1.030 -27.706 1.00 90.56 300 LYS A CA 1
ATOM 2373 C C . LYS A 1 300 ? 30.752 2.435 -27.804 1.00 90.56 300 LYS A C 1
ATOM 2375 O O . LYS A 1 300 ? 31.494 3.381 -28.045 1.00 90.56 300 LYS A O 1
ATOM 2380 N N . ASP A 1 301 ? 29.432 2.562 -27.670 1.00 89.25 301 ASP A N 1
ATOM 2381 C CA . ASP A 1 301 ? 28.735 3.851 -27.689 1.00 89.25 301 ASP A CA 1
ATOM 2382 C C . ASP A 1 301 ? 28.877 4.595 -26.347 1.00 89.25 301 ASP A C 1
ATOM 2384 O O . ASP A 1 301 ? 28.510 5.767 -26.264 1.00 89.25 301 ASP A O 1
ATOM 2388 N N . TYR A 1 302 ? 29.387 3.924 -25.307 1.00 89.25 302 TYR A N 1
ATOM 2389 C CA . TYR A 1 302 ? 29.533 4.446 -23.949 1.00 89.25 302 TYR A CA 1
ATOM 2390 C C . TYR A 1 302 ? 31.010 4.453 -23.534 1.00 89.25 302 TYR A C 1
ATOM 2392 O O . TYR A 1 302 ? 31.786 3.620 -24.011 1.00 89.25 302 TYR A O 1
ATOM 2400 N N . PRO A 1 303 ? 31.426 5.397 -22.671 1.00 88.44 303 PRO A N 1
ATOM 2401 C CA . PRO A 1 303 ? 32.794 5.435 -22.176 1.00 88.44 303 PRO A CA 1
ATOM 2402 C C . PRO A 1 303 ? 33.064 4.244 -21.246 1.00 88.44 303 PRO A C 1
ATOM 2404 O O . PRO A 1 303 ? 32.171 3.804 -20.523 1.00 88.44 303 PRO A O 1
ATOM 2407 N N . ASP A 1 304 ? 34.308 3.753 -21.226 1.00 87.25 304 ASP A N 1
ATOM 2408 C CA . ASP A 1 304 ? 34.702 2.603 -20.395 1.00 87.25 304 ASP A CA 1
ATOM 2409 C C . ASP A 1 304 ? 34.419 2.836 -18.900 1.00 87.25 304 ASP A C 1
ATOM 2411 O O . ASP A 1 304 ? 34.092 1.899 -18.182 1.00 87.25 304 ASP A O 1
ATOM 2415 N N . GLU A 1 305 ? 34.482 4.089 -18.440 1.00 89.25 305 GLU A N 1
ATOM 2416 C CA . GLU A 1 305 ? 34.179 4.479 -17.057 1.00 89.25 305 GLU A CA 1
ATOM 2417 C C . GLU A 1 305 ? 32.708 4.300 -16.665 1.00 89.25 305 GLU A C 1
ATOM 2419 O O . GLU A 1 305 ? 32.411 4.284 -15.481 1.00 89.25 305 GLU A O 1
ATOM 2424 N N . ALA A 1 306 ? 31.793 4.162 -17.630 1.00 89.81 306 ALA A N 1
ATOM 2425 C CA . ALA A 1 306 ? 30.382 3.896 -17.369 1.00 89.81 306 ALA A CA 1
ATOM 2426 C C . ALA A 1 306 ? 30.034 2.398 -17.424 1.00 89.81 306 ALA A C 1
ATOM 2428 O O . ALA A 1 306 ? 28.910 2.023 -17.097 1.00 89.81 306 ALA A O 1
ATOM 2429 N N . LEU A 1 307 ? 30.954 1.534 -17.868 1.00 91.50 307 LEU A N 1
ATOM 2430 C CA . LEU A 1 307 ? 30.711 0.097 -17.994 1.00 91.50 307 LEU A CA 1
ATOM 2431 C C . LEU A 1 307 ? 30.837 -0.581 -16.625 1.00 91.50 307 LEU A C 1
ATOM 2433 O O . LEU A 1 307 ? 31.839 -0.421 -15.930 1.00 91.50 307 LEU A O 1
ATOM 2437 N N . VAL A 1 308 ? 29.842 -1.386 -16.254 1.00 90.88 308 VAL A N 1
ATOM 2438 C CA . VAL A 1 308 ? 29.903 -2.195 -15.030 1.00 90.88 308 VAL A CA 1
ATOM 2439 C C . VAL A 1 308 ? 30.712 -3.461 -15.307 1.00 90.88 308 VAL A C 1
ATOM 2441 O O . VAL A 1 308 ? 30.536 -4.126 -16.331 1.00 90.88 308 VAL A O 1
ATOM 2444 N N . HIS A 1 309 ? 31.617 -3.804 -14.395 1.00 89.75 309 HIS A N 1
ATOM 2445 C CA . HIS A 1 309 ? 32.503 -4.961 -14.509 1.00 89.75 309 HIS A CA 1
ATOM 2446 C C . HIS A 1 309 ? 32.070 -6.102 -13.584 1.00 89.75 309 HIS A C 1
ATOM 2448 O O . HIS A 1 309 ? 31.501 -5.858 -12.524 1.00 89.75 309 HIS A O 1
ATOM 2454 N N . TYR A 1 310 ? 32.366 -7.342 -13.987 1.00 86.00 310 TYR A N 1
ATOM 2455 C CA . TYR A 1 310 ? 32.192 -8.523 -13.135 1.00 86.00 310 TYR A CA 1
ATOM 2456 C C . TYR A 1 310 ? 32.971 -8.376 -11.825 1.00 86.00 310 TYR A C 1
ATOM 2458 O O . TYR A 1 310 ? 34.108 -7.885 -11.825 1.00 86.00 310 TYR A O 1
ATOM 2466 N N . ASP A 1 311 ? 32.371 -8.824 -10.725 1.00 79.12 311 ASP A N 1
ATOM 2467 C CA . ASP A 1 311 ? 32.974 -8.725 -9.401 1.00 79.12 311 ASP A CA 1
ATOM 2468 C C . ASP A 1 311 ? 33.985 -9.866 -9.125 1.00 79.12 311 ASP A C 1
ATOM 2470 O O . ASP A 1 311 ? 34.338 -10.669 -9.996 1.00 79.12 311 ASP A O 1
ATOM 2474 N N . GLU A 1 312 ? 34.525 -9.928 -7.902 1.00 71.94 312 GLU A N 1
ATOM 2475 C CA . GLU A 1 312 ? 35.460 -10.992 -7.505 1.00 71.94 312 GLU A CA 1
ATOM 2476 C C . GLU A 1 312 ? 34.827 -12.394 -7.439 1.00 71.94 312 GLU A C 1
ATOM 2478 O O . GLU A 1 312 ? 35.553 -13.391 -7.439 1.00 71.94 312 GLU A O 1
ATOM 2483 N N . GLU A 1 313 ? 33.507 -12.487 -7.336 1.00 66.62 313 GLU A N 1
ATOM 2484 C CA . GLU A 1 313 ? 32.749 -13.727 -7.202 1.00 66.62 313 GLU A CA 1
ATOM 2485 C C . GLU A 1 313 ? 32.459 -14.330 -8.577 1.00 66.62 313 GLU A C 1
ATOM 2487 O O . GLU A 1 313 ? 32.807 -15.487 -8.827 1.00 66.62 313 GLU A O 1
ATOM 2492 N N . ASP A 1 314 ? 31.991 -13.500 -9.504 1.00 73.69 314 ASP A N 1
ATOM 2493 C CA . ASP A 1 314 ? 31.885 -13.789 -10.936 1.00 73.69 314 ASP A CA 1
ATOM 2494 C C . ASP A 1 314 ? 33.233 -14.278 -11.498 1.00 73.69 314 ASP A C 1
ATOM 2496 O O . ASP A 1 314 ? 33.350 -15.281 -12.209 1.00 73.69 314 ASP A O 1
ATOM 2500 N N . ALA A 1 315 ? 34.305 -13.612 -11.074 1.00 74.25 315 ALA A N 1
ATOM 2501 C CA . ALA A 1 315 ? 35.685 -13.955 -11.376 1.00 74.25 315 ALA A CA 1
ATOM 2502 C C . ALA A 1 315 ? 36.121 -15.364 -10.952 1.00 74.25 315 ALA A C 1
ATOM 2504 O O . ALA A 1 315 ? 37.022 -15.926 -11.590 1.00 74.25 315 ALA A O 1
ATOM 2505 N N . ARG A 1 316 ? 35.535 -15.928 -9.887 1.00 68.12 316 ARG A N 1
ATOM 2506 C CA . ARG A 1 316 ? 35.794 -17.316 -9.454 1.00 68.12 316 ARG A CA 1
ATOM 2507 C C . ARG A 1 316 ? 35.090 -18.322 -10.355 1.00 68.12 316 ARG A C 1
ATOM 2509 O O . ARG A 1 316 ? 35.635 -19.395 -10.578 1.00 68.12 316 ARG A O 1
ATOM 2516 N N . GLN A 1 317 ? 33.962 -17.931 -10.940 1.00 67.50 317 GLN A N 1
ATOM 2517 C CA . GLN A 1 317 ? 33.234 -18.704 -11.950 1.00 67.50 317 GLN A CA 1
ATOM 2518 C C . GLN A 1 317 ? 33.842 -18.562 -13.359 1.00 67.50 317 GLN A C 1
ATOM 2520 O O . GLN A 1 317 ? 33.326 -19.107 -14.329 1.00 67.50 317 GLN A O 1
ATOM 2525 N N . GLY A 1 318 ? 34.961 -17.838 -13.485 1.00 75.25 318 GLY A N 1
ATOM 2526 C CA . GLY A 1 318 ? 35.669 -17.628 -14.748 1.00 75.25 318 GLY A CA 1
ATOM 2527 C C . GLY A 1 318 ? 35.181 -16.425 -15.559 1.00 75.25 318 GLY A C 1
ATOM 2528 O O . GLY A 1 318 ? 35.725 -16.174 -16.635 1.00 75.25 318 GLY A O 1
ATOM 2529 N N . LEU A 1 319 ? 34.222 -15.648 -15.049 1.00 81.88 319 LEU A N 1
ATOM 2530 C CA . LEU A 1 319 ? 33.693 -14.458 -15.716 1.00 81.88 319 LEU A CA 1
ATOM 2531 C C . LEU A 1 319 ? 34.631 -13.263 -15.491 1.00 81.88 319 LEU A C 1
ATOM 2533 O O . LEU A 1 319 ? 35.045 -12.966 -14.373 1.00 81.88 319 LEU A O 1
ATOM 2537 N N . ARG A 1 320 ? 35.043 -12.581 -16.563 1.00 84.50 320 ARG A N 1
ATOM 2538 C CA . ARG A 1 320 ? 35.994 -11.456 -16.505 1.00 84.50 320 ARG A CA 1
ATOM 2539 C C . ARG A 1 320 ? 35.607 -10.374 -17.501 1.00 84.50 320 ARG A C 1
ATOM 2541 O O . ARG A 1 320 ? 35.135 -10.671 -18.594 1.00 84.50 320 ARG A O 1
ATOM 2548 N N . GLY A 1 321 ? 35.899 -9.121 -17.158 1.00 88.19 321 GLY A N 1
ATOM 2549 C CA . GLY A 1 321 ? 35.643 -7.969 -18.023 1.00 88.19 321 GLY A CA 1
ATOM 2550 C C . GLY A 1 321 ? 34.313 -7.290 -17.711 1.00 88.19 321 GLY A C 1
ATOM 2551 O O . GLY A 1 321 ? 33.930 -7.206 -16.549 1.00 88.19 321 GLY A O 1
ATOM 2552 N N . VAL A 1 322 ? 33.669 -6.744 -18.742 1.00 89.69 322 VAL A N 1
ATOM 2553 C CA . VAL A 1 322 ? 32.375 -6.053 -18.628 1.00 89.69 322 VAL A CA 1
ATOM 2554 C C . VAL A 1 322 ? 31.289 -7.072 -18.316 1.00 89.69 322 VAL A C 1
ATOM 2556 O O . VAL A 1 322 ? 31.239 -8.116 -18.969 1.00 89.69 322 VAL A O 1
ATOM 2559 N N . LYS A 1 323 ? 30.426 -6.753 -17.350 1.00 90.19 323 LYS A N 1
ATOM 2560 C CA . LYS A 1 323 ? 29.308 -7.599 -16.947 1.00 90.19 323 LYS A CA 1
ATOM 2561 C C . LYS A 1 323 ? 28.307 -7.705 -18.098 1.00 90.19 323 LYS A C 1
ATOM 2563 O O . LYS A 1 323 ? 27.781 -6.695 -18.579 1.00 90.19 323 LYS A O 1
ATOM 2568 N N . LYS A 1 324 ? 28.092 -8.932 -18.571 1.00 91.94 324 LYS A N 1
ATOM 2569 C CA . LYS A 1 324 ? 27.200 -9.267 -19.683 1.00 91.94 324 LYS A CA 1
ATOM 2570 C C . LYS A 1 324 ? 26.183 -10.320 -19.274 1.00 91.94 324 LYS A C 1
ATOM 2572 O O . LYS A 1 324 ? 26.476 -11.187 -18.454 1.00 91.94 324 LYS A O 1
ATOM 2577 N N . TYR A 1 325 ? 25.024 -10.244 -19.906 1.00 91.56 325 TYR A N 1
ATOM 2578 C CA . TYR A 1 325 ? 23.904 -11.151 -19.709 1.00 91.56 325 TYR A CA 1
ATOM 2579 C C . TYR A 1 325 ? 23.527 -11.752 -21.058 1.00 91.56 325 TYR A C 1
ATOM 2581 O O . TYR A 1 325 ? 23.339 -11.024 -22.037 1.00 91.56 325 TYR A O 1
ATOM 2589 N N . GLU A 1 326 ? 23.475 -13.078 -21.129 1.00 92.25 326 GLU A N 1
ATOM 2590 C CA . GLU A 1 326 ? 23.134 -13.793 -22.355 1.00 92.25 326 GLU A CA 1
ATOM 2591 C C . GLU A 1 326 ? 21.633 -13.700 -22.647 1.00 92.25 326 GLU A C 1
ATOM 2593 O O . GLU A 1 326 ? 20.806 -13.499 -21.760 1.00 92.25 326 GLU A O 1
ATOM 2598 N N . ARG A 1 327 ? 21.252 -13.891 -23.913 1.00 93.25 327 ARG A N 1
ATOM 2599 C CA . ARG A 1 327 ? 19.836 -13.942 -24.281 1.00 93.25 327 ARG A CA 1
ATOM 2600 C C . ARG A 1 327 ? 19.125 -15.051 -23.498 1.00 93.25 327 ARG A C 1
ATOM 2602 O O . ARG A 1 327 ? 19.507 -16.214 -23.585 1.00 93.25 327 ARG A O 1
ATOM 2609 N N . GLY A 1 328 ? 18.028 -14.693 -22.843 1.00 90.62 328 GLY A N 1
ATOM 2610 C CA . GLY A 1 328 ? 17.199 -15.590 -22.047 1.00 90.62 328 GLY A CA 1
ATOM 2611 C C . GLY A 1 328 ? 17.602 -15.683 -20.578 1.00 90.62 328 GLY A C 1
ATOM 2612 O O . GLY A 1 328 ? 16.890 -16.356 -19.840 1.00 90.62 328 GLY A O 1
ATOM 2613 N N . SER A 1 329 ? 18.676 -15.016 -20.137 1.00 92.75 329 SER A N 1
ATOM 2614 C CA . SER A 1 329 ? 19.019 -14.952 -18.715 1.00 92.75 329 SER A CA 1
ATOM 2615 C C . SER A 1 329 ? 18.162 -13.928 -17.975 1.00 92.75 329 SER A C 1
ATOM 2617 O O . SER A 1 329 ? 17.663 -12.949 -18.546 1.00 92.75 329 SER A O 1
ATOM 2619 N N . PHE A 1 330 ? 18.009 -14.144 -16.680 1.00 94.69 330 PHE A N 1
ATOM 2620 C CA . PHE A 1 330 ? 17.413 -13.196 -15.764 1.00 94.69 330 PHE A CA 1
ATOM 2621 C C . PHE A 1 330 ? 18.447 -12.152 -15.338 1.00 94.69 330 PHE A C 1
ATOM 2623 O O . PHE A 1 330 ? 19.620 -12.457 -15.146 1.00 94.69 330 PHE A O 1
ATOM 2630 N N . VAL A 1 331 ? 18.013 -10.904 -15.188 1.00 91.19 331 VAL A N 1
ATOM 2631 C CA . VAL A 1 331 ? 18.848 -9.800 -14.710 1.00 91.19 331 VAL A CA 1
ATOM 2632 C C . VAL A 1 331 ? 18.139 -9.130 -13.550 1.00 91.19 331 VAL A C 1
ATOM 2634 O O . VAL A 1 331 ? 16.997 -8.687 -13.708 1.00 91.19 331 VAL A O 1
ATOM 2637 N N . TYR A 1 332 ? 18.808 -9.031 -12.401 1.00 90.06 332 TYR A N 1
ATOM 2638 C CA . TYR A 1 332 ? 18.257 -8.406 -11.206 1.00 90.06 332 TYR A CA 1
ATOM 2639 C C . TYR A 1 332 ? 19.082 -7.183 -10.810 1.00 90.06 332 TYR A C 1
ATOM 2641 O O . TYR A 1 332 ? 20.077 -7.260 -10.091 1.00 90.06 332 TYR A O 1
ATOM 2649 N N . ARG A 1 333 ? 18.648 -6.015 -11.291 1.00 86.94 333 ARG A N 1
ATOM 2650 C CA . ARG A 1 333 ? 19.403 -4.763 -11.152 1.00 86.94 333 ARG A CA 1
ATOM 2651 C C . ARG A 1 333 ? 18.701 -3.743 -10.277 1.00 86.94 333 ARG A C 1
ATOM 2653 O O . ARG A 1 333 ? 17.476 -3.739 -10.168 1.00 86.94 333 ARG A O 1
ATOM 2660 N N . LEU A 1 334 ? 19.479 -2.810 -9.743 1.00 81.25 334 LEU A N 1
ATOM 2661 C CA . LEU A 1 334 ? 18.959 -1.618 -9.093 1.00 81.25 334 LEU A CA 1
ATOM 2662 C C . LEU A 1 334 ? 18.544 -0.595 -10.162 1.00 81.25 334 LEU A C 1
ATOM 2664 O O . LEU A 1 334 ? 19.397 0.005 -10.816 1.00 81.25 334 LEU A O 1
ATOM 2668 N N . SER A 1 335 ? 17.242 -0.363 -10.351 1.00 74.38 335 SER A N 1
ATOM 2669 C CA . SER A 1 335 ? 16.794 0.744 -11.205 1.00 74.38 335 SER A CA 1
ATOM 2670 C C . SER A 1 335 ? 16.914 2.058 -10.436 1.00 74.38 335 SER A C 1
ATOM 2672 O O . SER A 1 335 ? 16.243 2.259 -9.419 1.00 74.38 335 SER A O 1
ATOM 2674 N N . GLY A 1 336 ? 17.755 2.975 -10.932 1.00 63.09 336 GLY A N 1
ATOM 2675 C CA . GLY A 1 336 ? 17.931 4.301 -10.329 1.00 63.09 336 GLY A CA 1
ATOM 2676 C C . GLY A 1 336 ? 16.601 5.046 -10.186 1.00 63.09 336 GLY A C 1
ATOM 2677 O O . GLY A 1 336 ? 16.317 5.622 -9.138 1.00 63.09 336 GLY A O 1
ATOM 2678 N N . ARG A 1 337 ? 15.723 4.930 -11.189 1.00 69.56 337 ARG A N 1
ATOM 2679 C CA . ARG A 1 337 ? 14.399 5.549 -11.167 1.00 69.56 337 ARG A CA 1
ATOM 2680 C C . ARG A 1 337 ? 13.419 4.832 -10.241 1.00 69.56 337 ARG A C 1
ATOM 2682 O O . ARG A 1 337 ? 12.711 5.508 -9.495 1.00 69.56 337 ARG A O 1
ATOM 2689 N N . GLU A 1 338 ? 13.359 3.494 -10.255 1.00 63.53 338 GLU A N 1
ATOM 2690 C CA . GLU A 1 338 ? 12.449 2.783 -9.345 1.00 63.53 338 GLU A CA 1
ATOM 2691 C C . GLU A 1 338 ? 12.819 3.068 -7.886 1.00 63.53 338 GLU A C 1
ATOM 2693 O O . GLU A 1 338 ? 11.930 3.363 -7.095 1.00 63.53 338 GLU A O 1
ATOM 2698 N N . ARG A 1 339 ? 14.111 3.142 -7.549 1.00 60.91 339 ARG A N 1
ATOM 2699 C CA . ARG A 1 339 ? 14.590 3.544 -6.218 1.00 60.91 339 ARG A CA 1
ATOM 2700 C C . ARG A 1 339 ? 14.118 4.936 -5.785 1.00 60.91 339 ARG A C 1
ATOM 2702 O O . ARG A 1 339 ? 13.702 5.109 -4.639 1.00 60.91 339 ARG A O 1
ATOM 2709 N N . GLU A 1 340 ? 14.168 5.929 -6.676 1.00 57.41 340 GLU A N 1
ATOM 2710 C CA . GLU A 1 340 ? 13.637 7.271 -6.392 1.00 57.41 340 GLU A CA 1
ATOM 2711 C C . GLU A 1 340 ? 12.124 7.245 -6.141 1.00 57.41 340 GLU A C 1
ATOM 2713 O O . GLU A 1 340 ? 11.619 7.974 -5.285 1.00 57.41 340 GLU A O 1
ATOM 2718 N N . THR A 1 341 ? 11.398 6.384 -6.860 1.00 56.72 341 THR A N 1
ATOM 2719 C CA . THR A 1 341 ? 9.938 6.272 -6.740 1.00 56.72 341 THR A CA 1
ATOM 2720 C C . THR A 1 341 ? 9.463 5.418 -5.564 1.00 56.72 341 THR A C 1
ATOM 2722 O O . THR A 1 341 ? 8.404 5.715 -5.012 1.00 56.72 341 THR A O 1
ATOM 2725 N N . THR A 1 342 ? 10.209 4.382 -5.165 1.00 56.38 342 THR A N 1
ATOM 2726 C CA . THR A 1 342 ? 9.829 3.466 -4.076 1.00 56.38 342 THR A CA 1
ATOM 2727 C C . THR A 1 342 ? 10.144 4.046 -2.705 1.00 56.38 342 THR A C 1
ATOM 2729 O O . THR A 1 342 ? 9.433 3.735 -1.751 1.00 56.38 342 THR A O 1
ATOM 2732 N N . ALA A 1 343 ? 11.167 4.909 -2.607 1.00 57.66 343 ALA A N 1
ATOM 2733 C CA . ALA A 1 343 ? 11.564 5.612 -1.384 1.00 57.66 343 ALA A CA 1
ATOM 2734 C C . ALA A 1 343 ? 11.702 4.705 -0.143 1.00 57.66 343 ALA A C 1
ATOM 2736 O O . ALA A 1 343 ? 11.503 5.156 0.985 1.00 57.66 343 ALA A O 1
ATOM 2737 N N . SER A 1 344 ? 12.038 3.431 -0.358 1.00 59.31 344 SER A N 1
ATOM 2738 C CA . SER A 1 344 ? 12.194 2.417 0.684 1.00 59.31 344 SER A CA 1
ATOM 2739 C C . SER A 1 344 ? 13.566 2.582 1.347 1.00 59.31 344 SER A C 1
ATOM 2741 O O . SER A 1 344 ? 14.592 2.195 0.782 1.00 59.31 344 SER A O 1
ATOM 2743 N N . TYR A 1 345 ? 13.597 3.222 2.518 1.00 65.38 345 TYR A N 1
ATOM 2744 C CA . TYR A 1 345 ? 14.811 3.453 3.296 1.00 65.38 345 TYR A CA 1
ATOM 2745 C C . TYR A 1 345 ? 14.651 2.921 4.719 1.00 65.38 345 TYR A C 1
ATOM 2747 O O . TYR A 1 345 ? 13.897 3.463 5.530 1.00 65.38 345 TYR A O 1
ATOM 2755 N N . TYR A 1 346 ? 15.480 1.927 5.042 1.00 68.56 346 TYR A N 1
ATOM 2756 C CA . TYR A 1 346 ? 15.544 1.344 6.375 1.00 68.56 346 TYR A CA 1
ATOM 2757 C C . TYR A 1 346 ? 15.810 2.394 7.453 1.00 68.56 346 TYR A C 1
ATOM 2759 O O . TYR A 1 346 ? 16.851 3.055 7.420 1.00 68.56 346 TYR A O 1
ATOM 2767 N N . THR A 1 347 ? 14.924 2.459 8.451 1.00 75.12 347 THR A N 1
ATOM 2768 C CA . THR A 1 347 ? 15.043 3.352 9.612 1.00 75.12 347 THR A CA 1
ATOM 2769 C C . THR A 1 347 ? 15.816 2.711 10.770 1.00 75.12 347 THR A C 1
ATOM 2771 O O . THR A 1 347 ? 15.352 1.719 11.323 1.00 75.12 347 THR A O 1
ATOM 2774 N N . PRO A 1 348 ? 16.973 3.276 11.187 1.00 74.69 348 PRO A N 1
ATOM 2775 C CA . PRO A 1 348 ? 17.747 2.776 12.314 1.00 74.69 348 PRO A CA 1
ATOM 2776 C C . PRO A 1 348 ? 16.928 2.730 13.601 1.00 74.69 348 PRO A C 1
ATOM 2778 O O . PRO A 1 348 ? 16.219 3.685 13.924 1.00 74.69 348 PRO A O 1
ATOM 2781 N N . GLU A 1 349 ? 17.135 1.674 14.388 1.00 78.06 349 GLU A N 1
ATOM 2782 C CA . GLU A 1 349 ? 16.440 1.435 15.660 1.00 78.06 349 GLU A CA 1
ATOM 2783 C C . GLU A 1 349 ? 16.514 2.630 16.624 1.00 78.06 349 GLU A C 1
ATOM 2785 O O . GLU A 1 349 ? 15.550 2.965 17.304 1.00 78.06 349 GLU A O 1
ATOM 2790 N N . SER A 1 350 ? 17.643 3.341 16.668 1.00 78.94 350 SER A N 1
ATOM 2791 C CA . SER A 1 350 ? 17.777 4.516 17.533 1.00 78.94 350 SER A CA 1
ATOM 2792 C C . SER A 1 350 ? 16.791 5.636 17.182 1.00 78.94 350 SER A C 1
ATOM 2794 O O . SER A 1 350 ? 16.365 6.370 18.071 1.00 78.94 350 SER A O 1
ATOM 2796 N N . LEU A 1 351 ? 16.453 5.791 15.896 1.00 82.75 351 LEU A N 1
ATOM 2797 C CA . LEU A 1 351 ? 15.515 6.815 15.433 1.00 82.75 351 LEU A CA 1
ATOM 2798 C C . LEU A 1 351 ? 14.072 6.379 15.672 1.00 82.75 351 LEU A C 1
ATOM 2800 O O . LEU A 1 351 ? 13.273 7.194 16.138 1.00 82.75 351 LEU A O 1
ATOM 2804 N N . THR A 1 352 ? 13.748 5.111 15.389 1.00 86.62 352 THR A N 1
ATOM 2805 C CA . THR A 1 352 ? 12.410 4.570 15.658 1.00 86.62 352 THR A CA 1
ATOM 2806 C C . THR A 1 352 ? 12.107 4.661 17.150 1.00 86.62 352 THR A C 1
ATOM 2808 O O . THR A 1 352 ? 11.127 5.299 17.527 1.00 86.62 352 THR A O 1
ATOM 2811 N N . LYS A 1 353 ? 13.014 4.168 18.003 1.00 88.44 353 LYS A N 1
ATOM 2812 C CA . LYS A 1 353 ? 12.872 4.180 19.463 1.00 88.44 353 LYS A CA 1
ATOM 2813 C C . LYS A 1 353 ? 12.602 5.569 20.026 1.00 88.44 353 LYS A C 1
ATOM 2815 O O . LYS A 1 353 ? 11.613 5.749 20.729 1.00 88.44 353 LYS A O 1
ATOM 2820 N N . VAL A 1 354 ? 13.442 6.552 19.691 1.00 86.06 354 VAL A N 1
ATOM 2821 C CA . VAL A 1 354 ? 13.290 7.931 20.189 1.00 86.06 354 VAL A CA 1
ATOM 2822 C C . VAL A 1 354 ? 11.996 8.571 19.688 1.00 86.06 354 VAL A C 1
ATOM 2824 O O . VAL A 1 354 ? 11.315 9.250 20.452 1.00 86.06 354 VAL A O 1
ATOM 2827 N N . THR A 1 355 ? 11.638 8.366 18.419 1.00 87.31 355 THR A N 1
ATOM 2828 C CA . THR A 1 355 ? 10.420 8.962 17.848 1.00 87.31 355 THR A CA 1
ATOM 2829 C C . THR A 1 355 ? 9.168 8.406 18.524 1.00 87.31 355 THR A C 1
ATOM 2831 O O . THR A 1 355 ? 8.295 9.176 18.924 1.00 87.31 355 THR A O 1
ATOM 2834 N N . VAL A 1 356 ? 9.103 7.081 18.696 1.00 93.44 356 VAL A N 1
ATOM 2835 C CA . VAL A 1 356 ? 8.001 6.406 19.389 1.00 93.44 356 VAL A CA 1
ATOM 2836 C C . VAL A 1 356 ? 7.949 6.810 20.863 1.00 93.44 356 VAL A C 1
ATOM 2838 O O . VAL A 1 356 ? 6.876 7.163 21.344 1.00 93.44 356 VAL A O 1
ATOM 2841 N N . GLU A 1 357 ? 9.087 6.833 21.560 1.00 91.94 357 GLU A N 1
ATOM 2842 C CA . GLU A 1 357 ? 9.168 7.187 22.985 1.00 91.94 357 GLU A CA 1
ATOM 2843 C C . GLU A 1 357 ? 8.598 8.581 23.245 1.00 91.94 357 GLU A C 1
ATOM 2845 O O . GLU A 1 357 ? 7.776 8.771 24.143 1.00 91.94 357 GLU A O 1
ATOM 2850 N N . LEU A 1 358 ? 8.993 9.562 22.432 1.00 87.75 358 LEU A N 1
ATOM 2851 C CA . LEU A 1 358 ? 8.521 10.935 22.582 1.00 87.75 358 LEU A CA 1
ATOM 2852 C C . LEU A 1 358 ? 7.032 11.068 22.226 1.00 87.75 358 LEU A C 1
ATOM 2854 O O . LEU A 1 358 ? 6.308 11.770 22.930 1.00 87.75 358 LEU A O 1
ATOM 2858 N N . ALA A 1 359 ? 6.553 10.375 21.189 1.00 90.25 359 ALA A N 1
ATOM 2859 C CA . ALA A 1 359 ? 5.138 10.392 20.816 1.00 90.25 359 ALA A CA 1
ATOM 2860 C C . ALA A 1 359 ? 4.237 9.714 21.864 1.00 90.25 359 ALA A C 1
ATOM 2862 O O . ALA A 1 359 ? 3.168 10.238 22.190 1.00 90.25 359 ALA A O 1
ATOM 2863 N N . LEU A 1 360 ? 4.681 8.587 22.431 1.00 90.75 360 LEU A N 1
ATOM 2864 C CA . LEU A 1 360 ? 3.991 7.892 23.517 1.00 90.75 360 LEU A CA 1
ATOM 2865 C C . LEU A 1 360 ? 3.998 8.706 24.803 1.00 90.75 360 LEU A C 1
ATOM 2867 O O . LEU A 1 360 ? 2.980 8.777 25.482 1.00 90.75 360 LEU A O 1
ATOM 2871 N N . LYS A 1 361 ? 5.112 9.362 25.132 1.00 87.19 361 LYS A N 1
ATOM 2872 C CA . LYS A 1 361 ? 5.182 10.228 26.309 1.00 87.19 361 LYS A CA 1
ATOM 2873 C C . LYS A 1 361 ? 4.126 11.331 26.262 1.00 87.19 361 LYS A C 1
ATOM 2875 O O . LYS A 1 361 ? 3.486 11.573 27.278 1.00 87.19 361 LYS A O 1
ATOM 2880 N N . GLU A 1 362 ? 3.925 11.957 25.102 1.00 85.62 362 GLU A N 1
ATOM 2881 C CA . GLU A 1 362 ? 2.876 12.967 24.907 1.00 85.62 362 GLU A CA 1
ATOM 2882 C C . GLU A 1 362 ? 1.460 12.376 24.893 1.00 85.62 362 GLU A C 1
ATOM 2884 O O . GLU A 1 362 ? 0.512 13.080 25.220 1.00 85.62 362 GLU A O 1
ATOM 2889 N N . LEU A 1 363 ? 1.286 11.105 24.520 1.00 86.12 363 LEU A N 1
ATOM 2890 C CA . LEU A 1 363 ? -0.012 10.424 24.589 1.00 86.12 363 LEU A CA 1
ATOM 2891 C C . LEU A 1 363 ? -0.385 10.093 26.039 1.00 86.12 363 LEU A C 1
ATOM 2893 O O . LEU A 1 363 ? -1.521 10.288 26.459 1.00 86.12 363 LEU A O 1
ATOM 2897 N N . LEU A 1 364 ? 0.594 9.623 26.811 1.00 85.06 364 LEU A N 1
ATOM 2898 C CA . LEU A 1 364 ? 0.434 9.174 28.194 1.00 85.06 364 LEU A CA 1
ATOM 2899 C C . LEU A 1 364 ? 0.428 10.324 29.216 1.00 85.06 364 LEU A C 1
ATOM 2901 O O . LEU A 1 364 ? 0.090 10.102 30.376 1.00 85.06 364 LEU A O 1
ATOM 2905 N N . SER A 1 365 ? 0.831 11.537 28.824 1.00 73.44 365 SER A N 1
ATOM 2906 C CA . SER A 1 365 ? 0.876 12.722 29.695 1.00 73.44 365 SER A CA 1
ATOM 2907 C C . SER A 1 365 ? -0.364 13.618 29.599 1.00 73.44 365 SER A C 1
ATOM 2909 O O . SER A 1 365 ? -0.407 14.656 30.259 1.00 73.44 365 SER A O 1
ATOM 2911 N N . GLN A 1 366 ? -1.358 13.255 28.779 1.00 64.69 366 GLN A N 1
ATOM 2912 C CA . GLN A 1 366 ? -2.561 14.075 28.573 1.00 64.69 366 GLN A CA 1
ATOM 2913 C C . GLN A 1 366 ? -3.523 14.050 29.764 1.00 64.69 366 GLN A C 1
ATOM 2915 O O . GLN A 1 366 ? -4.319 14.977 29.922 1.00 64.69 366 GLN A O 1
ATOM 2920 N N . ASP A 1 367 ? -3.437 13.026 30.612 1.00 57.03 367 ASP A N 1
ATOM 2921 C CA . ASP A 1 367 ? -4.150 13.000 31.882 1.00 57.03 367 ASP A CA 1
ATOM 2922 C C . ASP A 1 367 ? -3.419 13.893 32.900 1.00 57.03 367 ASP A C 1
ATOM 2924 O O . ASP A 1 367 ? -2.189 13.932 32.944 1.00 57.03 367 ASP A O 1
ATOM 2928 N N . ALA A 1 368 ? -4.173 14.633 33.724 1.00 49.09 368 ALA A N 1
ATOM 2929 C CA . ALA A 1 368 ? -3.661 15.693 34.609 1.00 49.09 368 ALA A CA 1
ATOM 2930 C C . ALA A 1 368 ? -2.559 15.251 35.603 1.00 49.09 368 ALA A C 1
ATOM 2932 O O . ALA A 1 368 ? -1.874 16.101 36.168 1.00 49.09 368 ALA A O 1
ATOM 2933 N N . ASP A 1 369 ? -2.364 13.942 35.768 1.00 55.06 369 ASP A N 1
ATOM 2934 C CA . ASP A 1 369 ? -1.197 13.307 36.374 1.00 55.06 369 ASP A CA 1
ATOM 2935 C C . ASP A 1 369 ? -0.639 12.280 35.372 1.00 55.06 369 ASP A C 1
ATOM 2937 O O . ASP A 1 369 ? -1.311 11.301 35.056 1.00 55.06 369 ASP A O 1
ATOM 2941 N N . ALA A 1 370 ? 0.608 12.422 34.911 1.00 49.69 370 ALA A N 1
ATOM 2942 C CA . ALA A 1 370 ? 1.244 11.488 33.959 1.00 49.69 370 ALA A CA 1
ATOM 2943 C C . ALA A 1 370 ? 1.349 10.021 34.471 1.00 49.69 370 ALA A C 1
ATOM 2945 O O . ALA A 1 370 ? 1.727 9.110 33.730 1.00 49.69 370 ALA A O 1
ATOM 2946 N N . ASP A 1 371 ? 0.996 9.795 35.742 1.00 52.84 371 ASP A N 1
ATOM 2947 C CA . ASP A 1 371 ? 0.914 8.506 36.438 1.00 52.84 371 ASP A CA 1
ATOM 2948 C C . ASP A 1 371 ? -0.548 7.993 36.591 1.00 52.84 371 ASP A C 1
ATOM 2950 O O . ASP A 1 371 ? -0.768 7.009 37.292 1.00 52.84 371 ASP A O 1
ATOM 2954 N N . THR A 1 372 ? -1.549 8.638 35.960 1.00 62.88 372 THR A N 1
ATOM 2955 C CA . THR A 1 372 ? -2.988 8.280 36.073 1.00 62.88 372 THR A CA 1
ATOM 2956 C C . THR A 1 372 ? -3.585 7.508 34.899 1.00 62.88 372 THR A C 1
ATOM 2958 O O . THR A 1 372 ? -4.608 6.848 35.100 1.00 62.88 372 THR A O 1
ATOM 2961 N N . THR A 1 373 ? -2.980 7.506 33.703 1.00 79.50 373 THR A N 1
ATOM 2962 C CA . THR A 1 373 ? -3.494 6.657 32.615 1.00 79.50 373 THR A CA 1
ATOM 2963 C C . THR A 1 373 ? -3.389 5.189 33.022 1.00 79.50 373 THR A C 1
ATOM 2965 O O . THR A 1 373 ? -2.302 4.669 33.285 1.00 79.50 373 THR A O 1
ATOM 2968 N N . ARG A 1 374 ? -4.530 4.515 33.100 1.00 87.19 374 ARG A N 1
ATOM 2969 C CA . ARG A 1 374 ? -4.607 3.128 33.564 1.00 87.19 374 ARG A CA 1
ATOM 2970 C C . ARG A 1 374 ? -3.998 2.159 32.557 1.00 87.19 374 ARG A C 1
ATOM 2972 O O . ARG A 1 374 ? -4.060 2.406 31.353 1.00 87.19 374 ARG A O 1
ATOM 2979 N N . ALA A 1 375 ? -3.463 1.037 33.031 1.00 90.94 375 ALA A N 1
ATOM 2980 C CA . ALA A 1 375 ? -2.878 -0.003 32.187 1.00 90.94 375 ALA A CA 1
ATOM 2981 C C . ALA A 1 375 ? -3.873 -0.513 31.126 1.00 90.94 375 ALA A C 1
ATOM 2983 O O . ALA A 1 375 ? -3.513 -0.640 29.958 1.00 90.94 375 ALA A O 1
ATOM 2984 N N . SER A 1 376 ? -5.144 -0.707 31.489 1.00 90.81 376 SER A N 1
ATOM 2985 C CA . SER A 1 376 ? -6.219 -1.097 30.559 1.00 90.81 376 SER A CA 1
ATOM 2986 C C . SER A 1 376 ? -6.358 -0.176 29.347 1.00 90.81 376 SER A C 1
ATOM 2988 O O . SER A 1 376 ? -6.611 -0.648 28.239 1.00 90.81 376 SER A O 1
ATOM 2990 N N . ARG A 1 377 ? -6.138 1.136 29.515 1.00 89.75 377 ARG A N 1
ATOM 2991 C CA . ARG A 1 377 ? -6.262 2.107 28.423 1.00 89.75 377 ARG A CA 1
ATOM 2992 C C . ARG A 1 377 ? -5.242 1.837 27.320 1.00 89.75 377 ARG A C 1
ATOM 2994 O O . ARG A 1 377 ? -5.588 1.976 26.148 1.00 89.75 377 ARG A O 1
ATOM 3001 N N . LEU A 1 378 ? -4.037 1.383 27.668 1.00 92.75 378 LEU A N 1
ATOM 3002 C CA . LEU A 1 378 ? -2.985 1.063 26.698 1.00 92.75 378 LEU A CA 1
ATOM 3003 C C . LEU A 1 378 ? -3.389 -0.097 25.779 1.00 92.75 378 LEU A C 1
ATOM 3005 O O . LEU A 1 378 ? -3.035 -0.095 24.605 1.00 92.75 378 LEU A O 1
ATOM 3009 N N . LEU A 1 379 ? -4.193 -1.040 26.282 1.00 93.31 379 LEU A N 1
ATOM 3010 C CA . LEU A 1 379 ? -4.755 -2.145 25.499 1.00 93.31 379 LEU A CA 1
ATOM 3011 C C . LEU A 1 379 ? -5.908 -1.708 24.577 1.00 93.31 379 LEU A C 1
ATOM 3013 O O . LEU A 1 379 ? -6.434 -2.529 23.832 1.00 93.31 379 LEU A O 1
ATOM 3017 N N . SER A 1 380 ? -6.323 -0.440 24.611 1.00 91.44 380 SER A N 1
ATOM 3018 C CA . SER A 1 380 ? -7.380 0.094 23.739 1.00 91.44 380 SER A CA 1
ATOM 3019 C C . SER A 1 380 ? -6.869 1.026 22.639 1.00 91.44 380 SER A C 1
ATOM 3021 O O . SER A 1 380 ? -7.640 1.371 21.746 1.00 91.44 380 SER A O 1
ATOM 3023 N N . TYR A 1 381 ? -5.597 1.440 22.693 1.00 94.38 381 TYR A N 1
ATOM 3024 C CA . TYR A 1 381 ? -5.056 2.410 21.744 1.00 94.38 381 TYR A CA 1
ATOM 3025 C C . TYR A 1 381 ? -4.944 1.838 20.340 1.00 94.38 381 TYR A C 1
ATOM 3027 O O . TYR A 1 381 ? -4.297 0.816 20.141 1.00 94.38 381 TYR A O 1
ATOM 3035 N N . LYS A 1 382 ? -5.507 2.544 19.358 1.00 96.19 382 LYS A N 1
ATOM 3036 C CA . LYS A 1 382 ? -5.354 2.218 17.937 1.00 96.19 382 LYS A CA 1
ATOM 3037 C C . LYS A 1 382 ? -4.091 2.883 17.401 1.00 96.19 382 LYS A C 1
ATOM 3039 O O . LYS A 1 382 ? -4.038 4.109 17.292 1.00 96.19 382 LYS A O 1
ATOM 3044 N N . ILE A 1 383 ? -3.077 2.082 17.084 1.00 97.50 383 ILE A N 1
ATOM 3045 C CA . ILE A 1 383 ? -1.775 2.559 16.606 1.00 97.50 383 ILE A CA 1
ATOM 3046 C C . ILE A 1 383 ? -1.634 2.312 15.104 1.00 97.50 383 ILE A C 1
ATOM 3048 O O . ILE A 1 383 ? -2.082 1.282 14.611 1.00 97.50 383 ILE A O 1
ATOM 3052 N N . CYS A 1 384 ? -1.033 3.244 14.366 1.00 97.44 384 CYS A N 1
ATOM 3053 C CA . CYS A 1 384 ? -0.917 3.140 12.913 1.00 97.44 384 CYS A CA 1
ATOM 3054 C C . CYS A 1 384 ? 0.441 3.607 12.380 1.00 97.44 384 CYS A C 1
ATOM 3056 O O . CYS A 1 384 ? 0.938 4.669 12.759 1.00 97.44 384 CYS A O 1
ATOM 3058 N N . GLU A 1 385 ? 0.988 2.858 11.421 1.00 95.94 385 GLU A N 1
ATOM 3059 C CA . GLU A 1 385 ? 2.101 3.290 10.570 1.00 95.94 385 GLU A CA 1
ATOM 3060 C C . GLU A 1 385 ? 1.606 3.486 9.120 1.00 95.94 385 GLU A C 1
ATOM 3062 O O . GLU A 1 385 ? 1.337 2.514 8.412 1.00 95.94 385 GLU A O 1
ATOM 3067 N N . PRO A 1 386 ? 1.423 4.738 8.649 1.00 93.88 386 PRO A N 1
ATOM 3068 C CA . PRO A 1 386 ? 0.788 5.018 7.356 1.00 93.88 386 PRO A CA 1
ATOM 3069 C C . PRO A 1 386 ? 1.716 4.808 6.146 1.00 93.88 386 PRO A C 1
ATOM 3071 O O . PRO A 1 386 ? 1.263 4.927 5.009 1.00 93.88 386 PRO A O 1
ATOM 3074 N N . ALA A 1 387 ? 3.003 4.557 6.380 1.00 90.69 387 ALA A N 1
ATOM 3075 C CA . ALA A 1 387 ? 4.000 4.167 5.386 1.00 90.69 387 ALA A CA 1
ATOM 3076 C C . ALA A 1 387 ? 4.844 3.051 6.015 1.00 90.69 387 ALA A C 1
ATOM 3078 O O . ALA A 1 387 ? 5.888 3.319 6.599 1.00 90.69 387 ALA A O 1
ATOM 3079 N N . LEU A 1 388 ? 4.290 1.839 5.996 1.00 88.56 388 LEU A N 1
ATOM 3080 C CA . LEU A 1 388 ? 4.677 0.728 6.863 1.00 88.56 388 LEU A CA 1
ATOM 3081 C C . LEU A 1 388 ? 6.104 0.227 6.622 1.00 88.56 388 LEU A C 1
ATOM 3083 O O . LEU A 1 388 ? 6.794 -0.104 7.583 1.00 88.56 388 LEU A O 1
ATOM 3087 N N . GLY A 1 389 ? 6.552 0.142 5.368 1.00 84.81 389 GLY A N 1
ATOM 3088 C CA . GLY A 1 389 ? 7.840 -0.457 5.027 1.00 84.81 389 GLY A CA 1
ATOM 3089 C C . GLY A 1 389 ? 7.975 -1.851 5.643 1.00 84.81 389 GLY A C 1
ATOM 3090 O O . GLY A 1 389 ? 7.114 -2.704 5.459 1.00 84.81 389 GLY A O 1
ATOM 3091 N N . SER A 1 390 ? 9.034 -2.074 6.422 1.00 82.25 390 SER A N 1
ATOM 3092 C CA . SER A 1 390 ? 9.268 -3.315 7.184 1.00 82.25 390 SER A CA 1
ATOM 3093 C C . SER A 1 390 ? 8.549 -3.384 8.549 1.00 82.25 390 SER A C 1
ATOM 3095 O O . SER A 1 390 ? 8.744 -4.336 9.311 1.00 82.25 390 SER A O 1
ATOM 3097 N N . GLY A 1 391 ? 7.728 -2.384 8.883 1.00 88.81 391 GLY A N 1
ATOM 3098 C CA . GLY A 1 391 ? 6.988 -2.275 10.142 1.00 88.81 391 GLY A CA 1
ATOM 3099 C C . GLY A 1 391 ? 7.848 -1.868 11.338 1.00 88.81 391 GLY A C 1
ATOM 3100 O O . GLY A 1 391 ? 7.552 -2.256 12.468 1.00 88.81 391 GLY A O 1
ATOM 3101 N N . ALA A 1 392 ? 8.957 -1.156 11.116 1.00 88.31 392 ALA A N 1
ATOM 3102 C CA . ALA A 1 392 ? 9.930 -0.850 12.165 1.00 88.31 392 ALA A CA 1
ATOM 3103 C C . ALA A 1 392 ? 9.367 0.090 13.249 1.00 88.31 392 ALA A C 1
ATOM 3105 O O . ALA A 1 392 ? 9.601 -0.142 14.438 1.00 88.31 392 ALA A O 1
ATOM 3106 N N . PHE A 1 393 ? 8.606 1.130 12.877 1.00 92.25 393 PHE A N 1
ATOM 3107 C CA . PHE A 1 393 ? 7.987 2.011 13.874 1.00 92.25 393 PHE A CA 1
ATOM 3108 C C . PHE A 1 393 ? 6.819 1.326 14.575 1.00 92.25 393 PHE A C 1
ATOM 3110 O O . PHE A 1 393 ? 6.678 1.471 15.789 1.00 92.25 393 PHE A O 1
ATOM 3117 N N . LEU A 1 394 ? 6.009 0.560 13.844 1.00 94.19 394 LEU A N 1
ATOM 3118 C CA . LEU A 1 394 ? 4.879 -0.168 14.409 1.00 94.19 394 LEU A CA 1
ATOM 3119 C C . LEU A 1 394 ? 5.338 -1.216 15.431 1.00 94.19 394 LEU A C 1
ATOM 3121 O O . LEU A 1 394 ? 4.806 -1.265 16.540 1.00 94.19 394 LEU A O 1
ATOM 3125 N N . ASN A 1 395 ? 6.378 -1.993 15.111 1.00 92.94 395 ASN A N 1
ATOM 3126 C CA . ASN A 1 395 ? 6.996 -2.928 16.056 1.00 92.94 395 ASN A CA 1
ATOM 3127 C C . ASN A 1 395 ? 7.521 -2.228 17.305 1.00 92.94 395 ASN A C 1
ATOM 3129 O O . ASN A 1 395 ? 7.347 -2.731 18.416 1.00 92.94 395 ASN A O 1
ATOM 3133 N N . GLU A 1 396 ? 8.153 -1.068 17.138 1.00 94.56 396 GLU A N 1
ATOM 3134 C CA . GLU A 1 396 ? 8.689 -0.320 18.266 1.00 94.56 396 GLU A CA 1
ATOM 3135 C C . GLU A 1 396 ? 7.583 0.287 19.140 1.00 94.56 396 GLU A C 1
ATOM 3137 O O . GLU A 1 396 ? 7.669 0.234 20.368 1.00 94.56 396 GLU A O 1
ATOM 3142 N N . ALA A 1 397 ? 6.491 0.765 18.537 1.00 96.56 397 ALA A N 1
ATOM 3143 C CA . ALA A 1 397 ? 5.295 1.189 19.262 1.00 96.56 397 ALA A CA 1
ATOM 3144 C C . ALA A 1 397 ? 4.696 0.044 20.089 1.00 96.56 397 ALA A C 1
ATOM 3146 O O . ALA A 1 397 ? 4.402 0.232 21.271 1.00 96.56 397 ALA A O 1
ATOM 3147 N N . ILE A 1 398 ? 4.595 -1.158 19.514 1.00 96.75 398 ILE A N 1
ATOM 3148 C CA . ILE A 1 398 ? 4.142 -2.365 20.220 1.00 96.75 398 ILE A CA 1
ATOM 3149 C C . ILE A 1 398 ? 5.083 -2.708 21.383 1.00 96.75 398 ILE A C 1
ATOM 3151 O O . ILE A 1 398 ? 4.618 -2.993 22.488 1.00 96.75 398 ILE A O 1
ATOM 3155 N N . ASN A 1 399 ? 6.402 -2.647 21.166 1.00 95.44 399 ASN A N 1
ATOM 3156 C CA . ASN A 1 399 ? 7.403 -2.946 22.192 1.00 95.44 399 ASN A CA 1
ATOM 3157 C C . ASN A 1 399 ? 7.260 -2.038 23.415 1.00 95.44 399 ASN A C 1
ATOM 3159 O O . ASN A 1 399 ? 7.226 -2.534 24.546 1.00 95.44 399 ASN A O 1
ATOM 3163 N N . GLN A 1 400 ? 7.184 -0.727 23.182 1.00 96.19 400 GLN A N 1
ATOM 3164 C CA . GLN A 1 400 ? 7.123 0.265 24.249 1.00 96.19 400 GLN A CA 1
ATOM 3165 C C . GLN A 1 400 ? 5.766 0.266 24.955 1.00 96.19 400 GLN A C 1
ATOM 3167 O O . GLN A 1 400 ? 5.728 0.326 26.183 1.00 96.19 400 GLN A O 1
ATOM 3172 N N . LEU A 1 401 ? 4.656 0.116 24.222 1.00 96.44 401 LEU A N 1
ATOM 3173 C CA . LEU A 1 401 ? 3.328 -0.012 24.832 1.00 96.44 401 LEU A CA 1
ATOM 3174 C C . LEU A 1 401 ? 3.212 -1.263 25.704 1.00 96.44 401 LEU A C 1
ATOM 3176 O O . LEU A 1 401 ? 2.663 -1.186 26.801 1.00 96.44 401 LEU A O 1
ATOM 3180 N N . ALA A 1 402 ? 3.751 -2.401 25.257 1.00 96.81 402 ALA A N 1
ATOM 3181 C CA . ALA A 1 402 ? 3.723 -3.633 26.039 1.00 96.81 402 ALA A CA 1
ATOM 3182 C C . ALA A 1 402 ? 4.543 -3.517 27.334 1.00 96.81 402 ALA A C 1
ATOM 3184 O O . ALA A 1 402 ? 4.115 -3.968 28.397 1.00 96.81 402 ALA A O 1
ATOM 3185 N N . GLU A 1 403 ? 5.716 -2.888 27.258 1.00 95.81 403 GLU A N 1
ATOM 3186 C CA . GLU A 1 403 ? 6.560 -2.632 28.425 1.00 95.81 403 GLU A CA 1
ATOM 3187 C C . GLU A 1 403 ? 5.890 -1.680 29.418 1.00 95.81 403 GLU A C 1
ATOM 3189 O O . GLU A 1 403 ? 5.859 -1.949 30.622 1.00 95.81 403 GLU A O 1
ATOM 3194 N N . GLU A 1 404 ? 5.285 -0.611 28.910 1.00 94.62 404 GLU A N 1
ATOM 3195 C CA . GLU A 1 404 ? 4.569 0.361 29.723 1.00 94.62 404 GLU A CA 1
ATOM 3196 C C . GLU A 1 404 ? 3.314 -0.242 30.374 1.00 94.62 404 GLU A C 1
ATOM 3198 O O . GLU A 1 404 ? 3.059 0.007 31.555 1.00 94.62 404 GLU A O 1
ATOM 3203 N N . TYR A 1 405 ? 2.575 -1.092 29.653 1.00 95.38 405 TYR A N 1
ATOM 3204 C CA . TYR A 1 405 ? 1.449 -1.849 30.198 1.00 95.38 405 TYR A CA 1
ATOM 3205 C C . TYR A 1 405 ? 1.886 -2.702 31.393 1.00 95.38 405 TYR A C 1
ATOM 3207 O O . TYR A 1 405 ? 1.330 -2.558 32.481 1.00 95.38 405 TYR A O 1
ATOM 3215 N N . LEU A 1 406 ? 2.911 -3.548 31.231 1.00 95.81 406 LEU A N 1
ATOM 3216 C CA . LEU A 1 406 ? 3.377 -4.426 32.309 1.00 95.81 406 LEU A CA 1
ATOM 3217 C C . LEU A 1 406 ? 3.915 -3.633 33.500 1.00 95.81 406 LEU A C 1
ATOM 3219 O O . LEU A 1 406 ? 3.697 -4.018 34.650 1.00 95.81 406 LEU A O 1
ATOM 3223 N N . ARG A 1 407 ? 4.611 -2.519 33.248 1.00 93.81 407 ARG A N 1
ATOM 3224 C CA . ARG A 1 407 ? 5.111 -1.633 34.304 1.00 93.81 407 ARG A CA 1
ATOM 3225 C C . ARG A 1 407 ? 3.960 -1.050 35.122 1.00 93.81 407 ARG A C 1
ATOM 3227 O O . ARG A 1 407 ? 3.995 -1.112 36.352 1.00 93.81 407 ARG A O 1
ATOM 3234 N N . ARG A 1 408 ? 2.941 -0.497 34.456 1.00 92.06 408 ARG A N 1
ATOM 3235 C CA . ARG A 1 408 ? 1.767 0.085 35.120 1.00 92.06 408 ARG A CA 1
ATOM 3236 C C . ARG A 1 408 ? 0.939 -0.988 35.815 1.00 92.06 408 ARG A C 1
ATOM 3238 O O . ARG A 1 408 ? 0.592 -0.804 36.975 1.00 92.06 408 ARG A O 1
ATOM 3245 N N . ARG A 1 409 ? 0.699 -2.135 35.175 1.00 92.88 409 ARG A N 1
ATOM 3246 C CA . ARG A 1 409 ? -0.136 -3.195 35.750 1.00 92.88 409 ARG A CA 1
ATOM 3247 C C . ARG A 1 409 ? 0.482 -3.824 36.995 1.00 92.88 409 ARG A C 1
ATOM 3249 O O . ARG A 1 409 ? -0.235 -4.070 37.959 1.00 92.88 409 ARG A O 1
ATOM 3256 N N . GLN A 1 410 ? 1.802 -4.023 37.021 1.00 94.06 410 GLN A N 1
ATOM 3257 C CA . GLN A 1 410 ? 2.500 -4.496 38.226 1.00 94.06 410 GLN A CA 1
ATOM 3258 C C . GLN A 1 410 ? 2.352 -3.509 39.391 1.00 94.06 410 GLN A C 1
ATOM 3260 O O . GLN A 1 410 ? 2.150 -3.928 40.529 1.00 94.06 410 GLN A O 1
ATOM 3265 N N . LYS A 1 411 ? 2.394 -2.201 39.103 1.00 92.06 411 LYS A N 1
ATOM 3266 C CA . LYS A 1 411 ? 2.172 -1.137 40.092 1.00 92.06 411 LYS A CA 1
ATOM 3267 C C . LYS A 1 411 ? 0.715 -1.071 40.562 1.00 92.06 411 LYS A C 1
ATOM 3269 O O . LYS A 1 411 ? 0.482 -0.934 41.754 1.00 92.06 411 LYS A O 1
ATOM 3274 N N . GLU A 1 412 ? -0.253 -1.185 39.653 1.00 91.62 412 GLU A N 1
ATOM 3275 C CA . GLU A 1 412 ? -1.688 -1.201 39.981 1.00 91.62 412 GLU A CA 1
ATOM 3276 C C . GLU A 1 412 ? -2.079 -2.398 40.859 1.00 91.62 412 GLU A C 1
ATOM 3278 O O . GLU A 1 412 ? -2.925 -2.260 41.738 1.00 91.62 412 GLU A O 1
ATOM 3283 N N . LEU A 1 413 ? -1.472 -3.564 40.618 1.00 91.88 413 LEU A N 1
ATOM 3284 C CA . LEU A 1 413 ? -1.740 -4.799 41.360 1.00 91.88 413 LEU A CA 1
ATOM 3285 C C . LEU A 1 413 ? -0.859 -4.984 42.602 1.00 91.88 413 LEU A C 1
ATOM 3287 O O . LEU A 1 413 ? -1.085 -5.936 43.345 1.00 91.88 413 LEU A O 1
ATOM 3291 N N . ASP A 1 414 ? 0.153 -4.133 42.792 1.00 93.44 414 ASP A N 1
ATOM 3292 C CA . ASP A 1 414 ? 1.213 -4.289 43.799 1.00 93.44 414 ASP A CA 1
ATOM 3293 C C . ASP A 1 414 ? 1.865 -5.691 43.771 1.00 93.44 414 ASP A C 1
ATOM 3295 O O . ASP A 1 414 ? 2.104 -6.340 44.791 1.00 93.44 414 ASP A O 1
ATOM 3299 N N . ARG A 1 415 ? 2.105 -6.214 42.559 1.00 93.88 415 ARG A N 1
ATOM 3300 C CA . ARG A 1 415 ? 2.644 -7.563 42.313 1.00 93.88 415 ARG A CA 1
ATOM 3301 C C . ARG A 1 415 ? 3.662 -7.529 41.185 1.00 93.88 415 ARG A C 1
ATOM 3303 O O . ARG A 1 415 ? 3.393 -6.947 40.142 1.00 93.88 415 ARG A O 1
ATOM 3310 N N . SER A 1 416 ? 4.796 -8.203 41.363 1.00 92.19 416 SER A N 1
ATOM 3311 C CA . SER A 1 416 ? 5.799 -8.372 40.309 1.00 92.19 416 SER A CA 1
ATOM 3312 C C . SER A 1 416 ? 5.618 -9.680 39.537 1.00 92.19 416 SER A C 1
ATOM 3314 O O . SER A 1 416 ? 5.126 -10.679 40.068 1.00 92.19 416 SER A O 1
ATOM 3316 N N . ILE A 1 417 ? 6.040 -9.673 38.274 1.00 93.50 417 ILE A N 1
ATOM 3317 C CA . ILE A 1 417 ? 6.089 -10.868 37.425 1.00 93.50 417 ILE A CA 1
ATOM 3318 C C . ILE A 1 417 ? 7.361 -11.663 37.770 1.00 93.50 417 ILE A C 1
ATOM 3320 O O . ILE A 1 417 ? 8.436 -11.060 37.869 1.00 93.50 417 ILE A O 1
ATOM 3324 N N . PRO A 1 418 ? 7.287 -12.995 37.953 1.00 92.25 418 PRO A N 1
ATOM 3325 C CA . PRO A 1 418 ? 8.474 -13.826 38.138 1.00 92.25 418 PRO A CA 1
ATOM 3326 C C . PRO A 1 418 ? 9.461 -13.669 36.977 1.00 92.25 418 PRO A C 1
ATOM 3328 O O . PRO A 1 418 ? 9.059 -13.641 35.818 1.00 92.25 418 PRO A O 1
ATOM 3331 N N . ALA A 1 419 ? 10.764 -13.609 37.267 1.00 87.88 419 ALA A N 1
ATOM 3332 C CA . ALA A 1 419 ? 11.794 -13.353 36.253 1.00 87.88 419 ALA A CA 1
ATOM 3333 C C . ALA A 1 419 ? 11.803 -14.374 35.096 1.00 87.88 419 ALA A C 1
ATOM 3335 O O . ALA A 1 419 ? 12.178 -14.016 33.982 1.00 87.88 419 ALA A O 1
ATOM 3336 N N . SER A 1 420 ? 11.370 -15.615 35.348 1.00 86.56 420 SER A N 1
ATOM 3337 C CA . SER A 1 420 ? 11.199 -16.658 34.327 1.00 86.56 420 SER A CA 1
ATOM 3338 C C . SER A 1 420 ? 10.100 -16.339 33.311 1.00 86.56 420 SER A C 1
ATOM 3340 O O . SER A 1 420 ? 10.195 -16.764 32.165 1.00 86.56 420 SER A O 1
ATOM 3342 N N . ASP A 1 421 ? 9.089 -15.570 33.716 1.00 87.50 421 ASP A N 1
ATOM 3343 C CA . ASP A 1 421 ? 7.844 -15.401 32.965 1.00 87.50 421 ASP A CA 1
ATOM 3344 C C . ASP A 1 421 ? 7.786 -14.035 32.267 1.00 87.50 421 ASP A C 1
ATOM 3346 O O . ASP A 1 421 ? 7.010 -13.854 31.333 1.00 87.50 421 ASP A O 1
ATOM 3350 N N . VAL A 1 422 ? 8.637 -13.076 32.665 1.00 88.00 422 VAL A N 1
ATOM 3351 C CA . VAL A 1 422 ? 8.656 -11.698 32.131 1.00 88.00 422 VAL A CA 1
ATOM 3352 C C . VAL A 1 422 ? 8.692 -11.667 30.603 1.00 88.00 422 VAL A C 1
ATOM 3354 O O . VAL A 1 422 ? 7.981 -10.870 29.992 1.00 88.00 422 VAL A O 1
ATOM 3357 N N . LEU A 1 423 ? 9.514 -12.517 29.979 1.00 86.00 423 LEU A N 1
ATOM 3358 C CA . LEU A 1 423 ? 9.616 -12.566 28.522 1.00 86.00 423 LEU A CA 1
ATOM 3359 C C . LEU A 1 423 ? 8.302 -13.046 27.896 1.00 86.00 423 LEU A C 1
ATOM 3361 O O . LEU A 1 423 ? 7.777 -12.379 27.008 1.00 86.00 423 LEU A O 1
ATOM 3365 N N . THR A 1 424 ? 7.758 -14.156 28.391 1.00 87.50 424 THR A N 1
ATOM 3366 C CA . THR A 1 424 ? 6.503 -14.744 27.910 1.00 87.50 424 THR A CA 1
ATOM 3367 C C . THR A 1 424 ? 5.334 -13.778 28.080 1.00 87.50 424 THR A C 1
ATOM 3369 O O . THR A 1 424 ? 4.606 -13.526 27.123 1.00 87.50 424 THR A O 1
ATOM 3372 N N . GLU A 1 425 ? 5.187 -13.162 29.254 1.00 92.56 425 GLU A N 1
ATOM 3373 C CA . GLU A 1 425 ? 4.114 -12.196 29.514 1.00 92.56 425 GLU A CA 1
ATOM 3374 C C . GLU A 1 425 ? 4.260 -10.932 28.655 1.00 92.56 425 GLU A C 1
ATOM 3376 O O . GLU A 1 425 ? 3.264 -10.418 28.143 1.00 92.56 425 GLU A O 1
ATOM 3381 N N . LYS A 1 426 ? 5.493 -10.464 28.396 1.00 93.00 426 LYS A N 1
ATOM 3382 C CA . LYS A 1 426 ? 5.733 -9.373 27.435 1.00 93.00 426 LYS A CA 1
ATOM 3383 C C . LYS A 1 426 ? 5.277 -9.766 26.033 1.00 93.00 426 LYS A C 1
ATOM 3385 O O . LYS A 1 426 ? 4.615 -8.959 25.385 1.00 93.00 426 LYS A O 1
ATOM 3390 N N . GLN A 1 427 ? 5.581 -10.981 25.577 1.00 90.50 427 GLN A N 1
ATOM 3391 C CA . GLN A 1 427 ? 5.152 -11.446 24.256 1.00 90.50 427 GLN A CA 1
ATOM 3392 C C . GLN A 1 427 ? 3.630 -11.547 24.134 1.00 90.50 427 GLN A C 1
ATOM 3394 O O . GLN A 1 427 ? 3.083 -11.097 23.133 1.00 90.50 427 GLN A O 1
ATOM 3399 N N . LYS A 1 428 ? 2.920 -12.018 25.167 1.00 91.56 428 LYS A N 1
ATOM 3400 C CA . LYS A 1 428 ? 1.445 -12.040 25.170 1.00 91.56 428 LYS A CA 1
ATOM 3401 C C . LYS A 1 428 ? 0.841 -10.639 25.033 1.00 91.56 428 LYS A C 1
ATOM 3403 O O . LYS A 1 428 ? -0.071 -10.432 24.237 1.00 91.56 428 LYS A O 1
ATOM 3408 N N . VAL A 1 429 ? 1.368 -9.647 25.757 1.00 94.62 429 VAL A N 1
ATOM 3409 C CA . VAL A 1 429 ? 0.895 -8.254 25.636 1.00 94.62 429 VAL A CA 1
ATOM 3410 C C . VAL A 1 429 ? 1.169 -7.708 24.234 1.00 94.62 429 VAL A C 1
ATOM 3412 O O . VAL A 1 429 ? 0.286 -7.100 23.627 1.00 94.62 429 VAL A O 1
ATOM 3415 N N . LYS A 1 430 ? 2.371 -7.949 23.692 1.00 94.56 430 LYS A N 1
ATOM 3416 C CA . LYS A 1 430 ? 2.704 -7.556 22.317 1.00 94.56 430 LYS A CA 1
ATOM 3417 C C . LYS A 1 430 ? 1.762 -8.201 21.308 1.00 94.56 430 LYS A C 1
ATOM 3419 O O . LYS A 1 430 ? 1.248 -7.496 20.448 1.00 94.56 430 LYS A O 1
ATOM 3424 N N . ALA A 1 431 ? 1.521 -9.506 21.429 1.00 91.12 431 ALA A N 1
ATOM 3425 C CA . ALA A 1 431 ? 0.614 -10.251 20.568 1.00 91.12 431 ALA A CA 1
ATOM 3426 C C . ALA A 1 431 ? -0.789 -9.650 20.592 1.00 91.12 431 ALA A C 1
ATOM 3428 O O . ALA A 1 431 ? -1.370 -9.437 19.533 1.00 91.12 431 ALA A O 1
ATOM 3429 N N . TYR A 1 432 ? -1.301 -9.297 21.775 1.00 91.50 432 TYR A N 1
ATOM 3430 C CA . TYR A 1 432 ? -2.600 -8.646 21.898 1.00 91.50 432 TYR A CA 1
ATOM 3431 C C . TYR A 1 432 ? -2.643 -7.296 21.171 1.00 91.50 432 TYR A C 1
ATOM 3433 O O . TYR A 1 432 ? -3.546 -7.053 20.373 1.00 91.50 432 TYR A O 1
ATOM 3441 N N . ILE A 1 433 ? -1.659 -6.423 21.403 1.00 94.12 433 ILE A N 1
ATOM 3442 C CA . ILE A 1 433 ? -1.617 -5.104 20.754 1.00 94.12 433 ILE A CA 1
ATOM 3443 C C . ILE A 1 433 ? -1.482 -5.263 19.234 1.00 94.12 433 ILE A C 1
ATOM 3445 O O . ILE A 1 433 ? -2.211 -4.623 18.481 1.00 94.12 433 ILE A O 1
ATOM 3449 N N . ALA A 1 434 ? -0.590 -6.137 18.775 1.00 92.44 434 ALA A N 1
ATOM 3450 C CA . ALA A 1 434 ? -0.346 -6.346 17.355 1.00 92.44 434 ALA A CA 1
ATOM 3451 C C . ALA A 1 434 ? -1.575 -6.895 16.618 1.00 92.44 434 ALA A C 1
ATOM 3453 O O . ALA A 1 434 ? -1.863 -6.461 15.510 1.00 92.44 434 ALA A O 1
ATOM 3454 N N . LEU A 1 435 ? -2.302 -7.834 17.230 1.00 87.12 435 LEU A N 1
ATOM 3455 C CA . LEU A 1 435 ? -3.429 -8.522 16.597 1.00 87.12 435 LEU A CA 1
ATOM 3456 C C . LEU A 1 435 ? -4.749 -7.764 16.626 1.00 87.12 435 LEU A C 1
ATOM 3458 O O . LEU A 1 435 ? -5.635 -8.125 15.864 1.00 87.12 435 LEU A O 1
ATOM 3462 N N . HIS A 1 436 ? -4.914 -6.795 17.529 1.00 88.19 436 HIS A N 1
ATOM 3463 C CA . HIS A 1 436 ? -6.213 -6.146 17.764 1.00 88.19 436 HIS A CA 1
ATOM 3464 C C . HIS A 1 436 ? -6.184 -4.627 17.585 1.00 88.19 436 HIS A C 1
ATOM 3466 O O . HIS A 1 436 ? -7.235 -3.983 17.507 1.00 88.19 436 HIS A O 1
ATOM 3472 N N . ASN A 1 437 ? -4.989 -4.034 17.574 1.00 93.19 437 ASN A N 1
ATOM 3473 C CA . ASN A 1 437 ? -4.815 -2.594 17.723 1.00 93.19 437 ASN A CA 1
ATOM 3474 C C . ASN A 1 437 ? -3.755 -1.974 16.801 1.00 93.19 437 ASN A C 1
ATOM 3476 O O . ASN A 1 437 ? -3.655 -0.745 16.783 1.00 93.19 437 ASN A O 1
ATOM 3480 N N . ALA A 1 438 ? -2.979 -2.770 16.059 1.00 95.69 438 ALA A N 1
ATOM 3481 C CA . ALA A 1 438 ? -1.875 -2.285 15.236 1.00 95.69 438 ALA A CA 1
ATOM 3482 C C . ALA A 1 438 ? -2.218 -2.301 13.744 1.00 95.69 438 ALA A C 1
ATOM 3484 O O . ALA A 1 438 ? -2.383 -3.359 13.148 1.00 95.69 438 ALA A O 1
ATOM 3485 N N . TYR A 1 439 ? -2.273 -1.116 13.141 1.00 96.69 439 TYR A N 1
ATOM 3486 C CA . TYR A 1 439 ? -2.662 -0.895 11.751 1.00 96.69 439 TYR A CA 1
ATOM 3487 C C . TYR A 1 439 ? -1.479 -0.403 10.920 1.00 96.69 439 TYR A C 1
ATOM 3489 O O . TYR A 1 439 ? -0.568 0.262 11.417 1.00 96.69 439 TYR A O 1
ATOM 3497 N N . GLY A 1 440 ? -1.499 -0.697 9.626 1.00 95.81 440 GLY A N 1
ATOM 3498 C CA . GLY A 1 440 ? -0.419 -0.309 8.734 1.00 95.81 440 GLY A CA 1
ATOM 3499 C C . GLY A 1 440 ? -0.861 -0.223 7.287 1.00 95.81 440 GLY A C 1
ATOM 3500 O O . GLY A 1 440 ? -1.725 -0.979 6.843 1.00 95.81 440 GLY A O 1
ATOM 3501 N N . VAL A 1 441 ? -0.255 0.693 6.537 1.00 95.00 441 VAL A N 1
ATOM 3502 C CA . VAL A 1 441 ? -0.469 0.790 5.092 1.00 95.00 441 VAL A CA 1
ATOM 3503 C C . VAL A 1 441 ? 0.865 0.869 4.376 1.00 95.00 441 VAL A C 1
ATOM 3505 O O . VAL A 1 441 ? 1.709 1.689 4.735 1.00 95.00 441 VAL A O 1
ATOM 3508 N N . ASP A 1 442 ? 1.024 0.067 3.327 1.00 92.56 442 ASP A N 1
ATOM 3509 C CA . ASP A 1 442 ? 2.142 0.197 2.397 1.00 92.56 442 ASP A CA 1
ATOM 3510 C C . ASP A 1 442 ? 1.675 0.220 0.942 1.00 92.56 442 ASP A C 1
ATOM 3512 O O . ASP A 1 442 ? 0.762 -0.511 0.553 1.00 92.56 442 ASP A O 1
ATOM 3516 N N . LEU A 1 443 ? 2.326 1.031 0.108 1.00 89.00 443 LEU A N 1
ATOM 3517 C CA . LEU A 1 443 ? 2.052 1.050 -1.330 1.00 89.00 443 LEU A CA 1
ATOM 3518 C C . LEU A 1 443 ? 2.481 -0.269 -1.994 1.00 89.00 443 LEU A C 1
ATOM 3520 O O . LEU A 1 443 ? 1.836 -0.747 -2.935 1.00 89.00 443 LEU A O 1
ATOM 3524 N N . ASN A 1 444 ? 3.573 -0.854 -1.502 1.00 82.12 444 ASN A N 1
ATOM 3525 C CA . ASN A 1 444 ? 4.186 -2.055 -2.028 1.00 82.12 444 ASN A CA 1
ATOM 3526 C C . ASN A 1 444 ? 3.635 -3.307 -1.329 1.00 82.12 444 ASN A C 1
ATOM 3528 O O . ASN A 1 444 ? 3.703 -3.451 -0.110 1.00 82.12 444 ASN A O 1
ATOM 3532 N N . ALA A 1 445 ? 3.126 -4.255 -2.122 1.00 81.62 445 ALA A N 1
ATOM 3533 C CA . ALA A 1 445 ? 2.587 -5.517 -1.613 1.00 81.62 445 ALA A CA 1
ATOM 3534 C C . ALA A 1 445 ? 3.624 -6.305 -0.795 1.00 81.62 445 ALA A C 1
ATOM 3536 O O . ALA A 1 445 ? 3.297 -6.822 0.270 1.00 81.62 445 ALA A O 1
ATOM 3537 N N . MET A 1 446 ? 4.877 -6.322 -1.259 1.00 77.06 446 MET A N 1
ATOM 3538 C CA . MET A 1 446 ? 5.968 -6.997 -0.561 1.00 77.06 446 MET A CA 1
ATOM 3539 C C . MET A 1 446 ? 6.332 -6.286 0.743 1.00 77.06 446 MET A C 1
ATOM 3541 O O . MET A 1 446 ? 6.628 -6.958 1.720 1.00 77.06 446 MET A O 1
ATOM 3545 N N . GLY A 1 447 ? 6.272 -4.948 0.793 1.00 79.69 447 GLY A N 1
ATOM 3546 C CA . GLY A 1 447 ? 6.486 -4.189 2.033 1.00 79.69 447 GLY A CA 1
ATOM 3547 C C . GLY A 1 447 ? 5.504 -4.624 3.124 1.00 79.69 447 GLY A C 1
ATOM 3548 O O . GLY A 1 447 ? 5.908 -5.002 4.220 1.00 79.69 447 GLY A O 1
ATOM 3549 N N . ARG A 1 448 ? 4.214 -4.719 2.777 1.00 86.12 448 ARG A N 1
ATOM 3550 C CA . ARG A 1 448 ? 3.179 -5.267 3.671 1.00 86.12 448 ARG A CA 1
ATOM 3551 C C . ARG A 1 448 ? 3.501 -6.693 4.142 1.00 86.12 448 ARG A C 1
ATOM 3553 O O . ARG A 1 448 ? 3.415 -6.952 5.338 1.00 86.12 448 ARG A O 1
ATOM 3560 N N . GLU A 1 449 ? 3.868 -7.601 3.234 1.00 80.19 449 GLU A N 1
ATOM 3561 C CA . GLU A 1 449 ? 4.229 -8.990 3.587 1.00 80.19 449 GLU A CA 1
ATOM 3562 C C . GLU A 1 449 ? 5.424 -9.045 4.551 1.00 80.19 449 GLU A C 1
ATOM 3564 O O . GLU A 1 449 ? 5.430 -9.813 5.513 1.00 80.19 449 GLU A O 1
ATOM 3569 N N . LEU A 1 450 ? 6.425 -8.190 4.337 1.00 79.00 450 LEU A N 1
ATOM 3570 C CA . LEU A 1 450 ? 7.596 -8.087 5.204 1.00 79.00 450 LEU A CA 1
ATOM 3571 C C . LEU A 1 450 ? 7.238 -7.588 6.600 1.00 79.00 450 LEU A C 1
ATOM 3573 O O . LEU A 1 450 ? 7.716 -8.140 7.591 1.00 79.00 450 LEU A O 1
ATOM 3577 N N . ALA A 1 451 ? 6.391 -6.566 6.686 1.00 85.06 451 ALA A N 1
ATOM 3578 C CA . ALA A 1 451 ? 5.903 -6.061 7.958 1.00 85.06 451 ALA A CA 1
ATOM 3579 C C . ALA A 1 451 ? 5.073 -7.108 8.716 1.00 85.06 451 ALA A C 1
ATOM 3581 O O . ALA A 1 451 ? 5.219 -7.230 9.929 1.00 85.06 451 ALA A O 1
ATOM 3582 N N . GLU A 1 452 ? 4.262 -7.905 8.019 1.00 84.94 452 GLU A N 1
ATOM 3583 C CA . GLU A 1 452 ? 3.508 -9.017 8.610 1.00 84.94 452 GLU A CA 1
ATOM 3584 C C . GLU A 1 452 ? 4.436 -10.069 9.238 1.00 84.94 452 GLU A C 1
ATOM 3586 O O . GLU A 1 452 ? 4.263 -10.432 10.403 1.00 84.94 452 GLU A O 1
ATOM 3591 N N . VAL A 1 453 ? 5.483 -10.495 8.523 1.00 79.25 453 VAL A N 1
ATOM 3592 C CA . VAL A 1 453 ? 6.495 -11.423 9.064 1.00 79.25 453 VAL A CA 1
ATOM 3593 C C . VAL A 1 453 ? 7.248 -10.798 10.244 1.00 79.25 453 VAL A C 1
ATOM 3595 O O . VAL A 1 453 ? 7.502 -11.457 11.250 1.00 79.25 453 VAL A O 1
ATOM 3598 N N . SER A 1 454 ? 7.586 -9.515 10.140 1.00 83.12 454 SER A N 1
ATOM 3599 C CA . SER A 1 454 ? 8.291 -8.746 11.168 1.00 83.12 454 SER A CA 1
ATOM 3600 C C . SER A 1 454 ? 7.485 -8.651 12.474 1.00 83.12 454 SER A C 1
ATOM 3602 O O . SER A 1 454 ? 7.995 -8.974 13.549 1.00 83.12 454 SER A O 1
ATOM 3604 N N . LEU A 1 455 ? 6.199 -8.295 12.381 1.00 86.69 455 LEU A N 1
ATOM 3605 C CA . LEU A 1 455 ? 5.256 -8.272 13.505 1.00 86.69 455 LEU A CA 1
ATOM 3606 C C . LEU A 1 455 ? 5.068 -9.657 14.112 1.00 86.69 455 LEU A C 1
ATOM 3608 O O . LEU A 1 455 ? 5.010 -9.806 15.334 1.00 86.69 455 LEU A O 1
ATOM 3612 N N . TRP A 1 456 ? 5.005 -10.684 13.268 1.00 81.62 456 TRP A N 1
ATOM 3613 C CA . TRP A 1 456 ? 4.885 -12.053 13.731 1.00 81.62 456 TRP A CA 1
ATOM 3614 C C . TRP A 1 456 ? 6.092 -12.473 14.580 1.00 81.62 456 TRP A C 1
ATOM 3616 O O . TRP A 1 456 ? 5.928 -12.868 15.735 1.00 81.62 456 TRP A O 1
ATOM 3626 N N . LEU A 1 457 ? 7.311 -12.282 14.070 1.00 79.25 457 LEU A N 1
ATOM 3627 C CA . LEU A 1 457 ? 8.544 -12.555 14.816 1.00 79.25 457 LEU A CA 1
ATOM 3628 C C . LEU A 1 457 ? 8.629 -11.765 16.131 1.00 79.25 457 LEU A C 1
ATOM 3630 O O . LEU A 1 457 ? 9.231 -12.234 17.097 1.00 79.25 457 LEU A O 1
ATOM 3634 N N . ASN A 1 458 ? 8.020 -10.579 16.183 1.00 84.62 458 ASN A N 1
ATOM 3635 C CA . ASN A 1 458 ? 8.021 -9.734 17.372 1.00 84.62 458 ASN A CA 1
ATOM 3636 C C . ASN A 1 458 ? 6.994 -10.145 18.437 1.00 84.62 458 ASN A C 1
ATOM 3638 O O . ASN A 1 458 ? 7.084 -9.645 19.557 1.00 84.62 458 ASN A O 1
ATOM 3642 N N . THR A 1 459 ? 6.017 -10.992 18.103 1.00 85.50 459 THR A N 1
ATOM 3643 C CA . THR A 1 459 ? 4.846 -11.277 18.955 1.00 85.50 459 THR A CA 1
ATOM 3644 C C . THR A 1 459 ? 4.726 -12.736 19.384 1.00 85.50 459 THR A C 1
ATOM 3646 O O . THR A 1 459 ? 3.955 -13.037 20.293 1.00 85.50 459 THR A O 1
ATOM 3649 N N . MET A 1 460 ? 5.490 -13.640 18.767 1.00 79.62 460 MET A N 1
ATOM 3650 C CA . MET A 1 460 ? 5.386 -15.073 19.034 1.00 79.62 460 MET A CA 1
ATOM 3651 C C . MET A 1 460 ? 5.699 -15.464 20.478 1.00 79.62 460 MET A C 1
ATOM 3653 O O . MET A 1 460 ? 6.670 -15.002 21.083 1.00 79.62 460 MET A O 1
ATOM 3657 N N . HIS A 1 461 ? 4.884 -16.385 20.993 1.00 79.19 461 HIS A N 1
ATOM 3658 C CA . HIS A 1 461 ? 5.071 -17.041 22.280 1.00 79.19 461 HIS A CA 1
ATOM 3659 C C . HIS A 1 461 ? 4.571 -18.496 22.242 1.00 79.19 461 HIS A C 1
ATOM 3661 O O . HIS A 1 461 ? 3.724 -18.834 21.409 1.00 79.19 461 HIS A O 1
ATOM 3667 N N . PRO A 1 462 ? 5.024 -19.357 23.174 1.00 72.94 462 PRO A N 1
ATOM 3668 C CA . PRO A 1 462 ? 4.539 -20.732 23.274 1.00 72.94 462 PRO A CA 1
ATOM 3669 C C . PRO A 1 462 ? 3.008 -20.815 23.371 1.00 72.94 462 PRO A C 1
ATOM 3671 O O . PRO A 1 462 ? 2.385 -20.048 24.112 1.00 72.94 462 PRO A O 1
ATOM 3674 N N . GLY A 1 463 ? 2.406 -21.737 22.614 1.00 68.75 463 GLY A N 1
ATOM 3675 C CA . GLY A 1 463 ? 0.954 -21.961 22.575 1.00 68.75 463 GLY A CA 1
ATOM 3676 C C . GLY A 1 463 ? 0.151 -20.943 21.753 1.00 68.75 463 GLY A C 1
ATOM 3677 O O . GLY A 1 463 ? -1.073 -21.040 21.694 1.00 68.75 463 GLY A O 1
ATOM 3678 N N . MET A 1 464 ? 0.805 -19.966 21.113 1.00 73.50 464 MET A N 1
ATOM 3679 C CA . MET A 1 464 ? 0.138 -19.010 20.230 1.00 73.50 464 MET A CA 1
ATOM 3680 C C . MET A 1 464 ? -0.214 -19.667 18.889 1.00 73.50 464 MET A C 1
ATOM 3682 O O . MET A 1 464 ? 0.661 -20.164 18.184 1.00 73.50 464 MET A O 1
ATOM 3686 N N . GLN A 1 465 ? -1.487 -19.614 18.488 1.00 67.69 465 GLN A N 1
ATOM 3687 C CA . GLN A 1 465 ? -1.840 -19.870 17.089 1.00 67.69 465 GLN A CA 1
ATOM 3688 C C . GLN A 1 465 ? -1.352 -18.717 16.219 1.00 67.69 465 GLN A C 1
ATOM 3690 O O . GLN A 1 465 ? -1.422 -17.559 16.630 1.00 67.69 465 GLN A O 1
ATOM 3695 N N . ALA A 1 466 ? -0.947 -19.021 14.992 1.00 64.75 466 ALA A N 1
ATOM 3696 C CA . ALA A 1 466 ? -0.425 -18.022 14.080 1.00 64.75 466 ALA A CA 1
ATOM 3697 C C . ALA A 1 466 ? -1.283 -16.742 13.999 1.00 64.75 466 ALA A C 1
ATOM 3699 O O . ALA A 1 466 ? -2.503 -16.811 13.735 1.00 64.75 466 ALA A O 1
ATOM 3700 N N . PRO A 1 467 ? -0.669 -15.567 14.233 1.00 68.12 467 PRO A N 1
ATOM 3701 C CA . PRO A 1 467 ? -1.351 -14.306 14.058 1.00 68.12 467 PRO A CA 1
ATOM 3702 C C . PRO A 1 467 ? -1.657 -14.077 12.581 1.00 68.12 467 PRO A C 1
ATOM 3704 O O . PRO A 1 467 ? -1.010 -14.621 11.695 1.00 68.12 467 PRO A O 1
ATOM 3707 N N . TRP A 1 468 ? -2.695 -13.294 12.320 1.00 72.75 468 TRP A N 1
ATOM 3708 C CA . TRP A 1 468 ? -3.031 -12.848 10.974 1.00 72.75 468 TRP A CA 1
ATOM 3709 C C . TRP A 1 468 ? -3.427 -11.394 11.065 1.00 72.75 468 TRP A C 1
ATOM 3711 O O . TRP A 1 468 ? -4.249 -11.048 11.913 1.00 72.75 468 TRP A O 1
ATOM 3721 N N . PHE A 1 469 ? -2.846 -10.574 10.199 1.00 78.56 469 PHE A N 1
ATOM 3722 C CA . PHE A 1 469 ? -2.977 -9.126 10.287 1.00 78.56 469 PHE A CA 1
ATOM 3723 C C . PHE A 1 469 ? -3.746 -8.533 9.101 1.00 78.56 469 PHE A C 1
ATOM 3725 O O . PHE A 1 469 ? -3.762 -7.318 8.927 1.00 78.56 469 PHE A O 1
ATOM 3732 N N . GLY A 1 470 ? -4.395 -9.361 8.273 1.00 72.06 470 GLY A N 1
ATOM 3733 C CA . GLY A 1 470 ? -5.001 -8.912 7.015 1.00 72.06 470 GLY A CA 1
ATOM 3734 C C . GLY A 1 470 ? -6.117 -7.870 7.169 1.00 72.06 470 GLY A C 1
ATOM 3735 O O . GLY A 1 470 ? -6.314 -7.069 6.256 1.00 72.06 470 GLY A O 1
ATOM 3736 N N . LEU A 1 471 ? -6.817 -7.799 8.314 1.00 80.44 471 LEU A N 1
ATOM 3737 C CA . LEU A 1 471 ? -7.755 -6.692 8.562 1.00 80.44 471 LEU A CA 1
ATOM 3738 C C . LEU A 1 471 ? -7.058 -5.355 8.850 1.00 80.44 471 LEU A C 1
ATOM 3740 O O . LEU A 1 471 ? -7.620 -4.300 8.536 1.00 80.44 471 LEU A O 1
ATOM 3744 N N . HIS A 1 472 ? -5.849 -5.380 9.413 1.00 90.38 472 HIS A N 1
ATOM 3745 C CA . HIS A 1 472 ? -5.174 -4.192 9.944 1.00 90.38 472 HIS A CA 1
ATOM 3746 C C . HIS A 1 472 ? -4.026 -3.695 9.065 1.00 90.38 472 HIS A C 1
ATOM 3748 O O . HIS A 1 472 ? -3.752 -2.494 9.052 1.00 90.38 472 HIS A O 1
ATOM 3754 N N . LEU A 1 473 ? -3.396 -4.575 8.282 1.00 92.25 473 LEU A N 1
ATOM 3755 C CA . LEU A 1 473 ? -2.354 -4.226 7.317 1.00 92.25 473 LEU A CA 1
ATOM 3756 C C . LEU A 1 473 ? -2.921 -4.200 5.896 1.00 92.25 473 LEU A C 1
ATOM 3758 O O . LEU A 1 473 ? -3.431 -5.200 5.391 1.00 92.25 473 LEU A O 1
ATOM 3762 N N . ARG A 1 474 ? -2.800 -3.057 5.217 1.00 89.69 474 ARG A N 1
ATOM 3763 C CA . ARG A 1 474 ? -3.350 -2.843 3.872 1.00 89.69 474 ARG A CA 1
ATOM 3764 C C . ARG A 1 474 ? -2.267 -2.542 2.855 1.00 89.69 474 ARG A C 1
ATOM 3766 O O . ARG A 1 474 ? -1.363 -1.750 3.104 1.00 89.69 474 ARG A O 1
ATOM 3773 N N . ARG A 1 475 ? -2.425 -3.107 1.657 1.00 90.56 475 ARG A N 1
ATOM 3774 C CA . ARG A 1 475 ? -1.780 -2.554 0.467 1.00 90.56 475 ARG A CA 1
ATOM 3775 C C . ARG A 1 475 ? -2.587 -1.341 0.012 1.00 90.56 475 ARG A C 1
ATOM 3777 O O . ARG A 1 475 ? -3.773 -1.480 -0.279 1.00 90.56 475 ARG A O 1
ATOM 3784 N N . GLY A 1 476 ? -1.951 -0.182 -0.094 1.00 93.38 476 GLY A N 1
ATOM 3785 C CA . GLY A 1 476 ? -2.608 1.022 -0.575 1.00 93.38 476 GLY A CA 1
ATOM 3786 C C . GLY A 1 476 ? -1.716 2.258 -0.604 1.00 93.38 476 GLY A C 1
ATOM 3787 O O . GLY A 1 476 ? -0.701 2.359 0.075 1.00 93.38 476 GLY A O 1
ATOM 3788 N N . ASN A 1 477 ? -2.116 3.238 -1.401 1.00 94.56 477 ASN A N 1
ATOM 3789 C CA . ASN A 1 477 ? -1.515 4.551 -1.458 1.00 94.56 477 ASN A CA 1
ATOM 3790 C C . ASN A 1 477 ? -2.171 5.452 -0.417 1.00 94.56 477 ASN A C 1
ATOM 3792 O O . ASN A 1 477 ? -3.200 6.076 -0.676 1.00 94.56 477 ASN A O 1
ATOM 3796 N N . SER A 1 478 ? -1.524 5.575 0.738 1.00 94.69 478 SER A N 1
ATOM 3797 C CA . SER A 1 478 ? -1.955 6.408 1.868 1.00 94.69 478 SER A CA 1
ATOM 3798 C C . SER A 1 478 ? -2.242 7.875 1.524 1.00 94.69 478 SER A C 1
ATOM 3800 O O . SER A 1 478 ? -2.915 8.574 2.289 1.00 94.69 478 SER A O 1
ATOM 3802 N N . LEU A 1 479 ? -1.738 8.369 0.389 1.00 95.75 479 LEU A N 1
ATOM 3803 C CA . LEU A 1 479 ? -1.888 9.753 -0.052 1.00 95.75 479 LEU A CA 1
ATOM 3804 C C . LEU A 1 479 ? -2.930 9.949 -1.162 1.00 95.75 479 LEU A C 1
ATOM 3806 O O . LEU A 1 479 ? -3.299 11.090 -1.436 1.00 95.75 479 LEU A O 1
ATOM 3810 N N . ILE A 1 480 ? -3.404 8.885 -1.818 1.00 95.94 480 ILE A N 1
ATOM 3811 C CA . ILE A 1 480 ? -4.334 8.999 -2.948 1.00 95.94 480 ILE A CA 1
ATOM 3812 C C . ILE A 1 480 ? -5.599 8.195 -2.668 1.00 95.94 480 ILE A C 1
ATOM 3814 O O . ILE A 1 480 ? -5.635 6.976 -2.821 1.00 95.94 480 ILE A O 1
ATOM 3818 N N . GLY A 1 481 ? -6.656 8.927 -2.323 1.00 95.62 481 GLY A N 1
ATOM 3819 C CA . GLY A 1 481 ? -7.983 8.392 -2.070 1.00 95.62 481 GLY A CA 1
ATOM 3820 C C . GLY A 1 481 ? -9.038 9.485 -1.950 1.00 95.62 481 GLY A C 1
ATOM 3821 O O . GLY A 1 481 ? -8.726 10.643 -1.662 1.00 95.62 481 GLY A O 1
ATOM 3822 N N . ALA A 1 482 ? -10.295 9.109 -2.165 1.00 95.12 482 ALA A N 1
ATOM 3823 C CA . ALA A 1 482 ? -11.439 9.915 -1.765 1.00 95.12 482 ALA A CA 1
ATOM 3824 C C . ALA A 1 482 ? -11.584 9.951 -0.232 1.00 95.12 482 ALA A C 1
ATOM 3826 O O . ALA A 1 482 ? -11.050 9.093 0.468 1.00 95.12 482 ALA A O 1
ATOM 3827 N N . ARG A 1 483 ? -12.305 10.960 0.269 1.00 92.69 483 ARG A N 1
ATOM 3828 C CA . ARG A 1 483 ? -12.479 11.246 1.701 1.00 92.69 483 ARG A CA 1
ATOM 3829 C C . ARG A 1 483 ? -13.942 11.440 2.054 1.00 92.69 483 ARG A C 1
ATOM 3831 O O . ARG A 1 483 ? -14.741 11.837 1.197 1.00 92.69 483 ARG A O 1
ATOM 3838 N N . ARG A 1 484 ? -14.276 11.276 3.334 1.00 94.19 484 ARG A N 1
ATOM 3839 C CA . ARG A 1 484 ? -15.591 11.656 3.859 1.00 94.19 484 ARG A CA 1
ATOM 3840 C C . ARG A 1 484 ? -15.627 13.169 4.100 1.00 94.19 484 ARG A C 1
ATOM 3842 O O . ARG A 1 484 ? -15.490 13.671 5.212 1.00 94.19 484 ARG A O 1
ATOM 3849 N N . ALA A 1 485 ? -15.787 13.913 3.011 1.00 95.94 485 ALA A N 1
ATOM 3850 C CA . ALA A 1 485 ? -15.901 15.368 2.999 1.00 95.94 485 ALA A CA 1
ATOM 3851 C C . ALA A 1 485 ? -17.091 15.799 2.137 1.00 95.94 485 ALA A C 1
ATOM 3853 O O . ALA A 1 485 ? -17.472 15.089 1.203 1.00 95.94 485 ALA A O 1
ATOM 3854 N N . ILE A 1 486 ? -17.689 16.946 2.456 1.00 97.31 486 ILE A N 1
ATOM 3855 C CA . ILE A 1 486 ? -18.971 17.376 1.892 1.00 97.31 486 ILE A CA 1
ATOM 3856 C C . ILE A 1 486 ? -18.930 18.795 1.329 1.00 97.31 486 ILE A C 1
ATOM 3858 O O . ILE A 1 486 ? -18.163 19.649 1.779 1.00 97.31 486 ILE A O 1
ATOM 3862 N N . TYR A 1 487 ? -19.824 19.046 0.380 1.00 97.19 487 TYR A N 1
ATOM 3863 C CA . TYR A 1 487 ? -20.227 20.382 -0.043 1.00 97.19 487 TYR A CA 1
ATOM 3864 C C . TYR A 1 487 ? -21.689 20.623 0.314 1.00 97.19 487 TYR A C 1
ATOM 3866 O O . TYR A 1 487 ? -22.512 19.702 0.275 1.00 97.19 487 TYR A O 1
ATOM 3874 N N . THR A 1 488 ? -22.013 21.869 0.649 1.00 95.44 488 THR A N 1
ATOM 3875 C CA . THR A 1 488 ? -23.396 22.273 0.905 1.00 95.44 488 THR A CA 1
ATOM 3876 C C . THR A 1 488 ? -24.158 22.466 -0.415 1.00 95.44 488 THR A C 1
ATOM 3878 O O . THR A 1 488 ? -23.543 22.632 -1.477 1.00 95.44 488 THR A O 1
ATOM 3881 N N . PRO A 1 489 ? -25.501 22.491 -0.386 1.00 91.12 489 PRO A N 1
ATOM 3882 C CA . PRO A 1 489 ? -26.300 22.765 -1.580 1.00 91.12 489 PRO A CA 1
ATOM 3883 C C . PRO A 1 489 ? -25.947 24.095 -2.251 1.00 91.12 489 PRO A C 1
ATOM 3885 O O . PRO A 1 489 ? -25.925 24.182 -3.483 1.00 91.12 489 PRO A O 1
ATOM 3888 N N . ASP A 1 490 ? -25.652 25.112 -1.439 1.00 90.00 490 ASP A N 1
ATOM 3889 C CA . ASP A 1 490 ? -25.309 26.457 -1.895 1.00 90.00 490 ASP A CA 1
ATOM 3890 C C . ASP A 1 490 ? -23.958 26.471 -2.611 1.00 90.00 490 ASP A C 1
ATOM 3892 O O . ASP A 1 490 ? -23.829 27.091 -3.668 1.00 90.00 490 ASP A O 1
ATOM 3896 N N . ASP A 1 491 ? -22.982 25.708 -2.111 1.00 92.69 491 ASP A N 1
ATOM 3897 C CA . ASP A 1 491 ? -21.687 25.542 -2.773 1.00 92.69 491 ASP A CA 1
ATOM 3898 C C . ASP A 1 491 ? -21.860 24.917 -4.162 1.00 92.69 491 ASP A C 1
ATOM 3900 O O . ASP A 1 491 ? -21.332 25.424 -5.157 1.00 92.69 491 ASP A O 1
ATOM 3904 N N . ILE A 1 492 ? -22.637 23.831 -4.238 1.00 92.69 492 ILE A N 1
ATOM 3905 C CA . ILE A 1 492 ? -22.811 23.020 -5.451 1.00 92.69 492 ILE A CA 1
ATOM 3906 C C . ILE A 1 492 ? -23.576 23.797 -6.524 1.00 92.69 492 ILE A C 1
ATOM 3908 O O . ILE A 1 492 ? -23.183 23.800 -7.697 1.00 92.69 492 ILE A O 1
ATOM 3912 N N . CYS A 1 493 ? -24.656 24.473 -6.121 1.00 89.00 493 CYS A N 1
ATOM 3913 C CA . CYS A 1 493 ? -25.562 25.192 -7.016 1.00 89.00 493 CYS A CA 1
ATOM 3914 C C . CYS A 1 493 ? -25.139 26.649 -7.280 1.00 89.00 493 CYS A C 1
ATOM 3916 O O . CYS A 1 493 ? -25.767 27.340 -8.098 1.00 89.00 493 CYS A O 1
ATOM 3918 N N . SER A 1 494 ? -24.065 27.122 -6.644 1.00 89.62 494 SER A N 1
ATOM 3919 C CA . SER A 1 494 ? -23.541 28.468 -6.866 1.00 89.62 494 SER A CA 1
ATOM 3920 C C . SER A 1 494 ? -23.200 28.706 -8.348 1.00 89.62 494 SER A C 1
ATOM 3922 O O . SER A 1 494 ? -22.535 27.873 -8.980 1.00 89.62 494 SER A O 1
ATOM 3924 N N . PRO A 1 495 ? -23.607 29.851 -8.936 1.00 87.38 495 PRO A N 1
ATOM 3925 C CA . PRO A 1 495 ? -23.193 30.249 -10.283 1.00 87.38 495 PRO A CA 1
ATOM 3926 C C . PRO A 1 495 ? -21.669 30.304 -10.465 1.00 87.38 495 PRO A C 1
ATOM 3928 O O . PRO A 1 495 ? -21.176 30.039 -11.563 1.00 87.38 495 PRO A O 1
ATOM 3931 N N . ASP A 1 496 ? -20.926 30.592 -9.391 1.00 88.12 496 ASP A N 1
ATOM 3932 C CA . ASP A 1 496 ? -19.469 30.724 -9.422 1.00 88.12 496 ASP A CA 1
ATOM 3933 C C . ASP A 1 496 ? -18.748 29.390 -9.602 1.00 88.12 496 ASP A C 1
ATOM 3935 O O . ASP A 1 496 ? -17.569 29.389 -9.969 1.00 88.12 496 ASP A O 1
ATOM 3939 N N . LYS A 1 497 ? -19.428 28.263 -9.330 1.00 91.19 497 LYS A N 1
ATOM 3940 C CA . LYS A 1 497 ? -18.868 26.903 -9.396 1.00 91.19 497 LYS A CA 1
ATOM 3941 C C . LYS A 1 497 ? -17.517 26.807 -8.677 1.00 91.19 497 LYS A C 1
ATOM 3943 O O . LYS A 1 497 ? -16.564 26.230 -9.199 1.00 91.19 497 LYS A O 1
ATOM 3948 N N . ALA A 1 498 ? -17.410 27.429 -7.499 1.00 91.94 498 ALA A N 1
ATOM 3949 C CA . ALA A 1 498 ? -16.141 27.573 -6.785 1.00 91.94 498 ALA A CA 1
ATOM 3950 C C . ALA A 1 498 ? -15.488 26.216 -6.474 1.00 91.94 498 ALA A C 1
ATOM 3952 O O . ALA A 1 498 ? -14.269 26.091 -6.568 1.00 91.94 498 ALA A O 1
ATOM 3953 N N . TRP A 1 499 ? -16.292 25.190 -6.192 1.00 91.75 499 TRP A N 1
ATOM 3954 C CA . TRP A 1 499 ? -15.830 23.820 -5.968 1.00 91.75 499 TRP A CA 1
ATOM 3955 C C . TRP A 1 499 ? -15.203 23.170 -7.219 1.00 91.75 499 TRP A C 1
ATOM 3957 O O . TRP A 1 499 ? -14.322 22.334 -7.072 1.00 91.75 499 TRP A O 1
ATOM 3967 N N . LEU A 1 500 ? -15.551 23.595 -8.443 1.00 92.44 500 LEU A N 1
ATOM 3968 C CA . LEU A 1 500 ? -14.959 23.113 -9.707 1.00 92.44 500 LEU A CA 1
ATOM 3969 C C . LEU A 1 500 ? -13.743 23.930 -10.180 1.00 92.44 500 LEU A C 1
ATOM 3971 O O . LEU A 1 500 ? -13.201 23.671 -11.258 1.00 92.44 500 LEU A O 1
ATOM 3975 N N . LYS A 1 501 ? -13.298 24.945 -9.431 1.00 90.94 501 LYS A N 1
ATOM 3976 C CA . LYS A 1 501 ? -12.133 25.751 -9.829 1.00 90.94 501 LYS A CA 1
ATOM 3977 C C . LYS A 1 501 ? -10.835 25.040 -9.452 1.00 90.94 501 LYS A C 1
ATOM 3979 O O . LYS A 1 501 ? -10.604 24.717 -8.294 1.00 90.94 501 LYS A O 1
ATOM 3984 N N . ALA A 1 502 ? -9.936 24.881 -10.424 1.00 83.38 502 ALA A N 1
ATOM 3985 C CA . ALA A 1 502 ? -8.607 24.309 -10.184 1.00 83.38 502 ALA A CA 1
ATOM 3986 C C . ALA A 1 502 ? -7.680 25.241 -9.377 1.00 83.38 502 ALA A C 1
ATOM 3988 O O . ALA A 1 502 ? -6.836 24.774 -8.622 1.00 83.38 502 ALA A O 1
ATOM 3989 N N . LYS A 1 503 ? -7.826 26.565 -9.530 1.00 84.25 503 LYS A N 1
ATOM 3990 C CA . LYS A 1 503 ? -7.060 27.580 -8.789 1.00 84.25 503 LYS A CA 1
ATOM 3991 C C . LYS A 1 503 ? -8.008 28.404 -7.927 1.00 84.25 503 LYS A C 1
ATOM 3993 O O . LYS A 1 503 ? -9.000 28.910 -8.446 1.00 84.25 503 LYS A O 1
ATOM 3998 N N . GLY A 1 504 ? -7.688 28.544 -6.639 1.00 83.25 504 GLY A N 1
ATOM 3999 C CA . GLY A 1 504 ? -8.542 29.257 -5.679 1.00 83.25 504 GLY A CA 1
ATOM 4000 C C . GLY A 1 504 ? -9.927 28.623 -5.519 1.00 83.25 504 GLY A C 1
ATOM 4001 O O . GLY A 1 504 ? -10.904 29.340 -5.324 1.00 83.25 504 GLY A O 1
ATOM 4002 N N . GLY A 1 505 ? -10.023 27.301 -5.698 1.00 88.25 505 GLY A N 1
ATOM 4003 C CA . GLY A 1 505 ? -11.270 26.562 -5.540 1.00 88.25 505 GLY A CA 1
ATOM 4004 C C . GLY A 1 505 ? -11.679 26.398 -4.081 1.00 88.25 505 GLY A C 1
ATOM 4005 O O . GLY A 1 505 ? -10.850 26.483 -3.176 1.00 88.25 505 GLY A O 1
ATOM 4006 N N . LEU A 1 506 ? -12.971 26.157 -3.873 1.00 93.81 506 LEU A N 1
ATOM 4007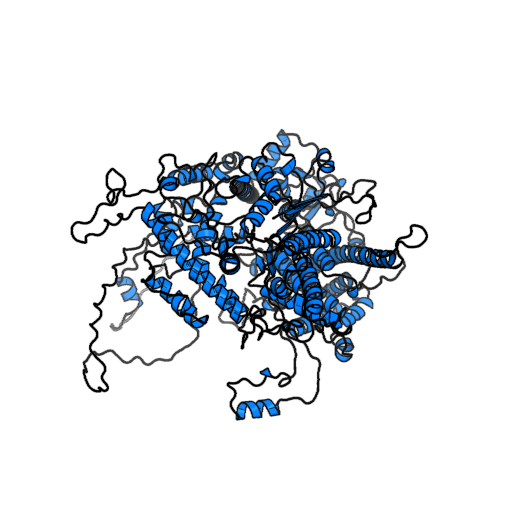 C CA . LEU A 1 506 ? -13.533 25.886 -2.555 1.00 93.81 506 LEU A CA 1
ATOM 4008 C C . LEU A 1 506 ? -13.155 24.466 -2.109 1.00 93.81 506 LEU A C 1
ATOM 4010 O O . LEU A 1 506 ? -13.487 23.490 -2.789 1.00 93.81 506 LEU A O 1
ATOM 4014 N N . ALA A 1 507 ? -12.475 24.356 -0.970 1.00 94.88 507 ALA A N 1
ATOM 4015 C CA . ALA A 1 507 ? -12.219 23.073 -0.322 1.00 94.88 507 ALA A CA 1
ATOM 4016 C C . ALA A 1 507 ? -13.522 22.513 0.283 1.00 94.88 507 ALA A C 1
ATOM 4018 O O . ALA A 1 507 ? -14.310 23.300 0.811 1.00 94.88 507 ALA A O 1
ATOM 4019 N N . PRO A 1 508 ? -13.767 21.194 0.215 1.00 96.12 508 PRO A N 1
ATOM 4020 C CA . PRO A 1 508 ? -14.901 20.579 0.890 1.00 96.12 508 PRO A CA 1
ATOM 4021 C C . PRO A 1 508 ? -14.701 20.627 2.406 1.00 96.12 508 PRO A C 1
ATOM 4023 O O . PRO A 1 508 ? -13.571 20.653 2.903 1.00 96.12 508 PRO A O 1
ATOM 4026 N N . THR A 1 509 ? -15.803 20.590 3.143 1.00 96.44 509 THR A N 1
ATOM 4027 C CA . THR A 1 509 ? -15.778 20.529 4.604 1.00 96.44 509 THR A CA 1
ATOM 4028 C C . THR A 1 509 ? -15.570 19.076 5.040 1.00 96.44 509 THR A C 1
ATOM 4030 O O . THR A 1 509 ? -16.370 18.223 4.647 1.00 96.44 509 THR A O 1
ATOM 4033 N N . PRO A 1 510 ? -14.529 18.750 5.831 1.00 94.94 510 PRO A N 1
ATOM 4034 C CA . PRO A 1 510 ? -14.367 17.411 6.393 1.00 94.94 510 PRO A CA 1
ATOM 4035 C C . PRO A 1 510 ? -15.565 17.017 7.266 1.00 94.94 510 PRO A C 1
ATOM 4037 O O . PRO A 1 510 ? -16.043 17.828 8.057 1.00 94.94 510 PRO A O 1
ATOM 4040 N N . LEU A 1 511 ? -16.020 15.770 7.144 1.00 94.75 511 LEU A N 1
ATOM 4041 C CA . LEU A 1 511 ? -17.095 15.197 7.950 1.00 94.75 511 LEU A CA 1
ATOM 4042 C C . LEU A 1 511 ? -16.582 13.880 8.567 1.00 94.75 511 LEU A C 1
ATOM 4044 O O . LEU A 1 511 ? -16.831 12.808 8.012 1.00 94.75 511 LEU A O 1
ATOM 4048 N N . PRO A 1 512 ? -15.823 13.923 9.679 1.00 92.81 512 PRO A N 1
ATOM 4049 C CA . PRO A 1 512 ? -15.327 12.706 10.330 1.00 92.81 512 PRO A CA 1
ATOM 4050 C C . PRO A 1 512 ? -16.500 11.836 10.800 1.00 92.81 512 PRO A C 1
ATOM 4052 O O . PRO A 1 512 ? -17.541 12.374 11.156 1.00 92.81 512 PRO A O 1
ATOM 4055 N N . LEU A 1 513 ? -16.367 10.504 10.817 1.00 91.62 513 LEU A N 1
ATOM 4056 C CA . LEU A 1 513 ? -17.447 9.604 11.275 1.00 91.62 513 LEU A CA 1
ATOM 4057 C C . LEU A 1 513 ? -17.854 9.875 12.730 1.00 91.62 513 LEU A C 1
ATOM 4059 O O . LEU A 1 513 ? -19.034 9.808 13.083 1.00 91.62 513 LEU A O 1
ATOM 4063 N N . ARG A 1 514 ? -16.876 10.246 13.557 1.00 92.06 514 ARG A N 1
ATOM 4064 C CA . ARG A 1 514 ? -17.047 10.573 14.967 1.00 92.06 514 ARG A CA 1
ATOM 4065 C C . ARG A 1 514 ? -16.188 11.781 15.326 1.00 92.06 514 ARG A C 1
ATOM 4067 O O . ARG A 1 514 ? -15.036 11.875 14.918 1.00 92.06 514 ARG A O 1
ATOM 4074 N N . GLN A 1 515 ? -16.748 12.691 16.114 1.00 87.75 515 GLN A N 1
ATOM 4075 C CA . GLN A 1 515 ? -16.058 13.865 16.644 1.00 87.75 515 GLN A CA 1
ATOM 4076 C C . GLN A 1 515 ? -16.481 14.074 18.098 1.00 87.75 515 GLN A C 1
ATOM 4078 O O . GLN A 1 515 ? -17.668 13.977 18.410 1.00 87.75 515 GLN A O 1
ATOM 4083 N N . ASP A 1 516 ? -15.515 14.294 18.993 1.00 82.88 516 ASP A N 1
ATOM 4084 C CA . ASP A 1 516 ? -15.739 14.489 20.435 1.00 82.88 516 ASP A CA 1
ATOM 4085 C C . ASP A 1 516 ? -16.639 13.405 21.066 1.00 82.88 516 ASP A C 1
ATOM 4087 O O . ASP A 1 516 ? -17.546 13.675 21.855 1.00 82.88 516 ASP A O 1
ATOM 4091 N N . GLY A 1 517 ? -16.423 12.148 20.657 1.00 82.25 517 GLY A N 1
ATOM 4092 C CA . GLY A 1 517 ? -17.179 10.984 21.130 1.00 82.25 517 GLY A CA 1
ATOM 4093 C C . GLY A 1 517 ? -18.600 10.850 20.569 1.00 82.25 517 GLY A C 1
ATOM 4094 O O . GLY A 1 517 ? -19.341 9.973 21.012 1.00 82.25 517 GLY A O 1
ATOM 4095 N N . ARG A 1 518 ? -19.000 11.688 19.603 1.00 90.19 518 ARG A N 1
ATOM 4096 C CA . ARG A 1 518 ? -20.344 11.682 19.004 1.00 90.19 518 ARG A CA 1
ATOM 4097 C C . ARG A 1 518 ? -20.305 11.353 17.508 1.00 90.19 518 ARG A C 1
ATOM 4099 O O . ARG A 1 518 ? -19.502 11.964 16.794 1.00 90.19 518 ARG A O 1
ATOM 4106 N N . PRO A 1 519 ? -21.178 10.452 17.014 1.00 91.44 519 PRO A N 1
ATOM 4107 C CA . PRO A 1 519 ? -21.354 10.232 15.580 1.00 91.44 519 PRO A CA 1
ATOM 4108 C C . PRO A 1 519 ? -21.733 11.527 14.855 1.00 91.44 519 PRO A C 1
ATOM 4110 O O . PRO A 1 519 ? -22.518 12.319 15.382 1.00 91.44 519 PRO A O 1
ATOM 4113 N N . GLN A 1 520 ? -21.194 11.736 13.654 1.00 93.31 520 GLN A N 1
ATOM 4114 C CA . GLN A 1 520 ? -21.516 12.895 12.818 1.00 93.31 520 GLN A CA 1
ATOM 4115 C C . GLN A 1 520 ? -22.361 12.453 11.614 1.00 93.31 520 GLN A C 1
ATOM 4117 O O . GLN A 1 520 ? -21.808 11.911 10.648 1.00 93.31 520 GLN A O 1
ATOM 4122 N N . PRO A 1 521 ? -23.690 12.656 11.649 1.00 93.31 521 PRO A N 1
ATOM 4123 C CA . PRO A 1 521 ? -24.549 12.325 10.521 1.00 93.31 521 PRO A CA 1
ATOM 4124 C C . PRO A 1 521 ? -24.327 13.295 9.357 1.00 93.31 521 PRO A C 1
ATOM 4126 O O . PRO A 1 521 ? -23.885 14.431 9.547 1.00 93.31 521 PRO A O 1
ATOM 4129 N N . LEU A 1 522 ? -24.686 12.859 8.150 1.00 94.06 522 LEU A N 1
ATOM 4130 C CA . LEU A 1 522 ? -24.709 13.718 6.969 1.00 94.06 522 LEU A CA 1
ATOM 4131 C C . LEU A 1 522 ? -25.657 14.915 7.190 1.00 94.06 522 LEU A C 1
ATOM 4133 O O . LEU A 1 522 ? -26.840 14.707 7.479 1.00 94.06 522 LEU A O 1
ATOM 4137 N N . PRO A 1 523 ? -25.179 16.168 7.052 1.00 94.38 523 PRO A N 1
ATOM 4138 C CA . PRO A 1 523 ? -26.044 17.340 7.106 1.00 94.38 523 PRO A CA 1
ATOM 4139 C C . PRO A 1 523 ? -27.096 17.331 5.992 1.00 94.38 523 PRO A C 1
ATOM 4141 O O . PRO A 1 523 ? -26.866 16.788 4.912 1.00 94.38 523 PRO A O 1
ATOM 4144 N N . ALA A 1 524 ? -28.240 17.973 6.240 1.00 86.88 524 ALA A N 1
ATOM 4145 C CA . ALA A 1 524 ? -29.344 18.020 5.282 1.00 86.88 524 ALA A CA 1
ATOM 4146 C C . ALA A 1 524 ? -28.889 18.547 3.910 1.00 86.88 524 ALA A C 1
ATOM 4148 O O . ALA A 1 524 ? -28.207 19.570 3.825 1.00 86.88 524 ALA A O 1
ATOM 4149 N N . ASP A 1 525 ? -29.279 17.838 2.849 1.00 87.56 525 ASP A N 1
ATOM 4150 C CA . ASP A 1 525 ? -28.978 18.148 1.449 1.00 87.56 525 ASP A CA 1
ATOM 4151 C C . ASP A 1 525 ? -27.476 18.195 1.074 1.00 87.56 525 ASP A C 1
ATOM 4153 O O . ASP A 1 525 ? -27.130 18.540 -0.059 1.00 87.56 525 ASP A O 1
ATOM 4157 N N . ALA A 1 526 ? -26.563 17.841 1.985 1.00 95.44 526 ALA A N 1
ATOM 4158 C CA . ALA A 1 526 ? -25.132 17.819 1.700 1.00 95.44 526 ALA A CA 1
ATOM 4159 C C . ALA A 1 526 ? -24.760 16.660 0.763 1.00 95.44 526 ALA A C 1
ATOM 4161 O O . ALA A 1 526 ? -25.350 15.581 0.805 1.00 95.44 526 ALA A O 1
ATOM 4162 N N . VAL A 1 527 ? -23.741 16.875 -0.072 1.00 97.19 527 VAL A N 1
ATOM 4163 C CA . VAL A 1 527 ? -23.248 15.861 -1.016 1.00 97.19 527 VAL A CA 1
ATOM 4164 C C . VAL A 1 527 ? -21.778 15.593 -0.750 1.00 97.19 527 VAL A C 1
ATOM 4166 O O . VAL A 1 527 ? -20.984 16.529 -0.613 1.00 97.19 527 VAL A O 1
ATOM 4169 N N . HIS A 1 528 ? -21.401 14.316 -0.715 1.00 97.62 528 HIS A N 1
ATOM 4170 C CA . HIS A 1 528 ? -19.999 13.939 -0.609 1.00 97.62 528 HIS A CA 1
ATOM 4171 C C . HIS A 1 528 ? -19.200 14.379 -1.834 1.00 97.62 528 HIS A C 1
ATOM 4173 O O . HIS A 1 528 ? -19.626 14.219 -2.978 1.00 97.62 528 HIS A O 1
ATOM 4179 N N . GLN A 1 529 ? -17.986 14.860 -1.590 1.00 95.44 529 GLN A N 1
ATOM 4180 C CA . GLN A 1 529 ? -17.043 15.276 -2.622 1.00 95.44 529 GLN A CA 1
ATOM 4181 C C . GLN A 1 529 ? -16.832 14.205 -3.702 1.00 95.44 529 GLN A C 1
ATOM 4183 O O . GLN A 1 529 ? -16.769 14.537 -4.882 1.00 95.44 529 GLN A O 1
ATOM 4188 N N . PHE A 1 530 ? -16.719 12.932 -3.317 1.00 96.44 530 PHE A N 1
ATOM 4189 C CA . PHE A 1 530 ? -16.412 11.844 -4.249 1.00 96.44 530 PHE A CA 1
ATOM 4190 C C . PHE A 1 530 ? -17.582 11.470 -5.173 1.00 96.44 530 PHE A C 1
ATOM 4192 O O . PHE A 1 530 ? -17.401 10.725 -6.131 1.00 96.44 530 PHE A O 1
ATOM 4199 N N . LEU A 1 531 ? -18.776 12.015 -4.922 1.00 97.31 531 LEU A N 1
ATOM 4200 C CA . LEU A 1 531 ? -19.936 11.895 -5.810 1.00 97.31 531 LEU A CA 1
ATOM 4201 C C . LEU A 1 531 ? -19.975 13.012 -6.859 1.00 97.31 531 LEU A C 1
ATOM 4203 O O . LEU A 1 531 ? -20.805 12.982 -7.764 1.00 97.31 531 LEU A O 1
ATOM 4207 N N . LEU A 1 532 ? -19.088 14.001 -6.752 1.00 95.75 532 LEU A N 1
ATOM 4208 C CA . LEU A 1 532 ? -19.029 15.166 -7.622 1.00 95.75 532 LEU A CA 1
ATOM 4209 C C . LEU A 1 532 ? -17.768 15.129 -8.506 1.00 95.75 532 LEU A C 1
ATOM 4211 O O . LEU A 1 532 ? -16.709 14.686 -8.049 1.00 95.75 532 LEU A O 1
ATOM 4215 N N . PRO A 1 533 ? -17.830 15.646 -9.750 1.00 95.19 533 PRO A N 1
ATOM 4216 C CA . PRO A 1 533 ? -16.646 15.800 -10.591 1.00 95.19 533 PRO A CA 1
ATOM 4217 C C . PRO A 1 533 ? -15.534 16.609 -9.913 1.00 95.19 533 PRO A C 1
ATOM 4219 O O . PRO A 1 533 ? -15.788 17.592 -9.221 1.00 95.19 533 PRO A O 1
ATOM 4222 N N . SER A 1 534 ? -14.275 16.252 -10.147 1.00 93.88 534 SER A N 1
ATOM 4223 C CA . SER A 1 534 ? -13.149 16.985 -9.564 1.00 93.88 534 SER A CA 1
ATOM 4224 C C . SER A 1 534 ? -12.404 17.821 -10.607 1.00 93.88 534 SER A C 1
ATOM 4226 O O . SER A 1 534 ? -12.140 17.310 -11.694 1.00 93.88 534 SER A O 1
ATOM 4228 N N . PRO A 1 535 ? -11.970 19.067 -10.306 1.00 92.25 535 PRO A N 1
ATOM 4229 C CA . PRO A 1 535 ? -11.226 19.916 -11.227 1.00 92.25 535 PRO A CA 1
ATOM 4230 C C . PRO A 1 535 ? -9.964 19.271 -11.793 1.00 92.25 535 PRO A C 1
ATOM 4232 O O . PRO A 1 535 ? -9.495 19.741 -12.827 1.00 92.25 535 PRO A O 1
ATOM 4235 N N . GLY A 1 536 ? -9.391 18.257 -11.145 1.00 92.44 536 GLY A N 1
ATOM 4236 C CA . GLY A 1 536 ? -8.186 17.591 -11.625 1.00 92.44 536 GLY A CA 1
ATOM 4237 C C . GLY A 1 536 ? -8.401 16.313 -12.430 1.00 92.44 536 GLY A C 1
ATOM 4238 O O . GLY A 1 536 ? -7.413 15.704 -12.828 1.00 92.44 536 GLY A O 1
ATOM 4239 N N . TRP A 1 537 ? -9.644 15.923 -12.733 1.00 96.06 537 TRP A N 1
ATOM 4240 C CA . TRP A 1 537 ? -9.877 14.850 -13.702 1.00 96.06 537 TRP A CA 1
ATOM 4241 C C . TRP A 1 537 ? -9.236 15.181 -15.057 1.00 96.06 537 TRP A C 1
ATOM 4243 O O . TRP A 1 537 ? -9.267 16.329 -15.516 1.00 96.06 537 TRP A O 1
ATOM 4253 N N . ALA A 1 538 ? -8.626 14.167 -15.675 1.00 95.62 538 ALA A N 1
ATOM 4254 C CA . ALA A 1 538 ? -7.753 14.271 -16.839 1.00 95.62 538 ALA A CA 1
ATOM 4255 C C . ALA A 1 538 ? -6.635 15.320 -16.655 1.00 95.62 538 ALA A C 1
ATOM 4257 O O . ALA A 1 538 ? -6.417 16.181 -17.516 1.00 95.62 538 ALA A O 1
ATOM 4258 N N . ALA A 1 539 ? -5.911 15.262 -15.528 1.00 95.44 539 ALA A N 1
ATOM 4259 C CA . ALA A 1 539 ? -4.869 16.225 -15.150 1.00 95.44 539 ALA A CA 1
ATOM 4260 C C . ALA A 1 539 ? -3.804 16.447 -16.239 1.00 95.44 539 ALA A C 1
ATOM 4262 O O . ALA A 1 539 ? -3.330 17.574 -16.421 1.00 95.44 539 ALA A O 1
ATOM 4263 N N . ILE A 1 540 ? -3.487 15.398 -17.007 1.00 95.50 540 ILE A N 1
ATOM 4264 C CA . ILE A 1 540 ? -2.537 15.432 -18.127 1.00 95.50 540 ILE A CA 1
ATOM 4265 C C . ILE A 1 540 ? -2.874 16.491 -19.190 1.00 95.50 540 ILE A C 1
ATOM 4267 O O . ILE A 1 540 ? -1.976 17.007 -19.852 1.00 95.50 540 ILE A O 1
ATOM 4271 N N . THR A 1 541 ? -4.140 16.908 -19.307 1.00 95.12 541 THR A N 1
ATOM 4272 C CA . THR A 1 541 ? -4.569 17.966 -20.245 1.00 95.12 541 THR A CA 1
ATOM 4273 C C . THR A 1 541 ? -3.892 19.320 -20.008 1.00 95.12 541 THR A C 1
ATOM 4275 O O . THR A 1 541 ? -3.853 20.169 -20.906 1.00 95.12 541 THR A O 1
ATOM 4278 N N . ASN A 1 542 ? -3.326 19.526 -18.815 1.00 91.50 542 ASN A N 1
ATOM 4279 C CA . ASN A 1 542 ? -2.589 20.735 -18.462 1.00 91.50 542 ASN A CA 1
ATOM 4280 C C . ASN A 1 542 ? -1.096 20.683 -18.861 1.00 91.50 542 ASN A C 1
ATOM 4282 O O . ASN A 1 542 ? -0.436 21.717 -18.784 1.00 91.50 542 ASN A O 1
ATOM 4286 N N . SER A 1 543 ? -0.561 19.533 -19.299 1.00 94.31 543 SER A N 1
ATOM 4287 C CA . SER A 1 543 ? 0.843 19.391 -19.720 1.00 94.31 543 SER A CA 1
ATOM 4288 C C . SER A 1 543 ? 1.060 19.856 -21.164 1.00 94.31 543 SER A C 1
ATOM 4290 O O . SER A 1 543 ? 0.280 19.556 -22.072 1.00 94.31 543 SER A O 1
ATOM 4292 N N . ILE A 1 544 ? 2.152 20.591 -21.384 1.00 93.50 544 ILE A N 1
ATOM 4293 C CA . ILE A 1 544 ? 2.579 21.034 -22.717 1.00 93.50 544 ILE A CA 1
ATOM 4294 C C . ILE A 1 544 ? 3.227 19.864 -23.467 1.00 93.50 544 ILE A C 1
ATOM 4296 O O . ILE A 1 544 ? 3.008 19.690 -24.664 1.00 93.50 544 ILE A O 1
ATOM 4300 N N . GLU A 1 545 ? 3.988 19.039 -22.759 1.00 92.12 545 GLU A N 1
ATOM 4301 C CA . GLU A 1 545 ? 4.669 17.845 -23.252 1.00 92.12 545 GLU A CA 1
ATOM 4302 C C . GLU A 1 545 ? 3.649 16.837 -23.786 1.00 92.12 545 GLU A C 1
ATOM 4304 O O . GLU A 1 545 ? 3.780 16.377 -24.919 1.00 92.12 545 GLU A O 1
ATOM 4309 N N . ALA A 1 546 ? 2.565 16.587 -23.044 1.00 93.19 546 ALA A N 1
ATOM 4310 C CA . ALA A 1 546 ? 1.486 15.707 -23.489 1.00 93.19 546 ALA A CA 1
ATOM 4311 C C . ALA A 1 546 ? 0.847 16.204 -24.794 1.00 93.19 546 ALA A C 1
ATOM 4313 O O . ALA A 1 546 ? 0.619 15.419 -25.713 1.00 93.19 546 ALA A O 1
ATOM 4314 N N . LYS A 1 547 ? 0.621 17.520 -24.921 1.00 94.44 547 LYS A N 1
ATOM 4315 C CA . LYS A 1 547 ? 0.084 18.131 -26.150 1.00 94.44 547 LYS A CA 1
ATOM 4316 C C . LYS A 1 547 ? 1.026 17.994 -27.340 1.00 94.44 547 LYS A C 1
ATOM 4318 O O . LYS A 1 547 ? 0.547 17.869 -28.461 1.00 94.44 547 LYS A O 1
ATOM 4323 N N . LYS A 1 548 ? 2.344 18.014 -27.121 1.00 92.12 548 LYS A N 1
ATOM 4324 C CA . LYS A 1 548 ? 3.334 17.775 -28.184 1.00 92.12 548 LYS A CA 1
ATOM 4325 C C . LYS A 1 548 ? 3.330 16.314 -28.648 1.00 92.12 548 LYS A C 1
ATOM 4327 O O . LYS A 1 548 ? 3.566 16.062 -29.822 1.00 92.12 548 LYS A O 1
ATOM 4332 N N . LEU A 1 549 ? 3.078 15.368 -27.740 1.00 91.62 549 LEU A N 1
ATOM 4333 C CA . LEU A 1 549 ? 3.172 13.928 -28.012 1.00 91.62 549 LEU A CA 1
ATOM 4334 C C . LEU A 1 549 ? 1.870 13.296 -28.523 1.00 91.62 549 LEU A C 1
ATOM 4336 O O . LEU A 1 549 ? 1.925 12.361 -29.317 1.00 91.62 549 LEU A O 1
ATOM 4340 N N . ALA A 1 550 ? 0.715 13.778 -28.058 1.00 93.88 550 ALA A N 1
ATOM 4341 C CA . ALA A 1 550 ? -0.597 13.189 -28.329 1.00 93.88 550 ALA A CA 1
ATOM 4342 C C . ALA A 1 550 ? -1.693 14.268 -28.416 1.00 93.88 550 ALA A C 1
ATOM 4344 O O . ALA A 1 550 ? -2.691 14.222 -27.694 1.00 93.88 550 ALA A O 1
ATOM 4345 N N . LYS A 1 551 ? -1.493 15.267 -29.288 1.00 95.38 551 LYS A N 1
ATOM 4346 C CA . LYS A 1 551 ? -2.366 16.446 -29.411 1.00 95.38 551 LYS A CA 1
ATOM 4347 C C . LYS A 1 551 ? -3.853 16.097 -29.519 1.00 95.38 551 LYS A C 1
ATOM 4349 O O . LYS A 1 551 ? -4.638 16.588 -28.713 1.00 95.38 551 LYS A O 1
ATOM 4354 N N . ASP A 1 552 ? -4.219 15.239 -30.468 1.00 95.50 552 ASP A N 1
ATOM 4355 C CA . ASP A 1 552 ? -5.623 14.927 -30.765 1.00 95.50 552 ASP A CA 1
ATOM 4356 C C . ASP A 1 552 ? -6.330 14.291 -29.562 1.00 95.50 552 ASP A C 1
ATOM 4358 O O . ASP A 1 552 ? -7.438 14.679 -29.192 1.00 95.50 552 ASP A O 1
ATOM 4362 N N . HIS A 1 553 ? -5.655 13.358 -28.891 1.00 95.44 553 HIS A N 1
ATOM 4363 C CA . HIS A 1 553 ? -6.156 12.709 -27.682 1.00 95.44 553 HIS A CA 1
ATOM 4364 C C . HIS A 1 553 ? -6.299 13.687 -26.507 1.00 95.44 553 HIS A C 1
ATOM 4366 O O . HIS A 1 553 ? -7.305 13.672 -25.796 1.00 95.44 553 HIS A O 1
ATOM 4372 N N . VAL A 1 554 ? -5.316 14.572 -26.309 1.00 96.75 554 VAL A N 1
ATOM 4373 C CA . VAL A 1 554 ? -5.344 15.575 -25.235 1.00 96.75 554 VAL A CA 1
ATOM 4374 C C . VAL A 1 554 ? -6.447 16.611 -25.458 1.00 96.75 554 VAL A C 1
ATOM 4376 O O . VAL A 1 554 ? -7.140 16.980 -24.507 1.00 96.75 554 VAL A O 1
ATOM 4379 N N . ASP A 1 555 ? -6.642 17.064 -26.696 1.00 96.81 555 ASP A N 1
ATOM 4380 C CA . ASP A 1 555 ? -7.686 18.030 -27.036 1.00 96.81 555 ASP A CA 1
ATOM 4381 C C . ASP A 1 555 ? -9.088 17.422 -26.845 1.00 96.81 555 ASP A C 1
ATOM 4383 O O . ASP A 1 555 ? -9.974 18.083 -26.293 1.00 96.81 555 ASP A O 1
ATOM 4387 N N . ARG A 1 556 ? -9.276 16.140 -27.193 1.00 96.75 556 ARG A N 1
ATOM 4388 C CA . ARG A 1 556 ? -10.511 15.392 -26.900 1.00 96.75 556 ARG A CA 1
ATOM 4389 C C . ARG A 1 556 ? -10.776 15.261 -25.401 1.00 96.75 556 ARG A C 1
ATOM 4391 O O . ARG A 1 556 ? -11.882 15.567 -24.960 1.00 96.75 556 ARG A O 1
ATOM 4398 N N . LEU A 1 557 ? -9.769 14.905 -24.597 1.00 96.19 557 LEU A N 1
ATOM 4399 C CA . LEU A 1 557 ? -9.911 14.853 -23.134 1.00 96.19 557 LEU A CA 1
ATOM 4400 C C . LEU A 1 557 ? -10.263 16.219 -22.539 1.00 96.19 557 LEU A C 1
ATOM 4402 O O . LEU A 1 557 ? -11.085 16.312 -21.627 1.00 96.19 557 LEU A O 1
ATOM 4406 N N . ALA A 1 558 ? -9.665 17.294 -23.054 1.00 95.81 558 ALA A N 1
ATOM 4407 C CA . ALA A 1 558 ? -9.980 18.648 -22.615 1.00 95.81 558 ALA A CA 1
ATOM 4408 C C . ALA A 1 558 ? -11.428 19.043 -22.960 1.00 95.81 558 ALA A C 1
ATOM 4410 O O . ALA A 1 558 ? -12.100 19.690 -22.150 1.00 95.81 558 ALA A O 1
ATOM 4411 N N . ALA A 1 559 ? -11.926 18.639 -24.134 1.00 95.75 559 ALA A N 1
ATOM 4412 C CA . ALA A 1 559 ? -13.315 18.845 -24.537 1.00 95.75 559 ALA A CA 1
ATOM 4413 C C . ALA A 1 559 ? -14.292 18.050 -23.653 1.00 95.75 559 ALA A C 1
ATOM 4415 O O . ALA A 1 559 ? -15.242 18.637 -23.131 1.00 95.75 559 ALA A O 1
ATOM 4416 N N . TRP A 1 560 ? -14.009 16.765 -23.413 1.00 96.00 560 TRP A N 1
ATOM 4417 C CA . TRP A 1 560 ? -14.757 15.906 -22.491 1.00 96.00 560 TRP A CA 1
ATOM 4418 C C . TRP A 1 560 ? -14.864 16.533 -21.093 1.00 96.00 560 TRP A C 1
ATOM 4420 O O . TRP A 1 560 ? -15.961 16.766 -20.584 1.00 96.00 560 TRP A O 1
ATOM 4430 N N . ARG A 1 561 ? -13.723 16.936 -20.519 1.00 93.56 561 ARG A N 1
ATOM 4431 C CA . ARG A 1 561 ? -13.640 17.591 -19.206 1.00 93.56 561 ARG A CA 1
ATOM 4432 C C . ARG A 1 561 ? -14.526 18.837 -19.132 1.00 93.56 561 ARG A C 1
ATOM 4434 O O . ARG A 1 561 ? -15.227 19.055 -18.147 1.00 93.56 561 ARG A O 1
ATOM 4441 N N . LYS A 1 562 ? -14.530 19.659 -20.186 1.00 90.75 562 LYS A N 1
ATOM 4442 C CA . LYS A 1 562 ? -15.372 20.862 -20.268 1.00 90.75 562 LYS A CA 1
ATOM 4443 C C . LYS A 1 562 ? -16.865 20.520 -20.340 1.00 90.75 562 LYS A C 1
ATOM 4445 O O . LYS A 1 562 ? -17.666 21.240 -19.745 1.00 90.75 562 LYS A O 1
ATOM 4450 N N . GLY A 1 563 ? -17.236 19.461 -21.059 1.00 89.56 563 GLY A N 1
ATOM 4451 C CA . GLY A 1 563 ? -18.616 18.975 -21.145 1.00 89.56 563 GLY A CA 1
ATOM 4452 C C . GLY A 1 563 ? -19.143 18.459 -19.806 1.00 89.56 563 GLY A C 1
ATOM 4453 O O . GLY A 1 563 ? -20.279 18.750 -19.445 1.00 89.56 563 GLY A O 1
ATOM 4454 N N . LEU A 1 564 ? -18.290 17.786 -19.035 1.00 90.81 564 LEU A N 1
ATOM 4455 C CA . LEU A 1 564 ? -18.644 17.193 -17.748 1.00 90.81 564 LEU A CA 1
ATOM 4456 C C . LEU A 1 564 ? -18.689 18.206 -16.590 1.00 90.81 564 LEU A C 1
ATOM 4458 O O . LEU A 1 564 ? -19.512 18.079 -15.687 1.00 90.81 564 LEU A O 1
ATOM 4462 N N . PHE A 1 565 ? -17.821 19.226 -16.596 1.00 90.50 565 PHE A N 1
ATOM 4463 C CA . PHE A 1 565 ? -17.680 20.194 -15.492 1.00 90.50 565 PHE A CA 1
ATOM 4464 C C . PHE A 1 565 ? -18.751 21.293 -15.537 1.00 90.50 565 PHE A C 1
ATOM 4466 O O . PHE A 1 565 ? -18.471 22.498 -15.613 1.00 90.50 565 PHE A O 1
ATOM 4473 N N . GLN A 1 566 ? -20.008 20.864 -15.501 1.00 88.38 566 GLN A N 1
ATOM 4474 C CA . GLN A 1 566 ? -21.176 21.729 -15.476 1.00 88.38 566 GLN A CA 1
ATOM 4475 C C . GLN A 1 566 ? -21.787 21.782 -14.082 1.00 88.38 566 GLN A C 1
ATOM 4477 O O . GLN A 1 566 ? -21.616 20.886 -13.259 1.00 88.38 566 GLN A O 1
ATOM 4482 N N . ARG A 1 567 ? -22.501 22.876 -13.812 1.00 90.69 567 ARG A N 1
ATOM 4483 C CA . ARG A 1 567 ? -23.262 23.001 -12.570 1.00 90.69 567 ARG A CA 1
ATOM 4484 C C . ARG A 1 567 ? -24.441 22.019 -12.617 1.00 90.69 567 ARG A C 1
ATOM 4486 O O . ARG A 1 567 ? -25.193 22.096 -13.592 1.00 90.69 567 ARG A O 1
ATOM 4493 N N . PRO A 1 568 ? -24.658 21.193 -11.578 1.00 92.62 568 PRO A N 1
ATOM 4494 C CA . PRO A 1 568 ? -25.843 20.351 -11.492 1.00 92.62 568 PRO A CA 1
ATOM 4495 C C . PRO A 1 568 ? -27.127 21.182 -11.563 1.00 92.62 568 PRO A C 1
ATOM 4497 O O . PRO A 1 568 ? -27.242 22.249 -10.954 1.00 92.62 568 PRO A O 1
ATOM 4500 N N . THR A 1 569 ? -28.110 20.697 -12.310 1.00 90.62 569 THR A N 1
ATOM 4501 C CA . THR A 1 569 ? -29.449 21.295 -12.330 1.00 90.62 569 THR A CA 1
ATOM 4502 C C . THR A 1 569 ? -30.181 21.028 -11.010 1.00 90.62 569 THR A C 1
ATOM 4504 O O . THR A 1 569 ? -30.143 19.912 -10.490 1.00 90.62 569 THR A O 1
ATOM 4507 N N . ARG A 1 570 ? -30.867 22.048 -10.471 1.00 89.12 570 ARG A N 1
ATOM 4508 C CA . ARG A 1 570 ? -31.680 21.966 -9.244 1.00 89.12 570 ARG A CA 1
ATOM 4509 C C . ARG A 1 570 ? -33.058 22.588 -9.463 1.00 89.12 570 ARG A C 1
ATOM 4511 O O . ARG A 1 570 ? -33.167 23.638 -10.098 1.00 89.12 570 ARG A O 1
ATOM 4518 N N . SER A 1 571 ? -34.112 21.957 -8.945 1.00 84.31 571 SER A N 1
ATOM 4519 C CA . SER A 1 571 ? -35.484 22.453 -9.094 1.00 84.31 571 SER A CA 1
ATOM 4520 C C . SER A 1 571 ? -35.924 23.279 -7.885 1.00 84.31 571 SER A C 1
ATOM 4522 O O . SER A 1 571 ? -36.275 22.737 -6.845 1.00 84.31 571 SER A O 1
ATOM 4524 N N . THR A 1 572 ? -36.046 24.597 -8.035 1.00 80.81 572 THR A N 1
ATOM 4525 C CA . THR A 1 572 ? -36.548 25.488 -6.966 1.00 80.81 572 THR A CA 1
ATOM 4526 C C . THR A 1 572 ? -38.077 25.611 -6.931 1.00 80.81 572 THR A C 1
ATOM 4528 O O . THR A 1 572 ? -38.629 26.407 -6.176 1.00 80.81 572 THR A O 1
ATOM 4531 N N . ALA A 1 573 ? -38.803 24.815 -7.726 1.00 81.38 573 ALA A N 1
ATOM 4532 C CA . ALA A 1 573 ? -40.257 24.935 -7.882 1.00 81.38 573 ALA A CA 1
ATOM 4533 C C . ALA A 1 573 ? -41.042 24.709 -6.577 1.00 81.38 573 ALA A C 1
ATOM 4535 O O . ALA A 1 573 ? -42.139 25.253 -6.425 1.00 81.38 573 ALA A O 1
ATOM 4536 N N . HIS A 1 574 ? -40.466 23.936 -5.656 1.00 79.44 574 HIS A N 1
ATOM 4537 C CA . HIS A 1 574 ? -41.018 23.593 -4.350 1.00 79.44 574 HIS A CA 1
ATOM 4538 C C . HIS A 1 574 ? -40.816 24.690 -3.286 1.00 79.44 574 HIS A C 1
ATOM 4540 O O . HIS A 1 574 ? -41.375 24.584 -2.201 1.00 79.44 574 HIS A O 1
ATOM 4546 N N . LEU A 1 575 ? -40.069 25.756 -3.595 1.00 82.56 575 LEU A N 1
ATOM 4547 C CA . LEU A 1 575 ? -39.790 26.872 -2.688 1.00 82.56 575 LEU A CA 1
ATOM 4548 C C . LEU A 1 575 ? -40.594 28.126 -3.070 1.00 82.56 575 LEU A C 1
ATOM 4550 O O . LEU A 1 575 ? -40.948 28.345 -4.236 1.00 82.56 575 LEU A O 1
ATOM 4554 N N . ASN A 1 576 ? -40.899 28.947 -2.070 1.00 82.12 576 ASN A N 1
ATOM 4555 C CA . ASN A 1 576 ? -41.401 30.312 -2.199 1.00 82.12 576 ASN A CA 1
ATOM 4556 C C . ASN A 1 576 ? -40.255 31.279 -2.550 1.00 82.12 576 ASN A C 1
ATOM 4558 O O . ASN A 1 576 ? -39.079 30.925 -2.486 1.00 82.12 576 ASN A O 1
ATOM 4562 N N . ALA A 1 577 ? -40.589 32.521 -2.916 1.00 76.94 577 ALA A N 1
ATOM 4563 C CA . ALA A 1 577 ? -39.595 33.542 -3.272 1.00 76.94 577 ALA A CA 1
ATOM 4564 C C . ALA A 1 577 ? -38.671 33.945 -2.103 1.00 76.94 577 ALA A C 1
ATOM 4566 O O . ALA A 1 577 ? -37.593 34.480 -2.338 1.00 76.94 577 ALA A O 1
ATOM 4567 N N . ASP A 1 578 ? -39.087 33.679 -0.864 1.00 75.00 578 ASP A N 1
ATOM 4568 C CA . ASP A 1 578 ? -38.324 33.891 0.371 1.00 75.00 578 ASP A CA 1
ATOM 4569 C C . ASP A 1 578 ? -37.510 32.654 0.808 1.00 75.00 578 ASP A C 1
ATOM 4571 O O . ASP A 1 578 ? -36.867 32.684 1.853 1.00 75.00 578 ASP A O 1
ATOM 4575 N N . GLY A 1 579 ? -37.539 31.565 0.026 1.00 69.31 579 GLY A N 1
ATOM 4576 C CA . GLY A 1 579 ? -36.840 30.311 0.323 1.00 69.31 579 GLY A CA 1
ATOM 4577 C C . GLY A 1 579 ? -37.598 29.345 1.240 1.00 69.31 579 GLY A C 1
ATOM 4578 O O . GLY A 1 579 ? -37.120 28.236 1.462 1.00 69.31 579 GLY A O 1
ATOM 4579 N N . SER A 1 580 ? -38.786 29.702 1.741 1.00 78.94 580 SER A N 1
ATOM 4580 C CA . SER A 1 580 ? -39.610 28.780 2.535 1.00 78.94 580 SER A CA 1
ATOM 4581 C C . SER A 1 580 ? -40.264 27.699 1.652 1.00 78.94 580 SER A C 1
ATOM 4583 O O . SER A 1 580 ? -40.632 27.984 0.508 1.00 78.94 580 SER A O 1
ATOM 4585 N N . PRO A 1 581 ? -40.441 26.450 2.123 1.00 81.12 581 PRO A N 1
ATOM 4586 C CA . PRO A 1 581 ? -41.076 25.410 1.321 1.00 81.12 581 PRO A CA 1
ATOM 4587 C C . PRO A 1 581 ? -42.565 25.703 1.094 1.00 81.12 581 PRO A C 1
ATOM 4589 O O . PRO A 1 581 ? -43.308 26.040 2.019 1.00 81.12 581 PRO A O 1
ATOM 4592 N N . LYS A 1 582 ? -43.031 25.539 -0.148 1.00 84.56 582 LYS A N 1
ATOM 4593 C CA . LYS A 1 582 ? -44.458 25.597 -0.490 1.00 84.56 582 LYS A CA 1
ATOM 4594 C C . LYS A 1 582 ? -45.181 24.455 0.201 1.00 84.56 582 LYS A C 1
ATOM 4596 O O . LYS A 1 582 ? -44.736 23.320 0.124 1.00 84.56 582 LYS A O 1
ATOM 4601 N N . ILE A 1 583 ? -46.314 24.732 0.834 1.00 83.94 583 ILE A N 1
ATOM 4602 C CA . ILE A 1 583 ? -47.128 23.691 1.469 1.00 83.94 583 ILE A CA 1
ATOM 4603 C C . ILE A 1 583 ? -48.116 23.134 0.445 1.00 83.94 583 ILE A C 1
ATOM 4605 O O . ILE A 1 583 ? -48.860 23.887 -0.194 1.00 83.94 583 ILE A O 1
ATOM 4609 N N . ASP A 1 584 ? -48.138 21.810 0.294 1.00 79.06 584 ASP A N 1
ATOM 4610 C CA . ASP A 1 584 ? -49.152 21.124 -0.496 1.00 79.06 584 ASP A CA 1
ATOM 4611 C C . ASP A 1 584 ? -50.507 21.245 0.216 1.00 79.06 584 ASP A C 1
ATOM 4613 O O . ASP A 1 584 ? -50.719 20.741 1.322 1.00 79.06 584 ASP A O 1
ATOM 4617 N N . ARG A 1 585 ? -51.451 21.923 -0.443 1.00 76.38 585 ARG A N 1
ATOM 4618 C CA . ARG A 1 585 ? -52.791 22.196 0.091 1.00 76.38 585 ARG A CA 1
ATOM 4619 C C . ARG A 1 585 ? -53.602 20.929 0.382 1.00 76.38 585 ARG A C 1
ATOM 4621 O O . ARG A 1 585 ? -54.581 21.020 1.115 1.00 76.38 585 ARG A O 1
ATOM 4628 N N . ARG A 1 586 ? -53.245 19.775 -0.196 1.00 78.25 586 ARG A N 1
ATOM 4629 C CA . ARG A 1 586 ? -53.982 18.512 -0.036 1.00 78.25 586 ARG A CA 1
ATOM 4630 C C . ARG A 1 586 ? -53.466 17.656 1.119 1.00 78.25 586 ARG A C 1
ATOM 4632 O O . ARG A 1 586 ? -54.251 16.922 1.708 1.00 78.25 586 ARG A O 1
ATOM 4639 N N . THR A 1 587 ? -52.171 17.719 1.418 1.00 77.94 587 THR A N 1
ATOM 4640 C CA . THR A 1 587 ? -51.530 16.888 2.455 1.00 77.94 587 THR A CA 1
ATOM 4641 C C . THR A 1 587 ? -51.110 17.687 3.685 1.00 77.94 587 THR A C 1
ATOM 4643 O O . THR A 1 587 ? -50.814 17.091 4.716 1.00 77.94 587 THR A O 1
ATOM 4646 N N . GLY A 1 588 ? -51.076 19.023 3.597 1.00 78.19 588 GLY A N 1
ATOM 4647 C CA . GLY A 1 588 ? -50.589 19.899 4.664 1.00 78.19 588 GLY A CA 1
ATOM 4648 C C . GLY A 1 588 ? -49.076 19.814 4.890 1.00 78.1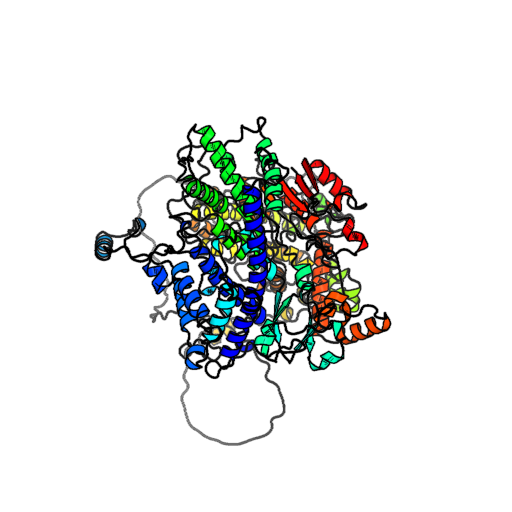9 588 GLY A C 1
ATOM 4649 O O . GLY A 1 588 ? -48.570 20.423 5.828 1.00 78.19 588 GLY A O 1
ATOM 4650 N N . GLN A 1 589 ? -48.352 19.072 4.046 1.00 78.31 589 GLN A N 1
ATOM 4651 C CA . GLN A 1 589 ? -46.909 18.868 4.148 1.00 78.31 589 GLN A CA 1
ATOM 4652 C C . GLN A 1 589 ? -46.137 19.763 3.165 1.00 78.31 589 GLN A C 1
ATOM 4654 O O . GLN A 1 589 ? -46.697 20.183 2.145 1.00 78.31 589 GLN A O 1
ATOM 4659 N N . PRO A 1 590 ? -44.850 20.048 3.436 1.00 79.81 590 PRO A N 1
ATOM 4660 C CA . PRO A 1 590 ? -43.953 20.675 2.471 1.00 79.81 590 PRO A CA 1
ATOM 4661 C C . PRO A 1 590 ? -43.963 19.934 1.130 1.00 79.81 590 PRO A C 1
ATOM 4663 O O . PRO A 1 590 ? -43.876 18.707 1.075 1.00 79.81 590 PRO A O 1
ATOM 4666 N N . GLN A 1 591 ? -44.063 20.678 0.034 1.00 79.75 591 GLN A N 1
ATOM 4667 C CA . GLN A 1 591 ? -43.968 20.142 -1.312 1.00 79.75 591 GLN A CA 1
ATOM 4668 C C . GLN A 1 591 ? -42.561 19.569 -1.514 1.00 79.75 591 GLN A C 1
ATOM 4670 O O . GLN A 1 591 ? -41.568 20.263 -1.307 1.00 79.75 591 GLN A O 1
ATOM 4675 N N . LYS A 1 592 ? -42.472 18.301 -1.929 1.00 78.94 592 LYS A N 1
ATOM 4676 C CA . LYS A 1 592 ? -41.186 17.637 -2.173 1.00 78.94 592 LYS A CA 1
ATOM 4677 C C . LYS A 1 592 ? -40.471 18.261 -3.377 1.00 78.94 592 LYS A C 1
ATOM 4679 O O . LYS A 1 592 ? -41.111 18.590 -4.383 1.00 78.94 592 LYS A O 1
ATOM 4684 N N . GLU A 1 593 ? -39.149 18.396 -3.285 1.00 82.81 593 GLU A N 1
ATOM 4685 C CA . GLU A 1 593 ? -38.311 18.810 -4.412 1.00 82.81 593 GLU A CA 1
ATOM 4686 C C . GLU A 1 593 ? -38.493 17.839 -5.595 1.00 82.81 593 GLU A C 1
ATOM 4688 O O . GLU A 1 593 ? -38.558 16.619 -5.421 1.00 82.81 593 GLU A O 1
ATOM 4693 N N . ARG A 1 594 ? -38.635 18.377 -6.815 1.00 83.69 594 ARG A N 1
ATOM 4694 C CA . ARG A 1 594 ? -38.744 17.551 -8.027 1.00 83.69 594 ARG A CA 1
ATOM 4695 C C . ARG A 1 594 ? -37.387 16.946 -8.374 1.00 83.69 594 ARG A C 1
ATOM 4697 O O . ARG A 1 594 ? -36.363 17.604 -8.206 1.00 83.69 594 ARG A O 1
ATOM 4704 N N . ALA A 1 595 ? -37.413 15.745 -8.954 1.00 85.56 595 ALA A N 1
ATOM 4705 C CA . ALA A 1 595 ? -36.217 15.066 -9.436 1.00 85.56 595 ALA A CA 1
ATOM 4706 C C . ALA A 1 595 ? -35.388 15.974 -10.365 1.00 85.56 595 ALA A C 1
ATOM 4708 O O . ALA A 1 595 ? -35.904 16.558 -11.320 1.00 85.56 595 ALA A O 1
ATOM 4709 N N . SER A 1 596 ? -34.108 16.103 -10.045 1.00 91.56 596 SER A N 1
ATOM 4710 C CA . SER A 1 596 ? -33.093 16.882 -10.748 1.00 91.56 596 SER A CA 1
ATOM 4711 C C . SER A 1 596 ? -31.719 16.239 -10.531 1.00 91.56 596 SER A C 1
ATOM 4713 O O . SER A 1 596 ? -31.585 15.321 -9.719 1.00 91.56 596 SER A O 1
ATOM 4715 N N . GLN A 1 597 ? -30.682 16.711 -11.224 1.00 93.94 597 GLN A N 1
ATOM 4716 C CA . GLN A 1 597 ? -29.319 16.207 -11.006 1.00 93.94 597 GLN A CA 1
ATOM 4717 C C . GLN A 1 597 ? -28.868 16.412 -9.554 1.00 93.94 597 GLN A C 1
ATOM 4719 O O . GLN A 1 597 ? -28.258 15.522 -8.968 1.00 93.94 597 GLN A O 1
ATOM 4724 N N . PHE A 1 598 ? -29.224 17.550 -8.950 1.00 94.06 598 PHE A N 1
ATOM 4725 C CA . PHE A 1 598 ? -28.929 17.821 -7.546 1.00 94.06 598 PHE A CA 1
ATOM 4726 C C . PHE A 1 598 ? -29.612 16.825 -6.598 1.00 94.06 598 PHE A C 1
ATOM 4728 O O . PHE A 1 598 ? -28.948 16.273 -5.726 1.00 94.06 598 PHE A O 1
ATOM 4735 N N . THR A 1 599 ? -30.907 16.535 -6.780 1.00 92.31 599 THR A N 1
ATOM 4736 C CA . THR A 1 599 ? -31.593 15.572 -5.899 1.00 92.31 599 THR A CA 1
ATOM 4737 C C . THR A 1 599 ? -31.033 14.161 -6.058 1.00 92.31 599 THR A C 1
ATOM 4739 O O . THR A 1 599 ? -30.885 13.473 -5.059 1.00 92.31 599 THR A O 1
ATOM 4742 N N . ARG A 1 600 ? -30.651 13.747 -7.280 1.00 94.75 600 ARG A N 1
ATOM 4743 C CA . ARG A 1 600 ? -29.986 12.450 -7.522 1.00 94.75 600 ARG A CA 1
ATOM 4744 C C . ARG A 1 600 ? -28.654 12.349 -6.766 1.00 94.75 600 ARG A C 1
ATOM 4746 O O . ARG A 1 600 ? -28.388 11.323 -6.145 1.00 94.75 600 ARG A O 1
ATOM 4753 N N . LEU A 1 601 ? -27.854 13.421 -6.768 1.00 95.75 601 LEU A N 1
ATOM 4754 C CA . LEU A 1 601 ? -26.594 13.519 -6.015 1.00 95.75 601 LEU A CA 1
ATOM 4755 C C . LEU A 1 601 ? -26.812 13.462 -4.498 1.00 95.75 601 LEU A C 1
ATOM 4757 O O . LEU A 1 601 ? -26.139 12.699 -3.810 1.00 95.75 601 LEU A O 1
ATOM 4761 N N . HIS A 1 602 ? -27.757 14.248 -3.980 1.00 92.56 602 HIS A N 1
ATOM 4762 C CA . HIS A 1 602 ? -28.115 14.239 -2.562 1.00 92.56 602 HIS A CA 1
ATOM 4763 C C . HIS A 1 602 ? -28.631 12.864 -2.109 1.00 92.56 602 HIS A C 1
ATOM 4765 O O . HIS A 1 602 ? -28.173 12.330 -1.100 1.00 92.56 602 HIS A O 1
ATOM 4771 N N . ASP A 1 603 ? -29.531 12.246 -2.876 1.00 93.75 603 ASP A N 1
ATOM 4772 C CA . ASP A 1 603 ? -30.044 10.914 -2.560 1.00 93.75 603 ASP A CA 1
ATOM 4773 C C . ASP A 1 603 ? -28.922 9.863 -2.642 1.00 93.75 603 ASP A C 1
ATOM 4775 O O . ASP A 1 603 ? -28.863 8.944 -1.826 1.00 93.75 603 ASP A O 1
ATOM 4779 N N . ALA A 1 604 ? -27.978 9.992 -3.585 1.00 96.44 604 ALA A N 1
ATOM 4780 C CA . ALA A 1 604 ? -26.786 9.139 -3.644 1.00 96.44 604 ALA A CA 1
ATOM 4781 C C . ALA A 1 604 ? -25.896 9.304 -2.402 1.00 96.44 604 ALA A C 1
ATOM 4783 O O . ALA A 1 604 ? -25.393 8.306 -1.895 1.00 96.44 604 ALA A O 1
ATOM 4784 N N . ALA A 1 605 ? -25.755 10.522 -1.867 1.00 96.81 605 ALA A N 1
ATOM 4785 C CA . ALA A 1 605 ? -25.006 10.771 -0.636 1.00 96.81 605 ALA A CA 1
ATOM 4786 C C . ALA A 1 605 ? -25.643 10.082 0.579 1.00 96.81 605 ALA A C 1
ATOM 4788 O O . ALA A 1 605 ? -24.954 9.374 1.308 1.00 96.81 605 ALA A O 1
ATOM 4789 N N . ARG A 1 606 ? -26.968 10.190 0.746 1.00 94.69 606 ARG A N 1
ATOM 4790 C CA . ARG A 1 606 ? -27.695 9.478 1.813 1.00 94.69 606 ARG A CA 1
ATOM 4791 C C . ARG A 1 606 ? -27.517 7.957 1.719 1.00 94.69 606 ARG A C 1
ATOM 4793 O O . ARG A 1 606 ? -27.298 7.296 2.729 1.00 94.69 606 ARG A O 1
ATOM 4800 N N . ARG A 1 607 ? -27.598 7.396 0.510 1.00 95.38 607 ARG A N 1
ATOM 4801 C CA . ARG A 1 607 ? -27.414 5.953 0.278 1.00 95.38 607 ARG A CA 1
ATOM 4802 C C . ARG A 1 607 ? -25.972 5.506 0.514 1.00 95.38 607 ARG A C 1
ATOM 4804 O O . ARG A 1 607 ? -25.763 4.432 1.069 1.00 95.38 607 ARG A O 1
ATOM 4811 N N . ALA A 1 608 ? -24.991 6.337 0.159 1.00 96.00 608 ALA A N 1
ATOM 4812 C CA . ALA A 1 608 ? -23.590 6.075 0.466 1.00 96.00 608 ALA A CA 1
ATOM 4813 C C . ALA A 1 608 ? -23.358 5.960 1.981 1.00 96.00 608 ALA A C 1
ATOM 4815 O O . ALA A 1 608 ? -22.701 5.021 2.413 1.00 96.00 608 ALA A O 1
ATOM 4816 N N . GLU A 1 609 ? -23.951 6.848 2.784 1.00 94.56 609 GLU A N 1
ATOM 4817 C CA . GLU A 1 609 ? -23.881 6.794 4.253 1.00 94.56 609 GLU A CA 1
ATOM 4818 C C . GLU A 1 609 ? -24.505 5.518 4.826 1.00 94.56 609 GLU A C 1
ATOM 4820 O O . GLU A 1 609 ? -23.934 4.889 5.719 1.00 94.56 609 GLU A O 1
ATOM 4825 N N . PHE A 1 610 ? -25.643 5.085 4.276 1.00 93.81 610 PHE A N 1
ATOM 4826 C CA . PHE A 1 610 ? -26.253 3.815 4.662 1.00 93.81 610 PHE A CA 1
ATOM 4827 C C . PHE A 1 610 ? -25.332 2.623 4.353 1.00 93.81 610 PHE A C 1
ATOM 4829 O O . PHE A 1 610 ? -25.073 1.797 5.231 1.00 93.81 610 PHE A O 1
ATOM 4836 N N . LEU A 1 611 ? -24.776 2.549 3.139 1.00 94.19 611 LEU A N 1
ATOM 4837 C CA . LEU A 1 611 ? -23.814 1.500 2.783 1.00 94.19 611 LEU A CA 1
ATOM 4838 C C . LEU A 1 611 ? -22.575 1.546 3.684 1.00 94.19 611 LEU A C 1
ATOM 4840 O O . LEU A 1 611 ? -22.088 0.499 4.099 1.00 94.19 611 LEU A O 1
ATOM 4844 N N . TRP A 1 612 ? -22.108 2.740 4.052 1.00 94.38 612 TRP A N 1
ATOM 4845 C CA . TRP A 1 612 ? -20.977 2.911 4.964 1.00 94.38 612 TRP A CA 1
ATOM 4846 C C . TRP A 1 612 ? -21.276 2.326 6.345 1.00 94.38 612 TRP A C 1
ATOM 4848 O O . TRP A 1 612 ? -20.425 1.655 6.923 1.00 94.38 612 TRP A O 1
ATOM 4858 N N . SER A 1 613 ? -22.497 2.518 6.855 1.00 93.50 613 SER A N 1
ATOM 4859 C CA . SER A 1 613 ? -22.927 1.908 8.119 1.00 93.50 613 SER A CA 1
ATOM 4860 C C . SER A 1 613 ? -22.981 0.377 8.049 1.00 93.50 613 SER A C 1
ATOM 4862 O O . SER A 1 613 ? -22.601 -0.283 9.014 1.00 93.50 613 SER A O 1
ATOM 4864 N N . CYS A 1 614 ? -23.339 -0.196 6.891 1.00 92.94 614 CYS A N 1
ATOM 4865 C CA . CYS A 1 614 ? -23.251 -1.643 6.663 1.00 92.94 614 CYS A CA 1
ATOM 4866 C C . CYS A 1 614 ? -21.792 -2.118 6.712 1.00 92.94 614 CYS A C 1
ATOM 4868 O O . CYS A 1 614 ? -21.498 -3.111 7.369 1.00 92.94 614 CYS A O 1
ATOM 4870 N N . VAL A 1 615 ? -20.865 -1.376 6.089 1.00 94.00 615 VAL A N 1
ATOM 4871 C CA . VAL A 1 615 ? -19.424 -1.687 6.139 1.00 94.00 615 VAL A CA 1
ATOM 4872 C C . VAL A 1 615 ? -18.901 -1.662 7.573 1.00 94.00 615 VAL A C 1
ATOM 4874 O O . VAL A 1 615 ? -18.210 -2.593 7.975 1.00 94.00 615 VAL A O 1
ATOM 4877 N N . VAL A 1 616 ? -19.250 -0.635 8.356 1.00 93.75 616 VAL A N 1
ATOM 4878 C CA . VAL A 1 616 ? -18.857 -0.545 9.772 1.00 93.75 616 VAL A CA 1
ATOM 4879 C C . VAL A 1 616 ? -19.382 -1.750 10.552 1.00 93.75 616 VAL A C 1
ATOM 4881 O O . VAL A 1 616 ? -18.598 -2.395 11.244 1.00 93.75 616 VAL A O 1
ATOM 4884 N N . LYS A 1 617 ? -20.667 -2.099 10.395 1.00 92.56 617 LYS A N 1
ATOM 4885 C CA . LYS A 1 617 ? -21.263 -3.254 11.082 1.00 92.56 617 LYS A CA 1
ATOM 4886 C C . LYS A 1 617 ? -20.598 -4.570 10.677 1.00 92.56 617 LYS A C 1
ATOM 4888 O O . LYS A 1 617 ? -20.302 -5.400 11.532 1.00 92.56 617 LYS A O 1
ATOM 4893 N N . ARG A 1 618 ? -20.310 -4.754 9.386 1.00 91.69 618 ARG A N 1
ATOM 4894 C CA . ARG A 1 618 ? -19.613 -5.945 8.894 1.00 91.69 618 ARG A CA 1
ATOM 4895 C C . ARG A 1 618 ? -18.204 -6.043 9.471 1.00 91.69 618 ARG A C 1
ATOM 4897 O O . ARG A 1 618 ? -17.837 -7.105 9.955 1.00 91.69 618 ARG A O 1
ATOM 4904 N N . MET A 1 619 ? -17.442 -4.945 9.475 1.00 91.50 619 MET A N 1
ATOM 4905 C CA . MET A 1 619 ? -16.107 -4.898 10.081 1.00 91.50 619 MET A CA 1
ATOM 4906 C C . MET A 1 619 ? -16.147 -5.195 11.583 1.00 91.50 619 MET A C 1
ATOM 4908 O O . MET A 1 619 ? -15.306 -5.946 12.058 1.00 91.50 619 MET A O 1
ATOM 4912 N N . GLU A 1 620 ? -17.125 -4.662 12.319 1.00 90.25 620 GLU A N 1
ATOM 4913 C CA . GLU A 1 620 ? -17.322 -4.949 13.747 1.00 90.25 620 GLU A CA 1
ATOM 4914 C C . GLU A 1 620 ? -17.507 -6.455 14.003 1.00 90.25 620 GLU A C 1
ATOM 4916 O O . GLU A 1 620 ? -16.805 -7.041 14.831 1.00 90.25 620 GLU A O 1
ATOM 4921 N N . LEU A 1 621 ? -18.420 -7.094 13.262 1.00 87.56 621 LEU A N 1
ATOM 4922 C CA . LEU A 1 621 ? -18.686 -8.531 13.376 1.00 87.56 621 LEU A CA 1
ATOM 4923 C C . LEU A 1 621 ? -17.472 -9.363 12.944 1.00 87.56 621 LEU A C 1
ATOM 4925 O O . LEU A 1 621 ? -17.089 -10.293 13.650 1.00 87.56 621 LEU A O 1
ATOM 4929 N N . SER A 1 622 ? -16.824 -8.988 11.836 1.00 87.00 622 SER A N 1
ATOM 4930 C CA . SER A 1 622 ? -15.606 -9.640 11.350 1.00 87.00 622 SER A CA 1
ATOM 4931 C C . SER A 1 622 ? -14.482 -9.588 12.385 1.00 87.00 622 SER A C 1
ATOM 4933 O O . SER A 1 622 ? -13.910 -10.627 12.691 1.00 87.00 622 SER A O 1
ATOM 4935 N N . GLU A 1 623 ? -14.197 -8.422 12.971 1.00 84.62 623 GLU A N 1
ATOM 4936 C CA . GLU A 1 623 ? -13.186 -8.257 14.029 1.00 84.62 623 GLU A CA 1
ATOM 4937 C C . GLU A 1 623 ? -13.499 -9.110 15.262 1.00 84.62 623 GLU A C 1
ATOM 4939 O O . GLU A 1 623 ? -12.600 -9.703 15.859 1.00 84.62 623 GLU A O 1
ATOM 4944 N N . ARG A 1 624 ? -14.778 -9.214 15.639 1.00 81.69 624 ARG A N 1
ATOM 4945 C CA . ARG A 1 624 ? -15.210 -10.047 16.765 1.00 81.69 624 ARG A CA 1
ATOM 4946 C C . ARG A 1 624 ? -15.006 -11.541 16.492 1.00 81.69 624 ARG A C 1
ATOM 4948 O O . ARG A 1 624 ? -14.572 -12.251 17.394 1.00 81.69 624 ARG A O 1
ATOM 4955 N N . GLU A 1 625 ? -15.301 -12.014 15.283 1.00 78.75 625 GLU A N 1
ATOM 4956 C CA . GLU A 1 625 ? -15.214 -13.437 14.913 1.00 78.75 625 GLU A CA 1
ATOM 4957 C C . GLU A 1 625 ? -13.782 -13.926 14.644 1.00 78.75 625 GLU A C 1
ATOM 4959 O O . GLU A 1 625 ? -13.475 -15.096 14.882 1.00 78.75 625 GLU A O 1
ATOM 4964 N N . ILE A 1 626 ? -12.883 -13.052 14.176 1.00 77.06 626 ILE A N 1
ATOM 4965 C CA . ILE A 1 626 ? -11.471 -13.419 13.958 1.00 77.06 626 ILE A CA 1
ATOM 4966 C C . ILE A 1 626 ? -10.599 -13.248 15.204 1.00 77.06 626 ILE A C 1
ATOM 4968 O O . ILE A 1 626 ? -9.433 -13.669 15.205 1.00 77.06 626 ILE A O 1
ATOM 4972 N N . ALA A 1 627 ? -11.118 -12.564 16.226 1.00 76.25 627 ALA A N 1
ATOM 4973 C CA . ALA A 1 627 ? -10.341 -12.187 17.387 1.00 76.25 627 ALA A CA 1
ATOM 4974 C C . ALA A 1 627 ? -9.708 -13.408 18.067 1.00 76.25 627 ALA A C 1
ATOM 4976 O O . ALA A 1 627 ? -10.293 -14.481 18.186 1.00 76.25 627 ALA A O 1
ATOM 4977 N N . ARG A 1 628 ? -8.476 -13.252 18.549 1.00 74.06 628 ARG A N 1
ATOM 4978 C CA . ARG A 1 628 ? -7.791 -14.295 19.311 1.00 74.06 628 ARG A CA 1
ATOM 4979 C C . ARG A 1 628 ? -7.844 -14.000 20.798 1.00 74.06 628 ARG A C 1
ATOM 4981 O O . ARG A 1 628 ? -7.461 -12.908 21.224 1.00 74.06 628 ARG A O 1
ATOM 4988 N N . ARG A 1 629 ? -8.237 -15.016 21.572 1.00 78.31 629 ARG A N 1
ATOM 4989 C CA . ARG A 1 629 ? -8.077 -15.020 23.023 1.00 78.31 629 ARG A CA 1
ATOM 4990 C C . ARG A 1 629 ? -6.588 -15.060 23.348 1.00 78.31 629 ARG A C 1
ATOM 4992 O O . ARG A 1 629 ? -5.902 -16.027 23.028 1.00 78.31 629 ARG A O 1
ATOM 4999 N N . ILE A 1 630 ? -6.111 -14.004 23.991 1.00 84.44 630 ILE A N 1
ATOM 5000 C CA . ILE A 1 630 ? -4.745 -13.889 24.493 1.00 84.44 630 ILE A CA 1
ATOM 5001 C C . ILE A 1 630 ? -4.856 -13.556 25.973 1.00 84.44 630 ILE A C 1
ATOM 5003 O O . ILE A 1 630 ? -5.521 -12.590 26.347 1.00 84.44 630 ILE A O 1
ATOM 5007 N N . ASP A 1 631 ? -4.243 -14.391 26.805 1.00 86.44 631 ASP A N 1
ATOM 5008 C CA . ASP A 1 631 ? -4.252 -14.228 28.256 1.00 86.44 631 ASP A CA 1
ATOM 5009 C C . ASP A 1 631 ? -3.229 -13.163 28.663 1.00 86.44 631 ASP A C 1
ATOM 5011 O O . ASP A 1 631 ? -2.051 -13.444 28.878 1.00 86.44 631 ASP A O 1
ATOM 5015 N N . VAL A 1 632 ? -3.660 -11.905 28.660 1.00 90.94 632 VAL A N 1
ATOM 5016 C CA . VAL A 1 632 ? -2.797 -10.771 28.983 1.00 90.94 632 VAL A CA 1
ATOM 5017 C C . VAL A 1 632 ? -2.611 -10.692 30.498 1.00 90.94 632 VAL A C 1
ATOM 5019 O O . VAL A 1 632 ? -3.584 -10.624 31.249 1.00 90.94 632 VAL A O 1
ATOM 5022 N N . TRP A 1 633 ? -1.356 -10.651 30.959 1.00 92.81 633 TRP A N 1
ATOM 5023 C CA . TRP A 1 633 ? -1.037 -10.674 32.386 1.00 92.81 633 TRP A CA 1
ATOM 5024 C C . TRP A 1 633 ? -1.826 -9.639 33.194 1.00 92.81 633 TRP A C 1
ATOM 5026 O O . TRP A 1 633 ? -1.770 -8.432 32.931 1.00 92.81 633 TRP A O 1
ATOM 5036 N N . GLY A 1 634 ? -2.536 -10.125 34.212 1.00 89.81 634 GLY A N 1
ATOM 5037 C CA . GLY A 1 634 ? -3.307 -9.295 35.129 1.00 89.81 634 GLY A CA 1
ATOM 5038 C C . GLY A 1 634 ? -4.554 -8.655 34.516 1.00 89.81 634 GLY A C 1
ATOM 5039 O O . GLY A 1 634 ? -5.134 -7.801 35.177 1.00 89.81 634 GLY A O 1
ATOM 5040 N N . ALA A 1 635 ? -4.967 -9.020 33.302 1.00 88.56 635 ALA A N 1
ATOM 5041 C CA . ALA A 1 635 ? -6.157 -8.493 32.644 1.00 88.56 635 ALA A CA 1
ATOM 5042 C C . ALA A 1 635 ? -7.291 -9.529 32.707 1.00 88.56 635 ALA A C 1
ATOM 5044 O O . ALA A 1 635 ? -7.366 -10.427 31.873 1.00 88.56 635 ALA A O 1
ATOM 5045 N N . ASP A 1 636 ? -8.151 -9.427 33.722 1.00 83.50 636 ASP A N 1
ATOM 5046 C CA . ASP A 1 636 ? -9.302 -10.322 33.881 1.00 83.50 636 ASP A CA 1
ATOM 5047 C C . ASP A 1 636 ? -10.495 -9.785 33.072 1.00 83.50 636 ASP A C 1
ATOM 5049 O O . ASP A 1 636 ? -10.999 -8.717 33.415 1.00 83.50 636 ASP A O 1
ATOM 5053 N N . PRO A 1 637 ? -10.988 -10.482 32.033 1.00 76.81 637 PRO A N 1
ATOM 5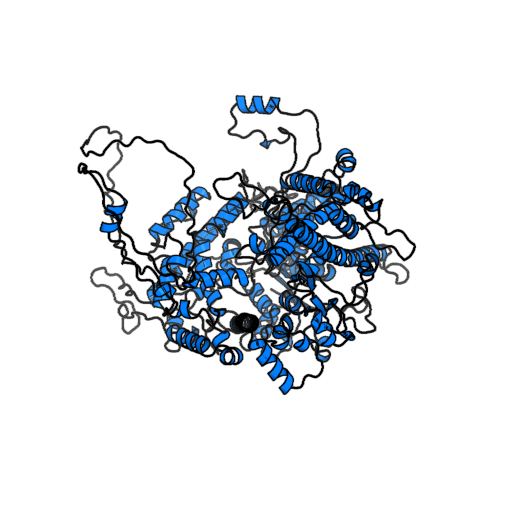054 C CA . PRO A 1 637 ? -12.133 -10.015 31.248 1.00 76.81 637 PRO A CA 1
ATOM 5055 C C . PRO A 1 637 ? -13.442 -9.932 32.040 1.00 76.81 637 PRO A C 1
ATOM 5057 O O . PRO A 1 637 ? -14.380 -9.283 31.580 1.00 76.81 637 PRO A O 1
ATOM 5060 N N . ALA A 1 638 ? -13.539 -10.592 33.201 1.00 81.44 638 ALA A N 1
ATOM 5061 C CA . ALA A 1 638 ? -14.686 -10.434 34.092 1.00 81.44 638 ALA A CA 1
ATOM 5062 C C . ALA A 1 638 ? -14.730 -9.037 34.738 1.00 81.44 638 ALA A C 1
ATOM 5064 O O . ALA A 1 638 ? -15.790 -8.605 35.198 1.00 81.44 638 ALA A O 1
ATOM 5065 N N . ASP A 1 639 ? -13.601 -8.323 34.766 1.00 84.31 639 ASP A N 1
ATOM 5066 C CA . ASP A 1 639 ? -13.545 -6.918 35.146 1.00 84.31 639 ASP A CA 1
ATOM 5067 C C . ASP A 1 639 ? -14.099 -6.053 33.994 1.00 84.31 639 ASP A C 1
ATOM 5069 O O . ASP A 1 639 ? -13.546 -6.081 32.888 1.00 84.31 639 ASP A O 1
ATOM 5073 N N . PRO A 1 640 ? -15.156 -5.243 34.221 1.00 82.75 640 PRO A N 1
ATOM 5074 C CA . PRO A 1 640 ? -15.712 -4.345 33.207 1.00 82.75 640 PRO A CA 1
ATOM 5075 C C . PRO A 1 640 ? -14.680 -3.424 32.548 1.00 82.75 640 PRO A C 1
ATOM 5077 O O . PRO A 1 640 ? -14.872 -2.985 31.417 1.00 82.75 640 PRO A O 1
ATOM 5080 N N . GLU A 1 641 ? -13.582 -3.122 33.236 1.00 84.19 641 GLU A N 1
ATOM 5081 C CA . GLU A 1 641 ? -12.484 -2.336 32.691 1.00 84.19 641 GLU A CA 1
ATOM 5082 C C . GLU A 1 641 ? -11.727 -3.046 31.557 1.00 84.19 641 GLU A C 1
ATOM 5084 O O . GLU A 1 641 ? -11.269 -2.405 30.609 1.00 84.19 641 GLU A O 1
ATOM 5089 N N . TYR A 1 642 ? -11.604 -4.368 31.644 1.00 84.06 642 TYR A N 1
ATOM 5090 C CA . TYR A 1 642 ? -10.912 -5.207 30.667 1.00 84.06 642 TYR A CA 1
ATOM 5091 C C . TYR A 1 642 ? -11.887 -5.913 29.720 1.00 84.06 642 TYR A C 1
ATOM 5093 O O . TYR A 1 642 ? -11.468 -6.740 28.915 1.00 84.06 642 TYR A O 1
ATOM 5101 N N . ALA A 1 643 ? -13.162 -5.512 29.711 1.00 78.50 643 ALA A N 1
ATOM 5102 C CA . ALA A 1 643 ? -14.157 -5.974 28.741 1.00 78.50 643 ALA A CA 1
ATOM 5103 C C . ALA A 1 643 ? -13.778 -5.661 27.275 1.00 78.50 643 ALA A C 1
ATOM 5105 O O . ALA A 1 643 ? -14.370 -6.205 26.348 1.00 78.50 643 ALA A O 1
ATOM 5106 N N . VAL A 1 644 ? -12.777 -4.796 27.051 1.00 75.38 644 VAL A N 1
ATOM 5107 C CA . VAL A 1 644 ? -12.176 -4.549 25.729 1.00 75.38 644 VAL A CA 1
ATOM 5108 C C . VAL A 1 644 ? -11.459 -5.783 25.163 1.00 75.38 644 VAL A C 1
ATOM 5110 O O . VAL A 1 644 ? -11.305 -5.888 23.945 1.00 75.38 644 VAL A O 1
ATOM 5113 N N . LEU A 1 645 ? -11.033 -6.718 26.022 1.00 78.69 645 LEU A N 1
ATOM 5114 C CA . LEU A 1 645 ? -10.392 -7.958 25.602 1.00 78.69 645 LEU A CA 1
ATOM 5115 C C . LEU A 1 645 ? -11.370 -8.804 24.781 1.00 78.69 645 LEU A C 1
ATOM 5117 O O . LEU A 1 645 ? -12.445 -9.184 25.238 1.00 78.69 645 LEU A O 1
ATOM 5121 N N . ARG A 1 646 ? -10.973 -9.143 23.556 1.00 72.06 646 ARG A N 1
ATOM 5122 C CA . ARG A 1 646 ? -11.794 -9.926 22.628 1.00 72.06 646 ARG A CA 1
ATOM 5123 C C . ARG A 1 646 ? -11.639 -11.431 22.909 1.00 72.06 646 ARG A C 1
ATOM 5125 O O . ARG A 1 646 ? -10.556 -11.979 22.706 1.00 72.06 646 ARG A O 1
ATOM 5132 N N . TRP A 1 647 ? -12.690 -12.095 23.398 1.00 67.19 647 TRP A N 1
ATOM 5133 C CA . TRP A 1 647 ? -12.700 -13.532 23.738 1.00 67.19 647 TRP A CA 1
ATOM 5134 C C . TRP A 1 647 ? -13.830 -14.268 22.990 1.00 67.19 647 TRP A C 1
ATOM 5136 O O . TRP A 1 647 ? -14.867 -14.547 23.590 1.00 67.19 647 TRP A O 1
ATOM 5146 N N . PRO A 1 648 ? -13.683 -14.557 21.685 1.00 66.25 648 PRO A N 1
ATOM 5147 C CA . PRO A 1 648 ? -14.695 -15.336 20.978 1.00 66.25 648 PRO A CA 1
ATOM 5148 C C . PRO A 1 648 ? -14.671 -16.806 21.415 1.00 66.25 648 PRO A C 1
ATOM 5150 O O . PRO A 1 648 ? -13.609 -17.363 21.700 1.00 66.25 648 PRO A O 1
ATOM 5153 N N . GLU A 1 649 ? -15.848 -17.436 21.448 1.00 55.53 649 GLU A N 1
ATOM 5154 C CA . GLU A 1 649 ? -16.006 -18.862 21.776 1.00 55.53 649 GLU A CA 1
ATOM 5155 C C . GLU A 1 649 ? -15.490 -19.779 20.653 1.00 55.53 649 GLU A C 1
ATOM 5157 O O . GLU A 1 649 ? -15.056 -20.896 20.926 1.00 55.53 649 GLU A O 1
ATOM 5162 N N . GLN A 1 650 ? -15.494 -19.307 19.399 1.00 56.94 650 GLN A N 1
ATOM 5163 C CA . GLN A 1 650 ? -14.989 -20.021 18.221 1.00 56.94 650 GLN A CA 1
ATOM 5164 C C . GLN A 1 650 ? -14.346 -19.035 17.237 1.00 56.94 650 GLN A C 1
ATOM 5166 O O . GLN A 1 650 ? -14.873 -17.948 17.015 1.00 56.94 650 GLN A O 1
ATOM 5171 N N . ALA A 1 651 ? -13.212 -19.413 16.639 1.00 57.69 651 ALA A N 1
ATOM 5172 C CA . ALA A 1 651 ? -12.531 -18.606 15.626 1.00 57.69 651 ALA A CA 1
ATOM 5173 C C . ALA A 1 651 ? -12.871 -19.114 14.215 1.00 57.69 651 ALA A C 1
ATOM 5175 O O . ALA A 1 651 ? -12.626 -20.279 13.896 1.00 57.69 651 ALA A O 1
ATOM 5176 N N . VAL A 1 652 ? -13.405 -18.235 13.365 1.00 63.75 652 VAL A N 1
ATOM 5177 C CA . VAL A 1 652 ? -13.721 -18.529 11.954 1.00 63.75 652 VAL A CA 1
ATOM 5178 C C . VAL A 1 652 ? -12.434 -18.509 11.105 1.00 63.75 652 VAL A C 1
ATOM 5180 O O . VAL A 1 652 ? -11.517 -17.738 11.410 1.00 63.75 652 VAL A O 1
ATOM 5183 N N . PRO A 1 653 ? -12.321 -19.321 10.028 1.00 64.62 653 PRO A N 1
ATOM 5184 C CA . PRO A 1 653 ? -11.214 -19.220 9.075 1.00 64.62 653 PRO A CA 1
ATOM 5185 C C . PRO A 1 653 ? -11.083 -17.805 8.497 1.00 64.62 653 PRO A C 1
ATOM 5187 O O . PRO A 1 653 ? -12.013 -17.257 7.902 1.00 64.62 653 PRO A O 1
ATOM 5190 N N . LYS A 1 654 ? -9.907 -17.210 8.687 1.00 68.69 654 LYS A N 1
ATOM 5191 C CA . LYS A 1 654 ? -9.645 -15.774 8.514 1.00 68.69 654 LYS A CA 1
ATOM 5192 C C . LYS A 1 654 ? -9.679 -15.340 7.050 1.00 68.69 654 LYS A C 1
ATOM 5194 O O . LYS A 1 654 ? -10.147 -14.250 6.728 1.00 68.69 654 LYS A O 1
ATOM 5199 N N . GLU A 1 655 ? -9.240 -16.221 6.160 1.00 67.19 655 GLU A N 1
ATOM 5200 C CA . GLU A 1 655 ? -9.193 -16.001 4.716 1.00 67.19 655 GLU A CA 1
ATOM 5201 C C . GLU A 1 655 ? -10.607 -15.866 4.145 1.00 67.19 655 GLU A C 1
ATOM 5203 O O . GLU A 1 655 ? -10.853 -15.013 3.296 1.00 67.19 655 GLU A O 1
ATOM 5208 N N . LYS A 1 656 ? -11.564 -16.642 4.679 1.00 72.19 656 LYS A N 1
ATOM 5209 C CA . LYS A 1 656 ? -12.979 -16.537 4.307 1.00 72.19 656 LYS A CA 1
ATOM 5210 C C . LYS A 1 656 ? -13.533 -15.163 4.685 1.00 72.19 656 LYS A C 1
ATOM 5212 O O . LYS A 1 656 ? -14.140 -14.511 3.844 1.00 72.19 656 LYS A O 1
ATOM 5217 N N . VAL A 1 657 ? -13.279 -14.697 5.911 1.00 75.19 657 VAL A N 1
ATOM 5218 C CA . VAL A 1 657 ? -13.756 -13.384 6.383 1.00 75.19 657 VAL A CA 1
ATOM 5219 C C . VAL A 1 657 ? -13.159 -12.249 5.547 1.00 75.19 657 VAL A C 1
ATOM 5221 O O . VAL A 1 657 ? -13.880 -11.338 5.143 1.00 75.19 657 VAL A O 1
ATOM 5224 N N . TYR A 1 658 ? -11.863 -12.317 5.229 1.00 76.12 658 TYR A N 1
ATOM 5225 C CA . TYR A 1 658 ? -11.214 -11.328 4.368 1.00 76.12 658 TYR A CA 1
ATOM 5226 C C . TYR A 1 658 ? -11.806 -11.307 2.961 1.00 76.12 658 TYR A C 1
ATOM 5228 O O . TYR A 1 658 ? -12.180 -10.239 2.474 1.00 76.12 658 TYR A O 1
ATOM 5236 N N . ALA A 1 659 ? -11.916 -12.475 2.323 1.00 75.88 659 ALA A N 1
ATOM 5237 C CA . ALA A 1 659 ? -12.461 -12.592 0.979 1.00 75.88 659 ALA A CA 1
ATOM 5238 C C . ALA A 1 659 ? -13.914 -12.100 0.936 1.00 75.88 659 ALA A C 1
ATOM 5240 O O . ALA A 1 659 ? -14.298 -11.340 0.052 1.00 75.88 659 ALA A O 1
ATOM 5241 N N . GLU A 1 660 ? -14.726 -12.443 1.931 1.00 78.94 660 GLU A N 1
ATOM 5242 C CA . GLU A 1 660 ? -16.115 -11.997 1.982 1.00 78.94 660 GLU A CA 1
ATOM 5243 C C . GLU A 1 660 ? -16.268 -10.496 2.279 1.00 78.94 660 GLU A C 1
ATOM 5245 O O . GLU A 1 660 ? -17.208 -9.874 1.791 1.00 78.94 660 GLU A O 1
ATOM 5250 N N . LEU A 1 661 ? -15.359 -9.891 3.048 1.00 79.25 661 LEU A N 1
ATOM 5251 C CA . LEU A 1 661 ? -15.405 -8.462 3.365 1.00 79.25 661 LEU A CA 1
ATOM 5252 C C . LEU A 1 661 ? -14.825 -7.590 2.238 1.00 79.25 661 LEU A C 1
ATOM 5254 O O . LEU A 1 661 ? -15.432 -6.589 1.855 1.00 79.25 661 LEU A O 1
ATOM 5258 N N . PHE A 1 662 ? -13.659 -7.960 1.703 1.00 80.75 662 PHE A N 1
ATOM 5259 C CA . PHE A 1 662 ? -12.908 -7.133 0.754 1.00 80.75 662 PHE A CA 1
ATOM 5260 C C . PHE A 1 662 ? -12.997 -7.596 -0.683 1.00 80.75 662 PHE A C 1
ATOM 5262 O O . PHE A 1 662 ? -12.790 -6.760 -1.558 1.00 80.75 662 PHE A O 1
ATOM 5269 N N . GLU A 1 663 ? -13.270 -8.874 -0.951 1.00 77.56 663 GLU A N 1
ATOM 5270 C CA . GLU A 1 663 ? -13.169 -9.437 -2.298 1.00 77.56 663 GLU A CA 1
ATOM 5271 C C . GLU A 1 663 ? -14.515 -9.701 -2.955 1.00 77.56 663 GLU A C 1
ATOM 5273 O O . GLU A 1 663 ? -14.650 -9.413 -4.148 1.00 77.56 663 GLU A O 1
ATOM 5278 N N . ALA A 1 664 ? -15.504 -10.143 -2.178 1.00 78.94 664 ALA A N 1
ATOM 5279 C CA . ALA A 1 664 ? -16.829 -10.504 -2.651 1.00 78.94 664 ALA A CA 1
ATOM 5280 C C . ALA A 1 664 ? -17.480 -9.365 -3.443 1.00 78.94 664 ALA A C 1
ATOM 5282 O O . ALA A 1 664 ? -17.634 -8.235 -2.967 1.00 78.94 664 ALA A O 1
ATOM 5283 N N . ALA A 1 665 ? -17.852 -9.676 -4.685 1.00 74.62 665 ALA A N 1
ATOM 5284 C CA . ALA A 1 665 ? -18.504 -8.737 -5.580 1.00 74.62 665 ALA A CA 1
ATOM 5285 C C . ALA A 1 665 ? -19.873 -8.317 -5.026 1.00 74.62 665 ALA A C 1
ATOM 5287 O O . ALA A 1 665 ? -20.582 -9.106 -4.412 1.00 74.62 665 ALA A O 1
ATOM 5288 N N . GLY A 1 666 ? -20.254 -7.060 -5.258 1.00 77.25 666 GLY A N 1
ATOM 5289 C CA . GLY A 1 666 ? -21.584 -6.561 -4.902 1.00 77.25 666 GLY A CA 1
ATOM 5290 C C . GLY A 1 666 ? -21.795 -6.186 -3.430 1.00 77.25 666 GLY A C 1
ATOM 5291 O O . GLY A 1 666 ? -22.833 -5.590 -3.142 1.00 77.25 666 GLY A O 1
ATOM 5292 N N . THR A 1 667 ? -20.829 -6.432 -2.537 1.00 88.50 667 THR A N 1
ATOM 5293 C CA . THR A 1 667 ? -20.900 -5.998 -1.128 1.00 88.50 667 THR A CA 1
ATOM 5294 C C . THR A 1 667 ? -20.953 -4.468 -0.996 1.00 88.50 667 THR A C 1
ATOM 5296 O O . THR A 1 667 ? -20.428 -3.752 -1.864 1.00 88.50 667 THR A O 1
ATOM 5299 N N . PRO A 1 668 ? -21.523 -3.923 0.101 1.00 92.38 668 PRO A N 1
ATOM 5300 C CA . PRO A 1 668 ? -21.512 -2.483 0.373 1.00 92.38 668 PRO A CA 1
ATOM 5301 C C . PRO A 1 668 ? -20.109 -1.863 0.280 1.00 92.38 668 PRO A C 1
ATOM 5303 O O . PRO A 1 668 ? -19.942 -0.801 -0.326 1.00 92.38 668 PRO A O 1
ATOM 5306 N N . TYR A 1 669 ? -19.091 -2.568 0.793 1.00 94.00 669 TYR A N 1
ATOM 5307 C CA . TYR A 1 669 ? -17.691 -2.149 0.711 1.00 94.00 669 TYR A CA 1
ATOM 5308 C C . TYR A 1 669 ? -17.219 -2.039 -0.743 1.00 94.00 669 TYR A C 1
ATOM 5310 O O . TYR A 1 669 ? -16.758 -0.974 -1.156 1.00 94.00 669 TYR A O 1
ATOM 5318 N N . ARG A 1 670 ? -17.374 -3.100 -1.555 1.00 91.88 670 ARG A N 1
ATOM 5319 C CA . ARG A 1 670 ? -16.935 -3.085 -2.961 1.00 91.88 670 ARG A CA 1
ATOM 5320 C C . ARG A 1 670 ? -17.648 -2.013 -3.776 1.00 91.88 670 ARG A C 1
ATOM 5322 O O . ARG A 1 670 ? -17.023 -1.404 -4.643 1.00 91.88 670 ARG A O 1
ATOM 5329 N N . ARG A 1 671 ? -18.927 -1.750 -3.501 1.00 93.69 671 ARG A N 1
ATOM 5330 C CA . ARG A 1 671 ? -19.712 -0.719 -4.196 1.00 93.69 671 ARG A CA 1
ATOM 5331 C C . ARG A 1 671 ? -19.198 0.687 -3.905 1.00 93.69 671 ARG A C 1
ATOM 5333 O O . ARG A 1 671 ? -18.901 1.422 -4.846 1.00 93.69 671 ARG A O 1
ATOM 5340 N N . LEU A 1 672 ? -19.023 1.029 -2.627 1.00 96.06 672 LEU A N 1
ATOM 5341 C CA . LEU A 1 672 ? -18.428 2.305 -2.218 1.00 96.06 672 LEU A CA 1
ATOM 5342 C C . LEU A 1 672 ? -17.006 2.451 -2.761 1.00 96.06 672 LEU A C 1
ATOM 5344 O O . LEU A 1 672 ? -16.686 3.464 -3.385 1.00 96.06 672 LEU A O 1
ATOM 5348 N N . LYS A 1 673 ? -16.187 1.404 -2.608 1.00 95.94 673 LYS A N 1
ATOM 5349 C CA . LYS A 1 673 ? -14.814 1.387 -3.107 1.00 95.94 673 LYS A CA 1
ATOM 5350 C C . LYS A 1 673 ? -14.756 1.599 -4.617 1.00 95.94 673 LYS A C 1
ATOM 5352 O O . LYS A 1 673 ? -13.958 2.404 -5.062 1.00 95.94 673 LYS A O 1
ATOM 5357 N N . THR A 1 674 ? -15.635 0.979 -5.401 1.00 95.88 674 THR A N 1
ATOM 5358 C CA . THR A 1 674 ? -15.668 1.166 -6.864 1.00 95.88 674 THR A CA 1
ATOM 5359 C C . THR A 1 674 ? -15.976 2.614 -7.252 1.00 95.88 674 THR A C 1
ATOM 5361 O O . THR A 1 674 ? -15.343 3.153 -8.158 1.00 95.88 674 THR A O 1
ATOM 5364 N N . VAL A 1 675 ? -16.911 3.276 -6.561 1.00 97.88 675 VAL A N 1
ATOM 5365 C CA . VAL A 1 675 ? -17.225 4.696 -6.809 1.00 97.88 675 VAL A CA 1
ATOM 5366 C C . VAL A 1 675 ? -16.032 5.591 -6.460 1.00 97.88 675 VAL A C 1
ATOM 5368 O O . VAL A 1 675 ? -15.677 6.486 -7.229 1.00 97.88 675 VAL A O 1
ATOM 5371 N N . MET A 1 676 ? -15.392 5.342 -5.318 1.00 98.25 676 MET A N 1
ATOM 5372 C CA . MET A 1 676 ? -14.237 6.112 -4.852 1.00 98.25 676 MET A CA 1
ATOM 5373 C C . MET A 1 676 ? -12.980 5.861 -5.710 1.00 98.25 676 MET A C 1
ATOM 5375 O O . MET A 1 676 ? -12.284 6.815 -6.067 1.00 98.25 676 MET A O 1
ATOM 5379 N N . ASP A 1 677 ? -12.740 4.615 -6.127 1.00 98.00 677 ASP A N 1
ATOM 5380 C CA . ASP A 1 677 ? -11.678 4.219 -7.056 1.00 98.00 677 ASP A CA 1
ATOM 5381 C C . ASP A 1 677 ? -11.895 4.884 -8.423 1.00 98.00 677 ASP A C 1
ATOM 5383 O O . ASP A 1 677 ? -10.950 5.435 -8.986 1.00 98.00 677 ASP A O 1
ATOM 5387 N N . ALA A 1 678 ? -13.131 4.910 -8.941 1.00 98.38 678 ALA A N 1
ATOM 5388 C CA . ALA A 1 678 ? -13.477 5.612 -10.180 1.00 98.38 678 ALA A CA 1
ATOM 5389 C C . ALA A 1 678 ? -13.190 7.116 -10.081 1.00 98.38 678 ALA A C 1
ATOM 5391 O O . ALA A 1 678 ? -12.576 7.698 -10.980 1.00 98.38 678 ALA A O 1
ATOM 5392 N N . TRP A 1 679 ? -13.569 7.743 -8.963 1.00 98.00 679 TRP A N 1
ATOM 5393 C CA . TRP A 1 679 ? -13.302 9.159 -8.718 1.00 98.00 679 TRP A CA 1
ATOM 5394 C C . TRP A 1 679 ? -11.799 9.480 -8.717 1.00 98.00 679 TRP A C 1
ATOM 5396 O O . TRP A 1 679 ? -11.390 10.499 -9.283 1.00 98.00 679 TRP A O 1
ATOM 5406 N N . CYS A 1 680 ? -10.970 8.609 -8.129 1.00 98.19 680 CYS A N 1
ATOM 5407 C CA . CYS A 1 680 ? -9.510 8.725 -8.136 1.00 98.19 680 CYS A CA 1
ATOM 5408 C C . CYS A 1 680 ? -8.901 8.431 -9.515 1.00 98.19 680 CYS A C 1
ATOM 5410 O O . CYS A 1 680 ? -8.076 9.208 -9.997 1.00 98.19 680 CYS A O 1
ATOM 5412 N N . ALA A 1 681 ? -9.325 7.357 -10.180 1.00 98.19 681 ALA A N 1
ATOM 5413 C CA . ALA A 1 681 ? -8.800 6.912 -11.470 1.00 98.19 681 ALA A CA 1
ATOM 5414 C C . ALA A 1 681 ? -8.907 7.990 -12.556 1.00 98.19 681 ALA A C 1
ATOM 5416 O O . ALA A 1 681 ? -7.983 8.165 -13.351 1.00 98.19 681 ALA A O 1
ATOM 5417 N N . LEU A 1 682 ? -9.981 8.784 -12.553 1.00 97.75 682 LEU A N 1
ATOM 5418 C CA . LEU A 1 682 ? -10.184 9.853 -13.535 1.00 97.75 682 LEU A CA 1
ATOM 5419 C C . LEU A 1 682 ? -9.120 10.965 -13.468 1.00 97.75 682 LEU A C 1
ATOM 5421 O O . LEU A 1 682 ? -8.941 11.687 -14.448 1.00 97.75 682 LEU A O 1
ATOM 5425 N N . TRP A 1 683 ? -8.350 11.094 -12.381 1.00 97.19 683 TRP A N 1
ATOM 5426 C CA . TRP A 1 683 ? -7.172 11.977 -12.326 1.00 97.19 683 TRP A CA 1
ATOM 5427 C C . TRP A 1 683 ? -5.999 11.472 -13.176 1.00 97.19 683 TRP A C 1
ATOM 5429 O O . TRP A 1 683 ? -5.230 12.277 -13.706 1.00 97.19 683 TRP A O 1
ATOM 5439 N N . PHE A 1 684 ? -5.895 10.151 -13.331 1.00 97.50 684 PHE A N 1
ATOM 5440 C CA . PHE A 1 684 ? -4.795 9.424 -13.972 1.00 97.50 684 PHE A CA 1
ATOM 5441 C C . PHE A 1 684 ? -5.189 8.859 -15.344 1.00 97.50 684 PHE A C 1
ATOM 5443 O O . PHE A 1 684 ? -4.577 7.907 -15.825 1.00 97.50 684 PHE A O 1
ATOM 5450 N N . TRP A 1 685 ? -6.217 9.429 -15.980 1.00 97.56 685 TRP A N 1
ATOM 5451 C CA . TRP A 1 685 ? -6.774 8.867 -17.207 1.00 97.56 685 TRP A CA 1
ATOM 5452 C C . TRP A 1 685 ? -5.762 8.861 -18.375 1.00 97.56 685 TRP A C 1
ATOM 5454 O O . TRP A 1 685 ? -5.232 9.926 -18.720 1.00 97.56 685 TRP A O 1
ATOM 5464 N N . PRO A 1 686 ? -5.500 7.703 -19.019 1.00 95.56 686 PRO A N 1
ATOM 5465 C CA . PRO A 1 686 ? -4.602 7.607 -20.167 1.00 95.56 686 PRO A CA 1
ATOM 5466 C C . PRO A 1 686 ? -5.127 8.373 -21.384 1.00 95.56 686 PRO A C 1
ATOM 5468 O O . PRO A 1 686 ? -6.313 8.328 -21.711 1.00 95.56 686 PRO A O 1
ATOM 5471 N N . THR A 1 687 ? -4.233 9.061 -22.097 1.00 94.44 687 THR A N 1
ATOM 5472 C CA . THR A 1 687 ? -4.623 9.872 -23.268 1.00 94.44 687 THR A CA 1
ATOM 5473 C C . THR A 1 687 ? -5.211 9.031 -24.399 1.00 94.44 687 THR A C 1
ATOM 5475 O O . THR A 1 687 ? -6.197 9.421 -25.013 1.00 94.44 687 THR A O 1
ATOM 5478 N N . ASP A 1 688 ? -4.663 7.847 -24.634 1.00 92.44 688 ASP A N 1
ATOM 5479 C CA . ASP A 1 688 ? -5.074 6.892 -25.661 1.00 92.44 688 ASP A CA 1
ATOM 5480 C C . ASP A 1 688 ? -6.399 6.170 -25.372 1.00 92.44 688 ASP A C 1
ATOM 5482 O O . ASP A 1 688 ? -6.954 5.548 -26.272 1.00 92.44 688 ASP A O 1
ATOM 5486 N N . ARG A 1 689 ? -6.957 6.293 -24.160 1.00 94.69 689 ARG A N 1
ATOM 5487 C CA . ARG A 1 689 ? -8.235 5.668 -23.763 1.00 94.69 689 ARG A CA 1
ATOM 5488 C C . ARG A 1 689 ? -9.390 6.670 -23.661 1.00 94.69 689 ARG A C 1
ATOM 5490 O O . ARG A 1 689 ? -10.396 6.399 -23.014 1.00 94.69 689 ARG A O 1
ATOM 5497 N N . VAL A 1 690 ? -9.270 7.850 -24.275 1.00 95.62 690 VAL A N 1
ATOM 5498 C CA . VAL A 1 690 ? -10.326 8.885 -24.267 1.00 95.62 690 VAL A CA 1
ATOM 5499 C C . VAL A 1 690 ? -11.632 8.434 -24.933 1.00 95.62 690 VAL A C 1
ATOM 5501 O O . VAL A 1 690 ? -12.699 8.871 -24.505 1.00 95.62 690 VAL A O 1
ATOM 5504 N N . GLY A 1 691 ? -11.562 7.516 -25.907 1.00 94.94 691 GLY A N 1
ATOM 5505 C CA . GLY A 1 691 ? -12.737 6.955 -26.587 1.00 94.94 691 GLY A CA 1
ATOM 5506 C C . GLY A 1 691 ? -13.760 6.347 -25.628 1.00 94.94 691 GLY A C 1
ATOM 5507 O O . GLY A 1 691 ? -14.967 6.499 -25.821 1.00 94.94 691 GLY A O 1
ATOM 5508 N N . LEU A 1 692 ? -13.279 5.715 -24.551 1.00 94.94 692 LEU A N 1
ATOM 5509 C CA . LEU A 1 692 ? -14.124 5.106 -23.524 1.00 94.94 692 LEU A CA 1
ATOM 5510 C C . LEU A 1 692 ? -14.908 6.147 -22.712 1.00 94.94 692 LEU A C 1
ATOM 5512 O O . LEU A 1 692 ? -15.977 5.827 -22.199 1.00 94.94 692 LEU A O 1
ATOM 5516 N N . LEU A 1 693 ? -14.415 7.384 -22.609 1.00 95.88 693 LEU A N 1
ATOM 5517 C CA . LEU A 1 693 ? -15.100 8.463 -21.895 1.00 95.88 693 LEU A CA 1
ATOM 5518 C C . LEU A 1 693 ? -16.078 9.219 -22.795 1.00 95.88 693 LEU A C 1
ATOM 5520 O O . LEU A 1 693 ? -17.215 9.461 -22.400 1.00 95.88 693 LEU A O 1
ATOM 5524 N N . ASP A 1 694 ? -15.645 9.596 -23.999 1.00 93.88 694 ASP A N 1
ATOM 5525 C CA . ASP A 1 694 ? -16.445 10.416 -24.919 1.00 93.88 694 ASP A CA 1
ATOM 5526 C C . ASP A 1 694 ? -17.432 9.616 -25.789 1.00 93.88 694 ASP A C 1
ATOM 5528 O O . ASP A 1 694 ? -18.195 10.210 -26.549 1.00 93.88 694 ASP A O 1
ATOM 5532 N N . GLY A 1 695 ? -17.458 8.287 -25.645 1.00 92.38 695 GLY A N 1
ATOM 5533 C CA . GLY A 1 695 ? -18.408 7.403 -26.320 1.00 92.38 695 GLY A CA 1
ATOM 5534 C C . GLY A 1 695 ? -18.032 7.044 -27.757 1.00 92.38 695 GLY A C 1
ATOM 5535 O O . GLY A 1 695 ? -18.835 6.440 -28.459 1.00 92.38 695 GLY A O 1
ATOM 5536 N N . THR A 1 696 ? -16.832 7.410 -28.209 1.00 93.31 696 THR A N 1
ATOM 5537 C CA . THR A 1 696 ? -16.356 7.112 -29.573 1.00 93.31 696 THR A CA 1
ATOM 5538 C C . THR A 1 696 ? -15.548 5.820 -29.677 1.00 93.31 696 THR A C 1
ATOM 5540 O O . THR A 1 696 ? -15.090 5.477 -30.767 1.00 93.31 696 THR A O 1
ATOM 5543 N N . ASP A 1 697 ? -15.333 5.120 -28.560 1.00 92.69 697 ASP A N 1
ATOM 5544 C CA . ASP A 1 697 ? -14.690 3.809 -28.579 1.00 92.69 697 ASP A CA 1
ATOM 5545 C C . ASP A 1 697 ? -15.484 2.817 -29.452 1.00 92.69 697 ASP A C 1
ATOM 5547 O O . ASP A 1 697 ? -16.718 2.795 -29.359 1.00 92.69 697 ASP A O 1
ATOM 5551 N N . PRO A 1 698 ? -14.820 1.981 -30.276 1.00 87.62 698 PRO A N 1
ATOM 5552 C CA . PRO A 1 698 ? -15.487 0.960 -31.085 1.00 87.62 698 PRO A CA 1
ATOM 5553 C C . PRO A 1 698 ? -16.404 0.030 -30.287 1.00 87.62 698 PRO A C 1
ATOM 5555 O O . PRO A 1 698 ? -17.374 -0.485 -30.837 1.00 87.62 698 PRO A O 1
ATOM 5558 N N . GLU A 1 699 ? -16.141 -0.158 -28.994 1.00 84.25 699 GLU A N 1
ATOM 5559 C CA . GLU A 1 699 ? -16.969 -0.990 -28.123 1.00 84.25 699 GLU A CA 1
ATOM 5560 C C . GLU A 1 699 ? -18.409 -0.479 -27.965 1.00 84.25 699 GLU A C 1
ATOM 5562 O O . GLU A 1 699 ? -19.328 -1.267 -27.755 1.00 84.25 699 GLU A O 1
ATOM 5567 N N . TYR A 1 700 ? -18.642 0.823 -28.147 1.00 86.81 700 TYR A N 1
ATOM 5568 C CA . TYR A 1 700 ? -19.990 1.398 -28.136 1.00 86.81 700 TYR A CA 1
ATOM 5569 C C . TYR A 1 700 ? -20.714 1.277 -29.483 1.00 86.81 700 TYR A C 1
ATOM 5571 O O . TYR A 1 700 ? -21.914 1.539 -29.557 1.00 86.81 700 TYR A O 1
ATOM 5579 N N . ALA A 1 701 ? -20.000 0.909 -30.552 1.00 74.25 701 ALA A N 1
ATOM 5580 C CA . ALA A 1 701 ? -20.542 0.824 -31.905 1.00 74.25 701 ALA A CA 1
ATOM 5581 C C . ALA A 1 701 ? -21.199 -0.530 -32.217 1.00 74.25 701 ALA A C 1
ATOM 5583 O O . ALA A 1 701 ? -21.800 -0.658 -33.282 1.00 74.25 701 ALA A O 1
ATOM 5584 N N . VAL A 1 702 ? -21.109 -1.522 -31.321 1.00 58.75 702 VAL A N 1
ATOM 5585 C CA . VAL A 1 702 ? -21.807 -2.806 -31.476 1.00 58.75 702 VAL A CA 1
ATOM 5586 C C . VAL A 1 702 ? -23.306 -2.563 -31.267 1.00 58.75 702 VAL A C 1
ATOM 5588 O O . VAL A 1 702 ? -23.723 -2.283 -30.140 1.00 58.75 702 VAL A O 1
ATOM 5591 N N . PRO A 1 703 ? -24.152 -2.642 -32.313 1.00 45.09 703 PRO A N 1
ATOM 5592 C CA . PRO A 1 703 ? -25.588 -2.630 -32.106 1.00 45.09 703 PRO A CA 1
ATOM 5593 C C . PRO A 1 703 ? -25.935 -3.906 -31.347 1.00 45.09 703 PRO A C 1
ATOM 5595 O O . PRO A 1 703 ? -25.392 -4.969 -31.648 1.00 45.09 703 PRO A O 1
ATOM 5598 N N . ALA A 1 704 ? -26.865 -3.817 -30.401 1.00 38.97 704 ALA A N 1
ATOM 5599 C CA . ALA A 1 704 ? -27.562 -5.001 -29.938 1.00 38.97 704 ALA A CA 1
ATOM 5600 C C . ALA A 1 704 ? -28.111 -5.719 -31.180 1.00 38.97 704 ALA A C 1
ATOM 5602 O O . ALA A 1 704 ? -29.056 -5.243 -31.807 1.00 38.97 704 ALA A O 1
ATOM 5603 N N . THR A 1 705 ? -27.509 -6.842 -31.571 1.00 33.91 705 THR A N 1
ATOM 5604 C CA . THR A 1 705 ? -28.262 -7.873 -32.270 1.00 33.91 705 THR A CA 1
ATOM 5605 C C . THR A 1 705 ? -29.383 -8.226 -31.313 1.00 33.91 705 THR A C 1
ATOM 5607 O O . THR A 1 705 ? -29.162 -8.909 -30.314 1.00 33.91 705 THR A O 1
ATOM 5610 N N . GLU A 1 706 ? -30.570 -7.677 -31.571 1.00 36.88 706 GLU A N 1
ATOM 5611 C CA . GLU A 1 706 ? -31.809 -8.280 -31.123 1.00 36.88 706 GLU A CA 1
ATOM 5612 C C . GLU A 1 706 ? -31.754 -9.721 -31.623 1.00 36.88 706 GLU A C 1
ATOM 5614 O O . GLU A 1 706 ? -32.034 -10.017 -32.784 1.00 36.88 706 GLU A O 1
ATOM 5619 N N . VAL A 1 707 ? -31.319 -10.631 -30.754 1.00 37.41 707 VAL A N 1
ATOM 5620 C CA . VAL A 1 707 ? -31.702 -12.027 -30.877 1.00 37.41 707 VAL A CA 1
ATOM 5621 C C . VAL A 1 707 ? -33.197 -11.994 -30.602 1.00 37.41 707 VAL A C 1
ATOM 5623 O O . VAL A 1 707 ? -33.637 -11.984 -29.452 1.00 37.41 707 VAL A O 1
ATOM 5626 N N . GLY A 1 708 ? -33.969 -11.784 -31.670 1.00 33.50 708 GLY A N 1
ATOM 5627 C CA . GLY A 1 708 ? -35.416 -11.838 -31.620 1.00 33.50 708 GLY A CA 1
ATOM 5628 C C . GLY A 1 708 ? -35.823 -13.156 -30.975 1.00 33.50 708 GLY A C 1
ATOM 5629 O O . GLY A 1 708 ? -35.170 -14.181 -31.157 1.00 33.50 708 GLY A O 1
ATOM 5630 N N . LEU A 1 709 ? -36.907 -13.137 -30.209 1.00 38.94 709 LEU A N 1
ATOM 5631 C CA . LEU A 1 709 ? -37.473 -14.344 -29.598 1.00 38.94 709 LEU A CA 1
ATOM 5632 C C . LEU A 1 709 ? -37.691 -15.484 -30.618 1.00 38.94 709 LEU A C 1
ATOM 5634 O O . LEU A 1 709 ? -37.688 -16.648 -30.227 1.00 38.94 709 LEU A O 1
ATOM 5638 N N . ASP A 1 710 ? -37.774 -15.157 -31.910 1.00 37.88 710 ASP A N 1
ATOM 5639 C CA . ASP A 1 710 ? -37.875 -16.103 -33.021 1.00 37.88 710 ASP A CA 1
ATOM 5640 C C . ASP A 1 710 ? -36.591 -16.934 -33.242 1.00 37.88 710 ASP A C 1
ATOM 5642 O O . ASP A 1 710 ? -36.688 -18.131 -33.504 1.00 37.88 710 ASP A O 1
ATOM 5646 N N . THR A 1 711 ? -35.386 -16.375 -33.050 1.00 36.75 711 THR A N 1
ATOM 5647 C CA . THR A 1 711 ? -34.124 -17.140 -33.175 1.00 36.75 711 THR A CA 1
ATOM 5648 C C . THR A 1 711 ? -33.822 -17.993 -31.943 1.00 36.75 711 THR A C 1
ATOM 5650 O O . THR A 1 711 ? -33.209 -19.052 -32.065 1.00 36.75 711 THR A O 1
ATOM 5653 N N . LEU A 1 712 ? -34.308 -17.604 -30.757 1.00 35.66 712 LEU A N 1
ATOM 5654 C CA . LEU A 1 712 ? -34.258 -18.464 -29.565 1.00 35.66 712 LEU A CA 1
ATOM 5655 C C . LEU A 1 712 ? -35.247 -19.638 -29.662 1.00 35.66 712 LEU A C 1
ATOM 5657 O O . LEU A 1 712 ? -34.952 -20.714 -29.145 1.00 35.66 712 LEU A O 1
ATOM 5661 N N . ALA A 1 713 ? -36.382 -19.461 -30.348 1.00 38.81 713 ALA A N 1
ATOM 5662 C CA . ALA A 1 713 ? -37.342 -20.534 -30.607 1.00 38.81 713 ALA A CA 1
ATOM 5663 C C . ALA A 1 713 ? -36.808 -21.563 -31.624 1.00 38.81 713 ALA A C 1
ATOM 5665 O O . ALA A 1 713 ? -36.974 -22.763 -31.408 1.00 38.81 713 ALA A O 1
ATOM 5666 N N . GLU A 1 714 ? -36.088 -21.125 -32.665 1.00 39.34 714 GLU A N 1
ATOM 5667 C CA . GLU A 1 714 ? -35.408 -22.035 -33.606 1.00 39.34 714 GLU A CA 1
ATOM 5668 C C . GLU A 1 714 ? -34.248 -22.812 -32.960 1.00 39.34 714 GLU A C 1
ATOM 5670 O O . GLU A 1 714 ? -34.011 -23.965 -33.316 1.00 39.34 714 GLU A O 1
ATOM 5675 N N . MET A 1 715 ? -33.552 -22.228 -31.977 1.00 38.28 715 MET A N 1
ATOM 5676 C CA . MET A 1 715 ? -32.438 -22.895 -31.287 1.00 38.28 715 MET A CA 1
ATOM 5677 C C . MET A 1 715 ? -32.865 -23.827 -30.139 1.00 38.28 715 MET A C 1
ATOM 5679 O O . MET A 1 715 ? -32.063 -24.665 -29.727 1.00 38.28 715 MET A O 1
ATOM 5683 N N . LEU A 1 716 ? -34.094 -23.706 -29.616 1.00 38.94 716 LEU A N 1
ATOM 5684 C CA . LEU A 1 716 ? -34.565 -24.463 -28.443 1.00 38.94 716 LEU A CA 1
ATOM 5685 C C . LEU A 1 716 ? -35.761 -25.398 -28.693 1.00 38.94 716 LEU A C 1
ATOM 5687 O O . LEU A 1 716 ? -36.204 -26.047 -27.745 1.00 38.94 716 LEU A O 1
ATOM 5691 N N . GLY A 1 717 ? -36.285 -25.537 -29.917 1.00 36.62 717 GLY A N 1
ATOM 5692 C CA . GLY A 1 717 ? -37.449 -26.408 -30.120 1.00 36.62 717 GLY A CA 1
ATOM 5693 C C . GLY A 1 717 ? -37.814 -26.746 -31.560 1.00 36.62 717 GLY A C 1
ATOM 5694 O O . GLY A 1 717 ? -38.844 -26.301 -32.052 1.00 36.62 717 GLY A O 1
ATOM 5695 N N . GLY A 1 718 ? -37.042 -27.621 -32.206 1.00 29.72 718 GLY A N 1
ATOM 5696 C CA . GLY A 1 718 ? -37.492 -28.355 -33.391 1.00 29.72 718 GLY A CA 1
ATOM 5697 C C . GLY A 1 718 ? -37.943 -29.767 -33.018 1.00 29.72 718 GLY A C 1
ATOM 5698 O O . GLY A 1 718 ? -37.121 -30.678 -32.986 1.00 29.72 718 GLY A O 1
ATOM 5699 N N . THR A 1 719 ? -39.236 -29.969 -32.742 1.00 31.42 719 THR A N 1
ATOM 5700 C CA . THR A 1 719 ? -39.838 -31.315 -32.722 1.00 31.42 719 THR A CA 1
ATOM 5701 C C . THR A 1 719 ? -40.711 -31.504 -33.961 1.00 31.42 719 THR A C 1
ATOM 5703 O O . THR A 1 719 ? -41.699 -30.803 -34.129 1.00 31.42 719 THR A O 1
ATOM 5706 N N . GLY A 1 720 ? -40.313 -32.467 -34.802 1.00 28.89 720 GLY A N 1
ATOM 5707 C CA . GLY A 1 720 ? -41.150 -33.187 -35.770 1.00 28.89 720 GLY A CA 1
ATOM 5708 C C . GLY A 1 720 ? -41.581 -32.444 -37.038 1.00 28.89 720 GLY A C 1
ATOM 5709 O O . GLY A 1 720 ? -42.501 -31.643 -37.006 1.00 28.89 720 GLY A O 1
ATOM 5710 N N . ASP A 1 721 ? -41.027 -32.824 -38.192 1.00 28.31 721 ASP A N 1
ATOM 5711 C CA . ASP A 1 721 ? -41.746 -33.782 -39.043 1.00 28.31 721 ASP A CA 1
ATOM 5712 C C . ASP A 1 721 ? -40.865 -34.358 -40.160 1.00 28.31 721 ASP A C 1
ATOM 5714 O O . ASP A 1 721 ? -40.015 -33.694 -40.753 1.00 28.31 721 ASP A O 1
ATOM 5718 N N . VAL A 1 722 ? -41.080 -35.647 -40.407 1.00 33.41 722 VAL A N 1
ATOM 5719 C CA . VAL A 1 722 ? -40.423 -36.478 -41.421 1.00 33.41 722 VAL A CA 1
ATOM 5720 C C . VAL A 1 722 ? -40.884 -36.067 -42.822 1.00 33.41 722 VAL A C 1
ATOM 5722 O O . VAL A 1 722 ? -42.086 -35.904 -43.042 1.00 33.41 722 VAL A O 1
ATOM 5725 N N . PRO A 1 723 ? -39.983 -36.082 -43.817 1.00 28.52 723 PRO A N 1
ATOM 5726 C CA . PRO A 1 723 ? -40.389 -36.603 -45.112 1.00 28.52 723 PRO A CA 1
ATOM 5727 C C . PRO A 1 723 ? -39.457 -37.703 -45.623 1.00 28.52 723 PRO A C 1
ATOM 5729 O O . PRO A 1 723 ? -38.257 -37.746 -45.365 1.00 28.52 723 PRO A O 1
ATOM 5732 N N . ALA A 1 724 ? -40.098 -38.625 -46.330 1.00 27.42 724 ALA A N 1
ATOM 5733 C CA . ALA A 1 724 ? -39.550 -39.836 -46.898 1.00 27.42 724 ALA A CA 1
ATOM 5734 C C . ALA A 1 724 ? -38.513 -39.583 -48.006 1.00 27.42 724 ALA A C 1
ATOM 5736 O O . ALA A 1 724 ? -38.608 -38.620 -48.764 1.00 27.42 724 ALA A O 1
ATOM 5737 N N . ASP A 1 725 ? -37.588 -40.533 -48.126 1.00 26.81 725 ASP A N 1
ATOM 5738 C CA . ASP A 1 725 ? -36.728 -40.768 -49.292 1.00 26.81 725 ASP A CA 1
ATOM 5739 C C . ASP A 1 725 ? -37.584 -40.988 -50.566 1.00 26.81 725 ASP A C 1
ATOM 5741 O O . ASP A 1 725 ? -38.678 -41.565 -50.455 1.00 26.81 725 ASP A O 1
ATOM 5745 N N . PRO A 1 726 ? -37.125 -40.594 -51.778 1.00 34.22 726 PRO A N 1
ATOM 5746 C CA . PRO A 1 726 ? -36.175 -41.460 -52.492 1.00 34.22 726 PRO A CA 1
ATOM 5747 C C . PRO A 1 726 ? -35.154 -40.780 -53.454 1.00 34.22 726 PRO A C 1
ATOM 5749 O O . PRO A 1 726 ? -35.533 -40.010 -54.331 1.00 34.22 726 PRO A O 1
ATOM 5752 N N . ALA A 1 727 ? -33.915 -41.300 -53.424 1.00 27.36 727 ALA A N 1
ATOM 5753 C CA . ALA A 1 727 ? -33.071 -41.721 -54.575 1.00 27.36 727 ALA A CA 1
ATOM 5754 C C . ALA A 1 727 ? -32.396 -40.638 -55.495 1.00 27.36 727 ALA A C 1
ATOM 5756 O O . ALA A 1 727 ? -32.688 -39.455 -55.369 1.00 27.36 727 ALA A O 1
ATOM 5757 N N . PRO A 1 728 ? -31.398 -40.990 -56.354 1.00 39.50 728 PRO A N 1
ATOM 5758 C CA . PRO A 1 728 ? -30.043 -40.422 -56.266 1.00 39.50 728 PRO A CA 1
ATOM 5759 C C . PRO A 1 728 ? -29.498 -39.754 -57.556 1.00 39.50 728 PRO A C 1
ATOM 5761 O O . PRO A 1 728 ? -30.079 -39.889 -58.627 1.00 39.50 728 PRO A O 1
ATOM 5764 N N . ALA A 1 729 ? -28.295 -39.172 -57.414 1.00 27.70 729 ALA A N 1
ATOM 5765 C CA . ALA A 1 729 ? -27.304 -38.786 -58.438 1.00 27.70 729 ALA A CA 1
ATOM 5766 C C . ALA A 1 729 ? -27.591 -37.535 -59.298 1.00 27.70 729 ALA A C 1
ATOM 5768 O O . ALA A 1 729 ? -28.592 -37.461 -59.998 1.00 27.70 729 ALA A O 1
ATOM 5769 N N . ASP A 1 730 ? -26.670 -36.564 -59.278 1.00 27.38 730 ASP A N 1
ATOM 5770 C CA . ASP A 1 730 ? -25.726 -36.372 -60.388 1.00 27.38 730 ASP A CA 1
ATOM 5771 C C . ASP A 1 730 ? -24.610 -35.370 -60.034 1.00 27.38 730 ASP A C 1
ATOM 5773 O O . ASP A 1 730 ? -24.711 -34.567 -59.107 1.00 27.38 730 ASP A O 1
ATOM 5777 N N . ASP A 1 731 ? -23.517 -35.565 -60.760 1.00 28.86 731 ASP A N 1
ATOM 5778 C CA . ASP A 1 731 ? -22.148 -35.070 -60.632 1.00 28.86 731 ASP A CA 1
ATOM 5779 C C . ASP A 1 731 ? -21.955 -33.650 -61.221 1.00 28.86 731 ASP A C 1
ATOM 5781 O O . ASP A 1 731 ? -22.896 -33.052 -61.735 1.00 28.86 731 ASP A O 1
ATOM 5785 N N . GLU A 1 732 ? -20.696 -33.191 -61.232 1.00 28.44 732 GLU A N 1
ATOM 5786 C CA . GLU A 1 732 ? -20.130 -31.942 -61.803 1.00 28.44 732 GLU A CA 1
ATOM 5787 C C . GLU A 1 732 ? -19.961 -30.803 -60.771 1.00 28.44 732 GLU A C 1
ATOM 5789 O O . GLU A 1 732 ? -20.911 -30.275 -60.212 1.00 28.44 732 GLU A O 1
ATOM 5794 N N . GLY A 1 733 ? -18.766 -30.328 -60.410 1.00 25.67 733 GLY A N 1
ATOM 5795 C CA . GLY A 1 733 ? -17.503 -30.246 -61.139 1.00 25.67 733 GLY A CA 1
ATOM 5796 C C . GLY A 1 733 ? -17.153 -28.763 -61.320 1.00 25.67 733 GLY A C 1
ATOM 5797 O O . GLY A 1 733 ? -17.765 -28.084 -62.136 1.00 25.67 733 GLY A O 1
ATOM 5798 N N . GLY A 1 734 ? -16.181 -28.230 -60.570 1.00 26.66 734 GLY A N 1
ATOM 5799 C CA . GLY A 1 734 ? -15.753 -26.837 -60.756 1.00 26.66 734 GLY A CA 1
ATOM 5800 C C . GLY A 1 734 ? -14.760 -26.322 -59.718 1.00 26.66 734 GLY A C 1
ATOM 5801 O O . GLY A 1 734 ? -15.120 -26.012 -58.591 1.00 26.66 734 GLY A O 1
ATOM 5802 N N . GLN A 1 735 ? -13.501 -26.224 -60.129 1.00 24.81 735 GLN A N 1
ATOM 5803 C CA . GLN A 1 735 ? -12.324 -25.828 -59.356 1.00 24.81 735 GLN A CA 1
ATOM 5804 C C . GLN A 1 735 ? -11.909 -24.384 -59.714 1.00 24.81 735 GLN A C 1
ATOM 5806 O O . GLN A 1 735 ? -12.181 -23.972 -60.837 1.00 24.81 735 GLN A O 1
ATOM 5811 N N . GLN A 1 736 ? -11.155 -23.712 -58.817 1.00 25.81 736 GLN A N 1
ATOM 5812 C CA . GLN A 1 736 ? -10.451 -22.395 -58.912 1.00 25.81 736 GLN A CA 1
ATOM 5813 C C . GLN A 1 736 ? -11.110 -21.260 -58.097 1.00 25.81 736 GLN A C 1
ATOM 5815 O O . GLN A 1 736 ? -12.317 -21.098 -58.143 1.00 25.81 736 GLN A O 1
ATOM 5820 N N . ALA A 1 737 ? -10.413 -20.400 -57.345 1.00 27.75 737 ALA A N 1
ATOM 5821 C CA . ALA A 1 737 ? -8.991 -20.212 -57.050 1.00 27.75 737 ALA A CA 1
ATOM 5822 C C . ALA A 1 737 ? -8.855 -19.458 -55.706 1.00 27.75 737 ALA A C 1
ATOM 5824 O O . ALA A 1 737 ? -9.687 -18.612 -55.385 1.00 27.75 737 ALA A O 1
ATOM 5825 N N . ALA A 1 738 ? -7.803 -19.756 -54.941 1.00 24.16 738 ALA A N 1
ATOM 5826 C CA . ALA A 1 738 ? -7.471 -19.098 -53.680 1.00 24.16 738 ALA A CA 1
ATOM 5827 C C . ALA A 1 738 ? -6.519 -17.910 -53.906 1.00 24.16 738 ALA A C 1
ATOM 5829 O O . ALA A 1 738 ? -5.499 -18.059 -54.580 1.00 24.16 738 ALA A O 1
ATOM 5830 N N . ALA A 1 739 ? -6.845 -16.766 -53.301 1.00 25.66 739 ALA A N 1
ATOM 5831 C CA . ALA A 1 739 ? -5.934 -15.655 -53.041 1.00 25.66 739 ALA A CA 1
ATOM 5832 C C . ALA A 1 739 ? -6.334 -14.977 -51.714 1.00 25.66 739 ALA A C 1
ATOM 5834 O O . ALA A 1 739 ? -7.459 -14.505 -51.574 1.00 25.66 739 ALA A O 1
ATOM 5835 N N . ASP A 1 740 ? -5.400 -15.008 -50.762 1.00 28.28 740 ASP A N 1
ATOM 5836 C CA . ASP A 1 740 ? -5.181 -14.138 -49.599 1.00 28.28 740 ASP A CA 1
ATOM 5837 C C . ASP A 1 740 ? -6.377 -13.568 -48.813 1.00 28.28 740 ASP A C 1
ATOM 5839 O O . ASP A 1 740 ? -6.919 -12.509 -49.127 1.00 28.28 740 ASP A O 1
ATOM 5843 N N . ALA A 1 741 ? -6.647 -14.181 -47.655 1.00 25.77 741 ALA A N 1
ATOM 5844 C CA . ALA A 1 741 ? -7.189 -13.491 -46.485 1.00 25.77 741 ALA A CA 1
ATOM 5845 C C . ALA A 1 741 ? -6.659 -14.140 -45.193 1.00 25.77 741 ALA A C 1
ATOM 5847 O O . ALA A 1 741 ? -6.820 -15.337 -44.960 1.00 25.77 741 ALA A O 1
ATOM 5848 N N . GLN A 1 742 ? -5.999 -13.331 -44.365 1.00 28.56 742 GLN A N 1
ATOM 5849 C CA . GLN A 1 742 ? -5.572 -13.665 -43.005 1.00 28.56 742 GLN A CA 1
ATOM 5850 C C . GLN A 1 742 ? -6.801 -14.004 -42.138 1.00 28.56 742 GLN A C 1
ATOM 5852 O O . GLN A 1 742 ? -7.769 -13.239 -42.171 1.00 28.56 742 GLN A O 1
ATOM 5857 N N . PRO A 1 743 ? -6.800 -15.081 -41.332 1.00 28.94 743 PRO A N 1
ATOM 5858 C CA . PRO A 1 743 ? -7.883 -15.315 -40.391 1.00 28.94 743 PRO A CA 1
ATOM 5859 C C . PRO A 1 743 ? -7.729 -14.383 -39.185 1.00 28.94 743 PRO A C 1
ATOM 5861 O O . PRO A 1 743 ? -6.734 -14.421 -38.459 1.00 28.94 743 PRO A O 1
ATOM 5864 N N . ALA A 1 744 ? -8.736 -13.538 -38.978 1.00 25.19 744 ALA A N 1
ATOM 5865 C CA . ALA A 1 744 ? -8.952 -12.847 -37.719 1.00 25.19 744 ALA A CA 1
ATOM 5866 C C . ALA A 1 744 ? -9.247 -13.892 -36.632 1.00 25.19 744 ALA A C 1
ATOM 5868 O O . ALA A 1 744 ? -10.187 -14.677 -36.747 1.00 25.19 744 ALA A O 1
ATOM 5869 N N . VAL A 1 745 ? -8.418 -13.906 -35.591 1.00 27.75 745 VAL A N 1
ATOM 5870 C CA . VAL A 1 745 ? -8.611 -14.722 -34.391 1.00 27.75 745 VAL A CA 1
ATOM 5871 C C . VAL A 1 745 ? -9.833 -14.183 -33.646 1.00 27.75 745 VAL A C 1
ATOM 5873 O O . VAL A 1 745 ? -9.823 -13.054 -33.155 1.00 27.75 745 VAL A O 1
ATOM 5876 N N . ALA A 1 746 ? -10.902 -14.976 -33.605 1.00 24.62 746 ALA A N 1
ATOM 5877 C CA . ALA A 1 746 ? -12.063 -14.722 -32.763 1.00 24.62 746 ALA A CA 1
ATOM 5878 C C . ALA A 1 746 ? -11.704 -14.998 -31.288 1.00 24.62 746 ALA A C 1
ATOM 5880 O O . ALA A 1 746 ? -10.991 -15.965 -31.017 1.00 24.62 746 ALA A O 1
ATOM 5881 N N . PRO A 1 747 ? -12.180 -14.190 -30.325 1.00 26.42 747 PRO A N 1
ATOM 5882 C CA . PRO A 1 747 ? -11.969 -14.465 -28.912 1.00 26.42 747 PRO A CA 1
ATOM 5883 C C . PRO A 1 747 ? -12.806 -15.673 -28.474 1.00 26.42 747 PRO A C 1
ATOM 5885 O O . PRO A 1 747 ? -14.033 -15.681 -28.577 1.00 26.42 747 PRO A O 1
ATOM 5888 N N . THR A 1 748 ? -12.120 -16.697 -27.977 1.00 25.56 748 THR A N 1
ATOM 5889 C CA . THR A 1 748 ? -12.692 -17.885 -27.344 1.00 25.56 748 THR A CA 1
ATOM 5890 C C . THR A 1 748 ? -13.363 -17.475 -26.031 1.00 25.56 748 THR A C 1
ATOM 5892 O O . THR A 1 748 ? -12.700 -17.015 -25.102 1.00 25.56 748 THR A O 1
ATOM 5895 N N . PHE A 1 749 ? -14.687 -17.608 -25.942 1.00 24.22 749 PHE A N 1
ATOM 5896 C CA . PHE A 1 749 ? -15.414 -17.432 -24.685 1.00 24.22 749 PHE A CA 1
ATOM 5897 C C . PHE A 1 749 ? -15.247 -18.680 -23.812 1.00 24.22 749 PHE A C 1
ATOM 5899 O O . PHE A 1 749 ? -15.517 -19.795 -24.257 1.00 24.22 749 PHE A O 1
ATOM 5906 N N . PHE A 1 750 ? -14.840 -18.472 -22.558 1.00 22.70 750 PHE A N 1
ATOM 5907 C CA . PHE A 1 750 ? -14.879 -19.482 -21.503 1.00 22.70 750 PHE A CA 1
ATOM 5908 C C . PHE A 1 750 ? -16.314 -19.993 -21.337 1.00 22.70 750 PHE A C 1
ATOM 5910 O O . PHE A 1 750 ? -17.225 -19.247 -20.971 1.00 22.70 750 PHE A O 1
ATOM 5917 N N . ARG A 1 751 ? -16.511 -21.281 -21.609 1.00 22.05 751 ARG A N 1
ATOM 5918 C CA . ARG A 1 751 ? -17.755 -21.997 -21.345 1.00 22.05 751 ARG A CA 1
ATOM 5919 C C . ARG A 1 751 ? -17.730 -22.428 -19.881 1.00 22.05 751 ARG A C 1
ATOM 5921 O O . ARG A 1 751 ? -16.852 -23.179 -19.471 1.00 22.05 751 ARG A O 1
ATOM 5928 N N . ALA A 1 752 ? -18.678 -21.946 -19.083 1.00 24.42 752 ALA A N 1
ATOM 5929 C CA . ALA A 1 752 ? -18.886 -22.451 -17.732 1.00 24.42 752 ALA A CA 1
ATOM 5930 C C . ALA A 1 752 ? -19.313 -23.927 -17.815 1.00 24.42 752 ALA A C 1
ATOM 5932 O O . ALA A 1 752 ? -20.433 -24.233 -18.225 1.00 24.42 752 ALA A O 1
ATOM 5933 N N . MET A 1 753 ? -18.407 -24.842 -17.469 1.00 24.81 753 MET A N 1
ATOM 5934 C CA . MET A 1 753 ? -18.733 -26.249 -17.267 1.00 24.81 753 MET A CA 1
ATOM 5935 C C . MET A 1 753 ? -19.473 -26.408 -15.937 1.00 24.81 753 MET A C 1
ATOM 5937 O O . MET A 1 753 ? -18.906 -26.217 -14.863 1.00 24.81 753 MET A O 1
ATOM 5941 N N . THR A 1 754 ? -20.747 -26.776 -16.001 1.00 26.58 754 THR A N 1
ATOM 5942 C CA . THR A 1 754 ? -21.505 -27.277 -14.854 1.00 26.58 754 THR A CA 1
ATOM 5943 C C . THR A 1 754 ? -21.082 -28.720 -14.574 1.00 26.58 754 THR A C 1
ATOM 5945 O O . THR A 1 754 ? -21.485 -29.644 -15.277 1.00 26.58 754 THR A O 1
ATOM 5948 N N . LEU A 1 755 ? -20.252 -28.918 -13.553 1.00 24.73 755 LEU A N 1
ATOM 5949 C CA . LEU A 1 755 ? -19.909 -30.230 -13.001 1.00 24.73 755 LEU A CA 1
ATOM 5950 C C . LEU A 1 755 ? -21.054 -30.713 -12.102 1.00 24.73 755 LEU A C 1
ATOM 5952 O O . LEU A 1 755 ? -21.048 -30.350 -10.941 1.00 24.73 755 LEU A O 1
ATOM 5956 N N . PHE A 1 756 ? -22.036 -31.443 -12.649 1.00 27.78 756 PHE A N 1
ATOM 5957 C CA . PHE A 1 756 ? -22.809 -32.556 -12.044 1.00 27.78 756 PHE A CA 1
ATOM 5958 C C . PHE A 1 756 ? -23.888 -33.005 -13.056 1.00 27.78 756 PHE A C 1
ATOM 5960 O O . PHE A 1 756 ? -24.765 -32.204 -13.385 1.00 27.78 756 PHE A O 1
ATOM 5967 N N . PRO A 1 757 ? -23.872 -34.255 -13.560 1.00 26.58 757 PRO A N 1
ATOM 5968 C CA . PRO A 1 757 ? -24.969 -34.784 -14.359 1.00 26.58 757 PRO A CA 1
ATOM 5969 C C . PRO A 1 757 ? -26.085 -35.241 -13.414 1.00 26.58 757 PRO A C 1
ATOM 5971 O O . PRO A 1 757 ? -25.891 -36.147 -12.605 1.00 26.58 757 PRO A O 1
ATOM 5974 N N . VAL A 1 758 ? -27.252 -34.605 -13.492 1.00 28.00 758 VAL A N 1
ATOM 5975 C CA . VAL A 1 758 ? -28.487 -35.182 -12.953 1.00 28.00 758 VAL A CA 1
ATOM 5976 C C . VAL A 1 758 ? -29.227 -35.769 -14.141 1.00 28.00 758 VAL A C 1
ATOM 5978 O O . VAL A 1 758 ? -29.790 -35.042 -14.960 1.00 28.00 758 VAL A O 1
ATOM 5981 N N . ASP A 1 759 ? -29.137 -37.092 -14.250 1.00 27.02 759 ASP A N 1
ATOM 5982 C CA . ASP A 1 759 ? -29.939 -37.901 -15.155 1.00 27.02 759 ASP A CA 1
ATOM 5983 C C . ASP A 1 759 ? -31.431 -37.641 -14.921 1.00 27.02 759 ASP A C 1
ATOM 5985 O O . ASP A 1 759 ? -31.890 -37.415 -13.798 1.00 27.02 759 ASP A O 1
ATOM 5989 N N . GLY A 1 760 ? -32.162 -37.605 -16.030 1.00 28.47 760 GLY A N 1
ATOM 5990 C CA . GLY A 1 760 ? -33.508 -37.071 -16.108 1.00 28.47 760 GLY A CA 1
ATOM 5991 C C . GLY A 1 760 ? -34.588 -37.889 -15.409 1.00 28.47 760 GLY A C 1
ATOM 5992 O O . GLY A 1 760 ? -34.477 -39.091 -15.217 1.00 28.47 760 GLY A O 1
ATOM 5993 N N . GLU A 1 761 ? -35.697 -37.210 -15.139 1.00 26.16 761 GLU A N 1
ATOM 5994 C CA . GLU A 1 761 ? -36.986 -37.564 -15.730 1.00 26.16 761 GLU A CA 1
ATOM 5995 C C . GLU A 1 761 ? -37.910 -36.346 -15.640 1.00 26.16 761 GLU A C 1
ATOM 5997 O O . GLU A 1 761 ? -38.221 -35.816 -14.574 1.00 26.16 761 GLU A O 1
ATOM 6002 N N . GLN A 1 762 ? -38.289 -35.854 -16.812 1.00 25.58 762 GLN A N 1
ATOM 6003 C CA . GLN A 1 762 ? -39.207 -34.749 -17.011 1.00 25.58 762 GLN A CA 1
ATOM 6004 C C . GLN A 1 762 ? -40.623 -35.336 -17.020 1.00 25.58 762 GLN A C 1
ATOM 6006 O O . GLN A 1 762 ? -40.951 -36.131 -17.897 1.00 25.58 762 GLN A O 1
ATOM 6011 N N . MET A 1 763 ? -41.471 -34.945 -16.068 1.00 24.36 763 MET A N 1
ATOM 6012 C CA . MET A 1 763 ? -42.917 -35.135 -16.176 1.00 24.36 763 MET A CA 1
ATOM 6013 C C . MET A 1 763 ? -43.641 -33.792 -16.101 1.00 24.36 763 MET A C 1
ATOM 6015 O O . MET A 1 763 ? -43.239 -32.870 -15.396 1.00 24.36 763 MET A O 1
ATOM 6019 N N . SER A 1 764 ? -44.658 -33.705 -16.950 1.00 23.86 764 SER A N 1
ATOM 6020 C CA . SER A 1 764 ? -45.296 -32.524 -17.512 1.00 23.86 764 SER A CA 1
ATOM 6021 C C . SER A 1 764 ? -46.106 -31.679 -16.531 1.00 23.86 764 SER A C 1
ATOM 6023 O O . SER A 1 764 ? -46.617 -32.164 -15.525 1.00 23.86 764 SER A O 1
ATOM 6025 N N . LEU A 1 765 ? -46.281 -30.412 -16.917 1.00 30.31 765 LEU A N 1
ATOM 6026 C CA . LEU A 1 765 ? -47.335 -29.527 -16.427 1.00 30.31 765 LEU A CA 1
ATOM 6027 C C . LEU A 1 765 ? -48.720 -30.178 -16.542 1.00 30.31 765 LEU A C 1
ATOM 6029 O O . LEU A 1 765 ? -49.012 -30.785 -17.568 1.00 30.31 765 LEU A O 1
ATOM 6033 N N . ASP A 1 766 ? -49.569 -29.944 -15.539 1.00 25.53 766 ASP A N 1
ATOM 6034 C CA . ASP A 1 766 ? -50.932 -29.453 -15.759 1.00 25.53 766 ASP A CA 1
ATOM 6035 C C . ASP A 1 766 ? -51.487 -28.764 -14.499 1.00 25.53 766 ASP A C 1
ATOM 6037 O O . ASP A 1 766 ? -51.245 -29.172 -13.360 1.00 25.53 766 ASP A O 1
ATOM 6041 N N . GLU A 1 767 ? -52.202 -27.667 -14.738 1.00 31.84 767 GLU A N 1
ATOM 6042 C CA . GLU A 1 767 ? -52.963 -26.873 -13.774 1.00 31.84 767 GLU A CA 1
ATOM 6043 C C . GLU A 1 767 ? -54.172 -27.661 -13.236 1.00 31.84 767 GLU A C 1
ATOM 6045 O O . GLU A 1 767 ? -54.930 -28.209 -14.031 1.00 31.84 767 GLU A O 1
ATOM 6050 N N . ALA A 1 768 ? -54.413 -27.649 -11.916 1.00 24.22 768 ALA A N 1
ATOM 6051 C CA . ALA A 1 768 ? -55.760 -27.632 -11.318 1.00 24.22 768 ALA A CA 1
ATOM 6052 C C . ALA A 1 768 ? -55.718 -27.559 -9.776 1.00 24.22 768 ALA A C 1
ATOM 6054 O O . ALA A 1 768 ? -55.167 -28.426 -9.105 1.00 24.22 768 ALA A O 1
ATOM 6055 N N . ASP A 1 769 ? -56.338 -26.499 -9.259 1.00 27.12 769 ASP A N 1
ATOM 6056 C CA . ASP A 1 769 ? -57.103 -26.351 -8.013 1.00 27.12 769 ASP A CA 1
ATOM 6057 C C . ASP A 1 769 ? -56.999 -27.391 -6.882 1.00 27.12 769 ASP A C 1
ATOM 6059 O O . ASP A 1 769 ? -57.386 -28.549 -7.026 1.00 27.12 769 ASP A O 1
ATOM 6063 N N . TRP A 1 770 ? -56.721 -26.882 -5.673 1.00 22.73 770 TRP A N 1
ATOM 6064 C CA . TRP A 1 770 ? -57.404 -27.317 -4.445 1.00 22.73 770 TRP A CA 1
ATOM 6065 C C . TRP A 1 770 ? -57.177 -26.318 -3.291 1.00 22.73 770 TRP A C 1
ATOM 6067 O O . TRP A 1 770 ? -56.118 -26.249 -2.665 1.00 22.73 770 TRP A O 1
ATOM 6077 N N . GLU A 1 771 ? -58.216 -25.530 -3.000 1.00 24.52 771 GLU A N 1
ATOM 6078 C CA . GLU A 1 771 ? -58.503 -25.055 -1.647 1.00 24.52 771 GLU A CA 1
ATOM 6079 C C . GLU A 1 771 ? -58.853 -26.254 -0.752 1.00 24.52 771 GLU A C 1
ATOM 6081 O O . GLU A 1 771 ? -59.737 -27.022 -1.118 1.00 24.52 771 GLU A O 1
ATOM 6086 N N . ALA A 1 772 ? -58.269 -26.332 0.452 1.00 23.33 772 ALA A N 1
ATOM 6087 C CA . ALA A 1 772 ? -58.975 -26.428 1.745 1.00 23.33 772 ALA A CA 1
ATOM 6088 C C . ALA A 1 772 ? -58.266 -27.302 2.803 1.00 23.33 772 ALA A C 1
ATOM 6090 O O . ALA A 1 772 ? -57.626 -28.302 2.523 1.00 23.33 772 ALA A O 1
ATOM 6091 N N . ALA A 1 773 ? -58.502 -26.924 4.063 1.00 22.84 773 ALA A N 1
ATOM 6092 C CA . ALA A 1 773 ? -58.368 -27.715 5.291 1.00 22.84 773 ALA A CA 1
ATOM 6093 C C . ALA A 1 773 ? -56.952 -28.041 5.823 1.00 22.84 773 ALA A C 1
ATOM 6095 O O . ALA A 1 773 ? -56.397 -29.102 5.572 1.00 22.84 773 ALA A O 1
ATOM 6096 N N . ALA A 1 774 ? -56.464 -27.224 6.764 1.00 25.27 774 ALA A N 1
ATOM 6097 C CA . ALA A 1 774 ? -56.720 -27.476 8.190 1.00 25.27 774 ALA A CA 1
ATOM 6098 C C . ALA A 1 774 ? -56.246 -26.301 9.064 1.00 25.27 774 ALA A C 1
ATOM 6100 O O . ALA A 1 774 ? -55.100 -25.869 9.017 1.00 25.27 774 ALA A O 1
ATOM 6101 N N . ALA A 1 775 ? -57.175 -25.788 9.866 1.00 25.17 775 ALA A N 1
ATOM 6102 C CA . ALA A 1 775 ? -57.008 -24.691 10.806 1.00 25.17 775 ALA A CA 1
ATOM 6103 C C . ALA A 1 775 ? -56.799 -25.206 12.239 1.00 25.17 775 ALA A C 1
ATOM 6105 O O . ALA A 1 775 ? -57.402 -26.213 12.602 1.00 25.17 775 ALA A O 1
ATOM 6106 N N . THR A 1 776 ? -56.024 -24.473 13.051 1.00 27.34 776 THR A N 1
ATOM 6107 C CA . THR A 1 776 ? -56.243 -24.036 14.464 1.00 27.34 776 THR A CA 1
ATOM 6108 C C . THR A 1 776 ? -54.876 -23.594 15.036 1.00 27.34 776 THR A C 1
ATOM 6110 O O . THR A 1 776 ? -53.891 -24.266 14.787 1.00 27.34 776 THR A O 1
ATOM 6113 N N . SER A 1 777 ? -54.667 -22.465 15.728 1.00 27.98 777 SER A N 1
ATOM 6114 C CA . SER A 1 777 ? -55.505 -21.723 16.680 1.00 27.98 777 SER A CA 1
ATOM 6115 C C . SER A 1 777 ? -55.311 -20.189 16.648 1.00 27.98 777 SER A C 1
ATOM 6117 O O . SER A 1 777 ? -54.256 -19.680 16.288 1.00 27.98 777 SER A O 1
ATOM 6119 N N . ALA A 1 778 ? -56.357 -19.490 17.093 1.00 28.23 778 ALA A N 1
ATOM 6120 C CA . ALA A 1 778 ? -56.622 -18.048 17.137 1.00 28.23 778 ALA A CA 1
ATOM 6121 C C . ALA A 1 778 ? -55.650 -17.117 17.905 1.00 28.23 778 ALA A C 1
ATOM 6123 O O . ALA A 1 778 ? -55.306 -17.396 19.051 1.00 28.23 778 ALA A O 1
ATOM 6124 N N . ALA A 1 779 ? -55.426 -15.915 17.343 1.00 26.53 779 ALA A N 1
ATOM 6125 C CA . ALA A 1 779 ? -55.344 -14.635 18.069 1.00 26.53 779 ALA A CA 1
ATOM 6126 C C . ALA A 1 779 ? -55.676 -13.437 17.131 1.00 26.53 779 ALA A C 1
ATOM 6128 O O . ALA A 1 779 ? -55.101 -13.332 16.058 1.00 26.53 779 ALA A O 1
ATOM 6129 N N . THR A 1 780 ? -56.648 -12.610 17.554 1.00 27.70 780 THR A N 1
ATOM 6130 C CA . THR A 1 780 ? -57.046 -11.204 17.221 1.00 27.70 780 THR A CA 1
ATOM 6131 C C . THR A 1 780 ? -56.756 -10.534 15.846 1.00 27.70 780 THR A C 1
ATOM 6133 O O . THR A 1 780 ? -55.696 -10.717 15.265 1.00 27.70 780 THR A O 1
ATOM 6136 N N . PRO A 1 781 ? -57.666 -9.676 15.317 1.00 27.14 781 PRO A N 1
ATOM 6137 C CA . PRO A 1 781 ? -57.610 -9.195 13.936 1.00 27.14 781 PRO A CA 1
ATOM 6138 C C . PRO A 1 781 ? -56.730 -7.943 13.776 1.00 27.14 781 PRO A C 1
ATOM 6140 O O . PRO A 1 781 ? -57.151 -6.840 14.122 1.00 27.14 781 PRO A O 1
ATOM 6143 N N . GLU A 1 782 ? -55.549 -8.090 13.176 1.00 28.02 782 GLU A N 1
ATOM 6144 C CA . GLU A 1 782 ? -54.805 -6.966 12.593 1.00 28.02 782 GLU A CA 1
ATOM 6145 C C . GLU A 1 782 ? -55.059 -6.852 11.083 1.00 28.02 782 GLU A C 1
ATOM 6147 O O . GLU A 1 782 ? -55.258 -7.830 10.359 1.00 28.02 782 GLU A O 1
ATOM 6152 N N . ALA A 1 783 ? -55.133 -5.607 10.619 1.00 31.00 783 ALA A N 1
ATOM 6153 C CA . ALA A 1 783 ? -55.516 -5.226 9.270 1.00 31.00 783 ALA A CA 1
ATOM 6154 C C . ALA A 1 783 ? -54.573 -5.808 8.199 1.00 31.00 783 ALA A C 1
ATOM 6156 O O . ALA A 1 783 ? -53.354 -5.716 8.307 1.00 31.00 783 ALA A O 1
ATOM 6157 N N . LYS A 1 784 ? -55.149 -6.347 7.111 1.00 27.36 784 LYS A N 1
ATOM 6158 C CA . LYS A 1 784 ? -54.402 -6.828 5.934 1.00 27.36 784 LYS A CA 1
ATOM 6159 C C . LYS A 1 784 ? -53.421 -5.752 5.427 1.00 27.36 784 LYS A C 1
ATOM 6161 O O . LYS A 1 784 ? -53.876 -4.640 5.132 1.00 27.36 784 LYS A O 1
ATOM 6166 N N . PRO A 1 785 ? -52.128 -6.067 5.214 1.00 29.94 785 PRO A N 1
ATOM 6167 C CA . PRO A 1 785 ? -51.214 -5.139 4.578 1.00 29.94 785 PRO A CA 1
ATOM 6168 C C . PRO A 1 785 ? -51.625 -4.981 3.114 1.00 29.94 785 PRO A C 1
ATOM 6170 O O . PRO A 1 785 ? -51.835 -5.938 2.363 1.00 29.94 785 PRO A O 1
ATOM 6173 N N . ARG A 1 786 ? -51.798 -3.728 2.717 1.00 28.05 786 ARG A N 1
ATOM 6174 C CA . ARG A 1 786 ? -52.105 -3.316 1.352 1.00 28.05 786 ARG A CA 1
ATOM 6175 C C . ARG A 1 786 ? -50.907 -3.717 0.478 1.00 28.05 786 ARG A C 1
ATOM 6177 O O . ARG A 1 786 ? -49.821 -3.199 0.704 1.00 28.05 786 ARG A O 1
ATOM 6184 N N . LYS A 1 787 ? -51.087 -4.629 -0.492 1.00 32.34 787 LYS A N 1
ATOM 6185 C CA . LYS A 1 787 ? -50.047 -4.976 -1.484 1.00 32.34 787 LYS A CA 1
ATOM 6186 C C . LYS A 1 787 ? -49.541 -3.687 -2.141 1.00 32.34 787 LYS A C 1
ATOM 6188 O O . LYS A 1 787 ? -50.271 -3.056 -2.907 1.00 32.34 787 LYS A O 1
ATOM 6193 N N . THR A 1 788 ? -48.320 -3.282 -1.811 1.00 29.36 788 THR A N 1
ATOM 6194 C CA . THR A 1 788 ? -47.620 -2.179 -2.468 1.00 29.36 788 THR A CA 1
ATOM 6195 C C . THR A 1 788 ? -47.321 -2.587 -3.913 1.00 29.36 788 THR A C 1
ATOM 6197 O O . THR A 1 788 ? -46.871 -3.712 -4.147 1.00 29.36 788 THR A O 1
ATOM 6200 N N . PRO A 1 789 ? -47.586 -1.731 -4.915 1.00 32.03 789 PRO A N 1
ATOM 6201 C CA . PRO A 1 789 ? -47.240 -2.044 -6.295 1.00 32.03 789 PRO A CA 1
ATOM 6202 C C . PRO A 1 789 ? -45.716 -2.135 -6.416 1.00 32.03 789 PRO A C 1
ATOM 6204 O O . PRO A 1 789 ? -45.022 -1.219 -5.971 1.00 32.03 789 PRO A O 1
ATOM 6207 N N . LYS A 1 790 ? -45.189 -3.198 -7.041 1.00 31.33 790 LYS A N 1
ATOM 6208 C CA . LYS A 1 790 ? -43.782 -3.222 -7.469 1.00 31.33 790 LYS A CA 1
ATOM 6209 C C . LYS A 1 790 ? -43.545 -2.006 -8.382 1.00 31.33 790 LYS A C 1
ATOM 6211 O O . LYS A 1 790 ? -44.301 -1.840 -9.346 1.00 31.33 790 LYS A O 1
ATOM 6216 N N . PRO A 1 791 ? -42.559 -1.137 -8.099 1.00 34.28 791 PRO A N 1
ATOM 6217 C CA . PRO A 1 791 ? -42.281 0.008 -8.953 1.00 34.28 791 PRO A CA 1
ATOM 6218 C C . PRO A 1 791 ? -41.862 -0.493 -10.340 1.00 34.28 791 PRO A C 1
ATOM 6220 O O . PRO A 1 791 ? -40.973 -1.334 -10.458 1.00 34.28 791 PRO A O 1
ATOM 6223 N N . LYS A 1 792 ? -42.510 0.009 -11.400 1.00 37.41 792 LYS A N 1
ATOM 6224 C CA . LYS A 1 792 ? -42.035 -0.182 -12.776 1.00 37.41 792 LYS A CA 1
ATOM 6225 C C . LYS A 1 792 ? -40.658 0.470 -12.876 1.00 37.41 792 LYS A C 1
ATOM 6227 O O . LYS A 1 792 ? -40.571 1.697 -12.884 1.00 37.41 792 LYS A O 1
ATOM 6232 N N . GLN A 1 793 ? -39.600 -0.336 -12.912 1.00 47.72 793 GLN A N 1
ATOM 6233 C CA . GLN A 1 793 ? -38.259 0.174 -13.165 1.00 47.72 793 GLN A CA 1
ATOM 6234 C C . GLN A 1 793 ? -38.207 0.723 -14.603 1.00 47.72 793 GLN A C 1
ATOM 6236 O O . GLN A 1 793 ? -38.663 0.042 -15.525 1.00 47.72 793 GLN A O 1
ATOM 6241 N N . PRO A 1 794 ? -37.721 1.958 -14.816 1.00 51.91 794 PRO A N 1
ATOM 6242 C CA . PRO A 1 794 ? -37.510 2.488 -16.158 1.00 51.91 794 PRO A CA 1
ATOM 6243 C C . PRO A 1 794 ? -36.483 1.628 -16.907 1.00 51.91 794 PRO A C 1
ATOM 6245 O O . PRO A 1 794 ? -35.564 1.084 -16.294 1.00 51.91 794 PRO A O 1
ATOM 6248 N N . ALA A 1 795 ? -36.637 1.509 -18.229 1.00 56.50 795 ALA A N 1
ATOM 6249 C CA . ALA A 1 795 ? -35.693 0.782 -19.075 1.00 56.50 795 ALA A CA 1
ATOM 6250 C C . ALA A 1 795 ? -34.289 1.398 -18.935 1.00 56.50 795 ALA A C 1
ATOM 6252 O O . ALA A 1 795 ? -34.082 2.569 -19.260 1.00 56.50 795 ALA A O 1
ATOM 6253 N N . ARG A 1 796 ? -33.341 0.625 -18.395 1.00 70.75 796 ARG A N 1
ATOM 6254 C CA . ARG A 1 796 ? -31.953 1.057 -18.188 1.00 70.75 796 ARG A CA 1
ATOM 6255 C C . ARG A 1 796 ? -31.186 0.956 -19.501 1.00 70.75 796 ARG A C 1
ATOM 6257 O O . ARG A 1 796 ? -31.340 -0.016 -20.235 1.00 70.75 796 ARG A O 1
ATOM 6264 N N . ARG A 1 797 ? -30.335 1.946 -19.782 1.00 82.00 797 ARG A N 1
ATOM 6265 C CA . ARG A 1 797 ? -29.392 1.874 -20.906 1.00 82.00 797 ARG A CA 1
ATOM 6266 C C . ARG A 1 797 ? -28.410 0.717 -20.661 1.00 82.00 797 ARG A C 1
ATOM 6268 O O . ARG A 1 797 ? -27.830 0.685 -19.570 1.00 82.00 797 ARG A O 1
ATOM 6275 N N . PRO A 1 798 ? -28.224 -0.195 -21.635 1.00 83.81 798 PRO A N 1
ATOM 6276 C CA . PRO A 1 798 ? -27.408 -1.393 -21.450 1.00 83.81 798 PRO A CA 1
ATOM 6277 C C . PRO A 1 798 ? -25.911 -1.086 -21.390 1.00 83.81 798 PRO A C 1
ATOM 6279 O O . PRO A 1 798 ? -25.202 -1.754 -20.654 1.00 83.81 798 PRO A O 1
ATOM 6282 N N . VAL A 1 799 ? -25.445 -0.060 -22.112 1.00 90.56 799 VAL A N 1
ATOM 6283 C CA . VAL A 1 799 ? -24.046 0.389 -22.124 1.00 90.56 799 VAL A CA 1
ATOM 6284 C C . VAL A 1 799 ? -24.009 1.918 -22.048 1.00 90.56 799 VAL A C 1
ATOM 6286 O O . VAL A 1 799 ? -24.771 2.599 -22.745 1.00 90.56 799 VAL A O 1
ATOM 6289 N N . ILE A 1 800 ? -23.167 2.469 -21.169 1.00 92.56 800 ILE A N 1
ATOM 6290 C CA . ILE A 1 800 ? -23.128 3.896 -20.828 1.00 92.56 800 ILE A CA 1
ATOM 6291 C C . ILE A 1 800 ? -21.677 4.424 -20.869 1.00 92.56 800 ILE A C 1
ATOM 6293 O O . ILE A 1 800 ? -20.876 4.080 -19.993 1.00 92.56 800 ILE A O 1
ATOM 6297 N N . PRO A 1 801 ? -21.324 5.287 -21.846 1.00 94.62 801 PRO A N 1
ATOM 6298 C CA . PRO A 1 801 ? -20.094 6.082 -21.793 1.00 94.62 801 PRO A CA 1
ATOM 6299 C C . PRO A 1 801 ? -20.204 7.196 -20.743 1.00 94.62 801 PRO A C 1
ATOM 6301 O O . PRO A 1 801 ? -21.306 7.562 -20.355 1.00 94.62 801 PRO A O 1
ATOM 6304 N N . LEU A 1 802 ? -19.085 7.787 -20.314 1.00 95.81 802 LEU A N 1
ATOM 6305 C CA . LEU A 1 802 ? -19.072 8.874 -19.323 1.00 95.81 802 LEU A CA 1
ATOM 6306 C C . LEU A 1 802 ? -19.085 10.259 -19.994 1.00 95.81 802 LEU A C 1
ATOM 6308 O O . LEU A 1 802 ? -18.188 11.062 -19.771 1.00 95.81 802 LEU A O 1
ATOM 6312 N N . THR A 1 803 ? -20.065 10.577 -20.839 1.00 94.00 803 THR A N 1
ATOM 6313 C CA . THR A 1 803 ? -20.029 11.818 -21.645 1.00 94.00 803 THR A CA 1
ATOM 6314 C C . THR A 1 803 ? -20.467 13.067 -20.882 1.00 94.00 803 THR A C 1
ATOM 6316 O O . THR A 1 803 ? -20.033 14.178 -21.199 1.00 94.00 803 THR A O 1
ATOM 6319 N N . ASN A 1 804 ? -21.344 12.908 -19.891 1.00 93.88 804 ASN A N 1
ATOM 6320 C CA . ASN A 1 804 ? -21.960 14.010 -19.155 1.00 93.88 804 ASN A CA 1
ATOM 6321 C C . ASN A 1 804 ? -22.308 13.619 -17.702 1.00 93.88 804 ASN A C 1
ATOM 6323 O O . ASN A 1 804 ? -22.060 12.499 -17.260 1.00 93.88 804 ASN A O 1
ATOM 6327 N N . LEU A 1 805 ? -22.854 14.570 -16.932 1.00 94.19 805 LEU A N 1
ATOM 6328 C CA . LEU A 1 805 ? -23.174 14.356 -15.517 1.00 94.19 805 LEU A CA 1
ATOM 6329 C C . LEU A 1 805 ? -24.297 13.328 -15.306 1.00 94.19 805 LEU A C 1
ATOM 6331 O O . LEU A 1 805 ? -24.289 12.646 -14.289 1.00 94.19 805 LEU A O 1
ATOM 6335 N N . ASP A 1 806 ? -25.242 13.191 -16.238 1.00 94.56 806 ASP A N 1
ATOM 6336 C CA . ASP A 1 806 ? -26.295 12.179 -16.121 1.00 94.56 806 ASP A CA 1
ATOM 6337 C C . ASP A 1 806 ? -25.733 10.763 -16.289 1.00 94.56 806 ASP A C 1
ATOM 6339 O O . ASP A 1 806 ? -26.158 9.877 -15.556 1.00 94.56 806 ASP A O 1
ATOM 6343 N N . ASP A 1 807 ? -24.717 10.566 -17.140 1.00 95.44 807 ASP A N 1
ATOM 6344 C CA . ASP A 1 807 ? -23.999 9.286 -17.237 1.00 95.44 807 ASP A CA 1
ATOM 6345 C C . ASP A 1 807 ? -23.266 8.940 -15.926 1.00 95.44 807 ASP A C 1
ATOM 6347 O O . ASP A 1 807 ? -23.282 7.795 -15.473 1.00 95.44 807 ASP A O 1
ATOM 6351 N N . TRP A 1 808 ? -22.652 9.941 -15.277 1.00 96.31 808 TRP A N 1
ATOM 6352 C CA . TRP A 1 808 ? -22.044 9.770 -13.952 1.00 96.31 808 TRP A CA 1
ATOM 6353 C C . TRP A 1 808 ? -23.091 9.412 -12.892 1.00 96.31 808 TRP A C 1
ATOM 6355 O O . TRP A 1 808 ? -22.863 8.536 -12.063 1.00 96.31 808 TRP A O 1
ATOM 6365 N N . LEU A 1 809 ? -24.259 10.056 -12.926 1.00 96.00 809 LEU A N 1
ATOM 6366 C CA . LEU A 1 809 ? -25.354 9.761 -12.003 1.00 96.00 809 LEU A CA 1
ATOM 6367 C C . LEU A 1 809 ? -25.956 8.373 -12.238 1.00 96.00 809 LEU A C 1
ATOM 6369 O O . LEU A 1 809 ? -26.288 7.701 -11.266 1.00 96.00 809 LEU A O 1
ATOM 6373 N N . ASP A 1 810 ? -26.047 7.921 -13.490 1.00 95.44 810 ASP A N 1
ATOM 6374 C CA . ASP A 1 810 ? -26.466 6.556 -13.823 1.00 95.44 810 ASP A CA 1
ATOM 6375 C C . ASP A 1 810 ? -25.487 5.522 -13.241 1.00 95.44 810 ASP A C 1
ATOM 6377 O O . ASP A 1 810 ? -25.923 4.489 -12.730 1.00 95.44 810 ASP A O 1
ATOM 6381 N N . PHE A 1 811 ? -24.180 5.814 -13.261 1.00 96.44 811 PHE A N 1
ATOM 6382 C CA . PHE A 1 811 ? -23.163 5.009 -12.577 1.00 96.44 811 PHE A CA 1
ATOM 6383 C C . PHE A 1 811 ? -23.339 5.030 -11.053 1.00 96.44 811 PHE A C 1
ATOM 6385 O O . PHE A 1 811 ? -23.368 3.971 -10.425 1.00 96.44 811 PHE A O 1
ATOM 6392 N N . LEU A 1 812 ? -23.526 6.206 -10.446 1.00 96.69 812 LEU A N 1
ATOM 6393 C CA . LEU A 1 812 ? -23.761 6.308 -9.003 1.00 96.69 812 LEU A CA 1
ATOM 6394 C C . LEU A 1 812 ? -25.009 5.533 -8.567 1.00 96.69 812 LEU A C 1
ATOM 6396 O O . LEU A 1 812 ? -24.968 4.849 -7.552 1.00 96.69 812 LEU A O 1
ATOM 6400 N N . GLU A 1 813 ? -26.103 5.598 -9.322 1.00 95.19 813 GLU A N 1
ATOM 6401 C CA . GLU A 1 813 ? -27.339 4.872 -9.005 1.00 95.19 813 GLU A CA 1
ATOM 6402 C C . GLU A 1 813 ? -27.218 3.363 -9.246 1.00 95.19 813 GLU A C 1
ATOM 6404 O O . GLU A 1 813 ? -27.813 2.575 -8.511 1.00 95.19 813 GLU A O 1
ATOM 6409 N N . ALA A 1 814 ? -26.418 2.936 -10.228 1.00 93.62 814 ALA A N 1
ATOM 6410 C CA . ALA A 1 814 ? -26.095 1.524 -10.422 1.00 93.62 814 ALA A CA 1
ATOM 6411 C C . ALA A 1 814 ? -25.311 0.947 -9.230 1.00 93.62 814 ALA A C 1
ATOM 6413 O O . ALA A 1 814 ? -25.570 -0.182 -8.799 1.00 93.62 814 ALA A O 1
ATOM 6414 N N . MET A 1 815 ? -24.384 1.736 -8.675 1.00 94.56 815 MET A N 1
ATOM 6415 C CA . MET A 1 815 ? -23.516 1.303 -7.580 1.00 94.56 815 MET A CA 1
ATOM 6416 C C . MET A 1 815 ? -24.141 1.475 -6.198 1.00 94.56 815 MET A C 1
ATOM 6418 O O . MET A 1 815 ? -24.021 0.563 -5.389 1.00 94.56 815 MET A O 1
ATOM 6422 N N . LEU A 1 816 ? -24.789 2.611 -5.930 1.00 94.81 816 LEU A N 1
ATOM 6423 C CA . LEU A 1 816 ? -25.301 3.021 -4.614 1.00 94.81 816 LEU A CA 1
ATOM 6424 C C . LEU A 1 816 ? -26.823 2.861 -4.481 1.00 94.81 816 LEU A C 1
ATOM 6426 O O . LEU A 1 816 ? -27.372 3.067 -3.403 1.00 94.81 816 LEU A O 1
ATOM 6430 N N . GLY A 1 817 ? -27.507 2.521 -5.573 1.00 92.81 817 GLY A N 1
ATOM 6431 C CA . GLY A 1 817 ? -28.949 2.310 -5.629 1.00 92.81 817 GLY A CA 1
ATOM 6432 C C . GLY A 1 817 ? -29.709 3.501 -6.198 1.00 92.81 817 GLY A C 1
ATOM 6433 O O . GLY A 1 817 ? -29.213 4.622 -6.236 1.00 92.81 817 GLY A O 1
ATOM 6434 N N . ALA A 1 818 ? -30.945 3.242 -6.622 1.00 90.31 818 ALA A N 1
ATOM 6435 C CA . ALA A 1 818 ? -31.929 4.205 -7.117 1.00 90.31 818 ALA A CA 1
ATOM 6436 C C . ALA A 1 818 ? -33.067 4.471 -6.105 1.00 90.31 818 ALA A C 1
ATOM 6438 O O . ALA A 1 818 ? -33.795 5.452 -6.253 1.00 90.31 818 ALA A O 1
ATOM 6439 N N . ALA A 1 819 ? -33.192 3.649 -5.058 1.00 88.19 819 ALA A N 1
ATOM 6440 C CA . ALA A 1 819 ? -34.186 3.781 -3.993 1.00 88.19 819 ALA A CA 1
ATOM 6441 C C . ALA A 1 819 ? -33.545 3.654 -2.603 1.00 88.19 819 ALA A C 1
ATOM 6443 O O . ALA A 1 819 ? -32.498 3.022 -2.456 1.00 88.19 819 ALA A O 1
ATOM 6444 N N . ASP A 1 820 ? -34.174 4.263 -1.596 1.00 84.50 820 ASP A N 1
ATOM 6445 C CA . ASP A 1 820 ? -33.788 4.077 -0.197 1.00 84.50 820 ASP A CA 1
ATOM 6446 C C . ASP A 1 820 ? -34.311 2.749 0.351 1.00 84.50 820 ASP A C 1
ATOM 6448 O O . ASP A 1 820 ? -35.310 2.198 -0.123 1.00 84.50 820 ASP A O 1
ATOM 6452 N N . VAL A 1 821 ? -33.650 2.270 1.399 1.00 78.00 821 VAL A N 1
ATOM 6453 C CA . VAL A 1 821 ? -34.101 1.122 2.185 1.00 78.00 821 VAL A CA 1
ATOM 6454 C C . VAL A 1 821 ? -35.337 1.522 3.014 1.00 78.00 821 VAL A C 1
ATOM 6456 O O . VAL A 1 821 ? -35.410 2.671 3.452 1.00 78.00 821 VAL A O 1
ATOM 6459 N N . PRO A 1 822 ? -36.316 0.622 3.243 1.00 74.50 822 PRO A N 1
ATOM 6460 C CA . PRO A 1 822 ? -37.500 0.936 4.040 1.00 74.50 822 PRO A CA 1
ATOM 6461 C C . PRO A 1 822 ? -37.184 1.476 5.444 1.00 74.50 822 PRO A C 1
ATOM 6463 O O . PRO A 1 822 ? -36.282 0.977 6.129 1.00 74.50 822 PRO A O 1
ATOM 6466 N N . ASP A 1 823 ? -37.989 2.449 5.881 1.00 60.09 823 ASP A N 1
ATOM 6467 C CA . ASP A 1 823 ? -37.920 3.042 7.219 1.00 60.09 823 ASP A CA 1
ATOM 6468 C C . ASP A 1 823 ? -38.014 1.958 8.310 1.00 60.09 823 ASP A C 1
ATOM 6470 O O . ASP A 1 823 ? -38.880 1.082 8.261 1.00 60.09 823 ASP A O 1
ATOM 6474 N N . GLY A 1 824 ? -37.126 2.022 9.311 1.00 62.66 824 GLY A N 1
ATOM 6475 C CA . GLY A 1 824 ? -37.063 1.052 10.415 1.00 62.66 824 GLY A CA 1
ATOM 6476 C C . GLY A 1 824 ? -36.089 -0.114 10.210 1.00 62.66 824 GLY A C 1
ATOM 6477 O O . GLY A 1 824 ? -36.026 -1.012 11.050 1.00 62.66 824 GLY A O 1
ATOM 6478 N N . THR A 1 825 ? -35.299 -0.112 9.133 1.00 75.94 825 THR A N 1
ATOM 6479 C CA . THR A 1 825 ? -34.199 -1.072 8.967 1.00 75.94 825 THR A CA 1
ATOM 6480 C C . THR A 1 825 ? -33.073 -0.753 9.951 1.00 75.94 825 THR A C 1
ATOM 6482 O O . THR A 1 825 ? -32.278 0.156 9.728 1.00 75.94 825 THR A O 1
ATOM 6485 N N . LEU A 1 826 ? -33.025 -1.493 11.058 1.00 75.44 826 LEU A N 1
ATOM 6486 C CA . LEU A 1 826 ? -31.973 -1.393 12.069 1.00 75.44 826 LEU A CA 1
ATOM 6487 C C . LEU A 1 826 ? -30.887 -2.428 11.773 1.00 75.44 826 LEU A C 1
ATOM 6489 O O . LEU A 1 826 ? -31.190 -3.617 11.728 1.00 75.44 826 LEU A O 1
ATOM 6493 N N . LEU A 1 827 ? -29.645 -1.982 11.572 1.00 81.75 827 LEU A N 1
ATOM 6494 C CA . LEU A 1 827 ? -28.491 -2.877 11.404 1.00 81.75 827 LEU A CA 1
ATOM 6495 C C . LEU A 1 827 ? -28.105 -3.573 12.716 1.00 81.75 827 LEU A C 1
ATOM 6497 O O . LEU A 1 827 ? -27.588 -4.684 12.690 1.00 81.75 827 LEU A O 1
ATOM 6501 N N . ASP A 1 828 ? -28.430 -2.959 13.856 1.00 79.25 828 ASP A N 1
ATOM 6502 C CA . ASP A 1 828 ? -28.130 -3.481 15.196 1.00 79.25 828 ASP A CA 1
ATOM 6503 C C . ASP A 1 828 ? -28.859 -4.789 15.529 1.00 79.25 828 ASP A C 1
ATOM 6505 O O . ASP A 1 828 ? -28.534 -5.423 16.522 1.00 79.25 828 ASP A O 1
ATOM 6509 N N . LYS A 1 829 ? -29.840 -5.205 14.718 1.00 84.94 829 LYS A N 1
ATOM 6510 C CA . LYS A 1 829 ? -30.543 -6.485 14.897 1.00 84.94 829 LYS A CA 1
ATOM 6511 C C . LYS A 1 829 ? -29.764 -7.692 14.353 1.00 84.94 829 LYS A C 1
ATOM 6513 O O . LYS A 1 829 ? -30.219 -8.816 14.535 1.00 84.94 829 LYS A O 1
ATOM 6518 N N . TYR A 1 830 ? -28.687 -7.459 13.598 1.00 85.81 830 TYR A N 1
ATOM 6519 C CA . TYR A 1 830 ? -27.855 -8.516 13.030 1.00 85.81 830 TYR A CA 1
ATOM 6520 C C . TYR A 1 830 ? -26.637 -8.730 13.924 1.00 85.81 830 TYR A C 1
ATOM 6522 O O . TYR A 1 830 ? -25.769 -7.857 14.025 1.00 85.81 830 TYR A O 1
ATOM 6530 N N . ASP A 1 831 ? -26.584 -9.901 14.550 1.00 84.31 831 ASP A N 1
ATOM 6531 C CA . ASP A 1 831 ? -25.573 -10.239 15.547 1.00 84.31 831 ASP A CA 1
ATOM 6532 C C . ASP A 1 831 ? -24.513 -11.215 15.030 1.00 84.31 831 ASP A C 1
ATOM 6534 O O . ASP A 1 831 ? -23.625 -11.556 15.801 1.00 84.31 831 ASP A O 1
ATOM 6538 N N . ASP A 1 832 ? -24.547 -11.631 13.762 1.00 85.00 832 ASP A N 1
ATOM 6539 C CA . ASP A 1 832 ? -23.595 -12.560 13.130 1.00 85.00 832 ASP A CA 1
ATOM 6540 C C . ASP A 1 832 ? -23.425 -12.280 11.624 1.00 85.00 832 ASP A C 1
ATOM 6542 O O . ASP A 1 832 ? -24.255 -11.602 11.002 1.00 85.00 832 ASP A O 1
ATOM 6546 N N . LEU A 1 833 ? -22.317 -12.764 11.045 1.00 85.19 833 LEU A N 1
ATOM 6547 C CA . LEU A 1 833 ? -21.978 -12.518 9.639 1.00 85.19 833 LEU A CA 1
ATOM 6548 C C . LEU A 1 833 ? -22.939 -13.177 8.638 1.00 85.19 833 LEU A C 1
ATOM 6550 O O . LEU A 1 833 ? -23.168 -12.595 7.575 1.00 85.19 833 LEU A O 1
ATOM 6554 N N . ASP A 1 834 ? -23.510 -14.342 8.946 1.00 83.94 834 ASP A N 1
ATOM 6555 C CA . ASP A 1 834 ? -24.371 -15.077 8.011 1.00 83.94 834 ASP A CA 1
ATOM 6556 C C . ASP A 1 834 ? -25.709 -14.347 7.803 1.00 83.94 834 ASP A C 1
ATOM 6558 O O . ASP A 1 834 ? -26.115 -14.091 6.665 1.00 83.94 834 ASP A O 1
ATOM 6562 N N . ASN A 1 835 ? -26.348 -13.905 8.890 1.00 85.44 835 ASN A N 1
ATOM 6563 C CA . ASN A 1 835 ? -27.577 -13.113 8.833 1.00 85.44 835 ASN A CA 1
ATOM 6564 C C . ASN A 1 835 ? -27.354 -11.740 8.176 1.00 85.44 835 ASN A C 1
ATOM 6566 O O . ASN A 1 835 ? -28.213 -11.246 7.438 1.00 85.44 835 ASN A O 1
ATOM 6570 N N . LEU A 1 836 ? -26.195 -11.111 8.416 1.00 86.50 836 LEU A N 1
ATOM 6571 C CA . LEU A 1 836 ? -25.844 -9.857 7.749 1.00 86.50 836 LEU A CA 1
ATOM 6572 C C . LEU A 1 836 ? -25.652 -10.062 6.239 1.00 86.50 836 LEU A C 1
ATOM 6574 O O . LEU A 1 836 ? -26.106 -9.237 5.446 1.00 86.50 836 LEU A O 1
ATOM 6578 N N . LYS A 1 837 ? -25.022 -11.168 5.833 1.00 86.38 837 LYS A N 1
ATOM 6579 C CA . LYS A 1 837 ? -24.806 -11.512 4.424 1.00 86.38 837 LYS A CA 1
ATOM 6580 C C . LYS A 1 837 ? -26.125 -11.693 3.675 1.00 86.38 837 LYS A C 1
ATOM 6582 O O . LYS A 1 837 ? -26.295 -11.091 2.618 1.00 86.38 837 LYS A O 1
ATOM 6587 N N . GLU A 1 838 ? -27.088 -12.419 4.247 1.00 85.50 838 GLU A N 1
ATOM 6588 C CA . GLU A 1 838 ? -28.420 -12.572 3.642 1.00 85.50 838 GLU A CA 1
ATOM 6589 C C . GLU A 1 838 ? -29.116 -11.211 3.450 1.00 85.50 838 GLU A C 1
ATOM 6591 O O . GLU A 1 838 ? -29.757 -10.953 2.426 1.00 85.50 838 GLU A O 1
ATOM 6596 N N . PHE A 1 839 ? -28.967 -10.296 4.409 1.00 87.38 839 PHE A N 1
ATOM 6597 C CA . PHE A 1 839 ? -29.482 -8.938 4.268 1.00 87.38 839 PHE A CA 1
ATOM 6598 C C . PHE A 1 839 ? -28.792 -8.156 3.139 1.00 87.38 839 PHE A C 1
ATOM 6600 O O . PHE A 1 839 ? -29.477 -7.505 2.344 1.00 87.38 839 PHE A O 1
ATOM 6607 N N . GLU A 1 840 ? -27.463 -8.214 3.054 1.00 87.19 840 GLU A N 1
ATOM 6608 C CA . GLU A 1 840 ? -26.681 -7.525 2.022 1.00 87.19 840 GLU A CA 1
ATOM 6609 C C . GLU A 1 840 ? -26.998 -8.031 0.607 1.00 87.19 840 GLU A C 1
ATOM 6611 O O . GLU A 1 840 ? -27.141 -7.218 -0.310 1.00 87.19 840 GLU A O 1
ATOM 6616 N N . ASP A 1 841 ? -27.201 -9.337 0.431 1.00 84.62 841 ASP A N 1
ATOM 6617 C CA . ASP A 1 841 ? -27.585 -9.924 -0.858 1.00 84.62 841 ASP A CA 1
ATOM 6618 C C . ASP A 1 841 ? -28.956 -9.398 -1.324 1.00 84.62 841 ASP A C 1
ATOM 6620 O O . ASP A 1 841 ? -29.158 -9.045 -2.491 1.00 84.62 841 ASP A O 1
ATOM 6624 N N . ASN A 1 842 ? -29.898 -9.243 -0.390 1.00 86.25 842 ASN A N 1
ATOM 6625 C CA . ASN A 1 842 ? -31.218 -8.675 -0.667 1.00 86.25 842 ASN A CA 1
ATOM 6626 C C . ASN A 1 842 ? -31.196 -7.148 -0.863 1.00 86.25 842 ASN A C 1
ATOM 6628 O O . ASN A 1 842 ? -32.094 -6.583 -1.503 1.00 86.25 842 ASN A O 1
ATOM 6632 N N . LEU A 1 843 ? -30.171 -6.460 -0.351 1.00 86.12 843 LEU A N 1
ATOM 6633 C CA . LEU A 1 843 ? -30.035 -5.007 -0.444 1.00 86.12 843 LEU A CA 1
ATOM 6634 C C . LEU A 1 843 ? -29.976 -4.531 -1.896 1.00 86.12 843 LEU A C 1
ATOM 6636 O O . LEU A 1 843 ? -30.549 -3.491 -2.238 1.00 86.12 843 LEU A O 1
ATOM 6640 N N . VAL A 1 844 ? -29.331 -5.318 -2.761 1.00 83.94 844 VAL A N 1
ATOM 6641 C CA . VAL A 1 844 ? -29.190 -5.014 -4.189 1.00 83.94 844 VAL A CA 1
ATOM 6642 C C . VAL A 1 844 ? -30.556 -4.879 -4.859 1.00 83.94 844 VAL A C 1
ATOM 6644 O O . VAL A 1 844 ? -30.806 -3.908 -5.580 1.00 83.94 844 VAL A O 1
ATOM 6647 N N . LEU A 1 845 ? -31.487 -5.775 -4.522 1.00 84.06 845 LEU A N 1
ATOM 6648 C CA . LEU A 1 845 ? -32.860 -5.726 -5.010 1.00 84.06 845 LEU A CA 1
ATOM 6649 C C . LEU A 1 845 ? -33.649 -4.558 -4.398 1.00 84.06 845 LEU A C 1
ATOM 6651 O O . LEU A 1 845 ? -34.348 -3.853 -5.129 1.00 84.06 845 LEU A O 1
ATOM 6655 N N . PHE A 1 846 ? -33.535 -4.329 -3.085 1.00 84.88 846 PHE A N 1
ATOM 6656 C CA . PHE A 1 846 ? -34.292 -3.276 -2.394 1.00 84.88 846 PHE A CA 1
ATOM 6657 C C . PHE A 1 846 ? -33.933 -1.872 -2.871 1.00 84.88 846 PHE A C 1
ATOM 6659 O O . PHE A 1 846 ? -34.820 -1.061 -3.135 1.00 84.88 846 PHE A O 1
ATOM 6666 N N . MET A 1 847 ? -32.639 -1.596 -3.017 1.00 88.31 847 MET A N 1
ATOM 6667 C CA . MET A 1 847 ? -32.157 -0.287 -3.449 1.00 88.31 847 MET A CA 1
ATOM 6668 C C . MET A 1 847 ? -32.162 -0.142 -4.975 1.00 88.31 847 MET A C 1
ATOM 6670 O O . MET A 1 847 ? -31.918 0.948 -5.489 1.00 88.31 847 MET A O 1
ATOM 6674 N N . GLY A 1 848 ? -32.455 -1.212 -5.723 1.00 85.56 848 GLY A N 1
ATOM 6675 C CA . GLY A 1 848 ? -32.444 -1.210 -7.185 1.00 85.56 848 GLY A CA 1
ATOM 6676 C C . GLY A 1 848 ? -31.045 -0.994 -7.764 1.00 85.56 848 GLY A C 1
ATOM 6677 O O . GLY A 1 848 ? -30.902 -0.288 -8.759 1.00 85.56 848 GLY A O 1
ATOM 6678 N N . MET A 1 849 ? -30.026 -1.563 -7.134 1.00 89.19 849 MET A N 1
ATOM 6679 C CA . MET A 1 849 ? -28.647 -1.566 -7.621 1.00 89.19 849 MET A CA 1
ATOM 6680 C C . MET A 1 849 ? -28.484 -2.550 -8.795 1.00 89.19 849 MET A C 1
ATOM 6682 O O . MET A 1 849 ? -29.376 -3.356 -9.063 1.00 89.19 849 MET A O 1
ATOM 6686 N N . ASP A 1 850 ? -27.376 -2.477 -9.534 1.00 84.88 850 ASP A N 1
ATOM 6687 C CA . ASP A 1 850 ? -27.084 -3.467 -10.583 1.00 84.88 850 ASP A CA 1
ATOM 6688 C C . ASP A 1 850 ? -26.578 -4.785 -9.961 1.00 84.88 850 ASP A C 1
ATOM 6690 O O . ASP A 1 850 ? -25.676 -4.769 -9.121 1.00 84.88 850 ASP A O 1
ATOM 6694 N N . ASN A 1 851 ? -27.168 -5.915 -10.376 1.00 74.38 851 ASN A N 1
ATOM 6695 C CA . ASN A 1 851 ? -26.793 -7.275 -9.946 1.00 74.38 851 ASN A CA 1
ATOM 6696 C C . ASN A 1 851 ? -25.637 -7.878 -10.767 1.00 74.38 851 ASN A C 1
ATOM 6698 O O . ASN A 1 851 ? -25.005 -8.829 -10.320 1.00 74.38 851 ASN A O 1
ATOM 6702 N N . ALA A 1 852 ? -25.411 -7.376 -11.983 1.00 70.75 852 ALA A N 1
ATOM 6703 C CA . ALA A 1 852 ? -24.402 -7.881 -12.912 1.00 70.75 852 ALA A CA 1
ATOM 6704 C C . ALA A 1 852 ? -23.052 -7.171 -12.724 1.00 70.75 852 ALA A C 1
ATOM 6706 O O . ALA A 1 852 ? -22.962 -6.171 -12.011 1.00 70.75 852 ALA A O 1
ATOM 6707 N N . ASP A 1 853 ? -22.018 -7.674 -13.402 1.00 81.69 853 ASP A N 1
ATOM 6708 C CA . ASP A 1 853 ? -20.720 -7.005 -13.486 1.00 81.69 853 ASP A CA 1
ATOM 6709 C C . ASP A 1 853 ? -20.894 -5.557 -13.998 1.00 81.69 853 ASP A C 1
ATOM 6711 O O . ASP A 1 853 ? -21.363 -5.359 -15.128 1.00 81.69 853 ASP A O 1
ATOM 6715 N N . PRO A 1 854 ? -20.540 -4.531 -13.198 1.00 87.06 854 PRO A N 1
ATOM 6716 C CA . PRO A 1 854 ? -20.699 -3.142 -13.606 1.00 87.06 854 PRO A CA 1
ATOM 6717 C C . PRO A 1 854 ? -19.842 -2.788 -14.830 1.00 87.06 854 PRO A C 1
ATOM 6719 O O . PRO A 1 854 ? -20.200 -1.861 -15.558 1.00 87.06 854 PRO A O 1
ATOM 6722 N N . GLU A 1 855 ? -18.758 -3.519 -15.115 1.00 90.00 855 GLU A N 1
ATOM 6723 C CA . GLU A 1 855 ? -17.913 -3.276 -16.292 1.00 90.00 855 GLU A CA 1
ATOM 6724 C C . GLU A 1 855 ? -18.648 -3.528 -17.616 1.00 90.00 855 GLU A C 1
ATOM 6726 O O . GLU A 1 855 ? -18.339 -2.875 -18.612 1.00 90.00 855 GLU A O 1
ATOM 6731 N N . ALA A 1 856 ? -19.657 -4.406 -17.628 1.00 88.19 856 ALA A N 1
ATOM 6732 C CA . ALA A 1 856 ? -20.465 -4.666 -18.819 1.00 88.19 856 ALA A CA 1
ATOM 6733 C C . ALA A 1 856 ? -21.325 -3.451 -19.206 1.00 88.19 856 ALA A C 1
ATOM 6735 O O . ALA A 1 856 ? -21.486 -3.138 -20.385 1.00 88.19 856 ALA A O 1
ATOM 6736 N N . ARG A 1 857 ? -21.860 -2.737 -18.207 1.00 90.31 857 ARG A N 1
ATOM 6737 C CA . ARG A 1 857 ? -22.678 -1.535 -18.421 1.00 90.31 857 ARG A CA 1
ATOM 6738 C C . ARG A 1 857 ? -21.837 -0.270 -18.542 1.00 90.31 857 ARG A C 1
ATOM 6740 O O . ARG A 1 857 ? -22.222 0.656 -19.254 1.00 90.31 857 ARG A O 1
ATOM 6747 N N . PHE A 1 858 ? -20.685 -0.235 -17.881 1.00 94.81 858 PHE A N 1
ATOM 6748 C CA . PHE A 1 858 ? -19.757 0.891 -17.872 1.00 94.81 858 PHE A CA 1
ATOM 6749 C C . PHE A 1 858 ? -18.358 0.427 -18.318 1.00 94.81 858 PHE A C 1
ATOM 6751 O O . PHE A 1 858 ? -17.470 0.274 -17.478 1.00 94.81 858 PHE A O 1
ATOM 6758 N N . PRO A 1 859 ? -18.117 0.246 -19.633 1.00 94.75 859 PRO A N 1
ATOM 6759 C CA . PRO A 1 859 ? -16.843 -0.245 -20.179 1.00 94.75 859 PRO A CA 1
ATOM 6760 C C . PRO A 1 859 ? -15.591 0.481 -19.671 1.00 94.75 859 PRO A C 1
ATOM 6762 O O . PRO A 1 859 ? -14.535 -0.124 -19.475 1.00 94.75 859 PRO A O 1
ATOM 6765 N N . TRP A 1 860 ? -15.709 1.784 -19.400 1.00 96.38 860 TRP A N 1
ATOM 6766 C CA . TRP A 1 860 ? -14.638 2.618 -18.853 1.00 96.38 860 TRP A CA 1
ATOM 6767 C C . TRP A 1 860 ? -14.164 2.178 -17.451 1.00 96.38 860 TRP A C 1
ATOM 6769 O O . TRP A 1 860 ? -13.039 2.509 -17.068 1.00 96.38 860 TRP A O 1
ATOM 6779 N N . LEU A 1 861 ? -14.942 1.375 -16.710 1.00 96.00 861 LEU A N 1
ATOM 6780 C CA . LEU A 1 861 ? -14.525 0.791 -15.430 1.00 96.00 861 LEU A CA 1
ATOM 6781 C C . LEU A 1 861 ? -13.372 -0.213 -15.564 1.00 96.00 861 LEU A C 1
ATOM 6783 O O . LEU A 1 861 ? -12.608 -0.367 -14.614 1.00 96.00 861 LEU A O 1
ATOM 6787 N N . ARG A 1 862 ? -13.146 -0.816 -16.740 1.00 94.00 862 ARG A N 1
ATOM 6788 C CA . ARG A 1 862 ? -11.949 -1.650 -16.969 1.00 94.00 862 ARG A CA 1
ATOM 6789 C C . ARG A 1 862 ? -10.660 -0.848 -16.808 1.00 94.00 862 ARG A C 1
ATOM 6791 O O . ARG A 1 862 ? -9.725 -1.306 -16.158 1.00 94.00 862 ARG A O 1
ATOM 6798 N N . VAL A 1 863 ? -10.642 0.388 -17.314 1.00 96.00 863 VAL A N 1
ATOM 6799 C CA . VAL A 1 863 ? -9.509 1.310 -17.123 1.00 96.00 863 VAL A CA 1
ATOM 6800 C C . VAL A 1 863 ? -9.413 1.751 -15.663 1.00 96.00 863 VAL A C 1
ATOM 6802 O O . VAL A 1 863 ? -8.312 1.875 -15.134 1.00 96.00 863 VAL A O 1
ATOM 6805 N N . VAL A 1 864 ? -10.544 1.945 -14.975 1.00 97.00 864 VAL A N 1
ATOM 6806 C CA . VAL A 1 864 ? -10.546 2.226 -13.527 1.00 97.00 864 VAL A CA 1
ATOM 6807 C C . VAL A 1 864 ? -9.893 1.088 -12.751 1.00 97.00 864 VAL A C 1
ATOM 6809 O O . VAL A 1 864 ? -9.052 1.359 -11.900 1.00 97.00 864 VAL A O 1
ATOM 6812 N N . ARG A 1 865 ? -10.220 -0.169 -13.068 1.00 93.94 865 ARG A N 1
ATOM 6813 C CA . ARG A 1 865 ? -9.607 -1.354 -12.459 1.00 93.94 865 ARG A CA 1
ATOM 6814 C C . ARG A 1 865 ? -8.097 -1.399 -12.705 1.00 93.94 865 ARG A C 1
ATOM 6816 O O . ARG A 1 865 ? -7.341 -1.531 -11.748 1.00 93.94 865 ARG A O 1
ATOM 6823 N N . GLU A 1 866 ? -7.658 -1.208 -13.952 1.00 93.00 866 GLU A N 1
ATOM 6824 C CA . GLU A 1 866 ? -6.230 -1.139 -14.316 1.00 93.00 866 GLU A CA 1
ATOM 6825 C C . GLU A 1 866 ? -5.490 -0.055 -13.506 1.00 93.00 866 GLU A C 1
ATOM 6827 O O . GLU A 1 866 ? -4.418 -0.294 -12.944 1.00 93.00 866 GLU A O 1
ATOM 6832 N N . LEU A 1 867 ? -6.074 1.144 -13.404 1.00 95.19 867 LEU A N 1
ATOM 6833 C CA . LEU A 1 867 ? -5.491 2.263 -12.662 1.00 95.19 867 LEU A CA 1
ATOM 6834 C C . LEU A 1 867 ? -5.515 2.040 -11.150 1.00 95.19 867 LEU A C 1
ATOM 6836 O O . LEU A 1 867 ? -4.549 2.399 -10.477 1.00 95.19 867 LEU A O 1
ATOM 6840 N N . ARG A 1 868 ? -6.577 1.434 -10.614 1.00 93.62 868 ARG A N 1
ATOM 6841 C CA . ARG A 1 868 ? -6.669 1.029 -9.209 1.00 93.62 868 ARG A CA 1
ATOM 6842 C C . ARG A 1 868 ? -5.561 0.042 -8.869 1.00 93.62 868 ARG A C 1
ATOM 6844 O O . ARG A 1 868 ? -4.895 0.233 -7.862 1.00 93.62 868 ARG A O 1
ATOM 6851 N N . ASP A 1 869 ? -5.320 -0.966 -9.698 1.00 88.94 869 ASP A N 1
ATOM 6852 C CA . ASP A 1 869 ? -4.302 -1.984 -9.416 1.00 88.94 869 ASP A CA 1
ATOM 6853 C C . ASP A 1 869 ? -2.876 -1.413 -9.530 1.00 88.94 869 ASP A C 1
ATOM 6855 O O . ASP A 1 869 ? -1.987 -1.792 -8.757 1.00 88.94 869 ASP A O 1
ATOM 6859 N N . LYS A 1 870 ? -2.676 -0.444 -10.440 1.00 88.06 870 LYS A N 1
ATOM 6860 C CA . LYS A 1 870 ? -1.415 0.293 -10.613 1.00 88.06 870 LYS A CA 1
ATOM 6861 C C . LYS A 1 870 ? -1.129 1.268 -9.466 1.00 88.06 870 LYS A C 1
ATOM 6863 O O . LYS A 1 870 ? -0.008 1.308 -8.967 1.00 88.06 870 LYS A O 1
ATOM 6868 N N . HIS A 1 871 ? -2.103 2.095 -9.090 1.00 92.00 871 HIS A N 1
ATOM 6869 C CA . HIS A 1 871 ? -1.920 3.185 -8.123 1.00 92.00 871 HIS A CA 1
ATOM 6870 C C . HIS A 1 871 ? -2.321 2.815 -6.692 1.00 92.00 871 HIS A C 1
ATOM 6872 O O . HIS A 1 871 ? -1.989 3.566 -5.778 1.00 92.00 871 HIS A O 1
ATOM 6878 N N . ALA A 1 872 ? -3.008 1.684 -6.513 1.00 93.94 872 ALA A N 1
ATOM 6879 C CA . ALA A 1 872 ? -3.478 1.128 -5.249 1.00 93.94 872 ALA A CA 1
ATOM 6880 C C . ALA A 1 872 ? -4.238 2.144 -4.380 1.00 93.94 872 ALA A C 1
ATOM 6882 O O . ALA A 1 872 ? -3.863 2.368 -3.241 1.00 93.94 872 ALA A O 1
ATOM 6883 N N . PHE A 1 873 ? -5.281 2.803 -4.895 1.00 96.25 873 PHE A N 1
ATOM 6884 C CA . PHE A 1 873 ? -5.999 3.839 -4.133 1.00 96.25 873 PHE A CA 1
ATOM 6885 C C . PHE A 1 873 ? -6.509 3.325 -2.772 1.00 96.25 873 PHE A C 1
ATOM 6887 O O . PHE A 1 873 ? -7.149 2.268 -2.706 1.00 96.25 873 PHE A O 1
ATOM 6894 N N . LEU A 1 874 ? -6.238 4.092 -1.708 1.00 96.31 874 LEU A N 1
ATOM 6895 C CA . LEU A 1 874 ? -6.664 3.797 -0.336 1.00 96.31 874 LEU A CA 1
ATOM 6896 C C . LEU A 1 874 ? -7.621 4.879 0.166 1.00 96.31 874 LEU A C 1
ATOM 6898 O O . LEU A 1 874 ? -7.316 6.071 0.126 1.00 96.31 874 LEU A O 1
ATOM 6902 N N . HIS A 1 875 ? -8.764 4.461 0.687 1.00 96.94 875 HIS A N 1
ATOM 6903 C CA . HIS A 1 875 ? -9.817 5.312 1.217 1.00 96.94 875 HIS A CA 1
ATOM 6904 C C . HIS A 1 875 ? -9.892 5.125 2.730 1.00 96.94 875 HIS A C 1
ATOM 6906 O O . HIS A 1 875 ? -10.629 4.270 3.205 1.00 96.94 875 HIS A O 1
ATOM 6912 N N . TRP A 1 876 ? -9.129 5.911 3.493 1.00 96.56 876 TRP A N 1
ATOM 6913 C CA . TRP A 1 876 ? -8.940 5.727 4.939 1.00 96.56 876 TRP A CA 1
ATOM 6914 C C . TRP A 1 876 ? -10.238 5.498 5.721 1.00 96.56 876 TRP A C 1
ATOM 6916 O O . TRP A 1 876 ? -10.349 4.514 6.450 1.00 96.56 876 TRP A O 1
ATOM 6926 N N . GLU A 1 877 ? -11.240 6.355 5.530 1.00 95.62 877 GLU A N 1
ATOM 6927 C CA . GLU A 1 877 ? -12.512 6.267 6.252 1.00 95.62 877 GLU A CA 1
ATOM 6928 C C . GLU A 1 877 ? -13.377 5.064 5.829 1.00 95.62 877 GLU A C 1
ATOM 6930 O O . GLU A 1 877 ? -14.343 4.749 6.520 1.00 95.62 877 GLU A O 1
ATOM 6935 N N . LEU A 1 878 ? -13.057 4.399 4.710 1.00 96.06 878 LEU A N 1
ATOM 6936 C CA . LEU A 1 878 ? -13.723 3.184 4.224 1.00 96.06 878 LEU A CA 1
ATOM 6937 C C . LEU A 1 878 ? -12.925 1.923 4.586 1.00 96.06 878 LEU A C 1
ATOM 6939 O O . LEU A 1 878 ? -13.491 0.977 5.120 1.00 96.06 878 LEU A O 1
ATOM 6943 N N . ASP A 1 879 ? -11.619 1.913 4.313 1.00 94.81 879 ASP A N 1
ATOM 6944 C CA . ASP A 1 879 ? -10.725 0.767 4.521 1.00 94.81 879 ASP A CA 1
ATOM 6945 C C . ASP A 1 879 ? -10.475 0.478 6.009 1.00 94.81 879 ASP A C 1
ATOM 6947 O O . ASP A 1 879 ? -10.265 -0.674 6.383 1.00 94.81 879 ASP A O 1
ATOM 6951 N N . PHE A 1 880 ? -10.565 1.506 6.861 1.00 95.75 880 PHE A N 1
ATOM 6952 C CA . PHE A 1 880 ? -10.501 1.391 8.322 1.00 95.75 880 PHE A CA 1
ATOM 6953 C C . PHE A 1 880 ? -11.757 1.959 8.996 1.00 95.75 880 PHE A C 1
ATOM 6955 O O . PHE A 1 880 ? -11.677 2.544 10.078 1.00 95.75 880 PHE A O 1
ATOM 6962 N N . ALA A 1 881 ? -12.927 1.802 8.363 1.00 95.12 881 ALA A N 1
ATOM 6963 C CA . ALA A 1 881 ? -14.179 2.430 8.795 1.00 95.12 881 ALA A CA 1
ATOM 6964 C C . ALA A 1 881 ? -14.501 2.204 10.282 1.00 95.12 881 ALA A C 1
ATOM 6966 O O . ALA A 1 881 ? -14.936 3.138 10.956 1.00 95.12 881 ALA A O 1
ATOM 6967 N N . LEU A 1 882 ? -14.223 1.007 10.813 1.00 93.81 882 LEU A N 1
ATOM 6968 C CA . LEU A 1 882 ? -14.440 0.694 12.226 1.00 93.81 882 LEU A CA 1
ATOM 6969 C C . LEU A 1 882 ? -13.618 1.591 13.170 1.00 93.81 882 LEU A C 1
ATOM 6971 O O . LEU A 1 882 ? -14.170 2.133 14.124 1.00 93.81 882 LEU A O 1
ATOM 6975 N N . VAL A 1 883 ? -12.335 1.834 12.875 1.00 95.25 883 VAL A N 1
ATOM 6976 C CA . VAL A 1 883 ? -11.462 2.700 13.695 1.00 95.25 883 VAL A CA 1
ATOM 6977 C C . VAL A 1 883 ? -12.021 4.122 13.762 1.00 95.25 883 VAL A C 1
ATOM 6979 O O . VAL A 1 883 ? -12.100 4.729 14.834 1.00 95.25 883 VAL A O 1
ATOM 6982 N N . PHE A 1 884 ? -12.456 4.653 12.619 1.00 95.81 884 PHE A N 1
ATOM 6983 C CA . PHE A 1 884 ? -13.038 5.990 12.539 1.00 95.81 884 PHE A CA 1
ATOM 6984 C C . PHE A 1 884 ? -14.426 6.074 13.189 1.00 95.81 884 PHE A C 1
ATOM 6986 O O . PHE A 1 884 ? -14.757 7.107 13.772 1.00 95.81 884 PHE A O 1
ATOM 6993 N N . ALA A 1 885 ? -15.229 5.010 13.127 1.00 93.75 885 ALA A N 1
ATOM 6994 C CA . ALA A 1 885 ? -16.550 4.957 13.749 1.00 93.75 885 ALA A CA 1
ATOM 6995 C C . ALA A 1 885 ? -16.482 4.844 15.285 1.00 93.75 885 ALA A C 1
ATOM 6997 O O . ALA A 1 885 ? -17.215 5.552 15.985 1.00 93.75 885 ALA A O 1
ATOM 6998 N N . GLU A 1 886 ? -15.586 4.003 15.814 1.00 90.31 886 GLU A N 1
ATOM 6999 C CA . GLU A 1 886 ? -15.419 3.773 17.256 1.00 90.31 886 GLU A CA 1
ATOM 7000 C C . GLU A 1 886 ? -14.647 4.917 17.936 1.00 90.31 886 GLU A C 1
ATOM 7002 O O . GLU A 1 886 ? -15.121 5.498 18.920 1.00 90.31 886 GLU A O 1
ATOM 7007 N N . ASN A 1 887 ? -13.487 5.289 17.382 1.00 87.81 887 ASN A N 1
ATOM 7008 C CA . ASN A 1 887 ? -12.506 6.160 18.047 1.00 87.81 887 ASN A CA 1
ATOM 7009 C C . ASN A 1 887 ? -12.335 7.535 17.385 1.00 87.81 887 ASN A C 1
ATOM 7011 O O . ASN A 1 887 ? -11.686 8.418 17.948 1.00 87.81 887 ASN A O 1
ATOM 7015 N N . GLY A 1 888 ? -12.927 7.757 16.207 1.00 91.62 888 GLY A N 1
ATOM 7016 C CA . GLY A 1 888 ? -12.734 8.991 15.437 1.00 91.62 888 GLY A CA 1
ATOM 7017 C C . GLY A 1 888 ? -11.362 9.100 14.764 1.00 91.62 888 GLY A C 1
ATOM 7018 O O . GLY A 1 888 ? -11.051 10.154 14.218 1.00 91.62 888 GLY A O 1
ATOM 7019 N N . GLY A 1 889 ? -10.548 8.041 14.801 1.00 94.62 889 GLY A N 1
ATOM 7020 C CA . GLY A 1 889 ? -9.196 8.004 14.248 1.00 94.62 889 GLY A CA 1
ATOM 7021 C C . GLY A 1 889 ? -8.241 7.154 15.089 1.00 94.62 889 GLY A C 1
ATOM 7022 O O . GLY A 1 889 ? -8.669 6.410 15.971 1.00 94.62 889 GLY A O 1
ATOM 7023 N N . PHE A 1 890 ? -6.946 7.288 14.820 1.00 96.56 890 PHE A N 1
ATOM 7024 C CA . PHE A 1 890 ? -5.861 6.594 15.513 1.00 96.56 890 PHE A CA 1
ATOM 7025 C C . PHE A 1 890 ? -5.341 7.402 16.707 1.00 96.56 890 PHE A C 1
ATOM 7027 O O . PHE A 1 890 ? -5.188 8.624 16.622 1.00 96.56 890 PHE A O 1
ATOM 7034 N N . ASP A 1 891 ? -5.025 6.707 17.797 1.00 94.88 891 ASP A N 1
ATOM 7035 C CA . ASP A 1 891 ? -4.487 7.289 19.030 1.00 94.88 891 ASP A CA 1
ATOM 7036 C C . ASP A 1 891 ? -2.977 7.530 18.952 1.00 94.88 891 ASP A C 1
ATOM 7038 O O . ASP A 1 891 ? -2.465 8.451 19.579 1.00 94.88 891 ASP A O 1
ATOM 7042 N N . LEU A 1 892 ? -2.259 6.739 18.155 1.00 96.19 892 LEU A N 1
ATOM 7043 C CA . LEU A 1 892 ? -0.843 6.952 17.875 1.00 96.19 892 LEU A CA 1
ATOM 7044 C C . LEU A 1 892 ? -0.579 6.730 16.392 1.00 96.19 892 LEU A C 1
ATOM 7046 O O . LEU A 1 892 ? -0.891 5.669 15.855 1.00 96.19 892 LEU A O 1
ATOM 7050 N N . GLN A 1 893 ? 0.048 7.702 15.742 1.00 96.75 893 GLN A N 1
ATOM 7051 C CA . GLN A 1 893 ? 0.579 7.529 14.393 1.00 96.75 893 GLN A CA 1
ATOM 7052 C C . GLN A 1 893 ? 2.074 7.797 14.390 1.00 96.75 893 GLN A C 1
ATOM 7054 O O . GLN A 1 893 ? 2.513 8.876 14.786 1.00 96.75 893 GLN A O 1
ATOM 7059 N N . VAL A 1 894 ? 2.853 6.820 13.936 1.00 94.88 894 VAL A N 1
ATOM 7060 C CA . VAL A 1 894 ? 4.313 6.917 13.871 1.00 94.88 894 VAL A CA 1
ATOM 7061 C C . VAL A 1 894 ? 4.821 6.499 12.503 1.00 94.88 894 VAL A C 1
ATOM 7063 O O . VAL A 1 894 ? 4.179 5.696 11.837 1.00 94.88 894 VAL A O 1
ATOM 7066 N N . GLY A 1 895 ? 5.944 7.057 12.054 1.00 91.25 895 GLY A N 1
ATOM 7067 C CA . GLY A 1 895 ? 6.563 6.602 10.811 1.00 91.25 895 GLY A CA 1
ATOM 7068 C C . GLY A 1 895 ? 7.593 7.553 10.213 1.00 91.25 895 GLY A C 1
ATOM 7069 O O . GLY A 1 895 ? 7.764 8.700 10.640 1.00 91.25 895 GLY A O 1
ATOM 7070 N N . ASN A 1 896 ? 8.243 7.067 9.161 1.00 87.62 896 ASN A N 1
ATOM 7071 C CA . ASN A 1 896 ? 9.131 7.834 8.296 1.00 87.62 896 ASN A CA 1
ATOM 7072 C C . ASN A 1 896 ? 8.499 7.931 6.895 1.00 87.62 896 ASN A C 1
ATOM 7074 O O . ASN A 1 896 ? 8.658 7.011 6.094 1.00 87.62 896 ASN A O 1
ATOM 7078 N N . PRO A 1 897 ? 7.731 8.991 6.584 1.00 86.12 897 PRO A N 1
ATOM 7079 C CA . PRO A 1 897 ? 7.176 9.156 5.246 1.00 86.12 897 PRO A CA 1
ATOM 7080 C C . PRO A 1 897 ? 8.276 9.298 4.179 1.00 86.12 897 PRO A C 1
ATOM 7082 O O . PRO A 1 897 ? 9.353 9.817 4.468 1.00 86.12 897 PRO A O 1
ATOM 7085 N N . PRO A 1 898 ? 7.988 8.972 2.910 1.00 84.31 898 PRO A N 1
ATOM 7086 C CA . PRO A 1 898 ? 8.910 9.189 1.801 1.00 84.31 898 PRO A CA 1
ATOM 7087 C C . PRO A 1 898 ? 9.189 10.681 1.558 1.00 84.31 898 PRO A C 1
ATOM 7089 O O . PRO A 1 898 ? 8.279 11.515 1.563 1.00 84.31 898 PRO A O 1
ATOM 7092 N N . TRP A 1 899 ? 10.451 11.023 1.279 1.00 83.81 899 TRP A N 1
ATOM 7093 C CA . TRP A 1 899 ? 10.911 12.403 1.022 1.00 83.81 899 TRP A CA 1
ATOM 7094 C C . TRP A 1 899 ? 11.002 12.711 -0.479 1.00 83.81 899 TRP A C 1
ATOM 7096 O O . TRP A 1 899 ? 11.955 13.328 -0.960 1.00 83.81 899 TRP A O 1
ATOM 7106 N N . VAL A 1 900 ? 10.023 12.222 -1.239 1.00 83.31 900 VAL A N 1
ATOM 7107 C CA . VAL A 1 900 ? 9.976 12.352 -2.698 1.00 83.31 900 VAL A CA 1
ATOM 7108 C C . VAL A 1 900 ? 9.209 13.608 -3.082 1.00 83.31 900 VAL A C 1
ATOM 7110 O O . VAL A 1 900 ? 8.144 13.903 -2.538 1.00 83.31 900 VAL A O 1
ATOM 7113 N N . ARG A 1 901 ? 9.722 14.324 -4.083 1.00 86.75 901 ARG A N 1
ATOM 7114 C CA . ARG A 1 901 ? 9.042 15.459 -4.712 1.00 86.75 901 ARG A CA 1
ATOM 7115 C C . ARG A 1 901 ? 8.561 15.055 -6.099 1.00 86.75 901 ARG A C 1
ATOM 7117 O O . ARG A 1 901 ? 9.382 15.048 -7.018 1.00 86.75 901 ARG A O 1
ATOM 7124 N N . PRO A 1 902 ? 7.263 14.750 -6.280 1.00 86.00 902 PRO A N 1
ATOM 7125 C CA . PRO A 1 902 ? 6.718 14.430 -7.592 1.00 86.00 902 PRO A CA 1
ATOM 7126 C C . PRO A 1 902 ? 6.984 15.580 -8.566 1.00 86.00 902 PRO A C 1
ATOM 7128 O O . PRO A 1 902 ? 6.425 16.673 -8.441 1.00 86.00 902 PRO A O 1
ATOM 7131 N N . ARG A 1 903 ? 7.875 15.344 -9.529 1.00 87.69 903 ARG A N 1
ATOM 7132 C CA . ARG A 1 903 ? 8.226 16.289 -10.589 1.00 87.69 903 ARG A CA 1
ATOM 7133 C C . ARG A 1 903 ? 8.442 15.533 -11.887 1.00 87.69 903 ARG A C 1
ATOM 7135 O O . ARG A 1 903 ? 8.827 14.369 -11.878 1.00 87.69 903 ARG A O 1
ATOM 7142 N N . TRP A 1 904 ? 8.161 16.199 -13.000 1.00 90.12 904 TRP A N 1
ATOM 7143 C CA . TRP A 1 904 ? 8.486 15.646 -14.306 1.00 90.12 904 TRP A CA 1
ATOM 7144 C C . TRP A 1 904 ? 9.994 15.756 -14.520 1.00 90.12 904 TRP A C 1
ATOM 7146 O O . TRP A 1 904 ? 10.519 16.869 -14.574 1.00 90.12 904 TRP A O 1
ATOM 7156 N N . ASP A 1 905 ? 10.658 14.608 -14.594 1.00 89.56 905 ASP A N 1
ATOM 7157 C CA . ASP A 1 905 ? 12.063 14.488 -14.963 1.00 89.56 905 ASP A CA 1
ATOM 7158 C C . ASP A 1 905 ? 12.145 13.677 -16.258 1.00 89.56 905 ASP A C 1
ATOM 7160 O O . ASP A 1 905 ? 11.984 12.458 -16.257 1.00 89.56 905 ASP A O 1
ATOM 7164 N N . GLU A 1 906 ? 12.242 14.378 -17.390 1.00 90.94 906 GLU A N 1
ATOM 7165 C CA . GLU A 1 906 ? 12.183 13.735 -18.704 1.00 90.94 906 GLU A CA 1
ATOM 7166 C C . GLU A 1 906 ? 13.418 12.866 -18.959 1.00 90.94 906 GLU A C 1
ATOM 7168 O O . GLU A 1 906 ? 13.283 11.793 -19.541 1.00 90.94 906 GLU A O 1
ATOM 7173 N N . ASP A 1 907 ? 14.594 13.292 -18.497 1.00 90.56 907 ASP A N 1
ATOM 7174 C CA . ASP A 1 907 ? 15.860 12.609 -18.774 1.00 90.56 907 ASP A CA 1
ATOM 7175 C C . ASP A 1 907 ? 15.886 11.231 -18.116 1.00 90.56 907 ASP A C 1
ATOM 7177 O O . ASP A 1 907 ? 16.064 10.229 -18.812 1.00 90.56 907 ASP A O 1
ATOM 7181 N N . ALA A 1 908 ? 15.532 11.163 -16.831 1.00 87.56 908 ALA A N 1
ATOM 7182 C CA . ALA A 1 908 ? 15.386 9.908 -16.101 1.00 87.56 908 ALA A CA 1
ATOM 7183 C C . ALA A 1 908 ? 14.345 8.965 -16.739 1.00 87.56 908 ALA A C 1
ATOM 7185 O O . ALA A 1 908 ? 14.501 7.744 -16.728 1.00 87.56 908 ALA A O 1
ATOM 7186 N N . VAL A 1 909 ? 13.265 9.505 -17.326 1.00 89.69 909 VAL A N 1
ATOM 7187 C CA . VAL A 1 909 ? 12.253 8.692 -18.027 1.00 89.69 909 VAL A CA 1
ATOM 7188 C C . VAL A 1 909 ? 12.807 8.121 -19.332 1.00 89.69 909 VAL A C 1
ATOM 7190 O O . VAL A 1 909 ? 12.554 6.957 -19.646 1.00 89.69 909 VAL A O 1
ATOM 7193 N N . LEU A 1 910 ? 13.529 8.930 -20.111 1.00 92.25 910 LEU A N 1
ATOM 7194 C CA . LEU A 1 910 ? 14.114 8.506 -21.384 1.00 92.25 910 LEU A CA 1
ATOM 7195 C C . LEU A 1 910 ? 15.294 7.544 -21.174 1.00 92.25 910 LEU A C 1
ATOM 7197 O O . LEU A 1 910 ? 15.479 6.639 -21.991 1.00 92.25 910 LEU A O 1
ATOM 7201 N N . ALA A 1 911 ? 16.027 7.684 -20.065 1.00 90.62 911 ALA A N 1
ATOM 7202 C CA . ALA A 1 911 ? 17.172 6.851 -19.703 1.00 90.62 911 ALA A CA 1
ATOM 7203 C C . ALA A 1 911 ? 16.842 5.357 -19.569 1.00 90.62 911 ALA A C 1
ATOM 7205 O O . ALA A 1 911 ? 17.688 4.522 -19.870 1.00 90.62 911 ALA A O 1
ATOM 7206 N N . GLU A 1 912 ? 15.595 5.002 -19.238 1.00 87.62 912 GLU A N 1
ATOM 7207 C CA . GLU A 1 912 ? 15.145 3.598 -19.212 1.00 87.62 912 GLU A CA 1
ATOM 7208 C C . GLU A 1 912 ? 15.220 2.901 -20.581 1.00 87.62 912 GLU A C 1
ATOM 7210 O O . GLU A 1 912 ? 15.262 1.676 -20.646 1.00 87.62 912 GLU A O 1
ATOM 7215 N N . TYR A 1 913 ? 15.238 3.662 -21.679 1.00 88.62 913 TYR A N 1
ATOM 7216 C CA . TYR A 1 913 ? 15.452 3.128 -23.030 1.00 88.62 913 TYR A CA 1
ATOM 7217 C C . TYR A 1 913 ? 16.774 3.580 -23.655 1.00 88.62 913 TYR A C 1
ATOM 7219 O O . TYR A 1 913 ? 17.253 2.942 -24.594 1.00 88.62 913 TYR A O 1
ATOM 7227 N N . GLU A 1 914 ? 17.330 4.703 -23.199 1.00 91.56 914 GLU A N 1
ATOM 7228 C CA . GLU A 1 914 ? 18.560 5.285 -23.726 1.00 91.56 914 GLU A CA 1
ATOM 7229 C C . GLU A 1 914 ? 19.385 5.928 -22.596 1.00 91.56 914 GLU A C 1
ATOM 7231 O O . GLU A 1 914 ? 19.247 7.128 -22.351 1.00 91.56 914 GLU A O 1
ATOM 7236 N N . PRO A 1 915 ? 20.272 5.168 -21.921 1.00 91.31 915 PRO A N 1
ATOM 7237 C CA . PRO A 1 915 ? 21.002 5.625 -20.727 1.00 91.31 915 PRO A CA 1
ATOM 7238 C C . PRO A 1 915 ? 21.854 6.882 -20.927 1.00 91.31 915 PRO A C 1
ATOM 7240 O O . PRO A 1 915 ? 22.209 7.561 -19.967 1.00 91.31 915 PRO A O 1
ATOM 7243 N N . TRP A 1 916 ? 22.147 7.237 -22.181 1.00 91.94 916 TRP A N 1
ATOM 7244 C CA . TRP A 1 916 ? 22.858 8.461 -22.538 1.00 91.94 916 TRP A CA 1
ATOM 7245 C C . TRP A 1 916 ? 22.249 9.728 -21.911 1.00 91.94 916 TRP A C 1
ATOM 7247 O O . TRP A 1 916 ? 22.996 10.641 -21.579 1.00 91.94 916 TRP A O 1
ATOM 7257 N N . PHE A 1 917 ? 20.926 9.786 -21.700 1.00 91.12 917 PHE A N 1
ATOM 7258 C CA . PHE A 1 917 ? 20.274 10.960 -21.097 1.00 91.12 917 PHE A CA 1
ATOM 7259 C C . PHE A 1 917 ? 20.701 11.245 -19.643 1.00 91.12 917 PHE A C 1
ATOM 7261 O O . PHE A 1 917 ? 20.600 12.395 -19.225 1.00 91.12 917 PHE A O 1
ATOM 7268 N N . GLU A 1 918 ? 21.201 10.246 -18.907 1.00 88.69 918 GLU A N 1
ATOM 7269 C CA . GLU A 1 918 ? 21.699 10.388 -17.524 1.00 88.69 918 GLU A CA 1
ATOM 7270 C C . GLU A 1 918 ? 23.232 10.304 -17.425 1.00 88.69 918 GLU A C 1
ATOM 7272 O O . GLU A 1 918 ? 23.837 10.910 -16.539 1.00 88.69 918 GLU A O 1
ATOM 7277 N N . LEU A 1 919 ? 23.874 9.558 -18.330 1.00 87.88 919 LEU A N 1
ATOM 7278 C CA . LEU A 1 919 ? 25.322 9.320 -18.297 1.00 87.88 919 LEU A CA 1
ATOM 7279 C C . LEU A 1 919 ? 26.143 10.430 -18.971 1.00 87.88 919 LEU A C 1
ATOM 7281 O O . LEU A 1 919 ? 27.314 10.607 -18.644 1.00 87.88 919 LEU A O 1
ATOM 7285 N N . GLU A 1 920 ? 25.565 11.184 -19.908 1.00 88.06 920 GLU A N 1
ATOM 7286 C CA . GLU A 1 920 ? 26.273 12.273 -20.583 1.00 88.06 920 GLU A CA 1
ATOM 7287 C C . GLU A 1 920 ? 26.339 13.527 -19.696 1.00 88.06 920 GLU A C 1
ATOM 7289 O O . GLU A 1 920 ? 25.324 14.160 -19.407 1.00 88.06 920 GLU A O 1
ATOM 7294 N N . GLU A 1 921 ? 27.544 13.954 -19.305 1.00 79.44 921 GLU A N 1
ATOM 7295 C CA . GLU A 1 921 ? 27.701 15.111 -18.412 1.00 79.44 921 GLU A CA 1
ATOM 7296 C C . GLU A 1 921 ? 27.445 16.465 -19.097 1.00 79.44 921 GLU A C 1
ATOM 7298 O O . GLU A 1 921 ? 27.097 17.446 -18.428 1.00 79.44 921 GLU A O 1
ATOM 7303 N N . LYS A 1 922 ? 27.676 16.572 -20.417 1.00 83.31 922 LYS A N 1
ATOM 7304 C CA . LYS A 1 922 ? 27.621 17.851 -21.158 1.00 83.31 922 LYS A CA 1
ATOM 7305 C C . LYS A 1 922 ? 26.945 17.735 -22.534 1.00 83.31 922 LYS A C 1
ATOM 7307 O O . LYS A 1 922 ? 27.551 18.110 -23.542 1.00 83.31 922 LYS A O 1
ATOM 7312 N N . PRO A 1 923 ? 25.680 17.288 -22.607 1.00 86.25 923 PRO A N 1
ATOM 7313 C CA . PRO A 1 923 ? 24.968 17.196 -23.875 1.00 86.25 923 PRO A CA 1
ATOM 7314 C C . PRO A 1 923 ? 24.659 18.591 -24.444 1.00 86.25 923 PRO A C 1
ATOM 7316 O O . PRO A 1 923 ? 24.243 19.499 -23.719 1.00 86.25 923 PRO A O 1
ATOM 7319 N N . THR A 1 924 ? 24.809 18.775 -25.760 1.00 91.25 924 THR A N 1
ATOM 7320 C CA . THR A 1 924 ? 24.255 19.958 -26.440 1.00 91.25 924 THR A CA 1
ATOM 7321 C C . THR A 1 924 ? 22.738 19.810 -26.580 1.00 91.25 924 THR A C 1
ATOM 7323 O O . THR A 1 924 ? 22.222 18.703 -26.741 1.00 91.25 924 THR A O 1
ATOM 7326 N N . GLN A 1 925 ? 21.997 20.924 -26.545 1.00 90.00 925 GLN A N 1
ATOM 7327 C CA . GLN A 1 925 ? 20.532 20.876 -26.649 1.00 90.00 925 GLN A CA 1
ATOM 7328 C C . GLN A 1 925 ? 20.062 20.288 -27.991 1.00 90.00 925 GLN A C 1
ATOM 7330 O O . GLN A 1 925 ? 19.097 19.533 -28.020 1.00 90.00 925 GLN A O 1
ATOM 7335 N N . GLU A 1 926 ? 20.769 20.584 -29.087 1.00 91.94 926 GLU A N 1
ATOM 7336 C CA . GLU A 1 926 ? 20.456 20.048 -30.419 1.00 91.94 926 GLU A CA 1
ATOM 7337 C C . GLU A 1 926 ? 20.570 18.519 -30.468 1.00 91.94 926 GLU A C 1
ATOM 7339 O O . GLU A 1 926 ? 19.680 17.847 -30.990 1.00 91.94 926 GLU A O 1
ATOM 7344 N N . GLU A 1 927 ? 21.633 17.957 -29.883 1.00 91.56 927 GLU A N 1
ATOM 7345 C CA . GLU A 1 927 ? 21.831 16.507 -29.834 1.00 91.56 927 GLU A CA 1
ATOM 7346 C C . GLU A 1 927 ? 20.782 15.832 -28.947 1.00 91.56 927 GLU A C 1
ATOM 7348 O O . GLU A 1 927 ? 20.214 14.799 -29.314 1.00 91.56 927 GLU A O 1
ATOM 7353 N N . LYS A 1 928 ? 20.470 16.456 -27.807 1.00 91.75 928 LYS A N 1
ATOM 7354 C CA . LYS A 1 928 ? 19.420 15.996 -26.899 1.00 91.75 928 LYS A CA 1
ATOM 7355 C C . LYS A 1 928 ? 18.060 15.946 -27.597 1.00 91.75 928 LYS A C 1
ATOM 7357 O O . LYS A 1 928 ? 17.368 14.931 -27.521 1.00 91.75 928 LYS A O 1
ATOM 7362 N N . ASP A 1 929 ? 17.699 17.000 -28.328 1.00 91.75 929 ASP A N 1
ATOM 7363 C CA . ASP A 1 929 ? 16.437 17.076 -29.066 1.00 91.75 929 ASP A CA 1
ATOM 7364 C C . ASP A 1 929 ? 16.374 16.044 -30.202 1.00 91.75 929 ASP A C 1
ATOM 7366 O O . ASP A 1 929 ? 15.332 15.408 -30.391 1.00 91.75 929 ASP A O 1
ATOM 7370 N N . ARG A 1 930 ? 17.484 15.828 -30.922 1.00 94.44 930 ARG A N 1
ATOM 7371 C CA . ARG A 1 930 ? 17.594 14.810 -31.977 1.00 94.44 930 ARG A CA 1
ATOM 7372 C C . ARG A 1 930 ? 17.367 13.403 -31.424 1.00 94.44 930 ARG A C 1
ATOM 7374 O O . ARG A 1 930 ? 16.459 12.709 -31.882 1.00 94.44 930 ARG A O 1
ATOM 7381 N N . ARG A 1 931 ? 18.124 13.001 -30.395 1.00 93.62 931 ARG A N 1
ATOM 7382 C CA . ARG A 1 931 ? 17.986 11.679 -29.751 1.00 93.62 931 ARG A CA 1
ATOM 7383 C C . ARG A 1 931 ? 16.601 11.479 -29.154 1.00 93.62 931 ARG A C 1
ATOM 7385 O O . ARG A 1 931 ? 16.014 10.407 -29.283 1.00 93.62 931 ARG A O 1
ATOM 7392 N N . ARG A 1 932 ? 16.041 12.528 -28.548 1.00 94.06 932 ARG A N 1
ATOM 7393 C CA . ARG A 1 932 ? 14.678 12.515 -28.010 1.00 94.06 932 ARG A CA 1
ATOM 7394 C C . ARG A 1 932 ? 13.657 12.229 -29.111 1.00 94.06 932 ARG A C 1
ATOM 7396 O O . ARG A 1 932 ? 12.775 11.399 -28.912 1.00 94.06 932 ARG A O 1
ATOM 7403 N N . GLN A 1 933 ? 13.763 12.876 -30.272 1.00 93.12 933 GLN A N 1
ATOM 7404 C CA . GLN A 1 933 ? 12.866 12.620 -31.406 1.00 93.12 933 GLN A CA 1
ATOM 7405 C C . GLN A 1 933 ? 13.015 11.194 -31.952 1.00 93.12 933 GLN A C 1
ATOM 7407 O O . GLN A 1 933 ? 12.008 10.522 -32.170 1.00 93.12 933 GLN A O 1
ATOM 7412 N N . GLU A 1 934 ? 14.249 10.710 -32.113 1.00 94.00 934 GLU A N 1
ATOM 7413 C CA . GLU A 1 934 ? 14.538 9.344 -32.573 1.00 94.00 934 GLU A CA 1
ATOM 7414 C C . GLU A 1 934 ? 13.974 8.280 -31.618 1.00 94.00 934 GLU A C 1
ATOM 7416 O O . GLU A 1 934 ? 13.374 7.294 -32.055 1.00 94.00 934 GLU A O 1
ATOM 7421 N N . LEU A 1 935 ? 14.112 8.491 -30.306 1.00 93.62 935 LEU A N 1
ATOM 7422 C CA . LEU A 1 935 ? 13.581 7.585 -29.292 1.00 93.62 935 LEU A CA 1
ATOM 7423 C C . LEU A 1 935 ? 12.047 7.606 -29.265 1.00 93.62 935 LEU A C 1
ATOM 7425 O O . LEU A 1 935 ? 11.410 6.552 -29.279 1.00 93.62 935 LEU A O 1
ATOM 7429 N N . LEU A 1 936 ? 11.438 8.793 -29.281 1.00 94.06 936 LEU A N 1
ATOM 7430 C CA . LEU A 1 936 ? 9.981 8.962 -29.225 1.00 94.06 936 LEU A CA 1
ATOM 7431 C C . LEU A 1 936 ? 9.265 8.595 -30.533 1.00 94.06 936 LEU A C 1
ATOM 7433 O O . LEU A 1 936 ? 8.042 8.442 -30.535 1.00 94.06 936 LEU A O 1
ATOM 7437 N N . ALA A 1 937 ? 9.998 8.404 -31.632 1.00 93.81 937 ALA A N 1
ATOM 7438 C CA . ALA A 1 937 ? 9.462 7.782 -32.839 1.00 93.81 937 ALA A CA 1
ATOM 7439 C C . ALA A 1 937 ? 9.081 6.306 -32.605 1.00 93.81 937 ALA A C 1
ATOM 7441 O O . ALA A 1 937 ? 8.218 5.772 -33.304 1.00 93.81 937 ALA A O 1
ATOM 7442 N N . ARG A 1 938 ? 9.673 5.644 -31.597 1.00 94.12 938 ARG A N 1
ATOM 7443 C CA . ARG A 1 938 ? 9.358 4.256 -31.233 1.00 94.12 938 ARG A CA 1
ATOM 7444 C C . ARG A 1 938 ? 8.047 4.208 -30.428 1.00 94.12 938 ARG A C 1
ATOM 7446 O O . ARG A 1 938 ? 7.989 4.783 -29.337 1.00 94.12 938 ARG A O 1
ATOM 7453 N N . PRO A 1 939 ? 7.005 3.473 -30.875 1.00 92.19 939 PRO A N 1
ATOM 7454 C CA . PRO A 1 939 ? 5.705 3.453 -30.195 1.00 92.19 939 PRO A CA 1
ATOM 7455 C C . PRO A 1 939 ? 5.760 3.006 -28.727 1.00 92.19 939 PRO A C 1
ATOM 7457 O O . PRO A 1 939 ? 5.088 3.605 -27.889 1.00 92.19 939 PRO A O 1
ATOM 7460 N N . LYS A 1 940 ? 6.592 2.002 -28.400 1.00 89.25 940 LYS A N 1
ATOM 7461 C CA . LYS A 1 940 ? 6.771 1.507 -27.021 1.00 89.25 940 LYS A CA 1
ATOM 7462 C C . LYS A 1 940 ? 7.327 2.592 -26.088 1.00 89.25 940 LYS A C 1
ATOM 7464 O O . LYS A 1 940 ? 6.737 2.842 -25.038 1.00 89.25 940 LYS A O 1
ATOM 7469 N N . ALA A 1 941 ? 8.395 3.281 -26.506 1.00 91.56 941 ALA A N 1
ATOM 7470 C CA . ALA A 1 941 ? 9.017 4.358 -25.733 1.00 91.56 941 ALA A CA 1
ATOM 7471 C C . ALA A 1 941 ? 8.068 5.555 -25.568 1.00 91.56 941 ALA A C 1
ATOM 7473 O O . ALA A 1 941 ? 7.875 6.048 -24.459 1.00 91.56 941 ALA A O 1
ATOM 7474 N N . ARG A 1 942 ? 7.384 5.970 -26.645 1.00 93.50 942 ARG A N 1
ATOM 7475 C CA . ARG A 1 942 ? 6.378 7.045 -26.585 1.00 93.50 942 ARG A CA 1
ATOM 7476 C C . ARG A 1 942 ? 5.226 6.714 -25.636 1.00 93.50 942 ARG A C 1
ATOM 7478 O O . ARG A 1 942 ? 4.820 7.565 -24.849 1.00 93.50 942 ARG A O 1
ATOM 7485 N N . GLY A 1 943 ? 4.703 5.489 -25.704 1.00 92.12 943 GLY A N 1
ATOM 7486 C CA . GLY A 1 943 ? 3.645 5.020 -24.809 1.00 92.12 943 GLY A CA 1
ATOM 7487 C C . GLY A 1 943 ? 4.091 4.994 -23.346 1.00 92.12 943 GLY A C 1
ATOM 7488 O O . GLY A 1 943 ? 3.335 5.412 -22.474 1.00 92.12 943 GLY A O 1
ATOM 7489 N N . TYR A 1 944 ? 5.329 4.567 -23.075 1.00 91.31 944 TYR A N 1
ATOM 7490 C CA . TYR A 1 944 ? 5.916 4.624 -21.736 1.00 91.31 944 TYR A CA 1
ATOM 7491 C C . TYR A 1 944 ? 5.997 6.061 -21.211 1.00 91.31 944 TYR A C 1
ATOM 7493 O O . TYR A 1 944 ? 5.422 6.357 -20.168 1.00 91.31 944 TYR A O 1
ATOM 7501 N N . VAL A 1 945 ? 6.596 6.974 -21.980 1.00 93.69 945 VAL A N 1
ATOM 7502 C CA . VAL A 1 945 ? 6.729 8.395 -21.616 1.00 93.69 945 VAL A CA 1
ATOM 7503 C C . VAL A 1 945 ? 5.367 9.031 -21.331 1.00 93.69 945 VAL A C 1
ATOM 7505 O O . VAL A 1 945 ? 5.218 9.728 -20.331 1.00 93.69 945 VAL A O 1
ATOM 7508 N N . LEU A 1 946 ? 4.349 8.757 -22.155 1.00 94.06 946 LEU A N 1
ATOM 7509 C CA . LEU A 1 946 ? 2.990 9.253 -21.920 1.00 94.06 946 LEU A CA 1
ATOM 7510 C C . LEU A 1 946 ? 2.377 8.703 -20.626 1.00 94.06 946 LEU A C 1
ATOM 7512 O O . LEU A 1 946 ? 1.761 9.469 -19.892 1.00 94.06 946 LEU A O 1
ATOM 7516 N N . ARG A 1 947 ? 2.546 7.411 -20.314 1.00 92.06 947 ARG A N 1
ATOM 7517 C CA . ARG A 1 947 ? 2.037 6.816 -19.061 1.00 92.06 947 ARG A CA 1
ATOM 7518 C C . ARG A 1 947 ? 2.707 7.404 -17.822 1.00 92.06 947 ARG A C 1
ATOM 7520 O O . ARG A 1 947 ? 2.032 7.649 -16.817 1.00 92.06 947 ARG A O 1
ATOM 7527 N N . GLU A 1 948 ? 4.010 7.635 -17.896 1.00 92.00 948 GLU A N 1
ATOM 7528 C CA . GLU A 1 948 ? 4.778 8.251 -16.816 1.00 92.00 948 GLU A CA 1
ATOM 7529 C C . GLU A 1 948 ? 4.376 9.710 -16.623 1.00 92.00 948 GLU A C 1
ATOM 7531 O O . GLU A 1 948 ? 4.089 10.138 -15.507 1.00 92.00 948 GLU A O 1
ATOM 7536 N N . LEU A 1 949 ? 4.211 10.445 -17.722 1.00 94.56 949 LEU A N 1
ATOM 7537 C CA . LEU A 1 949 ? 3.711 11.810 -17.687 1.00 94.56 949 LEU A CA 1
ATOM 7538 C C . LEU A 1 949 ? 2.297 11.881 -17.092 1.00 94.56 949 LEU A C 1
ATOM 7540 O O . LEU A 1 949 ? 2.045 12.732 -16.241 1.00 94.56 949 LEU A O 1
ATOM 7544 N N . THR A 1 950 ? 1.386 10.976 -17.471 1.00 95.69 950 THR A N 1
ATOM 7545 C CA . THR A 1 950 ? 0.038 10.887 -16.877 1.00 95.69 950 THR A CA 1
ATOM 7546 C C . THR A 1 950 ? 0.114 10.670 -15.371 1.00 95.69 950 THR A C 1
ATOM 7548 O O . THR A 1 950 ? -0.576 11.356 -14.617 1.00 95.69 950 THR A O 1
ATOM 7551 N N . THR A 1 951 ? 0.976 9.750 -14.931 1.00 93.31 951 THR A N 1
ATOM 7552 C CA . THR A 1 951 ? 1.159 9.415 -13.513 1.00 93.31 951 THR A CA 1
ATOM 7553 C C . THR A 1 951 ? 1.644 10.632 -12.723 1.00 93.31 951 THR A C 1
ATOM 7555 O O . THR A 1 951 ? 0.997 11.039 -11.756 1.00 93.31 951 THR A O 1
ATOM 7558 N N . THR A 1 952 ? 2.719 11.277 -13.180 1.00 93.38 952 THR A N 1
ATOM 7559 C CA . THR A 1 952 ? 3.302 12.448 -12.512 1.00 93.38 952 THR A CA 1
ATOM 7560 C C . THR A 1 952 ? 2.350 13.643 -12.514 1.00 93.38 952 THR A C 1
ATOM 7562 O O . THR A 1 952 ? 2.177 14.298 -11.487 1.00 93.38 952 THR A O 1
ATOM 7565 N N . MET A 1 953 ? 1.688 13.933 -13.640 1.00 94.75 953 MET A N 1
ATOM 7566 C CA . MET A 1 953 ? 0.732 15.045 -13.723 1.00 94.75 953 MET A CA 1
ATOM 7567 C C . MET A 1 953 ? -0.501 14.809 -12.850 1.00 94.75 953 MET A C 1
ATOM 7569 O O . MET A 1 953 ? -0.978 15.750 -12.214 1.00 94.75 953 MET A O 1
ATOM 7573 N N . GLY A 1 954 ? -0.989 13.567 -12.783 1.00 95.31 954 GLY A N 1
ATOM 7574 C CA . GLY A 1 954 ? -2.064 13.174 -11.877 1.00 95.31 954 GLY A CA 1
ATOM 7575 C C . GLY A 1 954 ? -1.685 13.413 -10.416 1.00 95.31 954 GLY A C 1
ATOM 7576 O O . GLY A 1 954 ? -2.421 14.097 -9.709 1.00 95.31 954 GLY A O 1
ATOM 7577 N N . GLN A 1 955 ? -0.503 12.958 -9.983 1.00 94.12 955 GLN A N 1
ATOM 7578 C CA . GLN A 1 955 ? -0.010 13.154 -8.611 1.00 94.12 955 GLN A CA 1
ATOM 7579 C C . GLN A 1 955 ? 0.158 14.637 -8.261 1.00 94.12 955 GLN A C 1
ATOM 7581 O O . GLN A 1 955 ? -0.351 15.098 -7.241 1.00 94.12 955 GLN A O 1
ATOM 7586 N N . VAL A 1 956 ? 0.827 15.407 -9.126 1.00 93.75 956 VAL A N 1
ATOM 7587 C CA . VAL A 1 956 ? 1.042 16.849 -8.924 1.00 93.75 956 VAL A CA 1
ATOM 7588 C C . VAL A 1 956 ? -0.290 17.589 -8.805 1.00 93.75 956 VAL A C 1
ATOM 7590 O O . VAL A 1 956 ? -0.451 18.433 -7.922 1.00 93.75 956 VAL A O 1
ATOM 7593 N N . ALA A 1 957 ? -1.264 17.267 -9.660 1.00 94.44 957 ALA A N 1
ATOM 7594 C CA . ALA A 1 957 ? -2.588 17.871 -9.586 1.00 94.44 957 ALA A CA 1
ATOM 7595 C C . ALA A 1 957 ? -3.333 17.461 -8.305 1.00 94.44 957 ALA A C 1
ATOM 7597 O O . ALA A 1 957 ? -3.962 18.314 -7.675 1.00 94.44 957 ALA A O 1
ATOM 7598 N N . PHE A 1 958 ? -3.257 16.185 -7.916 1.00 95.19 958 PHE A N 1
ATOM 7599 C CA . PHE A 1 958 ? -3.945 15.637 -6.746 1.00 95.19 958 PHE A CA 1
ATOM 7600 C C . PHE A 1 958 ? -3.429 16.259 -5.441 1.00 95.19 958 PHE A C 1
ATOM 7602 O O . PHE A 1 958 ? -4.215 16.707 -4.607 1.00 95.19 958 PHE A O 1
ATOM 7609 N N . PHE A 1 959 ? -2.108 16.385 -5.289 1.00 94.19 959 PHE A N 1
ATOM 7610 C CA . PHE A 1 959 ? -1.492 17.015 -4.115 1.00 94.19 959 PHE A CA 1
ATOM 7611 C C . PHE A 1 959 ? -1.611 18.543 -4.112 1.00 94.19 959 PHE A C 1
ATOM 7613 O O . PHE A 1 959 ? -1.568 19.163 -3.053 1.00 94.19 959 PHE A O 1
ATOM 7620 N N . GLY A 1 960 ? -1.780 19.161 -5.284 1.00 92.12 960 GLY A N 1
ATOM 7621 C CA . GLY A 1 960 ? -1.878 20.614 -5.432 1.00 92.12 960 GLY A CA 1
ATOM 7622 C C . GLY A 1 960 ? -3.293 21.193 -5.328 1.00 92.12 960 GLY A C 1
ATOM 7623 O O . GLY A 1 960 ? -3.443 22.416 -5.402 1.00 92.12 960 GLY A O 1
ATOM 7624 N N . THR A 1 961 ? -4.335 20.363 -5.201 1.00 92.25 961 THR A N 1
ATOM 7625 C CA . THR A 1 961 ? -5.730 20.832 -5.203 1.00 92.25 961 THR A CA 1
ATOM 7626 C C . THR A 1 961 ? -6.262 21.140 -3.803 1.00 92.25 961 THR A C 1
ATOM 7628 O O . THR A 1 961 ? -6.064 20.381 -2.855 1.00 92.25 961 THR A O 1
ATOM 7631 N N . ALA A 1 962 ? -7.040 22.222 -3.685 1.00 92.50 962 ALA A N 1
ATOM 7632 C CA . ALA A 1 962 ? -7.728 22.579 -2.442 1.00 92.50 962 ALA A CA 1
ATOM 7633 C C . ALA A 1 962 ? -8.764 21.529 -2.022 1.00 92.50 962 ALA A C 1
ATOM 7635 O O . ALA A 1 962 ? -9.082 21.405 -0.845 1.00 92.50 962 ALA A O 1
ATOM 7636 N N . GLN A 1 963 ? -9.271 20.769 -2.996 1.00 90.81 963 GLN A N 1
ATOM 7637 C CA . GLN A 1 963 ? -10.256 19.726 -2.762 1.00 90.81 963 GLN A CA 1
ATOM 7638 C C . GLN A 1 963 ? -9.729 18.564 -1.917 1.00 90.81 963 GLN A C 1
ATOM 7640 O O . GLN A 1 963 ? -10.508 17.897 -1.248 1.00 90.81 963 GLN A O 1
ATOM 7645 N N . VAL A 1 964 ? -8.425 18.297 -1.973 1.00 92.69 964 VAL A N 1
ATOM 7646 C CA . VAL A 1 964 ? -7.813 17.170 -1.263 1.00 92.69 964 VAL A CA 1
ATOM 7647 C C . VAL A 1 964 ? -6.815 17.684 -0.230 1.00 92.69 964 VAL A C 1
ATOM 7649 O O . VAL A 1 964 ? -6.884 17.314 0.937 1.00 92.69 964 VAL A O 1
ATOM 7652 N N . TYR A 1 965 ? -5.918 18.592 -0.608 1.00 94.62 965 TYR A N 1
ATOM 7653 C CA . TYR A 1 965 ? -4.863 19.093 0.271 1.00 94.62 965 TYR A CA 1
ATOM 7654 C C . TYR A 1 965 ? -4.889 20.625 0.351 1.00 94.62 965 TYR A C 1
ATOM 7656 O O . TYR A 1 965 ? -4.015 21.296 -0.202 1.00 94.62 965 TYR A O 1
ATOM 7664 N N . PRO A 1 966 ? -5.859 21.216 1.077 1.00 93.50 966 PRO A N 1
ATOM 7665 C CA . PRO A 1 966 ? -6.010 22.671 1.166 1.00 93.50 966 PRO A CA 1
ATOM 7666 C C . PRO A 1 966 ? -4.768 23.387 1.710 1.00 93.50 966 PRO A C 1
ATOM 7668 O O . PRO A 1 966 ? -4.488 24.513 1.309 1.00 93.50 966 PRO A O 1
ATOM 7671 N N . LEU A 1 967 ? -3.986 22.730 2.574 1.00 93.88 967 LEU A N 1
ATOM 7672 C CA . LEU A 1 967 ? -2.751 23.288 3.136 1.00 93.88 967 LEU A CA 1
ATOM 7673 C C . LEU A 1 967 ? -1.560 23.262 2.169 1.00 93.88 967 LEU A C 1
ATOM 7675 O O . LEU A 1 967 ? -0.572 23.945 2.425 1.00 93.88 967 LEU A O 1
ATOM 7679 N N . LEU A 1 968 ? -1.635 22.489 1.081 1.00 94.00 968 LEU A N 1
ATOM 7680 C CA . LEU A 1 968 ? -0.540 22.339 0.118 1.00 94.00 968 LEU A CA 1
ATOM 7681 C C . LEU A 1 968 ? -0.749 23.176 -1.148 1.00 94.00 968 LEU A C 1
ATOM 7683 O O . LEU A 1 968 ? 0.139 23.233 -2.000 1.00 94.00 968 LEU A O 1
ATOM 7687 N N . VAL A 1 969 ? -1.891 23.858 -1.276 1.00 92.56 969 VAL A N 1
ATOM 7688 C CA . VAL A 1 969 ? -2.230 24.650 -2.463 1.00 92.56 969 VAL A CA 1
ATOM 7689 C C . VAL A 1 969 ? -1.164 25.712 -2.718 1.00 92.56 969 VAL A C 1
ATOM 7691 O O . VAL A 1 969 ? -0.879 26.556 -1.873 1.00 92.56 969 VAL A O 1
ATOM 7694 N N . GLY A 1 970 ? -0.587 25.685 -3.918 1.00 88.44 970 GLY A N 1
ATOM 7695 C CA . GLY A 1 970 ? 0.453 26.627 -4.333 1.00 88.44 970 GLY A CA 1
ATOM 7696 C C . GLY A 1 970 ? 1.870 26.274 -3.870 1.00 88.44 970 GLY A C 1
ATOM 7697 O O . GLY A 1 970 ? 2.815 26.891 -4.366 1.00 88.44 970 GLY A O 1
ATOM 7698 N N . THR A 1 971 ? 2.037 25.284 -2.990 1.00 90.44 971 THR A N 1
ATOM 7699 C CA . THR A 1 971 ? 3.352 24.733 -2.632 1.00 90.44 971 THR A CA 1
ATOM 7700 C C . THR A 1 971 ? 3.862 23.794 -3.730 1.00 90.44 971 THR A C 1
ATOM 7702 O O . THR A 1 971 ? 3.100 23.356 -4.597 1.00 90.44 971 THR A O 1
ATOM 7705 N N . GLN A 1 972 ? 5.163 23.497 -3.725 1.00 86.75 972 GLN A N 1
ATOM 7706 C CA . GLN A 1 972 ? 5.682 22.384 -4.519 1.00 86.75 972 GLN A CA 1
ATOM 7707 C C . GLN A 1 972 ? 5.252 21.066 -3.850 1.00 86.75 972 GLN A C 1
ATOM 7709 O O . GLN A 1 972 ? 5.486 20.923 -2.645 1.00 86.75 972 GLN A O 1
ATOM 7714 N N . PRO A 1 973 ? 4.652 20.114 -4.594 1.00 86.50 973 PRO A N 1
ATOM 7715 C CA . PRO A 1 973 ? 4.310 18.806 -4.052 1.00 86.50 973 PRO A CA 1
ATOM 7716 C C . PRO A 1 973 ? 5.529 18.100 -3.456 1.00 86.50 973 PRO A C 1
ATOM 7718 O O . PRO A 1 973 ? 6.574 17.983 -4.098 1.00 86.50 973 PRO A O 1
ATOM 7721 N N . ASP A 1 974 ? 5.365 17.625 -2.229 1.00 89.56 974 ASP A N 1
ATOM 7722 C CA . ASP A 1 974 ? 6.353 16.854 -1.483 1.00 89.56 974 ASP A CA 1
ATOM 7723 C C . ASP A 1 974 ? 5.585 15.849 -0.616 1.00 89.56 974 ASP A C 1
ATOM 7725 O O . ASP A 1 974 ? 4.671 16.243 0.123 1.00 89.56 974 ASP A O 1
ATOM 7729 N N . LEU A 1 975 ? 5.883 14.555 -0.760 1.00 91.50 975 LEU A N 1
ATOM 7730 C CA . LEU A 1 975 ? 5.041 13.492 -0.205 1.00 91.50 975 LEU A CA 1
ATOM 7731 C C . LEU A 1 975 ? 4.961 13.563 1.322 1.00 91.50 975 LEU A C 1
ATOM 7733 O O . LEU A 1 975 ? 3.869 13.412 1.872 1.00 91.50 975 LEU A O 1
ATOM 7737 N N . TYR A 1 976 ? 6.060 13.879 2.017 1.00 90.25 976 TYR A N 1
ATOM 7738 C CA . TYR A 1 976 ? 6.043 13.954 3.482 1.00 90.25 976 TYR A CA 1
ATOM 7739 C C . TYR A 1 976 ? 5.056 15.019 3.996 1.00 90.25 976 TYR A C 1
ATOM 7741 O O . TYR A 1 976 ? 4.418 14.823 5.027 1.00 90.25 976 TYR A O 1
ATOM 7749 N N . ARG A 1 977 ? 4.859 16.125 3.260 1.00 92.94 977 ARG A N 1
ATOM 7750 C CA . ARG A 1 977 ? 3.904 17.189 3.629 1.00 92.94 977 ARG A CA 1
ATOM 7751 C C . ARG A 1 977 ? 2.457 16.729 3.464 1.00 92.94 977 ARG A C 1
ATOM 7753 O O . ARG A 1 977 ? 1.588 17.107 4.252 1.00 92.94 977 ARG A O 1
ATOM 7760 N N . ALA A 1 978 ? 2.196 15.908 2.448 1.00 94.94 978 ALA A N 1
ATOM 7761 C CA . ALA A 1 978 ? 0.905 15.254 2.276 1.00 94.94 978 ALA A CA 1
ATOM 7762 C C . ALA A 1 978 ? 0.654 14.236 3.397 1.00 94.94 978 ALA A C 1
ATOM 7764 O O . ALA A 1 978 ? -0.453 14.210 3.934 1.00 94.94 978 ALA A O 1
ATOM 7765 N N . PHE A 1 979 ? 1.681 13.491 3.822 1.00 94.44 979 PHE A N 1
ATOM 7766 C CA . PHE A 1 979 ? 1.600 12.618 4.996 1.00 94.44 979 PHE A CA 1
ATOM 7767 C C . PHE A 1 979 ? 1.284 13.397 6.271 1.00 94.44 979 PHE A C 1
ATOM 7769 O O . PHE A 1 979 ? 0.357 13.002 6.966 1.00 94.44 979 PHE A O 1
ATOM 7776 N N . MET A 1 980 ? 1.950 14.531 6.535 1.00 93.19 980 MET A N 1
ATOM 7777 C CA . MET A 1 980 ? 1.622 15.398 7.681 1.00 93.19 980 MET A CA 1
ATOM 7778 C C . MET A 1 980 ? 0.133 15.769 7.694 1.00 93.19 980 MET A C 1
ATOM 7780 O O . MET A 1 980 ? -0.539 15.639 8.713 1.00 93.19 980 MET A O 1
ATOM 7784 N N . CYS A 1 981 ? -0.411 16.184 6.545 1.00 94.75 981 CYS A N 1
ATOM 7785 C CA . CYS A 1 981 ? -1.831 16.514 6.435 1.00 94.75 981 CYS A CA 1
ATOM 7786 C C . CYS A 1 981 ? -2.738 15.300 6.691 1.00 94.75 981 CYS A C 1
ATOM 7788 O O . CYS A 1 981 ? -3.773 15.458 7.334 1.00 94.75 981 CYS A O 1
ATOM 7790 N N . GLN A 1 982 ? -2.364 14.115 6.193 1.00 94.44 982 GLN A N 1
ATOM 7791 C CA . GLN A 1 982 ? -3.141 12.886 6.380 1.00 94.44 982 GLN A CA 1
ATOM 7792 C C . GLN A 1 982 ? -3.157 12.438 7.838 1.00 94.44 982 GLN A C 1
ATOM 7794 O O . GLN A 1 982 ? -4.228 12.233 8.397 1.00 94.44 982 GLN A O 1
ATOM 7799 N N . VAL A 1 983 ? -1.998 12.345 8.490 1.00 93.81 983 VAL A N 1
ATOM 7800 C CA . VAL A 1 983 ? -1.951 11.880 9.883 1.00 93.81 983 VAL A CA 1
ATOM 7801 C C . VAL A 1 983 ? -2.698 12.826 10.819 1.00 93.81 983 VAL A C 1
ATOM 7803 O O . VAL A 1 983 ? -3.370 12.365 11.734 1.00 93.81 983 VAL A O 1
ATOM 7806 N N . TRP A 1 984 ? -2.690 14.138 10.553 1.00 92.38 984 TRP A N 1
ATOM 7807 C CA . TRP A 1 984 ? -3.519 15.090 11.299 1.00 92.38 984 TRP A CA 1
ATOM 7808 C C . TRP A 1 984 ? -5.018 14.892 11.071 1.00 92.38 984 TRP A C 1
ATOM 7810 O O . TRP A 1 984 ? -5.799 15.165 11.979 1.00 92.38 984 TRP A O 1
ATOM 7820 N N . ALA A 1 985 ? -5.422 14.464 9.872 1.00 91.75 985 ALA A N 1
ATOM 7821 C CA . ALA A 1 985 ? -6.818 14.194 9.545 1.00 91.75 985 ALA A CA 1
ATOM 7822 C C . ALA A 1 985 ? -7.317 12.878 10.160 1.00 91.75 985 ALA A C 1
ATOM 7824 O O . ALA A 1 985 ? -8.493 12.780 10.494 1.00 91.75 985 ALA A O 1
ATOM 7825 N N . HIS A 1 986 ? -6.434 11.890 10.333 1.00 93.81 986 HIS A N 1
ATOM 7826 C CA . HIS A 1 986 ? -6.788 10.557 10.838 1.00 93.81 986 HIS A CA 1
ATOM 7827 C C . HIS A 1 986 ? -6.539 10.368 12.334 1.00 93.81 986 HIS A C 1
ATOM 7829 O O . HIS A 1 986 ? -6.675 9.263 12.851 1.00 93.81 986 HIS A O 1
ATOM 7835 N N . ARG A 1 987 ? -6.142 11.425 13.037 1.00 91.50 987 ARG A N 1
ATOM 7836 C CA . ARG A 1 987 ? -5.857 11.395 14.469 1.00 91.50 987 ARG A CA 1
ATOM 7837 C C . ARG A 1 987 ? -7.156 11.447 15.278 1.00 91.50 987 ARG A C 1
ATOM 7839 O O . ARG A 1 987 ? -8.008 12.295 15.013 1.00 91.50 987 ARG A O 1
ATOM 7846 N N . SER A 1 988 ? -7.275 10.594 16.295 1.00 90.94 988 SER A N 1
ATOM 7847 C CA . SER A 1 988 ? -8.356 10.681 17.285 1.00 90.94 988 SER A CA 1
ATOM 7848 C C . SER A 1 988 ? -8.259 11.993 18.085 1.00 90.94 988 SER A C 1
ATOM 7850 O O . SER A 1 988 ? -7.239 12.680 18.054 1.00 90.94 988 SER A O 1
ATOM 7852 N N . ALA A 1 989 ? -9.302 12.386 18.825 1.00 83.50 989 ALA A N 1
ATOM 7853 C CA . ALA A 1 989 ? -9.321 13.677 19.531 1.00 83.50 989 ALA A CA 1
ATOM 7854 C C . ALA A 1 989 ? -8.130 13.875 20.500 1.00 83.50 989 ALA A C 1
ATOM 7856 O O . ALA A 1 989 ? -7.596 14.985 20.583 1.00 83.50 989 ALA A O 1
ATOM 7857 N N . GLY A 1 990 ? -7.684 12.799 21.160 1.00 80.12 990 GLY A N 1
ATOM 7858 C CA . GLY A 1 990 ? -6.516 12.759 22.053 1.00 80.12 990 GLY A CA 1
ATOM 7859 C C . GLY A 1 990 ? -5.284 12.068 21.457 1.00 80.12 990 GLY A C 1
ATOM 7860 O O . GLY A 1 990 ? -4.315 11.831 22.170 1.00 80.12 990 GLY A O 1
ATOM 7861 N N . GLY A 1 991 ? -5.301 11.719 20.171 1.00 88.88 991 GLY A N 1
ATOM 7862 C CA . GLY A 1 991 ? -4.190 10.992 19.567 1.00 88.88 991 GLY A CA 1
ATOM 7863 C C . GLY A 1 991 ? -2.922 11.836 19.439 1.00 88.88 991 GLY A C 1
ATOM 7864 O O . GLY A 1 991 ? -2.984 13.069 19.437 1.00 88.88 991 GLY A O 1
ATOM 7865 N N . THR A 1 992 ? -1.775 11.178 19.291 1.00 92.06 992 THR A N 1
ATOM 7866 C CA . THR A 1 992 ? -0.479 11.815 19.023 1.00 92.06 992 THR A CA 1
ATOM 7867 C C . THR A 1 992 ? 0.132 11.323 17.720 1.00 92.06 992 THR A C 1
ATOM 7869 O O . THR A 1 992 ? -0.159 10.233 17.221 1.00 92.06 992 THR A O 1
ATOM 7872 N N . VAL A 1 993 ? 0.981 12.164 17.135 1.00 93.12 993 VAL A N 1
ATOM 7873 C CA . VAL A 1 993 ? 1.686 11.878 15.887 1.00 93.12 993 VAL A CA 1
ATOM 7874 C C . VAL A 1 993 ? 3.183 12.079 16.107 1.00 93.12 993 VAL A C 1
ATOM 7876 O O . VAL A 1 993 ? 3.589 13.147 16.561 1.00 93.12 993 VAL A O 1
ATOM 7879 N N . GLY A 1 994 ? 3.998 11.084 15.752 1.00 92.06 994 GLY A N 1
ATOM 7880 C CA . GLY A 1 994 ? 5.460 11.158 15.746 1.00 92.06 994 GLY A CA 1
ATOM 7881 C C . GLY A 1 994 ? 6.028 10.837 14.367 1.00 92.06 994 GLY A C 1
ATOM 7882 O O . GLY A 1 994 ? 5.925 9.707 13.905 1.00 92.06 994 GLY A O 1
ATOM 7883 N N . MET A 1 995 ? 6.646 11.805 13.694 1.00 88.31 995 MET A N 1
ATOM 7884 C CA . MET A 1 995 ? 7.178 11.597 12.343 1.00 88.31 995 MET A CA 1
ATOM 7885 C C . MET A 1 995 ? 8.650 11.978 12.229 1.00 88.31 995 MET A C 1
ATOM 7887 O O . MET A 1 995 ? 9.100 12.949 12.840 1.00 88.31 995 MET A O 1
ATOM 7891 N N . LEU A 1 996 ? 9.368 11.240 11.379 1.00 87.31 996 LEU A N 1
ATOM 7892 C CA . LEU A 1 996 ? 10.696 11.608 10.893 1.00 87.31 996 LEU A CA 1
ATOM 7893 C C . LEU A 1 996 ? 10.567 12.274 9.520 1.00 87.31 996 LEU A C 1
ATOM 7895 O O . LEU A 1 996 ? 10.202 11.615 8.551 1.00 87.31 996 LEU A O 1
ATOM 7899 N N . HIS A 1 997 ? 10.854 13.569 9.402 1.00 85.56 997 HIS A N 1
ATOM 7900 C CA . HIS A 1 997 ? 10.779 14.235 8.098 1.00 85.56 997 HIS A CA 1
ATOM 7901 C C . HIS A 1 997 ? 11.699 15.460 7.978 1.00 85.56 997 HIS A C 1
ATOM 7903 O O . HIS A 1 997 ? 12.198 15.961 8.985 1.00 85.56 997 HIS A O 1
ATOM 7909 N N . PRO A 1 998 ? 11.908 15.987 6.753 1.00 83.44 998 PRO A N 1
ATOM 7910 C CA . PRO A 1 998 ? 12.633 17.234 6.533 1.00 83.44 998 PRO A CA 1
ATOM 7911 C C . PRO A 1 998 ? 11.887 18.483 7.033 1.00 83.44 998 PRO A C 1
ATOM 7913 O O . PRO A 1 998 ? 10.654 18.560 7.039 1.00 83.44 998 PRO A O 1
ATOM 7916 N N . ASP A 1 999 ? 12.645 19.544 7.303 1.00 83.19 999 ASP A N 1
ATOM 7917 C CA . ASP A 1 999 ? 12.134 20.817 7.837 1.00 83.19 999 ASP A CA 1
ATOM 7918 C C . ASP A 1 999 ? 11.690 21.840 6.783 1.00 83.19 999 ASP A C 1
ATOM 7920 O O . ASP A 1 999 ? 11.339 22.975 7.105 1.00 83.19 999 ASP A O 1
ATOM 7924 N N . SER A 1 1000 ? 11.632 21.461 5.503 1.00 83.56 1000 SER A N 1
ATOM 7925 C CA . SER A 1 1000 ? 11.391 22.423 4.411 1.00 83.56 1000 SER A CA 1
ATOM 7926 C C . SER A 1 1000 ? 10.030 23.146 4.466 1.00 83.56 1000 SER A C 1
ATOM 7928 O O . SER A 1 1000 ? 9.825 24.148 3.786 1.00 83.56 1000 SER A O 1
ATOM 7930 N N . HIS A 1 1001 ? 9.097 22.664 5.287 1.00 86.69 1001 HIS A N 1
ATOM 7931 C CA . HIS A 1 1001 ? 7.806 23.302 5.539 1.00 86.69 1001 HIS A CA 1
ATOM 7932 C C . HIS A 1 1001 ? 7.911 24.503 6.506 1.00 86.69 1001 HIS A C 1
ATOM 7934 O O . HIS A 1 1001 ? 7.059 25.393 6.475 1.00 86.69 1001 HIS A O 1
ATOM 7940 N N . PHE A 1 1002 ? 8.969 24.583 7.322 1.00 84.38 1002 PHE A N 1
ATOM 7941 C CA . PHE A 1 1002 ? 9.233 25.730 8.195 1.00 84.38 1002 PHE A CA 1
ATOM 7942 C C . PHE A 1 1002 ? 9.879 26.905 7.458 1.00 84.38 1002 PHE A C 1
ATOM 7944 O O . PHE A 1 1002 ? 9.628 28.055 7.812 1.00 84.38 1002 PHE A O 1
ATOM 7951 N N . THR A 1 1003 ? 10.678 26.635 6.427 1.00 83.25 1003 THR A N 1
ATOM 7952 C CA . THR A 1 1003 ? 11.497 27.657 5.759 1.00 83.25 1003 THR A CA 1
ATOM 7953 C C . THR A 1 1003 ? 10.887 28.206 4.474 1.00 83.25 1003 THR A C 1
ATOM 7955 O O . THR A 1 1003 ? 11.258 29.297 4.054 1.00 83.25 1003 THR A O 1
ATOM 7958 N N . GLY A 1 1004 ? 9.953 27.489 3.846 1.00 82.25 1004 GLY A N 1
ATOM 7959 C CA . GLY A 1 1004 ? 9.403 27.881 2.550 1.00 82.25 1004 GLY A CA 1
ATOM 7960 C C . GLY A 1 1004 ? 8.415 29.061 2.589 1.00 82.25 1004 GLY A C 1
ATOM 7961 O O . GLY A 1 1004 ? 7.571 29.176 3.489 1.00 82.25 1004 GLY A O 1
ATOM 7962 N N . ASP A 1 1005 ? 8.498 29.936 1.580 1.00 85.06 1005 ASP A N 1
ATOM 7963 C CA . ASP A 1 1005 ? 7.662 31.140 1.454 1.00 85.06 1005 ASP A CA 1
ATOM 7964 C C . ASP A 1 1005 ? 6.182 30.812 1.207 1.00 85.06 1005 ASP A C 1
ATOM 7966 O O . ASP A 1 1005 ? 5.288 31.496 1.712 1.00 85.06 1005 ASP A O 1
ATOM 7970 N N . LYS A 1 1006 ? 5.905 29.752 0.436 1.00 89.25 1006 LYS A N 1
ATOM 7971 C CA . LYS A 1 1006 ? 4.539 29.360 0.043 1.00 89.25 1006 LYS A CA 1
ATOM 7972 C C . LYS A 1 1006 ? 3.880 28.432 1.061 1.00 89.25 1006 LYS A C 1
ATOM 7974 O O . LYS A 1 1006 ? 2.668 28.257 1.050 1.00 89.25 1006 LYS A O 1
ATOM 7979 N N . GLU A 1 1007 ? 4.669 27.885 1.974 1.00 92.75 1007 GLU A N 1
ATOM 7980 C CA . GLU A 1 1007 ? 4.279 26.931 3.004 1.00 92.75 1007 GLU A CA 1
ATOM 7981 C C . GLU A 1 1007 ? 3.694 27.618 4.250 1.00 92.75 1007 GLU A C 1
ATOM 7983 O O . GLU A 1 1007 ? 3.441 26.960 5.252 1.00 92.75 1007 GLU A O 1
ATOM 7988 N N . GLY A 1 1008 ? 3.429 28.930 4.209 1.00 92.75 1008 GLY A N 1
ATOM 7989 C CA . GLY A 1 1008 ? 2.856 29.696 5.324 1.00 92.75 1008 GLY A CA 1
ATOM 7990 C C . GLY A 1 1008 ? 1.615 29.064 5.978 1.00 92.75 1008 GLY A C 1
ATOM 7991 O O . GLY A 1 1008 ? 1.610 28.915 7.203 1.00 92.75 1008 GLY A O 1
ATOM 7992 N N . PRO A 1 1009 ? 0.585 28.643 5.214 1.00 92.75 1009 PRO A N 1
ATOM 7993 C CA . PRO A 1 1009 ? -0.583 27.955 5.770 1.00 92.75 1009 PRO A CA 1
ATOM 7994 C C . PRO A 1 1009 ? -0.241 26.620 6.443 1.00 92.75 1009 PRO A C 1
ATOM 7996 O O . PRO A 1 1009 ? -0.718 26.349 7.546 1.00 92.75 1009 PRO A O 1
ATOM 7999 N N . LEU A 1 1010 ? 0.617 25.809 5.814 1.00 93.38 1010 LEU A N 1
ATOM 8000 C CA . LEU A 1 1010 ? 1.078 24.532 6.366 1.00 93.38 1010 LEU A CA 1
ATOM 8001 C C . LEU A 1 1010 ? 1.883 24.744 7.654 1.00 93.38 1010 LEU A C 1
ATOM 8003 O O . LEU A 1 1010 ? 1.621 24.091 8.658 1.00 93.38 1010 LEU A O 1
ATOM 8007 N N . ARG A 1 1011 ? 2.810 25.705 7.655 1.00 92.50 1011 ARG A N 1
ATOM 8008 C CA . ARG A 1 1011 ? 3.612 26.098 8.818 1.00 92.50 1011 ARG A CA 1
ATOM 8009 C C . ARG A 1 1011 ? 2.738 26.575 9.975 1.00 92.50 1011 ARG A C 1
ATOM 8011 O O . ARG A 1 1011 ? 2.942 26.157 11.110 1.00 92.50 1011 ARG A O 1
ATOM 8018 N N . ALA A 1 1012 ? 1.731 27.401 9.696 1.00 92.31 1012 ALA A N 1
ATOM 8019 C CA . ALA A 1 1012 ? 0.774 27.842 10.708 1.00 92.31 1012 ALA A CA 1
ATOM 8020 C C . ALA A 1 1012 ? -0.030 26.666 11.291 1.00 92.31 1012 ALA A C 1
ATOM 8022 O O . ALA A 1 1012 ? -0.277 26.628 12.497 1.00 92.31 1012 ALA A O 1
ATOM 8023 N N . ALA A 1 1013 ? -0.422 25.698 10.457 1.00 91.19 1013 ALA A N 1
ATOM 8024 C CA . ALA A 1 1013 ? -1.090 24.480 10.909 1.00 91.19 1013 ALA A CA 1
ATOM 8025 C C . ALA A 1 1013 ? -0.164 23.577 11.743 1.00 91.19 1013 ALA A C 1
ATOM 8027 O O . ALA A 1 1013 ? -0.624 23.025 12.745 1.00 91.19 1013 ALA A O 1
ATOM 8028 N N . ALA A 1 1014 ? 1.114 23.473 11.369 1.00 89.00 1014 ALA A N 1
ATOM 8029 C CA . ALA A 1 1014 ? 2.127 22.712 12.092 1.00 89.00 1014 ALA A CA 1
ATOM 8030 C C . ALA A 1 1014 ? 2.386 23.304 13.485 1.00 89.00 1014 ALA A C 1
ATOM 8032 O O . ALA A 1 1014 ? 2.284 22.585 14.471 1.00 89.00 1014 ALA A O 1
ATOM 8033 N N . TYR A 1 1015 ? 2.611 24.619 13.609 1.00 87.00 1015 TYR A N 1
ATOM 8034 C CA . TYR A 1 1015 ? 2.883 25.253 14.910 1.00 87.00 1015 TYR A CA 1
ATOM 8035 C C . TYR A 1 1015 ? 1.754 25.109 15.935 1.00 87.00 1015 TYR A C 1
ATOM 8037 O O . TYR A 1 1015 ? 2.021 25.103 17.131 1.00 87.00 1015 TYR A O 1
ATOM 8045 N N . ARG A 1 1016 ? 0.497 24.976 15.497 1.00 86.44 1016 ARG A N 1
ATOM 8046 C CA . ARG A 1 1016 ? -0.631 24.728 16.415 1.00 86.44 1016 ARG A CA 1
ATOM 8047 C C . ARG A 1 1016 ? -0.613 23.330 17.030 1.00 86.44 1016 ARG A C 1
ATOM 8049 O O . ARG A 1 1016 ? -1.242 23.125 18.061 1.00 86.44 1016 ARG A O 1
ATOM 8056 N N . ARG A 1 1017 ? 0.052 22.391 16.363 1.00 84.69 1017 ARG A N 1
ATOM 8057 C CA . ARG A 1 1017 ? 0.085 20.965 16.698 1.00 84.69 1017 ARG A CA 1
ATOM 8058 C C . ARG A 1 1017 ? 1.407 20.556 17.328 1.00 84.69 1017 ARG A C 1
ATOM 8060 O O . ARG A 1 1017 ? 1.439 19.652 18.149 1.00 84.69 1017 ARG A O 1
ATOM 8067 N N . LEU A 1 1018 ? 2.487 21.239 16.966 1.00 85.38 1018 LEU A N 1
ATOM 8068 C CA . LEU A 1 1018 ? 3.843 20.939 17.394 1.00 85.38 1018 LEU A CA 1
ATOM 8069 C C . LEU A 1 1018 ? 3.986 20.972 18.923 1.00 85.38 1018 LEU A C 1
ATOM 8071 O O . LEU A 1 1018 ? 3.739 21.998 19.559 1.00 85.38 1018 LEU A O 1
ATOM 8075 N N . ARG A 1 1019 ? 4.426 19.853 19.502 1.00 81.81 1019 ARG A N 1
ATOM 8076 C CA . ARG A 1 1019 ? 4.825 19.733 20.913 1.00 81.81 1019 ARG A CA 1
ATOM 8077 C C . ARG A 1 1019 ? 6.333 19.681 21.060 1.00 81.81 1019 ARG A C 1
ATOM 8079 O O . ARG A 1 1019 ? 6.890 20.379 21.902 1.00 81.81 1019 ARG A O 1
ATOM 8086 N N . LEU A 1 1020 ? 6.983 18.902 20.201 1.00 80.44 1020 LEU A N 1
ATOM 8087 C CA . LEU A 1 1020 ? 8.428 18.747 20.182 1.00 80.44 1020 LEU A CA 1
ATOM 8088 C C . LEU A 1 1020 ? 8.934 18.751 18.743 1.00 80.44 1020 LEU A C 1
ATOM 8090 O O . LEU A 1 1020 ? 8.365 18.110 17.863 1.00 80.44 1020 LEU A O 1
ATOM 8094 N N . HIS A 1 1021 ? 10.028 19.476 18.535 1.00 81.06 1021 HIS A N 1
ATOM 8095 C CA . HIS A 1 1021 ? 10.832 19.472 17.319 1.00 81.06 1021 HIS A CA 1
ATOM 8096 C C . HIS A 1 1021 ? 12.286 19.282 17.740 1.00 81.06 1021 HIS A C 1
ATOM 8098 O O . HIS A 1 1021 ? 12.754 19.990 18.635 1.00 81.06 1021 HIS A O 1
ATOM 8104 N N . GLY A 1 1022 ? 12.982 18.309 17.162 1.00 72.38 1022 GLY A N 1
ATOM 8105 C CA . GLY A 1 1022 ? 14.378 18.045 17.501 1.00 72.38 1022 GLY A CA 1
ATOM 8106 C C . GLY A 1 1022 ? 15.169 17.503 16.324 1.00 72.38 1022 GLY A C 1
ATOM 8107 O O . GLY A 1 1022 ? 14.687 16.630 15.616 1.00 72.38 1022 GLY A O 1
ATOM 8108 N N . ASP A 1 1023 ? 16.396 17.987 16.146 1.00 66.69 1023 ASP A N 1
ATOM 8109 C CA . ASP A 1 1023 ? 17.296 17.548 15.077 1.00 66.69 1023 ASP A CA 1
ATOM 8110 C C . ASP A 1 1023 ? 18.188 16.386 15.522 1.00 66.69 1023 ASP A C 1
ATOM 8112 O O . ASP A 1 1023 ? 18.698 16.366 16.648 1.00 66.69 1023 ASP A O 1
ATOM 8116 N N . PHE A 1 1024 ? 18.489 15.470 14.602 1.00 64.75 1024 PHE A N 1
ATOM 8117 C CA . PHE A 1 1024 ? 19.542 14.479 14.821 1.00 64.75 1024 PHE A CA 1
ATOM 8118 C C . PHE A 1 1024 ? 20.914 14.991 14.373 1.00 64.75 1024 PHE A C 1
ATOM 8120 O O . PHE A 1 1024 ? 21.110 15.409 13.232 1.00 64.75 1024 PHE A O 1
ATOM 8127 N N . VAL A 1 1025 ? 21.906 14.884 15.264 1.00 61.94 1025 VAL A N 1
ATOM 8128 C CA . VAL A 1 1025 ? 23.305 15.243 14.983 1.00 61.94 1025 VAL A CA 1
ATOM 8129 C C . VAL A 1 1025 ? 24.219 14.050 15.273 1.00 61.94 1025 VAL A C 1
ATOM 8131 O O . VAL A 1 1025 ? 24.424 13.672 16.424 1.00 61.94 1025 VAL A O 1
ATOM 8134 N N . ASN A 1 1026 ? 24.831 13.471 14.234 1.00 59.34 1026 ASN A N 1
ATOM 8135 C CA . ASN A 1 1026 ? 25.801 12.372 14.362 1.00 59.34 1026 ASN A CA 1
ATOM 8136 C C . ASN A 1 1026 ? 27.228 12.895 14.652 1.00 59.34 1026 ASN A C 1
ATOM 8138 O O . ASN A 1 1026 ? 28.180 12.577 13.941 1.00 59.34 1026 ASN A O 1
ATOM 8142 N N . SER A 1 1027 ? 27.384 13.727 15.685 1.00 54.06 1027 SER A N 1
ATOM 8143 C CA . SER A 1 1027 ? 28.647 14.424 15.996 1.00 54.06 1027 SER A CA 1
ATOM 8144 C C . SER A 1 1027 ? 29.821 13.484 16.295 1.00 54.06 1027 SER A C 1
ATOM 8146 O O . SER A 1 1027 ? 30.966 13.819 16.012 1.00 54.06 1027 SER A O 1
ATOM 8148 N N . GLY A 1 1028 ? 29.543 12.295 16.837 1.00 55.81 1028 GLY A N 1
ATOM 8149 C CA . GLY A 1 1028 ? 30.554 11.291 17.174 1.00 55.81 1028 GLY A CA 1
ATOM 8150 C C . GLY A 1 1028 ? 30.740 10.178 16.142 1.00 55.81 1028 GLY A C 1
ATOM 8151 O O . GLY A 1 1028 ? 31.370 9.184 16.492 1.00 55.81 1028 GLY A O 1
ATOM 8152 N N . GLN A 1 1029 ? 30.144 10.283 14.942 1.00 49.69 1029 GLN A N 1
ATOM 8153 C CA . GLN A 1 1029 ? 30.171 9.223 13.911 1.00 49.69 1029 GLN A CA 1
ATOM 8154 C C . GLN A 1 1029 ? 29.741 7.852 14.464 1.00 49.69 1029 GLN A C 1
ATOM 8156 O O . GLN A 1 1029 ? 30.231 6.796 14.071 1.00 49.69 1029 GLN A O 1
ATOM 8161 N N . ARG A 1 1030 ? 28.838 7.873 15.450 1.00 43.56 1030 ARG A N 1
ATOM 8162 C CA . ARG A 1 1030 ? 28.452 6.693 16.231 1.00 43.56 1030 ARG A CA 1
ATOM 8163 C C . ARG A 1 1030 ? 27.531 5.771 15.448 1.00 43.56 1030 ARG A C 1
ATOM 8165 O O . ARG A 1 1030 ? 27.532 4.574 15.704 1.00 43.56 1030 ARG A O 1
ATOM 8172 N N . PHE A 1 1031 ? 26.780 6.345 14.513 1.00 43.44 1031 PHE A N 1
ATOM 8173 C CA . PHE A 1 1031 ? 25.799 5.633 13.701 1.00 43.44 1031 PHE A CA 1
ATOM 8174 C C . PHE A 1 1031 ? 26.291 5.395 12.264 1.00 43.44 1031 PHE A C 1
ATOM 8176 O O . PHE A 1 1031 ? 25.849 4.451 11.623 1.00 43.44 1031 PHE A O 1
ATOM 8183 N N 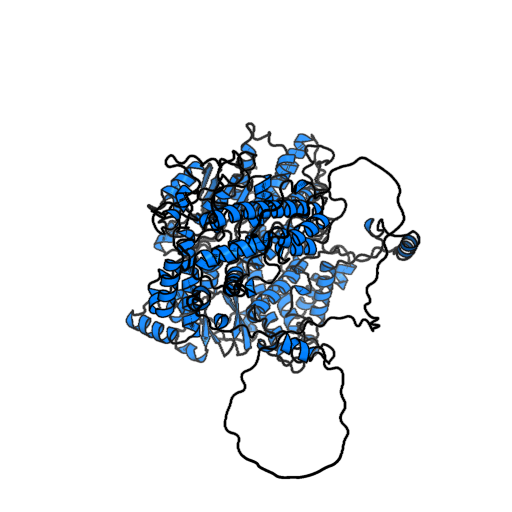. PHE A 1 1032 ? 27.245 6.208 11.780 1.00 45.69 1032 PHE A N 1
ATOM 8184 C CA . PHE A 1 1032 ? 27.829 6.132 10.431 1.00 45.69 1032 PHE A CA 1
ATOM 8185 C C . PHE A 1 1032 ? 29.293 6.615 10.449 1.00 45.69 1032 PHE A C 1
ATOM 8187 O O . PHE A 1 1032 ? 29.584 7.599 11.132 1.00 45.69 1032 PHE A O 1
ATOM 8194 N N . SER A 1 1033 ? 30.184 5.956 9.696 1.00 32.59 1033 SER A N 1
ATOM 8195 C CA . SER A 1 1033 ? 31.622 6.278 9.565 1.00 32.59 1033 SER A CA 1
ATOM 8196 C C . SER A 1 1033 ? 31.893 7.675 8.963 1.00 32.59 1033 SER A C 1
ATOM 8198 O O . SER A 1 1033 ? 31.053 8.181 8.216 1.00 32.59 1033 SER A O 1
ATOM 8200 N N . PRO A 1 1034 ? 33.066 8.303 9.222 1.00 31.75 1034 PRO A N 1
ATOM 8201 C CA . PRO A 1 1034 ? 33.452 9.551 8.566 1.00 31.75 1034 PRO A CA 1
ATOM 8202 C C . PRO A 1 1034 ? 33.738 9.282 7.097 1.00 31.75 1034 PRO A C 1
ATOM 8204 O O . PRO A 1 1034 ? 34.694 8.583 6.764 1.00 31.75 1034 PRO A O 1
ATOM 8207 N N . THR A 1 1035 ? 32.954 9.859 6.199 1.00 35.88 1035 THR A N 1
ATOM 8208 C CA . THR A 1 1035 ? 33.216 9.722 4.770 1.00 35.88 1035 THR A CA 1
ATOM 8209 C C . THR A 1 1035 ? 34.201 10.790 4.304 1.00 35.88 1035 THR A C 1
ATOM 8211 O O . THR A 1 1035 ? 33.850 11.840 3.769 1.00 35.88 1035 THR A O 1
ATOM 8214 N N . GLY A 1 1036 ? 35.489 10.514 4.518 1.00 28.58 1036 GLY A N 1
ATOM 8215 C CA . GLY A 1 1036 ? 36.550 11.148 3.743 1.00 28.58 1036 GLY A CA 1
ATOM 8216 C C . GLY A 1 1036 ? 36.465 10.653 2.300 1.00 28.58 1036 GLY A C 1
ATOM 8217 O O . GLY A 1 1036 ? 36.874 9.537 2.015 1.00 28.58 1036 GLY A O 1
ATOM 8218 N N . GLY A 1 1037 ? 35.911 11.474 1.406 1.00 26.53 1037 GLY A N 1
ATOM 8219 C CA . GLY A 1 1037 ? 35.769 11.156 -0.018 1.00 26.53 1037 GLY A CA 1
ATOM 8220 C C . GLY A 1 1037 ? 34.471 10.412 -0.359 1.00 26.53 1037 GLY A C 1
ATOM 8221 O O . GLY A 1 1037 ? 34.296 9.250 -0.027 1.00 26.53 1037 GLY A O 1
ATOM 8222 N N . ARG A 1 1038 ? 33.557 11.118 -1.036 1.00 25.62 1038 ARG A N 1
ATOM 8223 C CA . ARG A 1 1038 ? 32.474 10.607 -1.909 1.00 25.62 1038 ARG A CA 1
ATOM 8224 C C . ARG A 1 1038 ? 31.603 9.411 -1.463 1.00 25.62 1038 ARG A C 1
ATOM 8226 O O . ARG A 1 1038 ? 30.991 8.802 -2.320 1.00 25.62 1038 ARG A O 1
ATOM 8233 N N . TYR A 1 1039 ? 31.381 9.167 -0.176 1.00 28.02 1039 TYR A N 1
ATOM 8234 C CA . TYR A 1 1039 ? 30.178 8.438 0.261 1.00 28.02 1039 TYR A CA 1
ATOM 8235 C C . TYR A 1 1039 ? 29.335 9.332 1.171 1.00 28.02 1039 TYR A C 1
ATOM 8237 O O . TYR A 1 1039 ? 29.842 10.046 2.029 1.00 28.02 1039 TYR A O 1
ATOM 8245 N N . ARG A 1 1040 ? 28.036 9.422 0.904 1.00 28.53 1040 ARG A N 1
ATOM 8246 C CA . ARG A 1 1040 ? 27.113 10.399 1.505 1.00 28.53 1040 ARG A CA 1
ATOM 8247 C C . ARG A 1 1040 ? 26.048 9.636 2.302 1.00 28.53 1040 ARG A C 1
ATOM 8249 O O . ARG A 1 1040 ? 25.735 8.513 1.914 1.00 28.53 1040 ARG A O 1
ATOM 8256 N N . PRO A 1 1041 ? 25.481 10.185 3.396 1.00 26.38 1041 PRO A N 1
ATOM 8257 C CA . PRO A 1 1041 ? 24.423 9.500 4.131 1.00 26.38 1041 PRO A CA 1
ATOM 8258 C C . PRO A 1 1041 ? 23.257 9.188 3.187 1.00 26.38 1041 PRO A C 1
ATOM 8260 O O . PRO A 1 1041 ? 22.732 10.083 2.522 1.00 26.38 1041 PRO A O 1
ATOM 8263 N N . LEU A 1 1042 ? 22.878 7.913 3.147 1.00 30.08 1042 LEU A N 1
ATOM 8264 C CA . LEU A 1 1042 ? 21.834 7.284 2.327 1.00 30.08 1042 LEU A CA 1
ATOM 8265 C C . LEU A 1 1042 ? 20.408 7.701 2.743 1.00 30.08 1042 LEU A C 1
ATOM 8267 O O . LEU A 1 1042 ? 19.505 6.881 2.821 1.00 30.08 1042 LEU A O 1
ATOM 8271 N N . TRP A 1 1043 ? 20.222 8.984 3.043 1.00 30.38 1043 TRP A N 1
ATOM 8272 C CA . TRP A 1 1043 ? 18.982 9.536 3.578 1.00 30.38 1043 TRP A CA 1
ATOM 8273 C C . TRP A 1 1043 ? 18.336 10.563 2.649 1.00 30.38 1043 TRP A C 1
ATOM 8275 O O . TRP A 1 1043 ? 17.166 10.858 2.816 1.00 30.38 1043 TRP A O 1
ATOM 8285 N N . CYS A 1 1044 ? 19.039 11.111 1.646 1.00 29.47 1044 CYS A N 1
ATOM 8286 C CA . CYS A 1 1044 ? 18.425 12.044 0.690 1.00 29.47 1044 CYS A CA 1
ATOM 8287 C C . CYS A 1 1044 ? 19.309 12.274 -0.562 1.00 29.47 1044 CYS A C 1
ATOM 8289 O O . CYS A 1 1044 ? 20.224 13.104 -0.510 1.00 29.47 1044 CYS A O 1
ATOM 8291 N N . PRO A 1 1045 ? 19.096 11.578 -1.701 1.00 28.78 1045 PRO A N 1
ATOM 8292 C CA . PRO A 1 1045 ? 19.900 11.813 -2.907 1.00 28.78 1045 PRO A CA 1
ATOM 8293 C C . PRO A 1 104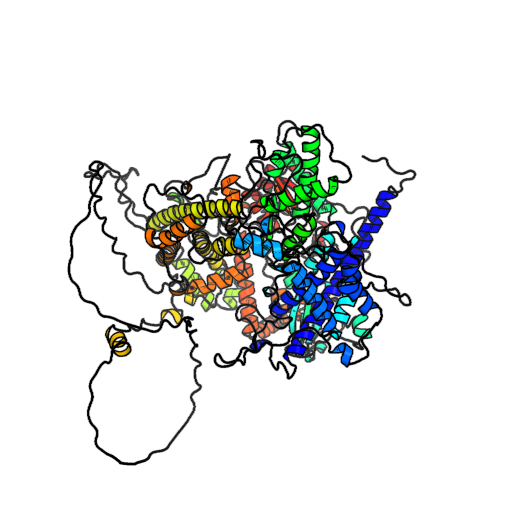5 ? 19.387 12.977 -3.780 1.00 28.78 1045 PRO A C 1
ATOM 8295 O O . PRO A 1 1045 ? 20.174 13.560 -4.523 1.00 28.78 1045 PRO A O 1
ATOM 8298 N N . HIS A 1 1046 ? 18.129 13.406 -3.630 1.00 31.78 1046 HIS A N 1
ATOM 8299 C CA . HIS A 1 1046 ? 17.437 14.336 -4.545 1.00 31.78 1046 HIS A CA 1
ATOM 8300 C C . HIS A 1 1046 ? 17.833 15.823 -4.452 1.00 31.78 1046 HIS A C 1
ATOM 8302 O O . HIS A 1 1046 ? 17.180 16.683 -5.042 1.00 31.78 1046 HIS A O 1
ATOM 8308 N N . LEU A 1 1047 ? 18.881 16.160 -3.702 1.00 29.33 1047 LEU A N 1
ATOM 8309 C CA . LEU A 1 1047 ? 19.328 17.542 -3.522 1.00 29.33 1047 LEU A CA 1
ATOM 8310 C C . LEU A 1 1047 ? 20.658 17.759 -4.233 1.00 29.33 1047 LEU A C 1
ATOM 8312 O O . LEU A 1 1047 ? 21.556 16.912 -4.169 1.00 29.33 1047 LEU A O 1
ATOM 8316 N N . ARG A 1 1048 ? 20.820 18.904 -4.901 1.00 30.67 1048 ARG A N 1
ATOM 8317 C CA . ARG A 1 1048 ? 22.123 19.289 -5.464 1.00 30.67 1048 ARG A CA 1
ATOM 8318 C C . ARG A 1 1048 ? 23.151 19.411 -4.329 1.00 30.67 1048 ARG A C 1
ATOM 8320 O O . ARG A 1 1048 ? 22.761 19.665 -3.191 1.00 30.67 1048 ARG A O 1
ATOM 8327 N N . PRO A 1 1049 ? 24.464 19.244 -4.578 1.00 33.19 1049 PRO A N 1
ATOM 8328 C CA . PRO A 1 1049 ? 25.488 19.313 -3.528 1.00 33.19 1049 PRO A CA 1
ATOM 8329 C C . PRO A 1 1049 ? 25.403 20.559 -2.626 1.00 33.19 1049 PRO A C 1
ATOM 8331 O O . PRO A 1 1049 ? 25.718 20.464 -1.449 1.00 33.19 1049 PRO A O 1
ATOM 8334 N N . SER A 1 1050 ? 24.908 21.690 -3.141 1.00 30.67 1050 SER A N 1
ATOM 8335 C CA . SER A 1 1050 ? 24.685 22.938 -2.395 1.00 30.67 1050 SER A CA 1
ATOM 8336 C C . SER A 1 1050 ? 23.450 22.948 -1.478 1.00 30.67 1050 SER A C 1
ATOM 8338 O O . SER A 1 1050 ? 23.322 23.834 -0.642 1.00 30.67 1050 SER A O 1
ATOM 8340 N N . GLU A 1 1051 ? 22.519 22.008 -1.646 1.00 31.12 1051 GLU A N 1
ATOM 8341 C CA . GLU A 1 1051 ? 21.248 21.921 -0.908 1.00 31.12 1051 GLU A CA 1
ATOM 8342 C C . GLU A 1 1051 ? 21.292 20.836 0.198 1.00 31.12 1051 GLU A C 1
ATOM 8344 O O . GLU A 1 1051 ? 20.416 20.786 1.060 1.00 31.12 1051 GLU A O 1
ATOM 8349 N N . ARG A 1 1052 ? 22.324 19.974 0.209 1.00 34.19 1052 ARG A N 1
ATOM 8350 C CA . ARG A 1 1052 ? 22.464 18.835 1.145 1.00 34.19 1052 ARG A CA 1
ATOM 8351 C C . ARG A 1 1052 ? 22.893 19.228 2.562 1.00 34.19 1052 ARG A C 1
ATOM 8353 O O . ARG A 1 1052 ? 22.546 18.519 3.499 1.00 34.19 1052 ARG A O 1
ATOM 8360 N N . ASP A 1 1053 ? 23.546 20.376 2.739 1.00 32.38 1053 ASP A N 1
ATOM 8361 C CA . ASP A 1 1053 ? 23.899 20.907 4.069 1.00 32.38 1053 ASP A CA 1
ATOM 8362 C C . ASP A 1 1053 ? 22.681 21.460 4.846 1.00 32.38 1053 ASP A C 1
ATOM 8364 O O . ASP A 1 1053 ? 22.798 21.807 6.022 1.00 32.38 1053 ASP A O 1
ATOM 8368 N N . GLN A 1 1054 ? 21.502 21.532 4.209 1.00 29.55 1054 GLN A N 1
ATOM 8369 C CA . GLN A 1 1054 ? 20.272 22.094 4.784 1.00 29.55 1054 GLN A CA 1
ATOM 8370 C C . GLN A 1 1054 ? 19.222 21.054 5.205 1.00 29.55 1054 GLN A C 1
ATOM 8372 O O . GLN A 1 1054 ? 18.227 21.433 5.818 1.00 29.55 1054 GLN A O 1
ATOM 8377 N N . VAL A 1 1055 ? 19.405 19.762 4.905 1.00 32.22 1055 VAL A N 1
ATOM 8378 C CA . VAL A 1 1055 ? 18.425 18.722 5.263 1.00 32.22 1055 VAL A CA 1
ATOM 8379 C C . VAL A 1 1055 ? 18.954 17.873 6.403 1.00 32.22 1055 VAL A C 1
ATOM 8381 O O . VAL A 1 1055 ? 19.714 16.926 6.217 1.00 32.22 1055 VAL A O 1
ATOM 8384 N N . ARG A 1 1056 ? 18.537 18.258 7.608 1.00 41.94 1056 ARG A N 1
ATOM 8385 C CA . ARG A 1 1056 ? 18.684 17.468 8.826 1.00 41.94 1056 ARG A CA 1
ATOM 8386 C C . ARG A 1 1056 ? 17.365 16.728 9.056 1.00 41.94 1056 ARG A C 1
ATOM 8388 O O . ARG A 1 1056 ? 16.316 17.350 8.903 1.00 41.94 1056 ARG A O 1
ATOM 8395 N N . PRO A 1 1057 ? 17.388 15.415 9.337 1.00 38.66 1057 PRO A N 1
ATOM 8396 C CA . PRO A 1 1057 ? 16.186 14.729 9.770 1.00 38.66 1057 PRO A CA 1
ATOM 8397 C C . PRO A 1 1057 ? 15.818 15.228 11.168 1.00 38.66 1057 PRO A C 1
ATOM 8399 O O . PRO A 1 1057 ? 16.679 15.267 12.057 1.00 38.66 1057 PRO A O 1
ATOM 8402 N N . SER A 1 1058 ? 14.547 15.574 11.346 1.00 36.12 1058 SER A N 1
ATOM 8403 C CA . SER A 1 1058 ? 14.032 16.091 12.609 1.00 36.12 1058 SER A CA 1
ATOM 8404 C C . SER A 1 1058 ? 12.893 15.202 13.110 1.00 36.12 1058 SER A C 1
ATOM 8406 O O . SER A 1 1058 ? 12.055 14.746 12.329 1.00 36.12 1058 SER A O 1
ATOM 8408 N N . VAL A 1 1059 ? 12.886 14.920 14.415 1.00 44.53 1059 VAL A N 1
ATOM 8409 C CA . VAL A 1 1059 ? 11.746 14.310 15.107 1.00 44.53 1059 VAL A CA 1
ATOM 8410 C C . VAL A 1 1059 ? 10.722 15.393 15.338 1.00 44.53 1059 VAL A C 1
ATOM 8412 O O . VAL A 1 1059 ? 11.012 16.406 15.981 1.00 44.53 1059 VAL A O 1
ATOM 8415 N N . VAL A 1 1060 ? 9.515 15.152 14.851 1.00 51.53 1060 VAL A N 1
ATOM 8416 C CA . VAL A 1 1060 ? 8.388 16.047 15.064 1.00 51.53 1060 VAL A CA 1
ATOM 8417 C C . VAL A 1 1060 ? 7.310 15.275 15.799 1.00 51.53 1060 VAL A C 1
ATOM 8419 O O . VAL A 1 1060 ? 6.730 14.340 15.248 1.00 51.53 1060 VAL A O 1
ATOM 8422 N N . VAL A 1 1061 ? 7.053 15.668 17.046 1.00 53.31 1061 VAL A N 1
ATOM 8423 C CA . VAL A 1 1061 ? 5.918 15.169 17.826 1.00 53.31 1061 VAL A CA 1
ATOM 8424 C C . VAL A 1 1061 ? 4.864 16.258 17.896 1.00 53.31 1061 VAL A C 1
ATOM 8426 O O . VAL A 1 1061 ? 5.153 17.394 18.289 1.00 53.31 1061 VAL A O 1
ATOM 8429 N N . GLY A 1 1062 ? 3.640 15.916 17.506 1.00 44.22 1062 GLY A N 1
ATOM 8430 C CA . GLY A 1 1062 ? 2.505 16.827 17.530 1.00 44.22 1062 GLY A CA 1
ATOM 8431 C C . GLY A 1 1062 ? 1.226 16.192 18.064 1.00 44.22 1062 GLY A C 1
ATOM 8432 O O . GLY A 1 1062 ? 1.064 14.970 18.033 1.00 44.22 1062 GLY A O 1
ATOM 8433 N N . LEU A 1 1063 ? 0.333 17.057 18.550 1.00 33.38 1063 LEU A N 1
ATOM 8434 C CA . LEU A 1 1063 ? -1.061 16.744 18.862 1.00 33.38 1063 LEU A CA 1
ATOM 8435 C C . LEU A 1 1063 ? -1.993 16.980 17.682 1.00 33.38 1063 LEU A C 1
ATOM 8437 O O . LEU A 1 1063 ? -1.653 17.720 16.730 1.00 33.38 1063 LEU A O 1
#

Sequence (1063 aa):
MLCPGENDTAPAMDALLKGSTANAVGVSKELRHGVQHAVEIIADEVLRRMAEPVNDVTPADIEDPRLPFARELTRDCLRYLYRILFLLYAEARPELGILPADDGSYEAGYSVARLRELVARDEELVEEEAKNTFHLYHSLDLLFAKVNFGHRRYGSEPDDDQPSDDERTREEKAERRSEDIGLRFDPLRSELFDPGSIRLIGQGVLDPRCDEETAPRWLDLRLRNSALHSVLRLLTMKKGRPGERGGFVSYRNLGINELGAVYEGLMSYTGIIADEELCEVAKDGDPDEGSWLIPARRQKDYPDEALVHYDEEDARQGLRGVKKYERGSFVYRLSGRERETTASYYTPESLTKVTVELALKELLSQDADADTTRASRLLSYKICEPALGSGAFLNEAINQLAEEYLRRRQKELDRSIPASDVLTEKQKVKAYIALHNAYGVDLNAMGRELAEVSLWLNTMHPGMQAPWFGLHLRRGNSLIGARRAIYTPDDICSPDKAWLKAKGGLAPTPLPLRQDGRPQPLPADAVHQFLLPSPGWAAITNSIEAKKLAKDHVDRLAAWRKGLFQRPTRSTAHLNADGSPKIDRRTGQPQKERASQFTRLHDAARRAEFLWSCVVKRMELSEREIARRIDVWGADPADPEYAVLRWPEQAVPKEKVYAELFEAAGTPYRRLKTVMDAWCALWFWPTDRVGLLDGTDPEYAVPATEVGLDTLAEMLGGTGDVPADPAPADDEGGQQAAADAQPAVAPTFFRAMTLFPVDGEQMSLDEADWEAAAATSAATPEAKPRKTPKPKQPARRPVIPLTNLDDWLDFLEAMLGAADVPDGTLLDKYDDLDNLKEFEDNLVLFMGMDNADPEARFPWLRVVRELRDKHAFLHWELDFALVFAENGGFDLQVGNPPWVRPRWDEDAVLAEYEPWFELEEKPTQEEKDRRRQELLARPKARGYVLRELTTTMGQVAFFGTAQVYPLLVGTQPDLYRAFMCQVWAHRSAGGTVGMLHPDSHFTGDKEGPLRAAAYRRLRLHGDFVNSGQRFFSPTGGRYRPLWCPHLRPSERDQVRPSVVVGL

InterPro domains:
  IPR029063 S-adenosyl-L-methionine-dependent methyltransferase superfamily [G3DSA:3.40.50.150] (328-505)
  IPR029063 S-adenosyl-L-methionine-dependent methyltransferase superfamily [G3DSA:3.40.50.150] (837-1039)
  IPR029063 S-adenosyl-L-methionine-dependent methyltransferase superfamily [SSF53335] (76-1028)
  IPR050953 N(4)/N(6)-adenine-specific DNA methyltransferase [PTHR33841] (53-1021)

Radius of gyration: 32.97 Å; chains: 1; bounding box: 103×79×106 Å

Foldseek 3Di:
DDDQDPPPDHPPVVVVVLVLVVVLLVLLVLQLVLLLVLLQLLLQLLLVLCCDPQNNHHQVLQADPQDRSQRLSSQLSNLLLVLLLLLLLCLLCCQLVQFVNVDPCCVVPQHVVVVLVVLLVDVADPDPVQQFDQPLVVSSLVVLCCSAAWDDQQPPDPPSDPPPDDPVSVVVSVVSDDPDGDTTHFHANACSSPPVNRQSEAFNAWRSPDDPVDDTHTRGSHGTPRSVSSSSCSNFWADDDVPDGTDTSNSNSNALLSVLQSLLLLQQKGKDAAQAKWFKFAFQLDQSLHIAIDHPVCPVVDDQSGFHWDDVVCVVVVGGDGDIDHHGRMDIGRHNVSCLVQLRDRDDLVQLLVLLVVQVQLLCPPPPHSLPDALLVLLVFAEEAAACQLNSNLLNNLQVSLVVSQVRLCVVVVHHDPPVCVVQLSLLSSLSCQQQHYAYEHQDPVSLSNNLVSSQVSRRHPPDRHGDCLLRYDNFDLLFWFAQFKDAPCCLQPPVVQQLDLANRDATHHQFCDDPNHGGDDPPLIFGPLLAAHNLQLLLLPDPVCCVQQVVLSVLSVVLSVQASDRWDFACVQADPVRHGDADPVPRHGDDTDDTLSVLRSVLRVLLVVLLVLLLLLSVQLSLQQADQRDNPSQDCVPPSNVVGRDDPHHDDNVVSSCVNPPDPQRSLVLSVLSTLVSRLSSLDFSVCSCLAQVNPVVNVDPPPPPDVVVVCVVPDDDDDDDDDDDYDDDDDDDDDDDDDDDDDDDDDDDDDDPDDDDDDDDDDDDDDDDDDDDDDDDDDDDDDDPDDDDPDPDDDQAAHNRYSVSSSSSSCQRSAPDDADPPDDPVVDNHDVVSVVVSVCVCVRRVHHPDDVCRRRVCSVSSVSSCVVNVHDHCCSSPVNCSNRQVFGQEYEYEWRFRFLDDDPLSLLCNVPVCSPNPPDDDPVVVVVVVVVQCVDVVSVSSSSSSSSVSSSQQSSCQGSHSPVLCPPHRDTGVLSVVVSNVNRHGPSHKYKYWDWPCLCVDPSSVSVNVVLVVWFPDKAFDDCPPCSPHDDDPDPDDPPNDPPDDPVCVVRTTTMITMTD

Organism: NCBI:txid307121

pLDDT: mean 78.45, std 20.81, range [22.05, 98.38]

Secondary structure (DSSP, 8-state):
-PPPPTTS---HHHHHHHHHHHHHHHHHHHHHHHHHHHHHHHHHHHHHHHHSTTT---GGGS-BTTB-HHHHHHHHHHHHHHHHHHHHHHHT-GGG-SS-TT-HHHHHHT-HHHHHHHHHH-SS---HHHHH--HHHHHHHHHHHHHHH-B--TT-SGGGS-TT--HHHHHHHHHT--SS----B-----TTT-GGG-SSSBS-PBPTT--TTSPPPB--BPPPHHHHHHHHHHHHBPPPPTTS---B--STT--HHHHHHHHHHHTTEEEEE-SS-EEEEEGGG-GGG-EEEEEGGGGGGS-GGGB-B--TTGGGGT--SB-EE-TT-EEEEE-HHHHHHH---PPPHHHHHHHHHHHHHHHHT-SSSTT-S-HHHHTT--EEESS-TTSHHHHHHHHHHHHHHHHHHHHHHT-PPPTTTHHHHHHHHHHHHHHHHEEEEESSHHHHHHHHHHHHHHH--TTPPPP--TTTEEESBTTS---SEEE-HHHHH-TT-GGG-SSSPPPPEE--SEETTEE-PPPTT-EEGGGS--TTTTGGGG-HHHHHH-HHHHHHHHHHHHHH--PPP--GGGB-TTSPBPBPTTTSSBPPPPP-HHHHHHHHHHHHHHHHHHHHHHHHHHHHHHPPP---TT--TTSGGGTTS---SSPPPHHHHHIIIIISTT-HHHHHHHHHHHHHHGGG--GGGTHHHHT-SGGGG-------HHHHHHHH-------------------------PPP----PPP------------------------------PPPPP-PPPP------SS----SHHHHHHHHHHHH-SSPPPTT--GGG--SHHHHHHHHHHHHHHHT---S-HHHH-TTHHHHHHHHHHH-B--HHHHTHHHHHHHSSEEEEEE----------HHHHHHTT-THHHH-SS--HHHHHHHHHHHHTSHHHHHHHHHHHHHHHHHHHHHH-TTT-GGGTTSPP-HHHHHHHHHHHSEEEEEEEEEEE-SHHHH-STTHHHHHHHHTTEEEEEE---TT-SSS---SSS---TT--SS-TTTGGG---EEEEE-